Protein 4G2C (pdb70)

Foldseek 3Di:
DFQAFFAAQVPDDDLQVLLQQWAAACFLHHDAFLKKKKFFKDAQAQVLVLQLLLLLLVVGGGNSLRVVQVVCCVVPVHFHAKGKFKWFALVLCVRNVFDDDVQPDRNVKPQVCCVLLQADHLVQFPDLQVDDTTMMIMIGGNDVVNSVVVVVSSVVSDDPSIDGSDMFIFHWDADPLGATDWLLLARPDPQFQNRHVVVQVCLQPQAPHPPQPRSIDGNLFFWDQFVRFPDSSRWIWWKKWWWFKKFQSLLLLVLLVQQLVQLVHDDPLSQLSNCLLAQAGSLGAGQLVDSDDDPPSPRHDRHACPVPLQCLRHRCQHQCCLLPNCQSLPPDGNVLSCSQEWGKHKGKHDDADDDSPDPDHSVRGHGTPIGMRTMTTGSHCCSHVVCSSRVGQQFQCTRQRPVRDGQWHNLARHHDDGFWGKHNSDRPDDDIDTGPGTRDHRMHTNHIIMTMRTISSSSSVD/DADLQFFAAQVPDDDLQVLLQFWEFACFLPHDAFLWKKKFWKDAQAQVLLLQLLLLVLVVAGGRSLRVVQVVVCVVPVDFRAKHKFKWFALVLCVRNVHHDDPQPDRNVKPQVCCVLLQAPHLVQFDVLQVDDTTMMIMIGGNDDPRSVVVVVSSVVSDDPSMDRSDMFIFHWDADPVGATDWQLQARPQPQFQRRHVVVQVCQQPQAPHAPQPRSYDGNLFFWAQQPRFPDSSSWIWWKKWWWDKKFFNLLLVVLLQLQLVQLVHDDQLSQVSSCLLAQAGRLGHGQLVDSHDDPPSPHHDRHACPVVLQCLRHNCQHQVCLLPNCQNQPPDGNVLRCSQEWGKHKGKHDDAPDDSPPDDNSVRRHGTPIGIRTMTTGSHCVSYVSCSSNVGQQFQQTRAHPVSDGQFHSLARHHDDFFWGKHNSDRPDDDIDTRPGTRDHRIHTNHIIMTMRTISSSSVVD

InterPro domains:
  IPR006314 Dyp-type peroxidase [PS51404] (1-464)
  IPR006314 Dyp-type peroxidase [PTHR30521] (21-462)
  IPR006314 Dyp-type peroxidase [TIGR01413] (116-460)
  IPR011008 Dimeric alpha-beta barrel [SSF54909] (21-463)
  IPR049509 DyP dimeric alpha+beta barrel domain [PF21105] (29-172)

Solvent-accessible surface area: 34970 Å² total; per-residue (Å²): 48,94,42,67,74,34,22,44,24,118,84,18,110,53,92,16,18,52,0,0,68,22,0,1,4,4,1,7,63,36,4,73,38,68,86,5,19,0,0,1,0,9,18,63,58,37,69,74,0,76,99,3,0,56,24,0,13,64,68,22,28,13,5,54,59,8,7,111,33,40,31,36,80,118,123,96,142,40,142,33,66,41,1,8,0,0,0,0,4,24,93,0,1,74,36,6,65,26,94,38,4,84,17,101,10,1,71,66,11,4,64,68,4,23,165,89,1,43,13,39,53,35,106,123,8,49,44,39,1,71,91,76,4,5,0,0,0,2,0,0,16,52,81,22,27,47,10,137,74,10,60,168,75,1,68,88,77,65,32,94,25,0,71,53,41,10,88,14,71,3,43,26,31,70,29,121,70,59,36,36,3,21,1,5,0,6,15,50,39,44,26,40,18,25,1,2,44,41,21,14,56,39,26,74,63,50,18,28,3,22,50,36,22,70,6,30,3,33,2,87,15,0,4,24,60,0,52,28,10,89,56,47,85,15,16,8,0,0,7,0,0,0,8,22,19,25,8,40,0,98,53,2,21,54,5,19,122,74,4,2,151,55,14,50,17,197,43,138,59,134,65,13,0,0,0,4,1,17,1,10,5,47,22,0,0,10,0,6,22,9,29,23,47,15,14,43,52,42,4,7,4,23,14,9,1,62,6,6,118,103,9,33,9,0,7,29,6,0,44,32,2,0,25,17,0,14,28,27,0,55,61,66,48,69,114,80,4,62,97,9,26,20,0,82,8,21,20,2,15,20,169,37,194,21,88,19,53,33,150,61,57,24,170,91,11,29,23,139,96,3,0,38,0,31,2,0,0,0,25,68,0,30,50,2,8,3,44,12,11,63,68,5,0,19,40,55,26,5,1,99,10,93,119,65,56,119,13,14,17,0,4,15,37,0,14,42,100,53,65,54,14,123,5,14,30,84,26,3,76,121,71,105,33,111,7,100,93,48,11,51,73,3,14,55,2,43,0,1,14,2,0,0,1,1,0,10,5,2,0,122,66,40,138,24,78,47,71,69,40,22,36,19,117,88,16,110,54,66,13,19,53,0,0,61,23,0,1,3,3,0,7,55,40,3,69,38,69,78,6,16,0,3,2,1,11,16,66,55,44,64,73,0,80,94,3,0,59,20,0,17,68,62,26,26,13,4,45,56,10,6,87,32,32,56,32,88,126,132,94,162,44,148,25,70,41,1,8,0,0,0,0,5,19,95,0,0,69,30,1,69,22,120,32,1,88,14,103,16,1,64,64,13,7,64,67,6,22,165,89,1,43,14,37,52,39,104,107,8,49,52,44,0,73,84,79,3,6,0,0,0,2,0,0,13,53,81,28,27,50,12,142,51,12,78,139,74,6,80,96,70,69,30,92,32,0,68,60,40,11,71,12,74,3,34,27,32,76,26,118,68,59,31,37,5,20,0,4,0,5,16,56,34,43,27,38,17,22,0,1,39,36,18,15,61,32,26,79,52,51,17,28,2,23,50,39,21,70,5,33,4,40,2,79,14,0,4,20,59,0,69,32,9,89,57,47,81,15,18,6,0,0,11,0,0,0,9,22,19,24,9,39,0,97,51,4,21,49,5,22,124,73,5,4,145,50,15,49,18,200,43,134,56,134,74,12,0,0,0,4,0,16,1,9,6,45,24,0,0,10,0,7,21,9,30,24,46,17,12,44,50,42,4,7,4,24,12,8,0,65,7,6,113,108,10,32,7,0,7,31,5,0,43,33,2,0,28,16,0,18,31,28,0,56,59,70,52,73,116,72,5,68,91,8,21,18,0,80,6,19,22,2,13,20,172,40,206,23,91,18,58,37,151,61,52,29,161,93,16,30,30,123,85,3,0,34,0,30,2,0,0,0,28,67,0,29,54,2,9,2,41,16,11,64,70,4,0,20,42,52,32,6,1,100,10,90,115,63,52,120,12,13,14,0,4,16,38,0,13,44,102,46,67,51,13,125,4,14,31,87,24,2,76,116,68,101,30,111,4,100,93,42,9,57,73,4,13,52,2,46,0,1,17,2,0,0,0,0,0,15,5,4,0,119,65,41

Structure (mmCIF, N/CA/C/O backbone):
data_4G2C
#
_entry.id   4G2C
#
_cell.length_a   48.131
_cell.length_b   77.952
_cell.length_c   252.353
_cell.angle_alpha   90.00
_cell.angle_beta   90.00
_cell.angle_gamma   90.00
#
_symmetry.space_group_name_H-M   'P 21 21 21'
#
loop_
_entity.id
_entity.type
_entity.pdbx_description
1 polymer DyP2
2 non-polymer 'PROTOPORPHYRIN IX CONTAINING FE'
3 non-polymer 'MANGANESE (II) ION'
4 non-polymer 'ACETATE ION'
5 water water
#
loop_
_atom_site.group_PDB
_atom_site.id
_atom_site.type_symbol
_atom_site.label_atom_id
_atom_site.label_alt_id
_atom_site.label_comp_id
_atom_site.label_asym_id
_atom_site.label_entity_id
_atom_site.label_seq_id
_atom_site.pdbx_PDB_ins_code
_atom_site.Cartn_x
_atom_site.Cartn_y
_atom_site.Cartn_z
_atom_site.occupancy
_atom_site.B_iso_or_equiv
_atom_site.auth_seq_id
_atom_site.auth_comp_id
_atom_site.auth_asym_id
_atom_site.auth_atom_id
_atom_site.pdbx_PDB_model_num
ATOM 1 N N . VAL A 1 32 ? -43.442 2.501 45.354 1.00 44.64 5 VAL A N 1
ATOM 2 C CA . VAL A 1 32 ? -42.443 1.561 44.863 1.00 38.82 5 VAL A CA 1
ATOM 3 C C . VAL A 1 32 ? -42.671 0.185 45.480 1.00 39.21 5 VAL A C 1
ATOM 4 O O . VAL A 1 32 ? -42.718 0.032 46.698 1.00 37.68 5 VAL A O 1
ATOM 8 N N . ASP A 1 33 ? -42.796 -0.817 44.621 1.00 39.84 6 ASP A N 1
ATOM 9 C CA . ASP A 1 33 ? -43.043 -2.182 45.047 1.00 39.00 6 ASP A CA 1
ATOM 10 C C . ASP A 1 33 ? -41.709 -2.907 45.182 1.00 34.90 6 ASP A C 1
ATOM 11 O O . ASP A 1 33 ? -41.045 -3.196 44.189 1.00 39.07 6 ASP A O 1
ATOM 16 N N . LEU A 1 34 ? -41.323 -3.213 46.411 1.00 29.86 7 LEU A N 1
ATOM 17 C CA . LEU A 1 34 ? -40.024 -3.824 46.647 1.00 33.02 7 LEU A CA 1
ATOM 18 C C . LEU A 1 34 ? -40.082 -5.347 46.600 1.00 29.94 7 LEU A C 1
ATOM 19 O O . LEU A 1 34 ? -39.058 -6.008 46.761 1.00 29.93 7 LEU A O 1
ATOM 24 N N . SER A 1 35 ? -41.267 -5.902 46.346 1.00 31.59 8 SER A N 1
ATOM 25 C CA . SER A 1 35 ? -41.470 -7.356 46.433 1.00 29.41 8 SER A CA 1
ATOM 26 C C . SER A 1 35 ? -41.060 -8.164 45.198 1.00 27.31 8 SER A C 1
ATOM 27 O O . SER A 1 35 ? -41.007 -9.389 45.256 1.00 26.02 8 SER A O 1
ATOM 30 N N . THR A 1 36 ? -40.827 -7.497 44.072 1.00 25.48 9 THR A N 1
ATOM 31 C CA . THR A 1 36 ? -40.411 -8.204 42.862 1.00 29.31 9 THR A CA 1
ATOM 32 C C . THR A 1 36 ? -39.330 -7.429 42.134 1.00 27.05 9 THR A C 1
ATOM 33 O O . THR A 1 36 ? -38.828 -6.422 42.631 1.00 27.90 9 THR A O 1
ATOM 37 N N . THR A 1 37 ? -38.992 -7.904 40.943 1.00 23.04 10 THR A N 1
ATOM 38 C CA . THR A 1 37 ? -38.077 -7.198 40.071 1.00 26.36 10 THR A CA 1
ATOM 39 C C . THR A 1 37 ? -38.798 -6.026 39.438 1.00 27.71 10 THR A C 1
ATOM 40 O O . THR A 1 37 ? -40.031 -5.938 39.488 1.00 27.48 10 THR A O 1
ATOM 44 N N . LEU A 1 38 ? -38.024 -5.123 38.846 1.00 25.43 11 LEU A N 1
ATOM 45 C CA . LEU A 1 38 ? -38.585 -3.947 38.207 1.00 27.69 11 LEU A CA 1
ATOM 46 C C . LEU A 1 38 ? -38.281 -3.906 36.709 1.00 31.87 11 LEU A C 1
ATOM 47 O O . LEU A 1 38 ? -37.166 -4.208 36.284 1.00 28.74 11 LEU A O 1
ATOM 52 N N . SER A 1 39 ? -39.283 -3.534 35.914 1.00 32.87 12 SER A N 1
ATOM 53 C CA . SER A 1 39 ? -39.085 -3.296 34.492 1.00 33.03 12 SER A CA 1
ATOM 54 C C . SER A 1 39 ? -38.707 -1.822 34.339 1.00 34.59 12 SER A C 1
ATOM 55 O O . SER A 1 39 ? -39.576 -0.943 34.300 1.00 29.64 12 SER A O 1
ATOM 58 N N . TRP A 1 40 ? -37.403 -1.550 34.291 1.00 27.48 13 TRP A N 1
ATOM 59 C CA . TRP A 1 40 ? -36.938 -0.171 34.345 1.00 32.52 13 TRP A CA 1
ATOM 60 C C . TRP A 1 40 ? -37.412 0.665 33.147 1.00 32.18 13 TRP A C 1
ATOM 61 O O . TRP A 1 40 ? -37.591 1.878 33.259 1.00 31.04 13 TRP A O 1
ATOM 72 N N . LYS A 1 41 ? -37.637 0.018 32.014 1.00 29.56 14 LYS A N 1
ATOM 73 C CA . LYS A 1 41 ? -37.998 0.754 30.809 1.00 31.82 14 LYS A CA 1
ATOM 74 C C . LYS A 1 41 ? -39.436 1.256 30.822 1.00 35.04 14 LYS A C 1
ATOM 75 O O . LYS A 1 41 ? -39.776 2.184 30.105 1.00 34.61 14 LYS A O 1
ATOM 81 N N . SER A 1 42 ? -40.289 0.637 31.624 1.00 35.07 15 SER A N 1
ATOM 82 C CA . SER A 1 42 ? -41.693 1.026 31.627 1.00 35.07 15 SER A CA 1
ATOM 83 C C . SER A 1 42 ? -42.144 1.412 33.026 1.00 32.59 15 SER A C 1
ATOM 84 O O . SER A 1 42 ? -43.334 1.541 33.291 1.00 38.14 15 SER A O 1
ATOM 87 N N . ALA A 1 43 ? -41.179 1.599 33.918 1.00 32.14 16 ALA A N 1
ATOM 88 C CA . ALA A 1 43 ? -41.465 2.096 35.257 1.00 37.72 16 ALA A CA 1
ATOM 89 C C . ALA A 1 43 ? -42.130 3.474 35.181 1.00 38.78 16 ALA A C 1
ATOM 90 O O . ALA A 1 43 ? -41.756 4.310 34.350 1.00 32.99 16 ALA A O 1
ATOM 92 N N . THR A 1 44 ? -43.119 3.705 36.041 1.00 35.78 17 THR A N 1
ATOM 93 C CA . THR A 1 44 ? -43.711 5.038 36.163 1.00 38.29 17 THR A CA 1
ATOM 94 C C . THR A 1 44 ? -43.849 5.456 37.622 1.00 36.91 17 THR A C 1
ATOM 95 O O . THR A 1 44 ? -43.470 4.716 38.539 1.00 34.13 17 THR A O 1
ATOM 99 N N . GLY A 1 45 ? -44.390 6.656 37.818 1.00 39.04 18 GLY A N 1
ATOM 100 C CA . GLY A 1 45 ? -44.625 7.195 39.142 1.00 32.18 18 GLY A CA 1
ATOM 101 C C . GLY A 1 45 ? -43.420 7.042 40.042 1.00 36.04 18 GLY A C 1
ATOM 102 O O . GLY A 1 45 ? -42.282 7.325 39.650 1.00 34.97 18 GLY A O 1
ATOM 103 N N . GLU A 1 46 ? -43.672 6.581 41.256 1.00 32.28 19 GLU A N 1
ATOM 104 C CA . GLU A 1 46 ? -42.644 6.555 42.282 1.00 38.77 19 GLU A CA 1
ATOM 105 C C . GLU A 1 46 ? -41.441 5.711 41.864 1.00 38.14 19 GLU A C 1
ATOM 106 O O . GLU A 1 46 ? -40.299 6.094 42.110 1.00 33.99 19 GLU A O 1
ATOM 112 N N . ALA A 1 47 ? -41.699 4.575 41.216 1.00 36.31 20 ALA A N 1
ATOM 113 C CA . ALA A 1 47 ? -40.624 3.699 40.789 1.00 34.46 20 ALA A CA 1
ATOM 114 C C . ALA A 1 47 ? -39.693 4.433 39.838 1.00 32.38 20 ALA A C 1
ATOM 115 O O . ALA A 1 47 ? -38.479 4.267 39.903 1.00 37.34 20 ALA A O 1
ATOM 117 N N . ALA A 1 48 ? -40.263 5.236 38.949 1.00 34.95 21 ALA A N 1
ATOM 118 C CA . ALA A 1 48 ? -39.470 6.020 38.006 1.00 36.18 21 ALA A CA 1
ATOM 119 C C . ALA A 1 48 ? -38.647 7.087 38.738 1.00 32.74 21 ALA A C 1
ATOM 120 O O . ALA A 1 48 ? -37.479 7.320 38.429 1.00 33.76 21 ALA A O 1
ATOM 122 N N . THR A 1 49 ? -39.266 7.730 39.714 1.00 31.80 22 THR A N 1
ATOM 123 C CA . THR A 1 49 ? -38.572 8.696 40.544 1.00 33.51 22 THR A CA 1
ATOM 124 C C . THR A 1 49 ? -37.399 8.020 41.263 1.00 31.94 22 THR A C 1
ATOM 125 O O . THR A 1 49 ? -36.288 8.547 41.306 1.00 30.23 22 THR A O 1
ATOM 129 N N . MET A 1 50 ? -37.654 6.843 41.818 1.00 29.80 23 MET A N 1
ATOM 130 C CA . MET A 1 50 ? -36.628 6.114 42.561 1.00 29.96 23 MET A CA 1
ATOM 131 C C . MET A 1 50 ? -35.377 5.919 41.722 1.00 26.34 23 MET A C 1
ATOM 132 O O . MET A 1 50 ? -34.267 6.103 42.204 1.00 24.50 23 MET A O 1
ATOM 137 N N . LEU A 1 51 ? -35.576 5.556 40.462 1.00 26.20 24 LEU A N 1
ATOM 138 C CA . LEU A 1 51 ? -34.480 5.388 39.516 1.00 29.41 24 LEU A CA 1
ATOM 139 C C . LEU A 1 51 ? -33.713 6.675 39.238 1.00 28.47 24 LEU A C 1
ATOM 140 O O . LEU A 1 51 ? -32.508 6.627 38.974 1.00 29.08 24 LEU A O 1
ATOM 145 N N . ASP A 1 52 ? -34.423 7.807 39.260 1.00 28.57 25 ASP A N 1
ATOM 146 C CA . ASP A 1 52 ? -33.825 9.118 39.012 1.00 31.26 25 ASP A CA 1
ATOM 147 C C . ASP A 1 52 ? -32.996 9.546 40.203 1.00 28.40 25 ASP A C 1
ATOM 148 O O . ASP A 1 52 ? -32.111 10.394 40.076 1.00 29.89 25 ASP A O 1
ATOM 153 N N . GLU A 1 53 ? -33.289 8.971 41.364 1.00 24.00 26 GLU A N 1
ATOM 154 C CA . GLU A 1 53 ? -32.604 9.390 42.584 1.00 29.32 26 GLU A CA 1
ATOM 155 C C . GLU A 1 53 ? -31.652 8.323 43.136 1.00 28.55 26 GLU A C 1
ATOM 156 O O . GLU A 1 53 ? -31.041 8.505 44.181 1.00 28.68 26 GLU A O 1
ATOM 162 N N . LEU A 1 54 ? -31.518 7.220 42.415 1.00 27.30 27 LEU A N 1
ATOM 163 C CA . LEU A 1 54 ? -30.666 6.119 42.855 1.00 28.59 27 LEU A CA 1
ATOM 164 C C . LEU A 1 54 ? -29.289 6.225 42.226 1.00 23.02 27 LEU A C 1
ATOM 165 O O . LEU A 1 54 ? -29.170 6.514 41.039 1.00 22.70 27 LEU A O 1
ATOM 170 N N . GLN A 1 55 ? -28.255 5.945 43.015 1.00 26.99 28 GLN A N 1
ATOM 171 C CA . GLN A 1 55 ? -26.907 5.809 42.468 1.00 25.17 28 GLN A CA 1
ATOM 172 C C . GLN A 1 55 ? -26.802 4.612 41.530 1.00 24.26 28 GLN A C 1
ATOM 173 O O . GLN A 1 55 ? -27.513 3.622 41.705 1.00 23.59 28 GLN A O 1
ATOM 179 N N . PRO A 1 56 ? -25.904 4.707 40.528 1.00 24.51 29 PRO A N 1
ATOM 180 C CA . PRO A 1 56 ? -25.491 3.588 39.673 1.00 23.03 29 PRO A CA 1
ATOM 181 C C . PRO A 1 56 ? -24.767 2.497 40.479 1.00 24.75 29 PRO A C 1
ATOM 182 O O . PRO A 1 56 ? -24.399 2.701 41.647 1.00 22.08 29 PRO A O 1
ATOM 186 N N . ASN A 1 57 ? -24.563 1.352 39.834 1.00 22.62 30 ASN A N 1
ATOM 187 C CA . ASN A 1 57 ? -23.778 0.244 40.377 1.00 22.85 30 ASN A CA 1
ATOM 188 C C . ASN A 1 57 ? -24.561 -0.619 41.370 1.00 24.59 30 ASN A C 1
ATOM 189 O O . ASN A 1 57 ? -24.070 -1.653 41.817 1.00 20.19 30 ASN A O 1
ATOM 194 N N . ILE A 1 58 ? -25.786 -0.203 41.699 1.00 21.64 31 ILE A N 1
ATOM 195 C CA . ILE A 1 58 ? -26.545 -0.909 42.716 1.00 23.14 31 ILE A CA 1
ATOM 196 C C . ILE A 1 58 ? -27.477 -1.957 42.097 1.00 20.63 31 ILE A C 1
ATOM 197 O O . ILE A 1 58 ? -27.270 -3.145 42.282 1.00 20.96 31 ILE A O 1
ATOM 202 N N . LEU A 1 59 ? -28.490 -1.515 41.362 1.00 23.83 32 LEU A N 1
ATOM 203 C CA . LEU A 1 59 ? -29.406 -2.445 40.691 1.00 29.35 32 LEU A CA 1
ATOM 204 C C . LEU A 1 59 ? -28.736 -3.151 39.496 1.00 26.98 32 LEU A C 1
ATOM 205 O O . LEU A 1 59 ? -29.203 -4.190 39.026 1.00 26.97 32 LEU A O 1
ATOM 210 N N . LYS A 1 60 ? -27.637 -2.582 39.021 1.00 28.14 33 LYS A N 1
ATOM 211 C CA . LYS A 1 60 ? -26.914 -3.115 37.869 1.00 26.25 33 LYS A CA 1
ATOM 212 C C . LYS A 1 60 ? -25.460 -2.660 37.975 1.00 26.74 33 LYS A C 1
ATOM 213 O O . LYS A 1 60 ? -25.201 -1.468 38.074 1.00 24.73 33 LYS A O 1
ATOM 219 N N . ALA A 1 61 ? -24.513 -3.592 37.956 1.00 25.85 34 ALA A N 1
ATOM 220 C CA . ALA A 1 61 ? -23.104 -3.238 38.148 1.00 23.33 34 ALA A CA 1
ATOM 221 C C . ALA A 1 61 ? -22.620 -2.171 37.153 1.00 22.41 34 ALA A C 1
ATOM 222 O O . ALA A 1 61 ? -23.112 -2.094 36.040 1.00 28.65 34 ALA A O 1
ATOM 224 N N . HIS A 1 62 ? -21.664 -1.340 37.551 1.00 21.34 35 HIS A N 1
ATOM 225 C CA . HIS A 1 62 ? -21.084 -0.385 36.613 1.00 19.78 35 HIS A CA 1
ATOM 226 C C . HIS A 1 62 ? -19.730 -0.926 36.169 1.00 20.75 35 HIS A C 1
ATOM 227 O O . HIS A 1 62 ? -19.012 -1.531 36.964 1.00 21.30 35 HIS A O 1
ATOM 234 N N . VAL A 1 63 ? -19.408 -0.754 34.893 1.00 17.85 36 VAL A N 1
ATOM 235 C CA . VAL A 1 63 ? -18.090 -1.116 34.392 1.00 22.70 36 VAL A CA 1
ATOM 236 C C . VAL A 1 63 ? -17.083 -0.342 35.214 1.00 23.68 36 VAL A C 1
ATOM 237 O O . VAL A 1 63 ? -17.249 0.860 35.433 1.00 23.52 36 VAL A O 1
ATOM 241 N N . ARG A 1 64 ? -16.043 -1.029 35.667 1.00 23.06 37 ARG A N 1
ATOM 242 C CA . ARG A 1 64 ? -15.073 -0.435 36.571 1.00 22.70 37 ARG A CA 1
ATOM 243 C C . ARG A 1 64 ? -13.728 -1.151 36.466 1.00 21.86 37 ARG A C 1
ATOM 244 O O . ARG A 1 64 ? -13.092 -1.446 37.481 1.00 21.57 37 ARG A O 1
ATOM 252 N N . ASP A 1 65 ? -13.306 -1.426 35.235 1.00 21.16 38 ASP A N 1
ATOM 253 C CA . ASP A 1 65 ? -12.079 -2.191 34.979 1.00 25.94 38 ASP A CA 1
ATOM 254 C C . ASP A 1 65 ? -10.882 -1.416 35.503 1.00 24.74 38 ASP A C 1
ATOM 255 O O . ASP A 1 65 ? -9.844 -1.978 35.813 1.00 29.50 38 ASP A O 1
ATOM 260 N N . ARG A 1 66 ? -11.042 -0.104 35.580 1.00 25.14 39 ARG A N 1
ATOM 261 C CA . ARG A 1 66 ? -10.103 0.752 36.279 1.00 27.22 39 ARG A CA 1
ATOM 262 C C . ARG A 1 66 ? -10.921 1.377 37.374 1.00 24.01 39 ARG A C 1
ATOM 263 O O . ARG A 1 66 ? -11.953 1.987 37.106 1.00 22.80 39 ARG A O 1
ATOM 271 N N . LEU A 1 67 ? -10.474 1.204 38.608 1.00 27.03 40 LEU A N 1
ATOM 272 C CA . LEU A 1 67 ? -11.210 1.699 39.757 1.00 28.69 40 LEU A CA 1
ATOM 273 C C . LEU A 1 67 ? -10.275 2.344 40.764 1.00 26.04 40 LEU A C 1
ATOM 274 O O . LEU A 1 67 ? -9.269 1.756 41.164 1.00 28.46 40 LEU A O 1
ATOM 279 N N . THR A 1 68 ? -10.619 3.561 41.164 1.00 24.77 41 THR A N 1
ATOM 280 C CA . THR A 1 68 ? -9.942 4.235 42.264 1.00 25.77 41 THR A CA 1
ATOM 281 C C . THR A 1 68 ? -10.884 4.278 43.459 1.00 25.28 41 THR A C 1
ATOM 282 O O . THR A 1 68 ? -12.034 4.672 43.312 1.00 24.49 41 THR A O 1
ATOM 286 N N . VAL A 1 69 ? -10.405 3.835 44.623 1.00 27.75 42 VAL A N 1
ATOM 287 C CA . VAL A 1 69 ? -11.184 3.851 45.863 1.00 23.72 42 VAL A CA 1
ATOM 288 C C . VAL A 1 69 ? -10.558 4.850 46.825 1.00 27.98 42 VAL A C 1
ATOM 289 O O . VAL A 1 69 ? -9.356 4.787 47.080 1.00 28.56 42 VAL A O 1
ATOM 293 N N . LEU A 1 70 ? -11.371 5.756 47.365 1.00 25.44 43 LEU A N 1
ATOM 294 C CA . LEU A 1 70 ? -10.891 6.794 48.273 1.00 25.58 43 LEU A CA 1
ATOM 295 C C . LEU A 1 70 ? -11.670 6.755 49.578 1.00 25.03 43 LEU A C 1
ATOM 296 O O . LEU A 1 70 ? -12.885 6.918 49.581 1.00 26.75 43 LEU A O 1
ATOM 301 N N . PHE A 1 71 ? -10.975 6.510 50.682 1.00 24.19 44 PHE A N 1
ATOM 302 C CA . PHE A 1 71 ? -11.590 6.572 52.000 1.00 26.28 44 PHE A CA 1
ATOM 303 C C . PHE A 1 71 ? -11.319 7.936 52.609 1.00 27.46 44 PHE A C 1
ATOM 304 O O . PHE A 1 71 ? -10.188 8.417 52.585 1.00 29.73 44 PHE A O 1
ATOM 312 N N . LEU A 1 72 ? -12.361 8.567 53.133 1.00 26.13 45 LEU A N 1
ATOM 313 C CA . LEU A 1 72 ? -12.269 9.956 53.577 1.00 25.17 45 LEU A CA 1
ATOM 314 C C . LEU A 1 72 ? -12.473 10.083 55.080 1.00 28.41 45 LEU A C 1
ATOM 315 O O . LEU A 1 72 ? -13.080 9.206 55.712 1.00 28.90 45 LEU A O 1
ATOM 320 N N . GLY A 1 73 ? -11.963 11.182 55.640 1.00 33.18 46 GLY A N 1
ATOM 321 C CA . GLY A 1 73 ? -12.230 11.574 57.021 1.00 27.44 46 GLY A CA 1
ATOM 322 C C . GLY A 1 73 ? -12.800 12.987 57.034 1.00 31.44 46 GLY A C 1
ATOM 323 O O . GLY A 1 73 ? -12.309 13.848 56.320 1.00 31.63 46 GLY A O 1
ATOM 324 N N . PHE A 1 74 ? -13.846 13.218 57.822 1.00 28.84 47 PHE A N 1
ATOM 325 C CA . PHE A 1 74 ? -14.475 14.527 57.909 1.00 31.70 47 PHE A CA 1
ATOM 326 C C . PHE A 1 74 ? -13.921 15.340 59.082 1.00 37.13 47 PHE A C 1
ATOM 327 O O . PHE A 1 74 ? -14.217 15.050 60.246 1.00 34.94 47 PHE A O 1
ATOM 335 N N . GLY A 1 75 ? -13.128 16.365 58.769 1.00 39.22 48 GLY A N 1
ATOM 336 C CA . GLY A 1 75 ? -12.598 17.272 59.780 1.00 39.76 48 GLY A CA 1
ATOM 337 C C . GLY A 1 75 ? -13.586 18.315 60.291 1.00 37.14 48 GLY A C 1
ATOM 338 O O . GLY A 1 75 ? -13.511 18.729 61.450 1.00 41.08 48 GLY A O 1
ATOM 339 N N . ASP A 1 76 ? -14.506 18.749 59.429 1.00 36.93 49 ASP A N 1
ATOM 340 C CA . ASP A 1 76 ? -15.521 19.739 59.803 1.00 37.22 49 ASP A CA 1
ATOM 341 C C . ASP A 1 76 ? -16.876 19.415 59.168 1.00 36.08 49 ASP A C 1
ATOM 342 O O . ASP A 1 76 ? -16.956 19.124 57.976 1.00 37.45 49 ASP A O 1
ATOM 347 N N . ALA A 1 77 ? -17.944 19.470 59.955 1.00 33.72 50 ALA A N 1
ATOM 348 C CA . ALA A 1 77 ? -19.240 18.986 59.470 1.00 39.89 50 ALA A CA 1
ATOM 349 C C . ALA A 1 77 ? -19.795 19.837 58.332 1.00 38.52 50 ALA A C 1
ATOM 350 O O . ALA A 1 77 ? -20.239 19.304 57.308 1.00 33.90 50 ALA A O 1
ATOM 352 N N . ALA A 1 78 ? -19.762 21.156 58.513 1.00 39.27 51 ALA A N 1
ATOM 353 C CA . ALA A 1 78 ? -20.266 22.083 57.497 1.00 40.38 51 ALA A CA 1
ATOM 354 C C . ALA A 1 78 ? -19.520 21.939 56.172 1.00 35.19 51 ALA A C 1
ATOM 355 O O . ALA A 1 78 ? -20.129 21.952 55.091 1.00 31.32 51 ALA A O 1
ATOM 357 N N . GLU A 1 79 ? -18.201 21.796 56.255 1.00 31.74 52 GLU A N 1
ATOM 358 C CA . GLU A 1 79 ? -17.408 21.648 55.047 1.00 34.50 52 GLU A CA 1
ATOM 359 C C . GLU A 1 79 ? -17.677 20.311 54.359 1.00 34.47 52 GLU A C 1
ATOM 360 O O . GLU A 1 79 ? -17.615 20.214 53.135 1.00 33.47 52 GLU A O 1
ATOM 366 N N . ALA A 1 80 ? -17.992 19.284 55.141 1.00 31.82 53 ALA A N 1
ATOM 367 C CA . ALA A 1 80 ? -18.242 17.965 54.564 1.00 34.05 53 ALA A CA 1
ATOM 368 C C . ALA A 1 80 ? -19.552 17.974 53.793 1.00 32.69 53 ALA A C 1
ATOM 369 O O . ALA A 1 80 ? -19.624 17.455 52.678 1.00 32.19 53 ALA A O 1
ATOM 371 N N . ARG A 1 81 ? -20.576 18.582 54.388 1.00 31.71 54 ARG A N 1
ATOM 372 C CA . ARG A 1 81 ? -21.870 18.747 53.738 1.00 33.39 54 ARG A CA 1
ATOM 373 C C . ARG A 1 81 ? -21.743 19.516 52.430 1.00 36.28 54 ARG A C 1
ATOM 374 O O . ARG A 1 81 ? -22.403 19.204 51.436 1.00 36.74 54 ARG A O 1
ATOM 382 N N . THR A 1 82 ? -20.889 20.526 52.424 1.00 38.65 55 THR A N 1
ATOM 383 C CA . THR A 1 82 ? -20.665 21.284 51.207 1.00 35.79 55 THR A CA 1
ATOM 384 C C . THR A 1 82 ? -19.985 20.382 50.155 1.00 32.48 55 THR A C 1
ATOM 385 O O . THR A 1 82 ? -20.394 20.338 48.997 1.00 29.59 55 THR A O 1
ATOM 389 N N . PHE A 1 83 ? -18.965 19.645 50.574 1.00 30.59 56 PHE A N 1
ATOM 390 C CA . PHE A 1 83 ? -18.276 18.713 49.680 1.00 31.53 56 PHE A CA 1
ATOM 391 C C . PHE A 1 83 ? -19.242 17.718 49.032 1.00 33.52 56 PHE A C 1
ATOM 392 O O . PHE A 1 83 ? -19.332 17.627 47.799 1.00 30.74 56 PHE A O 1
ATOM 400 N N . LEU A 1 84 ? -19.967 16.971 49.862 1.00 31.92 57 LEU A N 1
ATOM 401 C CA . LEU A 1 84 ? -20.962 16.031 49.356 1.00 26.87 57 LEU A CA 1
ATOM 402 C C . LEU A 1 84 ? -21.910 16.700 48.367 1.00 31.63 57 LEU A C 1
ATOM 403 O O . LEU A 1 84 ? -22.171 16.164 47.290 1.00 28.76 57 LEU A O 1
ATOM 408 N N . ASN A 1 85 ? -22.389 17.890 48.712 1.00 30.35 58 ASN A N 1
ATOM 409 C CA . ASN A 1 85 ? -23.291 18.614 47.830 1.00 33.75 58 ASN A CA 1
ATOM 410 C C . ASN A 1 85 ? -22.670 18.775 46.442 1.00 31.51 58 ASN A C 1
ATOM 411 O O . ASN A 1 85 ? -23.334 18.594 45.430 1.00 33.44 58 ASN A O 1
ATOM 416 N N . GLY A 1 86 ? -21.380 19.096 46.405 1.00 32.80 59 GLY A N 1
ATOM 417 C CA . GLY A 1 86 ? -20.679 19.290 45.152 1.00 30.23 59 GLY A CA 1
ATOM 418 C C . GLY A 1 86 ? -20.480 17.987 44.398 1.00 29.50 59 GLY A C 1
ATOM 419 O O . GLY A 1 86 ? -20.542 17.946 43.172 1.00 27.59 59 GLY A O 1
ATOM 420 N N . LEU A 1 87 ? -20.213 16.920 45.140 1.00 31.04 60 LEU A N 1
ATOM 421 C CA . LEU A 1 87 ? -20.141 15.587 44.556 1.00 30.04 60 LEU A CA 1
ATOM 422 C C . LEU A 1 87 ? -21.458 15.215 43.865 1.00 28.16 60 LEU A C 1
ATOM 423 O O . LEU A 1 87 ? -21.454 14.740 42.734 1.00 29.42 60 LEU A O 1
ATOM 428 N N . SER A 1 88 ? -22.578 15.443 44.541 1.00 27.02 61 SER A N 1
ATOM 429 C CA . SER A 1 88 ? -23.872 15.118 43.959 1.00 30.70 61 SER A CA 1
ATOM 430 C C . SER A 1 88 ? -24.004 15.755 42.576 1.00 32.72 61 SER A C 1
ATOM 431 O O . SER A 1 88 ? -24.678 15.219 41.700 1.00 31.70 61 SER A O 1
ATOM 434 N N . GLY A 1 89 ? -23.325 16.884 42.376 1.00 36.03 62 GLY A N 1
ATOM 435 C CA . GLY A 1 89 ? -23.286 17.536 41.075 1.00 33.28 62 GLY A CA 1
ATOM 436 C C . GLY A 1 89 ? -22.536 16.766 39.998 1.00 34.62 62 GLY A C 1
ATOM 437 O O . GLY A 1 89 ? -22.772 16.959 38.807 1.00 38.38 62 GLY A O 1
ATOM 438 N N . LEU A 1 90 ? -21.625 15.886 40.399 1.00 34.30 63 LEU A N 1
ATOM 439 C CA . LEU A 1 90 ? -20.865 15.111 39.417 1.00 30.73 63 LEU A CA 1
ATOM 440 C C . LEU A 1 90 ? -21.454 13.726 39.186 1.00 34.16 63 LEU A C 1
ATOM 441 O O . LEU A 1 90 ? -20.863 12.897 38.484 1.00 41.13 63 LEU A O 1
ATOM 446 N N . MET A 1 91 ? -22.621 13.477 39.765 1.00 33.28 64 MET A N 1
ATOM 447 C CA . MET A 1 91 ? -23.166 12.122 39.800 1.00 35.11 64 MET A CA 1
ATOM 448 C C . MET A 1 91 ? -24.315 11.903 38.827 1.00 29.52 64 MET A C 1
ATOM 449 O O . MET A 1 91 ? -25.190 12.750 38.682 1.00 34.09 64 MET A O 1
ATOM 454 N N . LYS A 1 92 ? -24.304 10.754 38.159 1.00 31.26 65 LYS A N 1
ATOM 455 C CA . LYS A 1 92 ? -25.421 10.372 37.316 1.00 26.76 65 LYS A CA 1
ATOM 456 C C . LYS A 1 92 ? -26.340 9.402 38.081 1.00 28.67 65 LYS A C 1
ATOM 457 O O . LYS A 1 92 ? -25.928 8.788 39.073 1.00 24.83 65 LYS A O 1
ATOM 463 N N . SER A 1 93 ? -27.585 9.271 37.629 1.00 26.47 66 SER A N 1
ATOM 464 C CA . SER A 1 93 ? -28.558 8.425 38.323 1.00 28.17 66 SER A CA 1
ATOM 465 C C . SER A 1 93 ? -28.519 6.998 37.807 1.00 28.55 66 SER A C 1
ATOM 466 O O . SER A 1 93 ? -27.982 6.723 36.732 1.00 27.35 66 SER A O 1
ATOM 469 N N . ALA A 1 94 ? -29.119 6.094 38.566 1.00 25.90 67 ALA A N 1
ATOM 470 C CA . ALA A 1 94 ? -29.314 4.740 38.083 1.00 24.77 67 ALA A CA 1
ATOM 471 C C . ALA A 1 94 ? -29.874 4.762 36.663 1.00 27.24 67 ALA A C 1
ATOM 472 O O . ALA A 1 94 ? -29.353 4.076 35.767 1.00 25.53 67 ALA A O 1
ATOM 474 N N . ARG A 1 95 ? -30.933 5.543 36.453 1.00 22.83 68 ARG A N 1
ATOM 475 C CA . ARG A 1 95 ? -31.586 5.551 35.142 1.00 30.09 68 ARG A CA 1
ATOM 476 C C . ARG A 1 95 ? -30.662 6.020 34.011 1.00 29.49 68 ARG A C 1
ATOM 477 O O . ARG A 1 95 ? -30.613 5.400 32.941 1.00 31.49 68 ARG A O 1
ATOM 485 N N . THR A 1 96 ? -29.934 7.111 34.236 1.00 24.43 69 THR A N 1
ATOM 486 C CA . THR A 1 96 ? -28.969 7.550 33.230 1.00 27.80 69 THR A CA 1
ATOM 487 C C . THR A 1 96 ? -27.962 6.429 32.944 1.00 26.32 69 THR A C 1
ATOM 488 O O . THR A 1 96 ? -27.564 6.208 31.795 1.00 25.86 69 THR A O 1
ATOM 492 N N . HIS A 1 97 ? -27.537 5.728 33.989 1.00 22.90 70 HIS A N 1
ATOM 493 C CA . HIS A 1 97 ? -26.562 4.661 33.793 1.00 27.40 70 HIS A CA 1
ATOM 494 C C . HIS A 1 97 ? -27.151 3.572 32.897 1.00 25.72 70 HIS A C 1
ATOM 495 O O . HIS A 1 97 ? -26.489 3.068 31.994 1.00 24.90 70 HIS A O 1
ATOM 502 N N . LEU A 1 98 ? -28.406 3.226 33.156 1.00 23.16 71 LEU A N 1
ATOM 503 C CA . LEU A 1 98 ? -29.079 2.156 32.425 1.00 27.25 71 LEU A CA 1
ATOM 504 C C . LEU A 1 98 ? -29.201 2.504 30.943 1.00 29.38 71 LEU A C 1
ATOM 505 O O . LEU A 1 98 ? -28.948 1.670 30.061 1.00 30.07 71 LEU A O 1
ATOM 510 N N . GLN A 1 99 ? -29.572 3.753 30.688 1.00 28.27 72 GLN A N 1
ATOM 511 C CA . GLN A 1 99 ? -29.673 4.286 29.344 1.00 29.01 72 GLN A CA 1
ATOM 512 C C . GLN A 1 99 ? -28.329 4.148 28.668 1.00 29.87 72 GLN A C 1
ATOM 513 O O . GLN A 1 99 ? -28.235 3.679 27.535 1.00 33.54 72 GLN A O 1
ATOM 519 N N . GLU A 1 100 ? -27.276 4.540 29.371 1.00 29.23 73 GLU A N 1
ATOM 520 C CA . GLU A 1 100 ? -25.931 4.367 28.828 1.00 28.51 73 GLU A CA 1
ATOM 521 C C . GLU A 1 100 ? -25.686 2.894 28.491 1.00 29.13 73 GLU A C 1
ATOM 522 O O . GLU A 1 100 ? -25.217 2.577 27.398 1.00 31.75 73 GLU A O 1
ATOM 528 N N . VAL A 1 101 ? -26.011 1.989 29.414 1.00 29.71 74 VAL A N 1
ATOM 529 C CA . VAL A 1 101 ? -25.836 0.555 29.123 1.00 32.66 74 VAL A CA 1
ATOM 530 C C . VAL A 1 101 ? -26.581 0.146 27.840 1.00 31.54 74 VAL A C 1
ATOM 531 O O . VAL A 1 101 ? -25.994 -0.410 26.917 1.00 31.14 74 VAL A O 1
ATOM 535 N N . GLU A 1 102 ? -27.865 0.463 27.774 1.00 34.00 75 GLU A N 1
ATOM 536 C CA . GLU A 1 102 ? -28.647 0.190 26.571 1.00 41.20 75 GLU A CA 1
ATOM 537 C C . GLU A 1 102 ? -28.000 0.796 25.312 1.00 42.16 75 GLU A C 1
ATOM 538 O O . GLU A 1 102 ? -27.925 0.144 24.267 1.00 44.33 75 GLU A O 1
ATOM 544 N N . ALA A 1 103 ? -27.528 2.036 25.413 1.00 38.77 76 ALA A N 1
ATOM 545 C CA . ALA A 1 103 ? -26.895 2.698 24.274 1.00 40.26 76 ALA A CA 1
ATOM 546 C C . ALA A 1 103 ? -25.638 1.977 23.803 1.00 39.66 76 ALA A C 1
ATOM 547 O O . ALA A 1 103 ? -25.361 1.920 22.606 1.00 39.39 76 ALA A O 1
ATOM 549 N N . HIS A 1 104 ? -24.869 1.441 24.744 1.00 37.06 77 HIS A N 1
ATOM 550 C CA . HIS A 1 104 ? -23.640 0.742 24.389 1.00 44.62 77 HIS A CA 1
ATOM 551 C C . HIS A 1 104 ? -23.955 -0.528 23.590 1.00 44.36 77 HIS A C 1
ATOM 552 O O . HIS A 1 104 ? -23.343 -0.786 22.558 1.00 46.70 77 HIS A O 1
ATOM 559 N N . LYS A 1 105 ? -24.920 -1.307 24.073 1.00 41.49 78 LYS A N 1
ATOM 560 C CA . LYS A 1 105 ? -25.327 -2.535 23.407 1.00 45.55 78 LYS A CA 1
ATOM 561 C C . LYS A 1 105 ? -25.839 -2.217 22.015 1.00 49.76 78 LYS A C 1
ATOM 562 O O . LYS A 1 105 ? -25.438 -2.843 21.035 1.00 57.82 78 LYS A O 1
ATOM 568 N N . LEU A 1 106 ? -26.727 -1.228 21.942 1.00 52.55 79 LEU A N 1
ATOM 569 C CA . LEU A 1 106 ? -27.364 -0.822 20.688 1.00 52.31 79 LEU A CA 1
ATOM 570 C C . LEU A 1 106 ? -26.433 -0.178 19.665 1.00 51.76 79 LEU A C 1
ATOM 571 O O . LEU A 1 106 ? -26.570 -0.422 18.467 1.00 47.68 79 LEU A O 1
ATOM 576 N N . THR A 1 107 ? -25.497 0.645 20.131 1.00 48.46 80 THR A N 1
ATOM 577 C CA . THR A 1 107 ? -24.743 1.506 19.225 1.00 48.81 80 THR A CA 1
ATOM 578 C C . THR A 1 107 ? -23.273 1.626 19.602 1.00 48.63 80 THR A C 1
ATOM 579 O O . THR A 1 107 ? -22.573 2.516 19.110 1.00 46.27 80 THR A O 1
ATOM 583 N N . LYS A 1 108 ? -22.813 0.747 20.490 1.00 46.44 81 LYS A N 1
ATOM 584 C CA . LYS A 1 108 ? -21.416 0.757 20.919 1.00 48.92 81 LYS A CA 1
ATOM 585 C C . LYS A 1 108 ? -20.978 2.049 21.640 1.00 50.93 81 LYS A C 1
ATOM 586 O O . LYS A 1 108 ? -19.797 2.223 21.948 1.00 53.16 81 LYS A O 1
ATOM 592 N N . ALA A 1 109 ? -21.930 2.941 21.914 1.00 49.21 82 ALA A N 1
ATOM 593 C CA . ALA A 1 109 ? -21.683 4.133 22.739 1.00 53.32 82 ALA A CA 1
ATOM 594 C C . ALA A 1 109 ? -20.881 3.829 24.012 1.00 52.80 82 ALA A C 1
ATOM 595 O O . ALA A 1 109 ? -21.050 2.771 24.627 1.00 51.82 82 ALA A O 1
ATOM 597 N N . VAL A 1 110 ? -20.035 4.770 24.423 1.00 49.16 83 VAL A N 1
ATOM 598 C CA . VAL A 1 110 ? -19.101 4.525 25.526 1.00 52.98 83 VAL A CA 1
ATOM 599 C C . VAL A 1 110 ? -19.641 4.796 26.933 1.00 49.08 83 VAL A C 1
ATOM 600 O O . VAL A 1 110 ? -19.259 4.121 27.888 1.00 56.75 83 VAL A O 1
ATOM 604 N N . GLY A 1 111 ? -20.516 5.782 27.072 1.00 46.61 84 GLY A N 1
ATOM 605 C CA . GLY A 1 111 ? -21.067 6.095 28.379 1.00 41.30 84 GLY A CA 1
ATOM 606 C C . GLY A 1 111 ? -20.095 6.908 29.210 1.00 39.22 84 GLY A C 1
ATOM 607 O O . GLY A 1 111 ? -19.008 7.246 28.748 1.00 42.31 84 GLY A O 1
ATOM 608 N N . THR A 1 112 ? -20.478 7.223 30.441 1.00 34.36 85 THR A N 1
ATOM 609 C CA . THR A 1 112 ? -19.632 8.048 31.293 1.00 32.07 85 THR A CA 1
ATOM 610 C C . THR A 1 112 ? -19.075 7.295 32.498 1.00 30.66 85 THR A C 1
ATOM 611 O O . THR A 1 112 ? -19.439 6.145 32.761 1.00 30.13 85 THR A O 1
ATOM 615 N N . PRO A 1 113 ? -18.188 7.961 33.244 1.00 31.07 86 PRO A N 1
ATOM 616 C CA . PRO A 1 113 ? -17.544 7.363 34.417 1.00 29.32 86 PRO A CA 1
ATOM 617 C C . PRO A 1 113 ? -18.540 7.150 35.569 1.00 27.04 86 PRO A C 1
ATOM 618 O O . PRO A 1 113 ? -19.639 7.708 35.567 1.00 21.63 86 PRO A O 1
ATOM 622 N N . TYR A 1 114 ? -18.144 6.328 36.535 1.00 27.39 87 TYR A N 1
ATOM 623 C CA . TYR A 1 114 ? -18.942 6.071 37.733 1.00 24.29 87 TYR A CA 1
ATOM 624 C C . TYR A 1 114 ? -18.303 6.740 38.943 1.00 22.47 87 TYR A C 1
ATOM 625 O O . TYR A 1 114 ? -17.125 6.517 39.253 1.00 23.44 87 TYR A O 1
ATOM 634 N N . LEU A 1 115 ? -19.097 7.573 39.604 1.00 27.97 88 LEU A N 1
ATOM 635 C CA . LEU A 1 115 ? -18.745 8.189 40.880 1.00 27.51 88 LEU A CA 1
ATOM 636 C C . LEU A 1 115 ? -19.689 7.668 41.951 1.00 27.85 88 LEU A C 1
ATOM 637 O O . LEU A 1 115 ? -20.852 8.067 42.009 1.00 31.74 88 LEU A O 1
ATOM 642 N N . GLY A 1 116 ? -19.203 6.762 42.787 1.00 28.00 89 GLY A N 1
ATOM 643 C CA . GLY A 1 116 ? -20.018 6.228 43.860 1.00 26.53 89 GLY A CA 1
ATOM 644 C C . GLY A 1 116 ? -19.675 6.893 45.173 1.00 25.79 89 GLY A C 1
ATOM 645 O O . GLY A 1 116 ? -18.516 7.205 45.429 1.00 25.19 89 GLY A O 1
ATOM 646 N N . VAL A 1 117 ? -20.681 7.104 46.012 1.00 25.72 90 VAL A N 1
ATOM 647 C CA . VAL A 1 117 ? -20.474 7.742 47.293 1.00 20.12 90 VAL A CA 1
ATOM 648 C C . VAL A 1 117 ? -21.148 6.949 48.427 1.00 24.31 90 VAL A C 1
ATOM 649 O O . VAL A 1 117 ? -22.369 6.758 48.435 1.00 25.71 90 VAL A O 1
ATOM 653 N N . GLY A 1 118 ? -20.350 6.493 49.388 1.00 21.40 91 GLY A N 1
ATOM 654 C CA . GLY A 1 118 ? -20.898 5.875 50.578 1.00 23.64 91 GLY A CA 1
ATOM 655 C C . GLY A 1 118 ? -20.483 6.589 51.856 1.00 24.40 91 GLY A C 1
ATOM 656 O O . GLY A 1 118 ? -19.396 7.152 51.920 1.00 25.18 91 GLY A O 1
ATOM 657 N N . LEU A 1 119 ? -21.347 6.535 52.871 1.00 23.49 92 LEU A N 1
ATOM 658 C CA . LEU A 1 119 ? -21.086 7.083 54.196 1.00 22.46 92 LEU A CA 1
ATOM 659 C C . LEU A 1 119 ? -21.114 6.015 55.282 1.00 24.05 92 LEU A C 1
ATOM 660 O O . LEU A 1 119 ? -21.971 5.136 55.266 1.00 23.05 92 LEU A O 1
ATOM 665 N N . THR A 1 120 ? -20.193 6.109 56.243 1.00 25.77 93 THR A N 1
ATOM 666 C CA . THR A 1 120 ? -20.177 5.186 57.382 1.00 27.49 93 THR A CA 1
ATOM 667 C C . THR A 1 120 ? -21.063 5.733 58.476 1.00 24.15 93 THR A C 1
ATOM 668 O O . THR A 1 120 ? -21.428 6.908 58.455 1.00 24.18 93 THR A O 1
ATOM 672 N N . ALA A 1 121 ? -21.405 4.891 59.446 1.00 24.45 94 ALA A N 1
ATOM 673 C CA . ALA A 1 121 ? -22.184 5.366 60.589 1.00 27.34 94 ALA A CA 1
ATOM 674 C C . ALA A 1 121 ? -21.457 6.543 61.238 1.00 26.48 94 ALA A C 1
ATOM 675 O O . ALA A 1 121 ? -22.070 7.551 61.610 1.00 25.51 94 ALA A O 1
ATOM 677 N N . HIS A 1 122 ? -20.141 6.419 61.368 1.00 26.23 95 HIS A N 1
ATOM 678 C CA . HIS A 1 122 ? -19.380 7.508 61.954 1.00 27.57 95 HIS A CA 1
ATOM 679 C C . HIS A 1 122 ? -19.504 8.771 61.117 1.00 25.39 95 HIS A C 1
ATOM 680 O O . HIS A 1 122 ? -19.569 9.865 61.645 1.00 28.19 95 HIS A O 1
ATOM 687 N N . GLY A 1 123 ? -19.561 8.617 59.801 1.00 29.41 96 GLY A N 1
ATOM 688 C CA . GLY A 1 123 ? -19.660 9.770 58.926 1.00 26.37 96 GLY A CA 1
ATOM 689 C C . GLY A 1 123 ? -20.997 10.471 59.061 1.00 27.22 96 GLY A C 1
ATOM 690 O O . GLY A 1 123 ? -21.079 11.688 58.939 1.00 28.15 96 GLY A O 1
ATOM 691 N N . TYR A 1 124 ? -22.055 9.701 59.297 1.00 29.11 97 TYR A N 1
ATOM 692 C CA . TYR A 1 124 ? -23.362 10.282 59.599 1.00 28.01 97 TYR A CA 1
ATOM 693 C C . TYR A 1 124 ? -23.287 11.072 60.905 1.00 29.75 97 TYR A C 1
ATOM 694 O O . TYR A 1 124 ? -23.844 12.167 61.016 1.00 30.23 97 TYR A O 1
ATOM 703 N N . ALA A 1 125 ? -22.588 10.512 61.887 1.00 27.04 98 ALA A N 1
ATOM 704 C CA . ALA A 1 125 ? -22.437 11.172 63.176 1.00 30.64 98 ALA A CA 1
ATOM 705 C C . ALA A 1 125 ? -21.716 12.518 63.031 1.00 31.38 98 ALA A C 1
ATOM 706 O O . ALA A 1 125 ? -22.143 13.518 63.600 1.00 28.76 98 ALA A O 1
ATOM 708 N N . THR A 1 126 ? -20.634 12.546 62.263 1.00 30.59 99 THR A N 1
ATOM 709 C CA . THR A 1 126 ? -19.922 13.800 62.014 1.00 30.83 99 THR A CA 1
ATOM 710 C C . THR A 1 126 ? -20.810 14.844 61.345 1.00 32.57 99 THR A C 1
ATOM 711 O O . THR A 1 126 ? -20.691 16.038 61.610 1.00 29.64 99 THR A O 1
ATOM 715 N N . LEU A 1 127 ? -21.674 14.393 60.448 1.00 32.66 100 LEU A N 1
ATOM 716 C CA . LEU A 1 127 ? -22.555 15.302 59.728 1.00 31.18 100 LEU A CA 1
ATOM 717 C C . LEU A 1 127 ? -23.732 15.722 60.602 1.00 29.70 100 LEU A C 1
ATOM 718 O O . LEU A 1 127 ? -24.446 16.679 60.284 1.00 33.07 100 LEU A O 1
ATOM 723 N N . GLY A 1 128 ? -23.940 14.993 61.696 1.00 29.63 101 GLY A N 1
ATOM 724 C CA . GLY A 1 128 ? -25.123 15.166 62.526 1.00 28.81 101 GLY A CA 1
ATOM 725 C C . GLY A 1 128 ? -26.432 14.814 61.818 1.00 29.94 101 GLY A C 1
ATOM 726 O O . GLY A 1 128 ? -27.420 15.541 61.931 1.00 27.78 101 GLY A O 1
ATOM 727 N N . VAL A 1 129 ? -26.454 13.695 61.095 1.00 27.14 102 VAL A N 1
ATOM 728 C CA . VAL A 1 129 ? -27.636 13.328 60.310 1.00 27.10 102 VAL A CA 1
ATOM 729 C C . VAL A 1 129 ? -28.250 11.989 60.749 1.00 26.48 102 VAL A C 1
ATOM 730 O O . VAL A 1 129 ? -27.535 11.060 61.128 1.00 25.85 102 VAL A O 1
ATOM 734 N N . THR A 1 130 ? -29.576 11.887 60.696 1.00 24.75 103 THR A N 1
ATOM 735 C CA . THR A 1 130 ? -30.242 10.624 60.994 1.00 22.42 103 THR A CA 1
ATOM 736 C C . THR A 1 130 ? -29.673 9.492 60.136 1.00 28.34 103 THR A C 1
ATOM 737 O O . THR A 1 130 ? -29.694 9.581 58.910 1.00 26.46 103 THR A O 1
ATOM 741 N N . ALA A 1 131 ? -29.189 8.422 60.768 1.00 30.40 104 ALA A N 1
ATOM 742 C CA . ALA A 1 131 ? -28.524 7.341 60.021 1.00 29.86 104 ALA A CA 1
ATOM 743 C C . ALA A 1 131 ? -29.375 6.097 59.810 1.00 25.79 104 ALA A C 1
ATOM 744 O O . ALA A 1 131 ? -30.226 5.770 60.630 1.00 27.40 104 ALA A O 1
ATOM 746 N N . PRO A 1 132 ? -29.118 5.383 58.707 1.00 27.39 105 PRO A N 1
ATOM 747 C CA . PRO A 1 132 ? -29.690 4.051 58.494 1.00 23.86 105 PRO A CA 1
ATOM 748 C C . PRO A 1 132 ? -29.490 3.220 59.762 1.00 26.25 105 PRO A C 1
ATOM 749 O O . PRO A 1 132 ? -28.527 3.460 60.485 1.00 22.22 105 PRO A O 1
ATOM 753 N N . ALA A 1 133 ? -30.373 2.264 60.039 1.00 28.88 106 ALA A N 1
ATOM 754 C CA . ALA A 1 133 ? -30.360 1.628 61.352 1.00 30.79 106 ALA A CA 1
ATOM 755 C C . ALA A 1 133 ? -29.844 0.177 61.397 1.00 27.50 106 ALA A C 1
ATOM 756 O O . ALA A 1 133 ? -29.788 -0.425 62.461 1.00 29.76 106 ALA A O 1
ATOM 758 N N . ASP A 1 134 ? -29.457 -0.390 60.262 1.00 27.60 107 ASP A N 1
ATOM 759 C CA . ASP A 1 134 ? -28.870 -1.728 60.308 1.00 26.85 107 ASP A CA 1
ATOM 760 C C . ASP A 1 134 ? -27.816 -1.789 61.431 1.00 26.45 107 ASP A C 1
ATOM 761 O O . ASP A 1 134 ? -26.905 -0.963 61.482 1.00 26.11 107 ASP A O 1
ATOM 766 N N . PRO A 1 135 ? -27.952 -2.754 62.347 1.00 23.14 108 PRO A N 1
ATOM 767 C CA . PRO A 1 135 ? -27.055 -2.809 63.509 1.00 28.30 108 PRO A CA 1
ATOM 768 C C . PRO A 1 135 ? -25.599 -3.186 63.184 1.00 27.35 108 PRO A C 1
ATOM 769 O O . PRO A 1 135 ? -24.716 -2.828 63.953 1.00 30.08 108 PRO A O 1
ATOM 773 N N . SER A 1 136 ? -25.343 -3.868 62.074 1.00 25.84 109 SER A N 1
ATOM 774 C CA . SER A 1 136 ? -23.965 -4.149 61.675 1.00 22.34 109 SER A CA 1
ATOM 775 C C . SER A 1 136 ? -23.329 -2.887 61.143 1.00 26.59 109 SER A C 1
ATOM 776 O O . SER A 1 136 ? -22.193 -2.545 61.495 1.00 28.54 109 SER A O 1
ATOM 779 N N . PHE A 1 137 ? -24.075 -2.198 60.288 1.00 26.86 110 PHE A N 1
ATOM 780 C CA . PHE A 1 137 ? -23.683 -0.880 59.816 1.00 25.31 110 PHE A CA 1
ATOM 781 C C . PHE A 1 137 ? -23.370 0.048 60.976 1.00 25.60 110 PHE A C 1
ATOM 782 O O . PHE A 1 137 ? -22.321 0.692 60.987 1.00 22.97 110 PHE A O 1
ATOM 790 N N . THR A 1 138 ? -24.271 0.115 61.952 1.00 25.22 111 THR A N 1
ATOM 791 C CA . THR A 1 138 ? -24.084 1.055 63.055 1.00 27.54 111 THR A CA 1
ATOM 792 C C . THR A 1 138 ? -22.809 0.743 63.855 1.00 30.18 111 THR A C 1
ATOM 793 O O . THR A 1 138 ? -22.042 1.653 64.200 1.00 26.69 111 THR A O 1
ATOM 797 N N . ALA A 1 139 ? -22.587 -0.541 64.135 1.00 26.25 112 ALA A N 1
ATOM 798 C CA . ALA A 1 139 ? -21.449 -0.971 64.941 1.00 28.64 112 ALA A CA 1
ATOM 799 C C . ALA A 1 139 ? -20.130 -0.835 64.194 1.00 28.93 112 ALA A C 1
ATOM 800 O O . ALA A 1 139 ? -19.095 -0.585 64.804 1.00 28.78 112 ALA A O 1
ATOM 802 N N . GLY A 1 140 ? -20.170 -1.024 62.872 1.00 28.68 113 GLY A N 1
ATOM 803 C CA . GLY A 1 140 ? -18.979 -0.917 62.048 1.00 21.89 113 GLY A CA 1
ATOM 804 C C . GLY A 1 140 ? -18.277 -2.254 61.881 1.00 24.64 113 GLY A C 1
ATOM 805 O O . GLY A 1 140 ? -18.417 -3.147 62.714 1.00 24.71 113 GLY A O 1
ATOM 806 N N . ALA A 1 141 ? -17.519 -2.394 60.797 1.00 23.48 114 ALA A N 1
ATOM 807 C CA . ALA A 1 141 ? -16.821 -3.640 60.518 1.00 22.20 114 ALA A CA 1
ATOM 808 C C . ALA A 1 141 ? -15.777 -4.012 61.585 1.00 23.72 114 ALA A C 1
ATOM 809 O O . ALA A 1 141 ? -15.524 -5.191 61.816 1.00 22.44 114 ALA A O 1
ATOM 811 N N . LYS A 1 142 ? -15.158 -3.024 62.228 1.00 24.67 115 LYS A N 1
ATOM 812 C CA . LYS A 1 142 ? -14.189 -3.360 63.277 1.00 23.47 115 LYS A CA 1
ATOM 813 C C . LYS A 1 142 ? -14.856 -4.171 64.389 1.00 27.63 115 LYS A C 1
ATOM 814 O O . LYS A 1 142 ? -14.209 -5.007 65.018 1.00 30.08 115 LYS A O 1
ATOM 820 N N . ALA A 1 143 ? -16.146 -3.929 64.623 1.00 24.11 116 ALA A N 1
ATOM 821 C CA . ALA A 1 143 ? -16.887 -4.630 65.677 1.00 24.38 116 ALA A CA 1
ATOM 822 C C . ALA A 1 143 ? -17.352 -6.011 65.248 1.00 26.82 116 ALA A C 1
ATOM 823 O O . ALA A 1 143 ? -17.792 -6.800 66.073 1.00 24.31 116 ALA A O 1
ATOM 825 N N . ALA A 1 144 ? -17.270 -6.286 63.949 1.00 27.60 117 ALA A N 1
ATOM 826 C CA . ALA A 1 144 ? -17.733 -7.549 63.393 1.00 25.28 117 ALA A CA 1
ATOM 827 C C . ALA A 1 144 ? -16.636 -8.619 63.455 1.00 27.34 117 ALA A C 1
ATOM 828 O O . ALA A 1 144 ? -16.867 -9.776 63.149 1.00 23.83 117 ALA A O 1
ATOM 830 N N . VAL A 1 145 ? -15.437 -8.214 63.853 1.00 29.27 118 VAL A N 1
ATOM 831 C CA . VAL A 1 145 ? -14.272 -9.083 63.783 1.00 26.86 118 VAL A CA 1
ATOM 832 C C . VAL A 1 145 ? -14.463 -10.445 64.463 1.00 29.07 118 VAL A C 1
ATOM 833 O O . VAL A 1 145 ? -14.106 -11.495 63.911 1.00 23.98 118 VAL A O 1
ATOM 837 N N . GLU A 1 146 ? -15.029 -10.437 65.658 1.00 32.51 119 GLU A N 1
ATOM 838 C CA . GLU A 1 146 ? -15.221 -11.686 66.374 1.00 31.70 119 GLU A CA 1
ATOM 839 C C . GLU A 1 146 ? -16.182 -12.629 65.652 1.00 28.38 119 GLU A C 1
ATOM 840 O O . GLU A 1 146 ? -15.864 -13.798 65.446 1.00 28.48 119 GLU A O 1
ATOM 846 N N . LYS A 1 147 ? -17.352 -12.140 65.256 1.00 24.54 120 LYS A N 1
ATOM 847 C CA . LYS A 1 147 ? -18.346 -13.064 64.710 1.00 27.07 120 LYS A CA 1
ATOM 848 C C . LYS A 1 147 ? -17.969 -13.620 63.321 1.00 26.92 120 LYS A C 1
ATOM 849 O O . LYS A 1 147 ? -18.439 -14.693 62.927 1.00 23.34 120 LYS A O 1
ATOM 855 N N . LEU A 1 148 ? -17.102 -12.907 62.605 1.00 22.17 121 LEU A N 1
ATOM 856 C CA . LEU A 1 148 ? -16.672 -13.324 61.268 1.00 23.03 121 LEU A CA 1
ATOM 857 C C . LEU A 1 148 ? -15.379 -14.134 61.313 1.00 25.69 121 LEU A C 1
ATOM 858 O O . LEU A 1 148 ? -14.929 -14.673 60.289 1.00 23.14 121 LEU A O 1
ATOM 863 N N . ALA A 1 149 ? -14.799 -14.218 62.509 1.00 22.44 122 ALA A N 1
ATOM 864 C CA . ALA A 1 149 ? -13.480 -14.806 62.713 1.00 23.77 122 ALA A CA 1
ATOM 865 C C . ALA A 1 149 ? -12.416 -14.097 61.884 1.00 22.12 122 ALA A C 1
ATOM 866 O O . ALA A 1 149 ? -11.497 -14.730 61.378 1.00 26.36 122 ALA A O 1
ATOM 868 N N . ASP A 1 150 ? -12.563 -12.784 61.728 1.00 25.95 123 ASP A N 1
ATOM 869 C CA . ASP A 1 150 ? -11.569 -11.956 61.042 1.00 27.04 123 ASP A CA 1
ATOM 870 C C . ASP A 1 150 ? -10.286 -11.808 61.861 1.00 28.28 123 ASP A C 1
ATOM 871 O O . ASP A 1 150 ? -10.287 -11.941 63.085 1.00 28.03 123 ASP A O 1
ATOM 876 N N . PRO A 1 151 ? -9.177 -11.524 61.186 1.00 25.26 124 PRO A N 1
ATOM 877 C CA . PRO A 1 151 ? -8.021 -11.124 61.984 1.00 26.59 124 PRO A CA 1
ATOM 878 C C . PRO A 1 151 ? -8.366 -9.879 62.805 1.00 32.43 124 PRO A C 1
ATOM 879 O O . PRO A 1 151 ? -9.158 -9.045 62.345 1.00 27.62 124 PRO A O 1
ATOM 883 N N . ALA A 1 152 ? -7.796 -9.770 64.002 1.00 32.60 125 ALA A N 1
ATOM 884 C CA . ALA A 1 152 ? -7.960 -8.576 64.833 1.00 33.91 125 ALA A CA 1
ATOM 885 C C . ALA A 1 152 ? -7.595 -7.320 64.055 1.00 27.92 125 ALA A C 1
ATOM 886 O O . ALA A 1 152 ? -6.773 -7.358 63.144 1.00 27.93 125 ALA A O 1
ATOM 888 N N . VAL A 1 153 ? -8.216 -6.211 64.428 1.00 26.67 126 VAL A N 1
ATOM 889 C CA . VAL A 1 153 ? -8.006 -4.942 63.745 1.00 31.83 126 VAL A CA 1
ATOM 890 C C . VAL A 1 153 ? -6.537 -4.531 63.744 1.00 32.39 126 VAL A C 1
ATOM 891 O O . VAL A 1 153 ? -6.091 -3.872 62.808 1.00 30.28 126 VAL A O 1
ATOM 895 N N . THR A 1 154 ? -5.788 -4.927 64.781 1.00 36.05 127 THR A N 1
ATOM 896 C CA . THR A 1 154 ? -4.366 -4.576 64.875 1.00 37.78 127 THR A CA 1
ATOM 897 C C . THR A 1 154 ? -3.531 -5.234 63.784 1.00 39.66 127 THR A C 1
ATOM 898 O O . THR A 1 154 ? -2.393 -4.817 63.534 1.00 38.38 127 THR A O 1
ATOM 902 N N . GLU A 1 155 ? -4.095 -6.253 63.135 1.00 34.28 128 GLU A N 1
ATOM 903 C CA . GLU A 1 155 ? -3.409 -6.931 62.040 1.00 32.39 128 GLU A CA 1
ATOM 904 C C . GLU A 1 155 ? -3.820 -6.379 60.670 1.00 32.70 128 GLU A C 1
ATOM 905 O O . GLU A 1 155 ? -3.264 -6.769 59.641 1.00 35.93 128 GLU A O 1
ATOM 911 N N . TRP A 1 156 ? -4.793 -5.476 60.655 1.00 27.12 129 TRP A N 1
ATOM 912 C CA . TRP A 1 156 ? -5.236 -4.855 59.405 1.00 28.60 129 TRP A CA 1
ATOM 913 C C . TRP A 1 156 ? -4.201 -3.862 58.894 1.00 27.67 129 TRP A C 1
ATOM 914 O O . TRP A 1 156 ? -3.394 -3.358 59.662 1.00 30.02 129 TRP A O 1
ATOM 925 N N . GLU A 1 157 ? -4.230 -3.563 57.599 1.00 28.47 130 GLU A N 1
ATOM 926 C CA . GLU A 1 157 ? -3.398 -2.478 57.081 1.00 29.76 130 GLU A CA 1
ATOM 927 C C . GLU A 1 157 ? -3.761 -1.154 57.762 1.00 31.51 130 GLU A C 1
ATOM 928 O O . GLU A 1 157 ? -4.900 -0.951 58.209 1.00 29.46 130 GLU A O 1
ATOM 934 N N . GLY A 1 158 ? -2.776 -0.263 57.842 1.00 29.32 131 GLY A N 1
ATOM 935 C CA . GLY A 1 158 ? -2.878 0.957 58.622 1.00 27.52 131 GLY A CA 1
ATOM 936 C C . GLY A 1 158 ? -4.109 1.805 58.369 1.00 33.79 131 GLY A C 1
ATOM 937 O O . GLY A 1 158 ? -4.786 2.209 59.315 1.00 31.82 131 GLY A O 1
ATOM 938 N N . HIS A 1 159 ? -4.413 2.077 57.102 1.00 33.47 132 HIS A N 1
ATOM 939 C CA . HIS A 1 159 ? -5.554 2.941 56.792 1.00 32.75 132 HIS A CA 1
ATOM 940 C C . HIS A 1 159 ? -6.922 2.387 57.224 1.00 28.12 132 HIS A C 1
ATOM 941 O O . HIS A 1 159 ? -7.834 3.164 57.488 1.00 32.40 132 HIS A O 1
ATOM 948 N N . TYR A 1 160 ? -7.048 1.063 57.338 1.00 25.79 133 TYR A N 1
ATOM 949 C CA . TYR A 1 160 ? -8.298 0.443 57.802 1.00 27.16 133 TYR A CA 1
ATOM 950 C C . TYR A 1 160 ? -8.438 0.464 59.324 1.00 30.09 133 TYR A C 1
ATOM 951 O O . TYR A 1 160 ? -9.508 0.162 59.864 1.00 24.41 133 TYR A O 1
ATOM 960 N N . GLN A 1 161 ? -7.363 0.844 60.014 1.00 31.32 134 GLN A N 1
ATOM 961 C CA . GLN A 1 161 ? -7.405 0.965 61.471 1.00 27.01 134 GLN A CA 1
ATOM 962 C C . GLN A 1 161 ? -7.918 2.348 61.871 1.00 33.62 134 GLN A C 1
ATOM 963 O O . GLN A 1 161 ? -8.277 2.571 63.024 1.00 35.49 134 GLN A O 1
ATOM 969 N N . GLN A 1 162 ? -7.953 3.271 60.909 1.00 34.17 135 GLN A N 1
ATOM 970 C CA . GLN A 1 162 ? -8.371 4.655 61.161 1.00 35.52 135 GLN A CA 1
ATOM 971 C C . GLN A 1 162 ? -9.882 4.784 61.099 1.00 33.88 135 GLN A C 1
ATOM 972 O O . GLN A 1 162 ? -10.561 3.925 60.546 1.00 37.48 135 GLN A O 1
ATOM 978 N N . THR A 1 163 ? -10.414 5.864 61.655 1.00 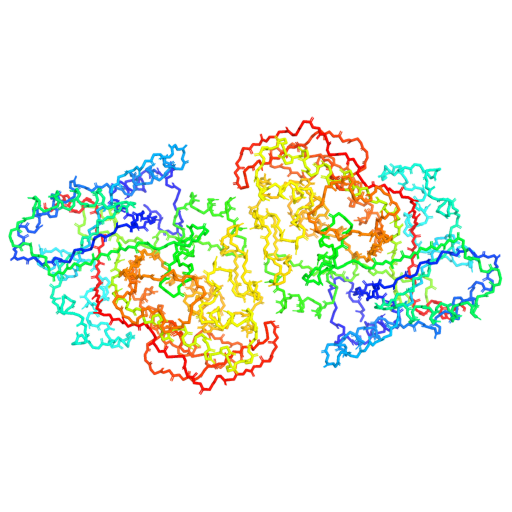38.00 136 THR A N 1
ATOM 979 C CA . THR A 1 163 ? -11.851 6.096 61.583 1.00 31.94 136 THR A CA 1
ATOM 980 C C . THR A 1 163 ? -12.224 6.671 60.228 1.00 31.65 136 THR A C 1
ATOM 981 O O . THR A 1 163 ? -11.743 7.728 59.828 1.00 35.22 136 THR A O 1
ATOM 985 N N . ILE A 1 164 ? -13.076 5.944 59.520 1.00 35.02 137 ILE A N 1
ATOM 986 C CA . ILE A 1 164 ? -13.454 6.292 58.158 1.00 27.20 137 ILE A CA 1
ATOM 987 C C . ILE A 1 164 ? -14.869 6.838 58.131 1.00 26.82 137 ILE A C 1
ATOM 988 O O . ILE A 1 164 ? -15.783 6.272 58.741 1.00 24.78 137 ILE A O 1
ATOM 993 N N . ASP A 1 165 ? -15.044 7.941 57.413 1.00 26.39 138 ASP A N 1
ATOM 994 C CA . ASP A 1 165 ? -16.342 8.577 57.323 1.00 28.49 138 ASP A CA 1
ATOM 995 C C . ASP A 1 165 ? -17.027 8.311 55.985 1.00 28.77 138 ASP A C 1
ATOM 996 O O . ASP A 1 165 ? -18.255 8.217 55.915 1.00 26.40 138 ASP A O 1
ATOM 1001 N N . ALA A 1 166 ? -16.237 8.161 54.931 1.00 25.78 139 ALA A N 1
ATOM 1002 C CA . ALA A 1 166 ? -16.821 8.067 53.608 1.00 23.92 139 ALA A CA 1
ATOM 1003 C C . ALA A 1 166 ? -15.962 7.291 52.609 1.00 27.50 139 ALA A C 1
ATOM 1004 O O . ALA A 1 166 ? -14.736 7.222 52.730 1.00 30.28 139 ALA A O 1
ATOM 1006 N N . VAL A 1 167 ? -16.606 6.708 51.607 1.00 25.55 140 VAL A N 1
ATOM 1007 C CA . VAL A 1 167 ? -15.841 6.116 50.520 1.00 27.08 140 VAL A CA 1
ATOM 1008 C C . VAL A 1 167 ? -16.259 6.718 49.192 1.00 24.70 140 VAL A C 1
ATOM 1009 O O . VAL A 1 167 ? -17.437 7.008 48.966 1.00 24.48 140 VAL A O 1
ATOM 1013 N N . LEU A 1 168 ? -15.284 6.930 48.322 1.00 25.69 141 LEU A N 1
ATOM 1014 C CA . LEU A 1 168 ? -15.566 7.376 46.963 1.00 23.12 141 LEU A CA 1
ATOM 1015 C C . LEU A 1 168 ? -15.129 6.278 46.012 1.00 27.87 141 LEU A C 1
ATOM 1016 O O . LEU A 1 168 ? -14.031 5.727 46.158 1.00 27.48 141 LEU A O 1
ATOM 1021 N N . LEU A 1 169 ? -15.993 5.943 45.061 1.00 25.17 142 LEU A N 1
ATOM 1022 C CA . LEU A 1 169 ? -15.642 4.999 44.013 1.00 27.68 142 LEU A CA 1
ATOM 1023 C C . LEU A 1 169 ? -15.656 5.726 42.667 1.00 24.49 142 LEU A C 1
ATOM 1024 O O . LEU A 1 169 ? -16.656 6.320 42.277 1.00 22.13 142 LEU A O 1
ATOM 1029 N N . LEU A 1 170 ? -14.522 5.694 41.982 1.00 25.26 143 LEU A N 1
ATOM 1030 C CA . LEU A 1 170 ? -14.382 6.293 40.669 1.00 23.67 143 LEU A CA 1
ATOM 1031 C C . LEU A 1 170 ? -14.000 5.190 39.697 1.00 24.14 143 LEU A C 1
ATOM 1032 O O . LEU A 1 170 ? -12.897 4.645 39.778 1.00 24.97 143 LEU A O 1
ATOM 1037 N N . GLY A 1 171 ? -14.904 4.859 38.781 1.00 26.19 144 GLY A N 1
ATOM 1038 C CA . GLY A 1 171 ? -14.697 3.720 37.904 1.00 21.29 144 GLY A CA 1
ATOM 1039 C C . GLY A 1 171 ? -15.052 3.957 36.444 1.00 24.40 144 GLY A C 1
ATOM 1040 O O . GLY A 1 171 ? -15.939 4.759 36.115 1.00 23.07 144 GLY A O 1
ATOM 1041 N N . ASP A 1 172 ? -14.356 3.242 35.567 1.00 23.83 145 ASP A N 1
ATOM 1042 C CA . ASP A 1 172 ? -14.547 3.387 34.132 1.00 26.63 145 ASP A CA 1
ATOM 1043 C C . ASP A 1 172 ? -13.857 2.212 33.441 1.00 26.94 145 ASP A C 1
ATOM 1044 O O . ASP A 1 172 ? -13.132 1.447 34.082 1.00 24.76 145 ASP A O 1
ATOM 1049 N N . ALA A 1 173 ? -14.093 2.071 32.140 1.00 24.83 146 ALA A N 1
ATOM 1050 C CA . ALA A 1 173 ? -13.455 1.031 31.350 1.00 28.10 146 ALA A CA 1
ATOM 1051 C C . ALA A 1 173 ? -11.954 1.282 31.221 1.00 27.27 146 ALA A C 1
ATOM 1052 O O . ALA A 1 173 ? -11.174 0.347 31.100 1.00 28.51 146 ALA A O 1
ATOM 1054 N N . THR A 1 174 ? -11.551 2.548 31.255 1.00 25.95 147 THR A N 1
ATOM 1055 C CA . THR A 1 174 ? -10.147 2.895 31.035 1.00 26.59 147 THR A CA 1
ATOM 1056 C C . THR A 1 174 ? -9.692 3.933 32.050 1.00 29.22 147 THR A C 1
ATOM 1057 O O . THR A 1 174 ? -10.516 4.647 32.623 1.00 29.69 147 THR A O 1
ATOM 1061 N N . ALA A 1 175 ? -8.376 4.007 32.259 1.00 32.86 148 ALA A N 1
ATOM 1062 C CA . ALA A 1 175 ? -7.763 4.886 33.257 1.00 32.74 148 ALA A CA 1
ATOM 1063 C C . ALA A 1 175 ? -8.035 6.375 33.033 1.00 31.35 148 ALA A C 1
ATOM 1064 O O . ALA A 1 175 ? -8.182 7.141 33.986 1.00 31.77 148 ALA A O 1
ATOM 1066 N N . GLY A 1 176 ? -8.106 6.776 31.769 1.00 32.59 149 GLY A N 1
ATOM 1067 C CA . GLY A 1 176 ? -8.232 8.173 31.411 1.00 32.56 149 GLY A CA 1
ATOM 1068 C C . GLY A 1 176 ? -9.305 8.959 32.139 1.00 35.31 149 GLY A C 1
ATOM 1069 O O . GLY A 1 176 ? -9.004 9.912 32.873 1.00 35.39 149 GLY A O 1
ATOM 1070 N N . PRO A 1 177 ? -10.574 8.587 31.926 1.00 30.96 150 PRO A N 1
ATOM 1071 C CA . PRO A 1 177 ? -11.697 9.308 32.539 1.00 29.16 150 PRO A CA 1
ATOM 1072 C C . PRO A 1 177 ? -11.722 9.153 34.067 1.00 32.10 150 PRO A C 1
ATOM 1073 O O . PRO A 1 177 ? -12.369 9.942 34.765 1.00 31.75 150 PRO A O 1
ATOM 1077 N N . VAL A 1 178 ? -11.017 8.157 34.591 1.00 25.58 151 VAL A N 1
ATOM 1078 C CA . VAL A 1 178 ? -10.875 8.071 36.042 1.00 32.39 151 VAL A CA 1
ATOM 1079 C C . VAL A 1 178 ? -9.952 9.174 36.553 1.00 33.07 151 VAL A C 1
ATOM 1080 O O . VAL A 1 178 ? -10.238 9.815 37.565 1.00 36.08 151 VAL A O 1
ATOM 1084 N N . ARG A 1 179 ? -8.859 9.405 35.833 1.00 32.72 152 ARG A N 1
ATOM 1085 C CA . ARG A 1 179 ? -7.960 10.507 36.140 1.00 37.01 152 ARG A CA 1
ATOM 1086 C C . ARG A 1 179 ? -8.709 11.827 36.099 1.00 32.88 152 ARG A C 1
ATOM 1087 O O . ARG A 1 179 ? -8.622 12.631 37.030 1.00 31.88 152 ARG A O 1
ATOM 1095 N N . THR A 1 180 ? -9.447 12.047 35.014 1.00 33.48 153 THR A N 1
ATOM 1096 C CA . THR A 1 180 ? -10.237 13.264 34.887 1.00 28.70 153 THR A CA 1
ATOM 1097 C C . THR A 1 180 ? -11.205 13.435 36.069 1.00 32.14 153 THR A C 1
ATOM 1098 O O . THR A 1 180 ? -11.232 14.487 36.708 1.00 31.14 153 THR A O 1
ATOM 1102 N N . LEU A 1 181 ? -11.997 12.406 36.367 1.00 31.99 154 LEU A N 1
ATOM 1103 C CA . LEU A 1 181 ? -12.960 12.503 37.472 1.00 30.85 154 LEU A CA 1
ATOM 1104 C C . LEU A 1 181 ? -12.269 12.816 38.808 1.00 30.12 154 LEU A C 1
ATOM 1105 O O . LEU A 1 181 ? -12.744 13.648 39.585 1.00 32.65 154 LEU A O 1
ATOM 1110 N N . ARG A 1 182 ? -11.149 12.147 39.067 1.00 26.52 155 ARG A N 1
ATOM 1111 C CA . ARG A 1 182 ? -10.368 12.383 40.277 1.00 32.08 155 ARG A CA 1
ATOM 1112 C C . ARG A 1 182 ? -10.014 13.877 40.428 1.00 35.27 155 ARG A C 1
ATOM 1113 O O . ARG A 1 182 ? -10.161 14.453 41.516 1.00 33.79 155 ARG A O 1
ATOM 1121 N N . ARG A 1 183 ? -9.580 14.500 39.330 1.00 37.63 156 ARG A N 1
ATOM 1122 C CA . ARG A 1 183 ? -9.199 15.918 39.325 1.00 33.96 156 ARG A CA 1
ATOM 1123 C C . ARG A 1 183 ? -10.381 16.807 39.683 1.00 34.80 156 ARG A C 1
ATOM 1124 O O . ARG A 1 183 ? -10.227 17.810 40.390 1.00 30.93 156 ARG A O 1
ATOM 1132 N N . GLN A 1 184 ? -11.561 16.435 39.195 1.00 34.20 157 GLN A N 1
ATOM 1133 C CA . GLN A 1 184 ? -12.789 17.185 39.480 1.00 34.78 157 GLN A CA 1
ATOM 1134 C C . GLN A 1 184 ? -13.219 17.045 40.926 1.00 33.53 157 GLN A C 1
ATOM 1135 O O . GLN A 1 184 ? -13.685 18.002 41.538 1.00 37.06 157 GLN A O 1
ATOM 1141 N N . VAL A 1 185 ? -13.067 15.837 41.460 1.00 37.05 158 VAL A N 1
ATOM 1142 C CA . VAL A 1 185 ? -13.336 15.572 42.866 1.00 33.88 158 VAL A CA 1
ATOM 1143 C C . VAL A 1 185 ? -12.363 16.365 43.723 1.00 35.31 158 VAL A C 1
ATOM 1144 O O . VAL A 1 185 ? -12.759 17.023 44.687 1.00 34.69 158 VAL A O 1
ATOM 1148 N N . GLU A 1 186 ? -11.085 16.297 43.360 1.00 39.41 159 GLU A N 1
ATOM 1149 C CA . GLU A 1 186 ? -10.041 17.059 44.039 1.00 37.48 159 GLU A CA 1
ATOM 1150 C C . GLU A 1 186 ? -10.360 18.551 44.086 1.00 38.31 159 GLU A C 1
ATOM 1151 O O . GLU A 1 186 ? -10.399 19.163 45.162 1.00 34.67 159 GLU A O 1
ATOM 1157 N N . ALA A 1 187 ? -10.598 19.122 42.910 1.00 36.86 160 ALA A N 1
ATOM 1158 C CA . ALA A 1 187 ? -10.992 20.517 42.791 1.00 37.62 160 ALA A CA 1
ATOM 1159 C C . ALA A 1 187 ? -11.971 20.921 43.895 1.00 39.35 160 ALA A C 1
ATOM 1160 O O . ALA A 1 187 ? -11.819 21.987 44.503 1.00 36.10 160 ALA A O 1
ATOM 1162 N N . LEU A 1 188 ? -12.959 20.062 44.156 1.00 36.63 161 LEU A N 1
ATOM 1163 C CA . LEU A 1 188 ? -14.024 20.345 45.128 1.00 37.41 161 LEU A CA 1
ATOM 1164 C C . LEU A 1 188 ? -13.647 20.061 46.584 1.00 33.53 161 LEU A C 1
ATOM 1165 O O . LEU A 1 188 ? -14.382 20.426 47.509 1.00 31.21 161 LEU A O 1
ATOM 1170 N N . ARG A 1 189 ? -12.517 19.403 46.803 1.00 33.89 162 ARG A N 1
ATOM 1171 C CA . ARG A 1 189 ? -12.229 18.927 48.150 1.00 36.72 162 ARG A CA 1
ATOM 1172 C C . ARG A 1 189 ? -11.576 19.971 49.052 1.00 37.27 162 ARG A C 1
ATOM 1173 O O . ARG A 1 189 ? -10.498 20.481 48.746 1.00 40.53 162 ARG A O 1
ATOM 1181 N N . PRO A 1 190 ? -12.235 20.284 50.178 1.00 35.75 163 PRO A N 1
ATOM 1182 C CA . PRO A 1 190 ? -11.674 21.188 51.185 1.00 39.34 163 PRO A CA 1
ATOM 1183 C C . PRO A 1 190 ? -10.614 20.468 52.014 1.00 40.53 163 PRO A C 1
ATOM 1184 O O . PRO A 1 190 ? -10.577 19.231 52.050 1.00 36.41 163 PRO A O 1
ATOM 1188 N N . ALA A 1 191 ? -9.773 21.245 52.689 1.00 39.72 164 ALA A N 1
ATOM 1189 C CA . ALA A 1 191 ? -8.675 20.705 53.484 1.00 35.58 164 ALA A CA 1
ATOM 1190 C C . ALA A 1 191 ? -9.123 19.859 54.682 1.00 37.90 164 ALA A C 1
ATOM 1191 O O . ALA A 1 191 ? -8.384 18.978 55.133 1.00 41.23 164 ALA A O 1
ATOM 1193 N N . SER A 1 192 ? -10.324 20.116 55.194 1.00 33.71 165 SER A N 1
ATOM 1194 C CA . SER A 1 192 ? -10.850 19.356 56.334 1.00 34.78 165 SER A CA 1
ATOM 1195 C C . SER A 1 192 ? -11.447 17.998 55.939 1.00 39.62 165 SER A C 1
ATOM 1196 O O . SER A 1 192 ? -11.946 17.250 56.795 1.00 31.54 165 SER A O 1
ATOM 1199 N N . VAL A 1 193 ? -11.451 17.707 54.641 1.00 36.12 166 VAL A N 1
ATOM 1200 C CA . VAL A 1 193 ? -11.854 16.387 54.176 1.00 36.31 166 VAL A CA 1
ATOM 1201 C C . VAL A 1 193 ? -10.584 15.696 53.740 1.00 30.55 166 VAL A C 1
ATOM 1202 O O . VAL A 1 193 ? -10.063 15.954 52.662 1.00 29.99 166 VAL A O 1
ATOM 1206 N N . THR A 1 194 ? -10.071 14.842 54.608 1.00 24.75 167 THR A N 1
ATOM 1207 C CA . THR A 1 194 ? -8.827 14.162 54.331 1.00 27.78 167 THR A CA 1
ATOM 1208 C C . THR A 1 194 ? -9.057 12.823 53.643 1.00 35.19 167 THR A C 1
ATOM 1209 O O . THR A 1 194 ? -10.119 12.189 53.773 1.00 30.02 167 THR A O 1
ATOM 1213 N N . VAL A 1 195 ? -8.051 12.418 52.886 1.00 29.85 168 VAL A N 1
ATOM 1214 C CA . VAL A 1 195 ? -8.001 11.086 52.343 1.00 28.97 168 VAL A CA 1
ATOM 1215 C C . VAL A 1 195 ? -7.184 10.213 53.281 1.00 30.46 168 VAL A C 1
ATOM 1216 O O . VAL A 1 195 ? -5.965 10.339 53.336 1.00 32.64 168 VAL A O 1
ATOM 1220 N N . VAL A 1 196 ? -7.844 9.327 54.017 1.00 30.91 169 VAL A N 1
ATOM 1221 C CA . VAL A 1 196 ? -7.136 8.494 54.976 1.00 28.27 169 VAL A CA 1
ATOM 1222 C C . VAL A 1 196 ? -6.581 7.239 54.331 1.00 31.41 169 VAL A C 1
ATOM 1223 O O . VAL A 1 196 ? -5.770 6.532 54.934 1.00 36.23 169 VAL A O 1
ATOM 1227 N N . GLY A 1 197 ? -7.019 6.955 53.107 1.00 33.99 170 GLY A N 1
ATOM 1228 C CA . GLY A 1 197 ? -6.620 5.734 52.426 1.00 25.09 170 GLY A CA 1
ATOM 1229 C C . GLY A 1 197 ? -7.116 5.669 51.002 1.00 27.60 170 GLY A C 1
ATOM 1230 O O . GLY A 1 197 ? -8.121 6.292 50.662 1.00 28.96 170 GLY A O 1
ATOM 1231 N N . GLU A 1 198 ? -6.413 4.905 50.169 1.00 29.29 171 GLU A N 1
ATOM 1232 C CA . GLU A 1 198 ? -6.780 4.746 48.767 1.00 29.32 171 GLU A CA 1
ATOM 1233 C C . GLU A 1 198 ? -6.473 3.326 48.298 1.00 28.91 171 GLU A C 1
ATOM 1234 O O . GLU A 1 198 ? -5.568 2.689 48.819 1.00 28.57 171 GLU A O 1
ATOM 1240 N N . GLU A 1 199 ? -7.243 2.825 47.333 1.00 24.16 172 GLU A N 1
ATOM 1241 C CA . GLU A 1 199 ? -6.941 1.543 46.695 1.00 27.66 172 GLU A CA 1
ATOM 1242 C C . GLU A 1 199 ? -7.183 1.691 45.195 1.00 23.68 172 GLU A C 1
ATOM 1243 O O . GLU A 1 199 ? -7.946 2.559 44.765 1.00 28.24 172 GLU A O 1
ATOM 1249 N N . SER A 1 200 ? -6.540 0.847 44.401 1.00 23.93 173 SER A N 1
ATOM 1250 C CA . SER A 1 200 ? -6.782 0.835 42.963 1.00 27.01 173 SER A CA 1
ATOM 1251 C C . SER A 1 200 ? -7.195 -0.566 42.521 1.00 30.57 173 SER A C 1
ATOM 1252 O O . SER A 1 200 ? -6.545 -1.561 42.856 1.00 23.41 173 SER A O 1
ATOM 1255 N N . GLY A 1 201 ? -8.296 -0.636 41.781 1.00 29.83 174 GLY A N 1
ATOM 1256 C CA . GLY A 1 201 ? -8.753 -1.888 41.223 1.00 25.10 174 GLY A CA 1
ATOM 1257 C C . GLY A 1 201 ? -8.355 -1.996 39.760 1.00 25.91 174 GLY A C 1
ATOM 1258 O O . GLY A 1 201 ? -8.416 -1.029 39.001 1.00 23.95 174 GLY A O 1
ATOM 1259 N N . LEU A 1 202 ? -7.938 -3.186 39.364 1.00 23.23 175 LEU A N 1
ATOM 1260 C CA . LEU A 1 202 ? -7.569 -3.442 37.979 1.00 28.58 175 LEU A CA 1
ATOM 1261 C C . LEU A 1 202 ? -8.234 -4.745 37.577 1.00 28.32 175 LEU A C 1
ATOM 1262 O O . LEU A 1 202 ? -7.931 -5.805 38.145 1.00 22.89 175 LEU A O 1
ATOM 1267 N N . GLY A 1 203 ? -9.173 -4.658 36.639 1.00 25.88 176 GLY A N 1
ATOM 1268 C CA . GLY A 1 203 ? -9.910 -5.832 36.203 1.00 25.97 176 GLY A CA 1
ATOM 1269 C C . GLY A 1 203 ? -9.059 -6.827 35.437 1.00 30.11 176 GLY A C 1
ATOM 1270 O O . GLY A 1 203 ? -8.189 -6.436 34.665 1.00 33.28 176 GLY A O 1
ATOM 1271 N N . LEU A 1 204 ? -9.305 -8.117 35.652 1.00 30.82 177 LEU A N 1
ATOM 1272 C CA . LEU A 1 204 ? -8.615 -9.172 34.910 1.00 27.61 177 LEU A CA 1
ATOM 1273 C C . LEU A 1 204 ? -9.584 -9.943 34.026 1.00 27.24 177 LEU A C 1
ATOM 1274 O O . LEU A 1 204 ? -10.722 -10.209 34.414 1.00 27.40 177 LEU A O 1
ATOM 1279 N N . ALA A 1 205 ? -9.126 -10.335 32.852 1.00 25.02 178 ALA A N 1
ATOM 1280 C CA . ALA A 1 205 ? -9.950 -11.133 31.952 1.00 28.79 178 ALA A CA 1
ATOM 1281 C C . ALA A 1 205 ? -9.164 -12.314 31.388 1.00 25.55 178 ALA A C 1
ATOM 1282 O O . ALA A 1 205 ? -7.936 -12.255 31.277 1.00 25.57 178 ALA A O 1
ATOM 1284 N N . ASN A 1 206 ? -9.870 -13.385 31.038 1.00 25.41 179 ASN A N 1
ATOM 1285 C CA . ASN A 1 206 ? -9.243 -14.484 30.307 1.00 27.85 179 ASN A CA 1
ATOM 1286 C C . ASN A 1 206 ? -9.426 -14.351 28.779 1.00 29.84 179 ASN A C 1
ATOM 1287 O O . ASN A 1 206 ? -10.039 -13.384 28.284 1.00 24.48 179 ASN A O 1
ATOM 1292 N N . ALA A 1 207 ? -8.876 -15.315 28.045 1.00 29.46 180 ALA A N 1
ATOM 1293 C CA . ALA A 1 207 ? -8.879 -15.271 26.577 1.00 35.28 180 ALA A CA 1
ATOM 1294 C C . ALA A 1 207 ? -10.295 -15.305 26.004 1.00 34.31 180 ALA A C 1
ATOM 1295 O O . ALA A 1 207 ? -10.535 -14.858 24.881 1.00 33.19 180 ALA A O 1
ATOM 1297 N N . ASN A 1 208 ? -11.232 -15.835 26.786 1.00 30.84 181 ASN A N 1
ATOM 1298 C CA . ASN A 1 208 ? -12.634 -15.870 26.383 1.00 28.30 181 ASN A CA 1
ATOM 1299 C C . ASN A 1 208 ? -13.338 -14.532 26.616 1.00 32.79 181 ASN A C 1
ATOM 1300 O O . ASN A 1 208 ? -14.493 -14.345 26.204 1.00 31.28 181 ASN A O 1
ATOM 1305 N N . GLY A 1 209 ? -12.641 -13.602 27.270 1.00 30.58 182 GLY A N 1
ATOM 1306 C CA . GLY A 1 209 ? -13.206 -12.299 27.578 1.00 28.05 182 GLY A CA 1
ATOM 1307 C C . GLY A 1 209 ? -13.969 -12.232 28.897 1.00 32.74 182 GLY A C 1
ATOM 1308 O O . GLY A 1 209 ? -14.573 -11.208 29.215 1.00 33.01 182 GLY A O 1
ATOM 1309 N N . ASP A 1 210 ? -13.953 -13.318 29.667 1.00 32.93 183 ASP A N 1
ATOM 1310 C CA . ASP A 1 210 ? -14.627 -13.341 30.970 1.00 29.45 183 ASP A CA 1
ATOM 1311 C C . ASP A 1 210 ? -13.726 -12.813 32.076 1.00 25.22 183 ASP A C 1
ATOM 1312 O O . ASP A 1 210 ? -12.554 -13.182 32.147 1.00 24.56 183 ASP A O 1
ATOM 1317 N N . GLY A 1 211 ? -14.284 -11.993 32.963 1.00 23.27 184 GLY A N 1
ATOM 1318 C CA . GLY A 1 211 ? -13.538 -11.500 34.112 1.00 21.32 184 GLY A CA 1
ATOM 1319 C C . GLY A 1 211 ? -13.123 -12.605 35.068 1.00 22.80 184 GLY A C 1
ATOM 1320 O O . GLY A 1 211 ? -13.889 -13.528 35.320 1.00 23.42 184 GLY A O 1
ATOM 1321 N N . ILE A 1 212 ? -11.917 -12.515 35.615 1.00 21.59 185 ILE A N 1
ATOM 1322 C CA . ILE A 1 212 ? -11.433 -13.542 36.547 1.00 25.88 185 ILE A CA 1
ATOM 1323 C C . ILE A 1 212 ? -10.824 -12.948 37.805 1.00 23.94 185 ILE A C 1
ATOM 1324 O O . ILE A 1 212 ? -10.488 -11.764 37.836 1.00 23.81 185 ILE A O 1
ATOM 1329 N N . GLU A 1 213 ? -10.680 -13.768 38.844 1.00 21.02 186 GLU A N 1
ATOM 1330 C CA . GLU A 1 213 ? -9.923 -13.336 40.024 1.00 26.12 186 GLU A CA 1
ATOM 1331 C C . GLU A 1 213 ? -8.525 -13.964 40.005 1.00 22.41 186 GLU A C 1
ATOM 1332 O O . GLU A 1 213 ? -8.204 -14.733 39.098 1.00 23.15 186 GLU A O 1
ATOM 1338 N N . HIS A 1 214 ? -7.695 -13.640 40.988 1.00 23.16 187 HIS A N 1
ATOM 1339 C CA . HIS A 1 214 ? -6.272 -13.995 40.897 1.00 23.73 187 HIS A CA 1
ATOM 1340 C C . HIS A 1 214 ? -5.942 -15.486 40.878 1.00 24.98 187 HIS A C 1
ATOM 1341 O O . HIS A 1 214 ? -4.901 -15.872 40.360 1.00 24.07 187 HIS A O 1
ATOM 1348 N N . PHE A 1 215 ? -6.836 -16.329 41.391 1.00 21.85 188 PHE A N 1
ATOM 1349 C CA . PHE A 1 215 ? -6.580 -17.767 41.355 1.00 24.12 188 PHE A CA 1
ATOM 1350 C C . PHE A 1 215 ? -6.786 -18.332 39.955 1.00 23.94 188 PHE A C 1
ATOM 1351 O O . PHE A 1 215 ? -6.489 -19.513 39.709 1.00 24.97 188 PHE A O 1
ATOM 1359 N N . GLY A 1 216 ? -7.296 -17.493 39.053 1.00 18.11 189 GLY A N 1
ATOM 1360 C CA . GLY A 1 216 ? -7.519 -17.871 37.665 1.00 23.16 189 GLY A CA 1
ATOM 1361 C C . GLY A 1 216 ? -8.958 -18.204 37.271 1.00 25.01 189 GLY A C 1
ATOM 1362 O O . GLY A 1 216 ? -9.240 -18.568 36.123 1.00 19.24 189 GLY A O 1
ATOM 1363 N N . TYR A 1 217 ? -9.891 -18.064 38.208 1.00 25.57 190 TYR A N 1
ATOM 1364 C CA . TYR A 1 217 ? -11.254 -18.537 37.949 1.00 26.15 190 TYR A CA 1
ATOM 1365 C C . TYR A 1 217 ? -12.186 -17.393 37.547 1.00 22.87 190 TYR A C 1
ATOM 1366 O O . TYR A 1 217 ? -12.149 -16.316 38.139 1.00 22.46 190 TYR A O 1
ATOM 1375 N N . VAL A 1 218 ? -13.013 -17.645 36.540 1.00 20.91 191 VAL A N 1
ATOM 1376 C CA . VAL A 1 218 ? -14.081 -16.729 36.187 1.00 21.94 191 VAL A CA 1
ATOM 1377 C C . VAL A 1 218 ? -14.801 -16.296 37.465 1.00 22.44 191 VAL A C 1
ATOM 1378 O O . VAL A 1 218 ? -15.220 -17.117 38.261 1.00 18.11 191 VAL A O 1
ATOM 1382 N N . ASP A 1 219 ? -14.927 -14.998 37.687 1.00 22.86 192 ASP A N 1
ATOM 1383 C CA . ASP A 1 219 ? -15.583 -14.581 38.908 1.00 26.76 192 ASP A CA 1
ATOM 1384 C C . ASP A 1 219 ? -16.723 -13.638 38.553 1.00 28.65 192 ASP A C 1
ATOM 1385 O O . ASP A 1 219 ? -16.709 -13.012 37.498 1.00 36.52 192 ASP A O 1
ATOM 1390 N N . GLY A 1 220 ? -17.735 -13.561 39.399 1.00 29.89 193 GLY A N 1
ATOM 1391 C CA . GLY A 1 220 ? -18.868 -12.695 39.098 1.00 29.88 193 GLY A CA 1
ATOM 1392 C C . GLY A 1 220 ? -19.755 -13.117 37.937 1.00 27.07 193 GLY A C 1
ATOM 1393 O O . GLY A 1 220 ? -20.240 -12.273 37.193 1.00 33.97 193 GLY A O 1
ATOM 1394 N N . ARG A 1 221 ? -19.989 -14.416 37.784 1.00 26.99 194 ARG A N 1
ATOM 1395 C CA . ARG A 1 221 ? -20.944 -14.912 36.791 1.00 25.03 194 ARG A CA 1
ATOM 1396 C C . ARG A 1 221 ? -22.373 -14.877 37.346 1.00 24.56 194 ARG A C 1
ATOM 1397 O O . ARG A 1 221 ? -23.319 -14.469 36.670 1.00 22.01 194 ARG A O 1
ATOM 1405 N N . SER A 1 222 ? -22.516 -15.324 38.584 1.00 21.36 195 SER A N 1
ATOM 1406 C CA . SER A 1 222 ? -23.827 -15.528 39.181 1.00 22.11 195 SER A CA 1
ATOM 1407 C C . SER A 1 222 ? -24.227 -14.333 40.024 1.00 24.31 195 SER A C 1
ATOM 1408 O O . SER A 1 222 ? -23.698 -14.132 41.118 1.00 25.16 195 SER A O 1
ATOM 1411 N N . GLN A 1 223 ? -25.166 -13.552 39.507 1.00 25.01 196 GLN A N 1
ATOM 1412 C CA . GLN A 1 223 ? -25.631 -12.332 40.145 1.00 23.24 196 GLN A CA 1
ATOM 1413 C C . GLN A 1 223 ? -27.143 -12.365 40.294 1.00 24.42 196 GLN A C 1
ATOM 1414 O O . GLN A 1 223 ? -27.842 -12.831 39.393 1.00 25.55 196 GLN A O 1
ATOM 1420 N N . PRO A 1 224 ? -27.658 -11.845 41.423 1.00 26.12 197 PRO A N 1
ATOM 1421 C CA . PRO A 1 224 ? -29.095 -11.547 41.538 1.00 24.70 197 PRO A CA 1
ATOM 1422 C C . PRO A 1 224 ? -29.495 -10.492 40.506 1.00 26.04 197 PRO A C 1
ATOM 1423 O O . PRO A 1 224 ? -28.801 -9.489 40.372 1.00 24.61 197 PRO A O 1
ATOM 1427 N N . LEU A 1 225 ? -30.569 -10.729 39.758 1.00 24.64 198 LEU A N 1
ATOM 1428 C CA . LEU A 1 225 ? -31.033 -9.747 38.779 1.00 23.63 198 LEU A CA 1
ATOM 1429 C C . LEU A 1 225 ? -32.293 -9.035 39.282 1.00 26.21 198 LEU A C 1
ATOM 1430 O O . LEU A 1 225 ? -33.338 -9.662 39.463 1.00 23.68 198 LEU A O 1
ATOM 1435 N N . PHE A 1 226 ? -32.183 -7.729 39.512 1.00 20.72 199 PHE A N 1
ATOM 1436 C CA . PHE A 1 226 ? -33.289 -6.950 40.056 1.00 21.82 199 PHE A CA 1
ATOM 1437 C C . PHE A 1 226 ? -34.161 -6.347 38.956 1.00 21.19 199 PHE A C 1
ATOM 1438 O O . PHE A 1 226 ? -35.265 -5.888 39.212 1.00 26.42 199 PHE A O 1
ATOM 1446 N N . LEU A 1 227 ? -33.647 -6.342 37.735 1.00 21.70 200 LEU A N 1
ATOM 1447 C CA . LEU A 1 227 ? -34.333 -5.731 36.602 1.00 28.69 200 LEU A CA 1
ATOM 1448 C C . LEU A 1 227 ? -34.864 -6.804 35.662 1.00 29.66 200 LEU A C 1
ATOM 1449 O O . LEU A 1 227 ? -34.161 -7.764 35.316 1.00 24.22 200 LEU A O 1
ATOM 1454 N N . THR A 1 228 ? -36.115 -6.639 35.262 1.00 26.53 201 THR A N 1
ATOM 1455 C CA . THR A 1 228 ? -36.778 -7.643 34.452 1.00 30.98 201 THR A CA 1
ATOM 1456 C C . THR A 1 228 ? -36.078 -7.758 33.115 1.00 30.31 201 THR A C 1
ATOM 1457 O O . THR A 1 228 ? -36.008 -8.842 32.543 1.00 27.80 201 THR A O 1
ATOM 1461 N N . GLU A 1 229 ? -35.560 -6.625 32.634 1.00 30.48 202 GLU A N 1
ATOM 1462 C CA . GLU A 1 229 ? -34.824 -6.557 31.372 1.00 31.84 202 GLU A CA 1
ATOM 1463 C C . GLU A 1 229 ? -33.532 -7.377 31.463 1.00 29.06 202 GLU A C 1
ATOM 1464 O O . GLU A 1 229 ? -33.028 -7.882 30.458 1.00 26.65 202 GLU A O 1
ATOM 1470 N N . ASP A 1 230 ? -32.978 -7.474 32.666 1.00 23.85 203 ASP A N 1
ATOM 1471 C CA . ASP A 1 230 ? -31.787 -8.290 32.875 1.00 29.00 203 ASP A CA 1
ATOM 1472 C C . ASP A 1 230 ? -32.173 -9.775 32.878 1.00 26.45 203 ASP A C 1
ATOM 1473 O O . ASP A 1 230 ? -31.450 -10.615 32.356 1.00 22.80 203 ASP A O 1
ATOM 1478 N N . VAL A 1 231 ? -33.334 -10.090 33.442 1.00 26.88 204 VAL A N 1
ATOM 1479 C CA . VAL A 1 231 ? -33.774 -11.475 33.458 1.00 30.58 204 VAL A CA 1
ATOM 1480 C C . VAL A 1 231 ? -34.095 -11.947 32.040 1.00 29.82 204 VAL A C 1
ATOM 1481 O O . VAL A 1 231 ? -33.755 -13.071 31.658 1.00 31.12 204 VAL A O 1
ATOM 1485 N N . ASP A 1 232 ? -34.694 -11.077 31.241 1.00 29.32 205 ASP A N 1
ATOM 1486 C CA . ASP A 1 232 ? -34.943 -11.424 29.840 1.00 33.51 205 ASP A CA 1
ATOM 1487 C C . ASP A 1 232 ? -33.632 -11.670 29.105 1.00 29.03 205 ASP A C 1
ATOM 1488 O O . ASP A 1 232 ? -33.510 -12.619 28.327 1.00 29.87 205 ASP A O 1
ATOM 1493 N N . ALA A 1 233 ? -32.658 -10.798 29.345 1.00 26.64 206 ALA A N 1
ATOM 1494 C CA . ALA A 1 233 ? -31.363 -10.898 28.688 1.00 27.99 206 ALA A CA 1
ATOM 1495 C C . ALA A 1 233 ? -30.686 -12.218 29.040 1.00 27.82 206 ALA A C 1
ATOM 1496 O O . ALA A 1 233 ? -30.123 -12.888 28.175 1.00 28.41 206 ALA A O 1
ATOM 1498 N N . GLU A 1 234 ? -30.746 -12.569 30.319 1.00 25.26 207 GLU A N 1
ATOM 1499 C CA . GLU A 1 234 ? -30.162 -13.794 30.825 1.00 25.56 207 GLU A CA 1
ATOM 1500 C C . GLU A 1 234 ? -30.803 -14.994 30.138 1.00 28.46 207 GLU A C 1
ATOM 1501 O O . GLU A 1 234 ? -30.104 -15.922 29.730 1.00 25.46 207 GLU A O 1
ATOM 1507 N N . ARG A 1 235 ? -32.131 -14.955 30.003 1.00 27.23 208 ARG A N 1
ATOM 1508 C CA . ARG A 1 235 ? -32.888 -16.022 29.350 1.00 27.97 208 ARG A CA 1
ATOM 1509 C C . ARG A 1 235 ? -32.546 -16.108 27.867 1.00 29.57 208 ARG A C 1
ATOM 1510 O O . ARG A 1 235 ? -32.277 -17.197 27.354 1.00 30.19 208 ARG A O 1
ATOM 1518 N N . ASP A 1 236 ? -32.536 -14.964 27.182 1.00 27.96 209 ASP A N 1
ATOM 1519 C CA . ASP A 1 236 ? -32.359 -14.956 25.734 1.00 28.50 209 ASP A CA 1
ATOM 1520 C C . ASP A 1 236 ? -30.935 -15.256 25.279 1.00 32.87 209 ASP A C 1
ATOM 1521 O O . ASP A 1 236 ? -30.740 -15.810 24.189 1.00 30.21 209 ASP A O 1
ATOM 1526 N N . THR A 1 237 ? -29.941 -14.887 26.087 1.00 29.44 210 THR A N 1
ATOM 1527 C CA . THR A 1 237 ? -28.551 -14.881 25.594 1.00 30.33 210 THR A CA 1
ATOM 1528 C C . THR A 1 237 ? -27.547 -15.715 26.382 1.00 29.19 210 THR A C 1
ATOM 1529 O O . THR A 1 237 ? -26.346 -15.661 26.104 1.00 32.63 210 THR A O 1
ATOM 1533 N N . THR A 1 238 ? -28.012 -16.483 27.362 1.00 27.89 211 THR A N 1
ATOM 1534 C CA . THR A 1 238 ? -27.115 -17.400 28.057 1.00 27.78 211 THR A CA 1
ATOM 1535 C C . THR A 1 238 ? -27.670 -18.813 27.942 1.00 27.85 211 THR A C 1
ATOM 1536 O O . THR A 1 238 ? -28.540 -19.056 27.121 1.00 29.00 211 THR A O 1
ATOM 1540 N N . ASP A 1 239 ? -27.178 -19.740 28.765 1.00 26.44 212 ASP A N 1
ATOM 1541 C CA . ASP A 1 239 ? -27.722 -21.092 28.742 1.00 28.13 212 ASP A CA 1
ATOM 1542 C C . ASP A 1 239 ? -29.215 -21.074 29.108 1.00 25.59 212 ASP A C 1
ATOM 1543 O O . ASP A 1 239 ? -29.983 -21.898 28.632 1.00 24.79 212 ASP A O 1
ATOM 1548 N N . GLY A 1 240 ? -29.621 -20.093 29.911 1.00 25.70 213 GLY A N 1
ATOM 1549 C CA . GLY A 1 240 ? -31.029 -19.865 30.197 1.00 24.45 213 GLY A CA 1
ATOM 1550 C C . GLY A 1 240 ? -31.325 -19.642 31.668 1.00 26.41 213 GLY A C 1
ATOM 1551 O O . GLY A 1 240 ? -30.413 -19.436 32.479 1.00 26.10 213 GLY A O 1
ATOM 1552 N N . VAL A 1 241 ? -32.609 -19.681 32.008 1.00 25.80 214 VAL A N 1
ATOM 1553 C CA . VAL A 1 241 ? -33.063 -19.523 33.383 1.00 24.54 214 VAL A CA 1
ATOM 1554 C C . VAL A 1 241 ? -34.096 -20.595 33.748 1.00 28.50 214 VAL A C 1
ATOM 1555 O O . VAL A 1 241 ? -35.010 -20.338 34.519 1.00 30.62 214 VAL A O 1
ATOM 1559 N N . ASN A 1 242 ? -33.957 -21.794 33.186 1.00 28.56 215 ASN A N 1
ATOM 1560 C CA . ASN A 1 242 ? -34.948 -22.857 33.393 1.00 28.56 215 ASN A CA 1
ATOM 1561 C C . ASN A 1 242 ? -34.769 -23.556 34.722 1.00 26.76 215 ASN A C 1
ATOM 1562 O O . ASN A 1 242 ? -35.719 -24.014 35.340 1.00 36.45 215 ASN A O 1
ATOM 1567 N N . ASP A 1 243 ? -33.527 -23.664 35.141 1.00 24.70 216 ASP A N 1
ATOM 1568 C CA . ASP A 1 243 ? -33.196 -24.440 36.313 1.00 28.87 216 ASP A CA 1
ATOM 1569 C C . ASP A 1 243 ? -32.930 -23.487 37.481 1.00 31.77 216 ASP A C 1
ATOM 1570 O O . ASP A 1 243 ? -33.330 -23.750 38.614 1.00 33.07 216 ASP A O 1
ATOM 1575 N N . TRP A 1 244 ? -32.260 -22.373 37.195 1.00 26.65 217 TRP A N 1
ATOM 1576 C CA . TRP A 1 244 ? -31.988 -21.369 38.217 1.00 27.94 217 TRP A CA 1
ATOM 1577 C C . TRP A 1 244 ? -32.623 -20.030 37.847 1.00 25.34 217 TRP A C 1
ATOM 1578 O O . TRP A 1 244 ? -32.332 -19.468 36.796 1.00 23.82 217 TRP A O 1
ATOM 1589 N N . ASP A 1 245 ? -33.509 -19.537 38.705 1.00 27.29 218 ASP A N 1
ATOM 1590 C CA . ASP A 1 245 ? -34.111 -18.216 38.525 1.00 27.03 218 ASP A CA 1
ATOM 1591 C C . ASP A 1 245 ? -33.227 -17.190 39.260 1.00 27.97 218 ASP A C 1
ATOM 1592 O O . ASP A 1 245 ? -33.090 -17.245 40.480 1.00 23.61 218 ASP A O 1
ATOM 1597 N N . PRO A 1 246 ? -32.574 -16.284 38.510 1.00 26.98 219 PRO A N 1
ATOM 1598 C CA . PRO A 1 246 ? -31.666 -15.314 39.145 1.00 26.51 219 PRO A CA 1
ATOM 1599 C C . PRO A 1 246 ? -32.375 -14.036 39.629 1.00 29.92 219 PRO A C 1
ATOM 1600 O O . PRO A 1 246 ? -31.724 -13.167 40.226 1.00 31.00 219 PRO A O 1
ATOM 1604 N N . SER A 1 247 ? -33.678 -13.928 39.363 1.00 25.20 220 SER A N 1
ATOM 1605 C CA . SER A 1 247 ? -34.497 -12.804 39.831 1.00 28.34 220 SER A CA 1
ATOM 1606 C C . SER A 1 247 ? -34.273 -12.523 41.303 1.00 28.56 220 SER A C 1
ATOM 1607 O O . SER A 1 247 ? -34.100 -13.436 42.106 1.00 27.08 220 SER A O 1
ATOM 1610 N N . ALA A 1 248 ? -34.303 -11.249 41.660 1.00 27.53 221 ALA A N 1
ATOM 1611 C CA . ALA A 1 248 ? -34.280 -10.866 43.059 1.00 27.32 221 ALA A CA 1
ATOM 1612 C C . ALA A 1 248 ? -35.174 -9.649 43.195 1.00 24.73 221 ALA A C 1
ATOM 1613 O O . ALA A 1 248 ? -35.107 -8.740 42.376 1.00 25.78 221 ALA A O 1
ATOM 1615 N N . PRO A 1 249 ? -36.033 -9.646 44.219 1.00 23.73 222 PRO A N 1
ATOM 1616 C CA . PRO A 1 249 ? -36.916 -8.509 44.466 1.00 21.46 222 PRO A CA 1
ATOM 1617 C C . PRO A 1 249 ? -36.080 -7.272 44.822 1.00 25.08 222 PRO A C 1
ATOM 1618 O O . PRO A 1 249 ? -34.985 -7.421 45.362 1.00 23.64 222 PRO A O 1
ATOM 1622 N N . LEU A 1 250 ? -36.594 -6.077 44.553 1.00 23.13 223 LEU A N 1
ATOM 1623 C CA . LEU A 1 250 ? -35.906 -4.854 44.951 1.00 24.23 223 LEU A CA 1
ATOM 1624 C C . LEU A 1 250 ? -35.561 -4.806 46.439 1.00 25.29 223 LEU A C 1
ATOM 1625 O O . LEU A 1 250 ? -34.515 -4.268 46.821 1.00 26.62 223 LEU A O 1
ATOM 1630 N N . GLU A 1 251 ? -36.420 -5.363 47.285 1.00 21.95 224 GLU A N 1
ATOM 1631 C CA . GLU A 1 251 ? -36.139 -5.367 48.726 1.00 24.50 224 GLU A CA 1
ATOM 1632 C C . GLU A 1 251 ? -34.856 -6.133 49.082 1.00 21.83 224 GLU A C 1
ATOM 1633 O O . GLU A 1 251 ? -34.384 -6.066 50.213 1.00 23.18 224 GLU A O 1
ATOM 1639 N N . GLN A 1 252 ? -34.311 -6.893 48.145 1.00 22.45 225 GLN A N 1
ATOM 1640 C CA . GLN A 1 252 ? -33.081 -7.638 48.439 1.00 22.77 225 GLN A CA 1
ATOM 1641 C C . GLN A 1 252 ? -31.813 -6.768 48.300 1.00 23.32 225 GLN A C 1
ATOM 1642 O O . GLN A 1 252 ? -30.705 -7.251 48.471 1.00 20.43 225 GLN A O 1
ATOM 1648 N N . VAL A 1 253 ? -31.984 -5.485 47.990 1.00 21.78 226 VAL A N 1
ATOM 1649 C CA . VAL A 1 253 ? -30.839 -4.602 47.832 1.00 19.33 226 VAL A CA 1
ATOM 1650 C C . VAL A 1 253 ? -31.172 -3.171 48.239 1.00 21.87 226 VAL A C 1
ATOM 1651 O O . VAL A 1 253 ? -30.344 -2.491 48.828 1.00 21.72 226 VAL A O 1
ATOM 1655 N N . LEU A 1 254 ? -32.391 -2.719 47.952 1.00 21.41 227 LEU A N 1
ATOM 1656 C CA . LEU A 1 254 ? -32.747 -1.333 48.226 1.00 20.47 227 LEU A CA 1
ATOM 1657 C C . LEU A 1 254 ? -33.301 -1.124 49.631 1.00 25.99 227 LEU A C 1
ATOM 1658 O O . LEU A 1 254 ? -34.005 -1.981 50.182 1.00 25.55 227 LEU A O 1
ATOM 1663 N N . VAL A 1 255 ? -32.986 0.044 50.178 1.00 23.82 228 VAL A N 1
ATOM 1664 C CA . VAL A 1 255 ? -33.404 0.462 51.509 1.00 26.12 228 VAL A CA 1
ATOM 1665 C C . VAL A 1 255 ? -33.861 1.919 51.391 1.00 26.81 228 VAL A C 1
ATOM 1666 O O . VAL A 1 255 ? -33.192 2.728 50.745 1.00 25.36 228 VAL A O 1
ATOM 1670 N N . PRO A 1 256 ? -35.008 2.256 51.997 1.00 24.27 229 PRO A N 1
ATOM 1671 C CA . PRO A 1 256 ? -35.424 3.661 52.033 1.00 24.62 229 PRO A CA 1
ATOM 1672 C C . PRO A 1 256 ? -34.309 4.491 52.654 1.00 26.22 229 PRO A C 1
ATOM 1673 O O . PRO A 1 256 ? -33.720 4.065 53.642 1.00 27.41 229 PRO A O 1
ATOM 1677 N N . ASP A 1 257 ? -34.006 5.643 52.061 1.00 25.75 230 ASP A N 1
ATOM 1678 C CA . ASP A 1 257 ? -32.962 6.524 52.566 1.00 26.40 230 ASP A CA 1
ATOM 1679 C C . ASP A 1 257 ? -33.523 7.403 53.690 1.00 29.21 230 ASP A C 1
ATOM 1680 O O . ASP A 1 257 ? -34.238 8.368 53.437 1.00 28.16 230 ASP A O 1
ATOM 1685 N N . PRO A 1 258 ? -33.207 7.067 54.949 1.00 30.95 231 PRO A N 1
ATOM 1686 C CA . PRO A 1 258 ? -33.966 7.666 56.063 1.00 30.59 231 PRO A CA 1
ATOM 1687 C C . PRO A 1 258 ? -33.851 9.191 56.200 1.00 29.92 231 PRO A C 1
ATOM 1688 O O . PRO A 1 258 ? -34.821 9.838 56.612 1.00 32.37 231 PRO A O 1
ATOM 1692 N N . ALA A 1 259 ? -32.697 9.753 55.861 1.00 29.39 232 ALA A N 1
ATOM 1693 C CA . ALA A 1 259 ? -32.484 11.194 55.970 1.00 29.35 232 ALA A CA 1
ATOM 1694 C C . ALA A 1 259 ? -32.857 11.957 54.696 1.00 27.55 232 ALA A C 1
ATOM 1695 O O . ALA A 1 259 ? -32.622 13.150 54.607 1.00 29.04 232 ALA A O 1
ATOM 1697 N N . ALA A 1 260 ? -33.407 11.265 53.708 1.00 25.93 233 ALA A N 1
ATOM 1698 C CA . ALA A 1 260 ? -33.749 11.893 52.437 1.00 26.90 233 ALA A CA 1
ATOM 1699 C C . ALA A 1 260 ? -35.037 12.707 52.531 1.00 27.87 233 ALA A C 1
ATOM 1700 O O . ALA A 1 260 ? -35.824 12.532 53.457 1.00 27.52 233 ALA A O 1
ATOM 1702 N N . PRO A 1 261 ? -35.270 13.592 51.554 1.00 29.57 234 PRO A N 1
ATOM 1703 C CA . PRO A 1 261 ? -36.484 14.411 51.629 1.00 33.48 234 PRO A CA 1
ATOM 1704 C C . PRO A 1 261 ? -37.755 13.562 51.582 1.00 34.22 234 PRO A C 1
ATOM 1705 O O . PRO A 1 261 ? -38.759 13.942 52.184 1.00 38.53 234 PRO A O 1
ATOM 1709 N N . ASP A 1 262 ? -37.706 12.421 50.895 1.00 37.23 235 ASP A N 1
ATOM 1710 C CA . ASP A 1 262 ? -38.860 11.531 50.802 1.00 26.57 235 ASP A CA 1
ATOM 1711 C C . ASP A 1 262 ? -38.434 10.071 50.662 1.00 32.41 235 ASP A C 1
ATOM 1712 O O . ASP A 1 262 ? -38.200 9.573 49.547 1.00 31.81 235 ASP A O 1
ATOM 1717 N N . PRO A 1 263 ? -38.326 9.377 51.801 1.00 28.43 236 PRO A N 1
ATOM 1718 C CA . PRO A 1 263 ? -37.922 7.970 51.829 1.00 32.49 236 PRO A CA 1
ATOM 1719 C C . PRO A 1 263 ? -38.881 7.059 51.076 1.00 34.27 236 PRO A C 1
ATOM 1720 O O . PRO A 1 263 ? -38.546 5.900 50.871 1.00 34.98 236 PRO A O 1
ATOM 1724 N N . THR A 1 264 ? -40.036 7.559 50.651 1.00 30.63 237 THR A N 1
ATOM 1725 C CA . THR A 1 264 ? -40.940 6.707 49.886 1.00 34.89 237 THR A CA 1
ATOM 1726 C C . THR A 1 264 ? -40.485 6.570 48.432 1.00 35.39 237 THR A C 1
ATOM 1727 O O . THR A 1 264 ? -40.979 5.709 47.706 1.00 38.26 237 THR A O 1
ATOM 1731 N N . VAL A 1 265 ? -39.538 7.412 48.016 1.00 31.58 238 VAL A N 1
ATOM 1732 C CA . VAL A 1 265 ? -39.028 7.371 46.644 1.00 31.99 238 VAL A CA 1
ATOM 1733 C C . VAL A 1 265 ? -37.511 7.534 46.581 1.00 30.64 238 VAL A C 1
ATOM 1734 O O . VAL A 1 265 ? -36.888 7.368 45.522 1.00 30.90 238 VAL A O 1
ATOM 1738 N N . HIS A 1 266 ? -36.923 7.868 47.718 1.00 32.39 239 HIS A N 1
ATOM 1739 C CA . HIS A 1 266 ? -35.492 8.073 47.803 1.00 30.96 239 HIS A CA 1
ATOM 1740 C C . HIS A 1 266 ? -34.831 6.893 48.501 1.00 29.94 239 HIS A C 1
ATOM 1741 O O . HIS A 1 266 ? -35.039 6.669 49.696 1.00 29.01 239 HIS A O 1
ATOM 1748 N N . PHE A 1 267 ? -34.037 6.143 47.741 1.00 29.20 240 PHE A N 1
ATOM 1749 C CA . PHE A 1 267 ? -33.510 4.861 48.209 1.00 27.42 240 PHE A CA 1
ATOM 1750 C C . PHE A 1 267 ? -31.991 4.754 48.196 1.00 25.85 240 PHE A C 1
ATOM 1751 O O . PHE A 1 267 ? -31.315 5.360 47.365 1.00 22.08 240 PHE A O 1
ATOM 1759 N N . GLY A 1 268 ? -31.465 3.940 49.108 1.00 24.51 241 GLY A N 1
ATOM 1760 C CA . GLY A 1 268 ? -30.047 3.634 49.122 1.00 26.66 241 GLY A CA 1
ATOM 1761 C C . GLY A 1 268 ? -29.777 2.154 49.347 1.00 24.24 241 GLY A C 1
ATOM 1762 O O . GLY A 1 268 ? -30.687 1.325 49.270 1.00 22.94 241 GLY A O 1
ATOM 1763 N N . SER A 1 269 ? -28.516 1.827 49.613 1.00 21.15 242 SER A N 1
ATOM 1764 C CA . SER A 1 269 ? -28.137 0.464 49.906 1.00 21.93 242 SER A CA 1
ATOM 1765 C C . SER A 1 269 ? -26.888 0.423 50.795 1.00 21.04 242 SER A C 1
ATOM 1766 O O . SER A 1 269 ? -26.015 1.277 50.677 1.00 20.65 242 SER A O 1
ATOM 1769 N N . TYR A 1 270 ? -26.824 -0.569 51.685 1.00 22.32 243 TYR A N 1
ATOM 1770 C CA . TYR A 1 270 ? -25.621 -0.868 52.468 1.00 20.36 243 TYR A CA 1
ATOM 1771 C C . TYR A 1 270 ? -24.509 -1.509 51.619 1.00 23.52 243 TYR A C 1
ATOM 1772 O O . TYR A 1 270 ? -24.768 -2.311 50.690 1.00 19.37 243 TYR A O 1
ATOM 1781 N N . PHE A 1 271 ? -23.273 -1.154 51.957 1.00 20.04 244 PHE A N 1
ATOM 1782 C CA . PHE A 1 271 ? -22.117 -1.456 51.111 1.00 22.24 244 PHE A CA 1
ATOM 1783 C C . PHE A 1 271 ? -21.018 -2.066 51.954 1.00 21.27 244 PHE A C 1
ATOM 1784 O O . PHE A 1 271 ? -20.596 -1.472 52.946 1.00 19.98 244 PHE A O 1
ATOM 1792 N N . VAL A 1 272 ? -20.584 -3.268 51.580 1.00 25.46 245 VAL A N 1
ATOM 1793 C CA . VAL A 1 272 ? -19.461 -3.930 52.246 1.00 24.00 245 VAL A CA 1
ATOM 1794 C C . VAL A 1 272 ? -18.220 -3.693 51.421 1.00 21.60 245 VAL A C 1
ATOM 1795 O O . VAL A 1 272 ? -18.225 -3.977 50.229 1.00 24.07 245 VAL A O 1
ATOM 1799 N N . PHE A 1 273 ? -17.167 -3.164 52.042 1.00 25.89 246 PHE A N 1
ATOM 1800 C CA . PHE A 1 273 ? -15.837 -3.141 51.422 1.00 24.82 246 PHE A CA 1
ATOM 1801 C C . PHE A 1 273 ? -14.865 -3.951 52.277 1.00 24.80 246 PHE A C 1
ATOM 1802 O O . PHE A 1 273 ? -14.716 -3.683 53.472 1.00 22.05 246 PHE A O 1
ATOM 1810 N N . ARG A 1 274 ? -14.228 -4.956 51.676 1.00 24.85 247 ARG A N 1
ATOM 1811 C CA . ARG A 1 274 ? -13.223 -5.773 52.367 1.00 22.65 247 ARG A CA 1
ATOM 1812 C C . ARG A 1 274 ? -12.041 -6.075 51.428 1.00 26.09 247 ARG A C 1
ATOM 1813 O O . ARG A 1 274 ? -12.229 -6.661 50.357 1.00 23.14 247 ARG A O 1
ATOM 1821 N N . LYS A 1 275 ? -10.829 -5.693 51.835 1.00 25.45 248 LYS A N 1
ATOM 1822 C CA . LYS A 1 275 ? -9.628 -5.960 51.037 1.00 22.50 248 LYS A CA 1
ATOM 1823 C C . LYS A 1 275 ? -9.131 -7.349 51.379 1.00 25.47 248 LYS A C 1
ATOM 1824 O O . LYS A 1 275 ? -8.767 -7.622 52.531 1.00 23.92 248 LYS A O 1
ATOM 1830 N N . LEU A 1 276 ? -9.143 -8.232 50.381 1.00 23.59 249 LEU A N 1
ATOM 1831 C CA . LEU A 1 276 ? -8.831 -9.640 50.596 1.00 25.20 249 LEU A CA 1
ATOM 1832 C C . LEU A 1 276 ? -7.589 -10.002 49.801 1.00 25.95 249 LEU A C 1
ATOM 1833 O O . LEU A 1 276 ? -7.596 -10.000 48.569 1.00 24.88 249 LEU A O 1
ATOM 1838 N N . GLU A 1 277 ? -6.518 -10.313 50.509 1.00 25.38 250 GLU A N 1
ATOM 1839 C CA . GLU A 1 277 ? -5.285 -10.674 49.840 1.00 25.33 250 GLU A CA 1
ATOM 1840 C C . GLU A 1 277 ? -5.321 -12.136 49.435 1.00 24.58 250 GLU A C 1
ATOM 1841 O O . GLU A 1 277 ? -5.721 -13.005 50.216 1.00 27.41 250 GLU A O 1
ATOM 1847 N N . GLN A 1 278 ? -4.893 -12.396 48.206 1.00 26.43 251 GLN A N 1
ATOM 1848 C CA . GLN A 1 278 ? -4.841 -13.745 47.657 1.00 23.76 251 GLN A CA 1
ATOM 1849 C C . GLN A 1 278 ? -3.400 -14.262 47.497 1.00 28.52 251 GLN A C 1
ATOM 1850 O O . GLN A 1 278 ? -2.640 -13.753 46.676 1.00 25.66 251 GLN A O 1
ATOM 1856 N N . ASN A 1 279 ? -3.028 -15.271 48.277 1.00 26.74 252 ASN A N 1
ATOM 1857 C CA . ASN A 1 279 ? -1.768 -15.960 48.067 1.00 24.38 252 ASN A CA 1
ATOM 1858 C C . ASN A 1 279 ? -1.975 -17.024 46.984 1.00 24.85 252 ASN A C 1
ATOM 1859 O O . ASN A 1 279 ? -2.260 -18.190 47.281 1.00 24.21 252 ASN A O 1
ATOM 1864 N N . VAL A 1 280 ? -1.861 -16.599 45.730 1.00 23.60 253 VAL A N 1
ATOM 1865 C CA . VAL A 1 280 ? -2.072 -17.469 44.588 1.00 23.88 253 VAL A CA 1
ATOM 1866 C C . VAL A 1 280 ? -1.143 -18.667 44.648 1.00 28.28 253 VAL A C 1
ATOM 1867 O O . VAL A 1 280 ? -1.557 -19.806 44.400 1.00 27.89 253 VAL A O 1
ATOM 1871 N N . ARG A 1 281 ? 0.110 -18.406 45.007 1.00 26.51 254 ARG A N 1
ATOM 1872 C CA . ARG A 1 281 ? 1.099 -19.466 45.136 1.00 28.17 254 ARG A CA 1
ATOM 1873 C C . ARG A 1 281 ? 0.586 -20.625 45.989 1.00 31.06 254 ARG A C 1
ATOM 1874 O O . ARG A 1 281 ? 0.629 -21.789 45.582 1.00 27.56 254 ARG A O 1
ATOM 1882 N N . LEU A 1 282 ? 0.106 -20.304 47.182 1.00 26.53 255 LEU A N 1
ATOM 1883 C CA . LEU A 1 282 ? -0.266 -21.339 48.127 1.00 29.03 255 LEU A CA 1
ATOM 1884 C C . LEU A 1 282 ? -1.535 -22.051 47.652 1.00 32.48 255 LEU A C 1
ATOM 1885 O O . LEU A 1 282 ? -1.714 -23.264 47.863 1.00 28.06 255 LEU A O 1
ATOM 1890 N N . PHE A 1 283 ? -2.414 -21.290 47.007 1.00 28.49 256 PHE A N 1
ATOM 1891 C CA . PHE A 1 283 ? -3.665 -21.854 46.502 1.00 29.93 256 PHE A CA 1
ATOM 1892 C C . PHE A 1 283 ? -3.388 -22.867 45.397 1.00 25.67 256 PHE A C 1
ATOM 1893 O O . PHE A 1 283 ? -4.035 -23.911 45.334 1.00 26.38 256 PHE A O 1
ATOM 1901 N N . LYS A 1 284 ? -2.422 -22.558 44.532 1.00 28.76 257 LYS A N 1
ATOM 1902 C CA . LYS A 1 284 ? -2.033 -23.479 43.466 1.00 28.31 257 LYS A CA 1
ATOM 1903 C C . LYS A 1 284 ? -1.284 -24.697 44.003 1.00 29.46 257 LYS A C 1
ATOM 1904 O O . LYS A 1 284 ? -1.358 -25.773 43.421 1.00 35.09 257 LYS A O 1
ATOM 1910 N N . GLU A 1 285 ? -0.566 -24.528 45.105 1.00 26.64 258 GLU A N 1
ATOM 1911 C CA . GLU A 1 285 ? 0.117 -25.647 45.719 1.00 32.47 258 GLU A CA 1
ATOM 1912 C C . GLU A 1 285 ? -0.964 -26.532 46.292 1.00 32.32 258 GLU A C 1
ATOM 1913 O O . GLU A 1 285 ? -0.912 -27.766 46.200 1.00 35.29 258 GLU A O 1
ATOM 1919 N N . ALA A 1 286 ? -1.952 -25.887 46.891 1.00 31.37 259 ALA A N 1
ATOM 1920 C CA . ALA A 1 286 ? -3.073 -26.608 47.461 1.00 30.36 259 ALA A CA 1
ATOM 1921 C C . ALA A 1 286 ? -3.799 -27.397 46.390 1.00 23.53 259 ALA A C 1
ATOM 1922 O O . ALA A 1 286 ? -4.145 -28.542 46.628 1.00 27.80 259 ALA A O 1
ATOM 1924 N N . GLU A 1 287 ? -4.032 -26.798 45.218 1.00 32.78 260 GLU A N 1
ATOM 1925 C CA . GLU A 1 287 ? -4.653 -27.544 44.108 1.00 29.99 260 GLU A CA 1
ATOM 1926 C C . GLU A 1 287 ? -3.802 -28.772 43.812 1.00 32.36 260 GLU A C 1
ATOM 1927 O O . GLU A 1 287 ? -4.321 -29.888 43.686 1.00 30.65 260 GLU A O 1
ATOM 1933 N N . ARG A 1 288 ? -2.490 -28.561 43.701 1.00 30.44 261 ARG A N 1
ATOM 1934 C CA . ARG A 1 288 ? -1.573 -29.651 43.380 1.00 34.54 261 ARG A CA 1
ATOM 1935 C C . ARG A 1 288 ? -1.651 -30.785 44.406 1.00 29.29 261 ARG A C 1
ATOM 1936 O O . ARG A 1 288 ? -1.823 -31.943 44.041 1.00 28.57 261 ARG A O 1
ATOM 1944 N N . ASP A 1 289 ? -1.523 -30.436 45.683 1.00 29.97 262 ASP A N 1
ATOM 1945 C CA . ASP A 1 289 ? -1.512 -31.417 46.755 1.00 30.46 262 ASP A CA 1
ATOM 1946 C C . ASP A 1 289 ? -2.822 -32.208 46.873 1.00 35.59 262 ASP A C 1
ATOM 1947 O O . ASP A 1 289 ? -2.793 -33.408 47.159 1.00 31.67 262 ASP A O 1
ATOM 1952 N N . LEU A 1 290 ? -3.961 -31.542 46.676 1.00 30.25 263 LEU A N 1
ATOM 1953 C CA . LEU A 1 290 ? -5.251 -32.235 46.736 1.00 33.12 263 LEU A CA 1
ATOM 1954 C C . LEU A 1 290 ? -5.361 -33.223 45.582 1.00 32.52 263 LEU A C 1
ATOM 1955 O O . LEU A 1 290 ? -5.813 -34.355 45.768 1.00 33.02 263 LEU A O 1
ATOM 1960 N N . ALA A 1 291 ? -4.938 -32.800 44.393 1.00 29.83 264 ALA A N 1
ATOM 1961 C CA . ALA A 1 291 ? -4.954 -33.690 43.236 1.00 34.94 264 ALA A CA 1
ATOM 1962 C C . ALA A 1 291 ? -4.123 -34.934 43.541 1.00 36.34 264 ALA A C 1
ATOM 1963 O O . ALA A 1 291 ? -4.580 -36.061 43.363 1.00 33.83 264 ALA A O 1
ATOM 1965 N N . HIS A 1 292 ? -2.901 -34.721 44.010 1.00 33.57 265 HIS A N 1
ATOM 1966 C CA . HIS A 1 292 ? -2.034 -35.841 44.351 1.00 37.50 265 HIS A CA 1
ATOM 1967 C C . HIS A 1 292 ? -2.678 -36.739 45.397 1.00 40.26 265 HIS A C 1
ATOM 1968 O O . HIS A 1 292 ? -2.655 -37.966 45.266 1.00 36.26 265 HIS A O 1
ATOM 1975 N N . ASP A 1 293 ? -3.248 -36.119 46.429 1.00 38.65 266 ASP A N 1
ATOM 1976 C CA . ASP A 1 293 ? -3.944 -36.836 47.495 1.00 36.35 266 ASP A CA 1
ATOM 1977 C C . ASP A 1 293 ? -5.056 -37.737 46.947 1.00 39.60 266 ASP A C 1
ATOM 1978 O O . ASP A 1 293 ? -5.243 -38.868 47.404 1.00 39.79 266 ASP A O 1
ATOM 1983 N N . LEU A 1 294 ? -5.803 -37.228 45.974 1.00 36.78 267 LEU A N 1
ATOM 1984 C CA . LEU A 1 294 ? -6.994 -37.918 45.495 1.00 32.54 267 LEU A CA 1
ATOM 1985 C C . LEU A 1 294 ? -6.666 -38.894 44.371 1.00 37.81 267 LEU A C 1
ATOM 1986 O O . LEU A 1 294 ? -7.567 -39.469 43.756 1.00 34.47 267 LEU A O 1
ATOM 1991 N N . GLY A 1 295 ? -5.374 -39.069 44.103 1.00 33.93 268 GLY A N 1
ATOM 1992 C CA . GLY A 1 295 ? -4.932 -39.891 42.993 1.00 32.87 268 GLY A CA 1
ATOM 1993 C C . GLY A 1 295 ? -5.268 -39.358 41.604 1.00 36.44 268 GLY A C 1
ATOM 1994 O O . GLY A 1 295 ? -5.208 -40.104 40.639 1.00 30.63 268 GLY A O 1
ATOM 1995 N N . LEU A 1 296 ? -5.604 -38.074 41.482 1.00 37.10 269 LEU A N 1
ATOM 1996 C CA . LEU A 1 296 ? -5.951 -37.507 40.172 1.00 36.88 269 LEU A CA 1
ATOM 1997 C C . LEU A 1 296 ? -4.776 -37.474 39.186 1.00 40.49 269 LEU A C 1
ATOM 1998 O O . LEU A 1 296 ? -3.629 -37.253 39.570 1.00 40.86 269 LEU A O 1
ATOM 2003 N N . ARG A 1 297 ? -5.080 -37.652 37.905 1.00 40.90 270 ARG A N 1
ATOM 2004 C CA . ARG A 1 297 ? -4.042 -37.812 36.896 1.00 44.50 270 ARG A CA 1
ATOM 2005 C C . ARG A 1 297 ? -4.281 -36.981 35.634 1.00 43.40 270 ARG A C 1
ATOM 2006 O O . ARG A 1 297 ? -5.423 -36.707 35.264 1.00 48.38 270 ARG A O 1
ATOM 2014 N N . GLY A 1 298 ? -3.199 -36.594 34.969 1.00 38.48 271 GLY A N 1
ATOM 2015 C CA . GLY A 1 298 ? -3.300 -35.894 33.702 1.00 45.43 271 GLY A CA 1
ATOM 2016 C C . GLY A 1 298 ? -3.948 -34.527 33.834 1.00 44.87 271 GLY A C 1
ATOM 2017 O O . GLY A 1 298 ? -3.825 -33.866 34.870 1.00 44.38 271 GLY A O 1
ATOM 2018 N N . GLU A 1 299 ? -4.637 -34.096 32.782 1.00 45.87 272 GLU A N 1
ATOM 2019 C CA . GLU A 1 299 ? -5.350 -32.824 32.826 1.00 48.97 272 GLU A CA 1
ATOM 2020 C C . GLU A 1 299 ? -6.426 -32.861 33.920 1.00 43.21 272 GLU A C 1
ATOM 2021 O O . GLU A 1 299 ? -6.671 -31.856 34.579 1.00 39.45 272 GLU A O 1
ATOM 2027 N N . ASP A 1 300 ? -7.033 -34.029 34.130 1.00 38.77 273 ASP A N 1
ATOM 2028 C CA . ASP A 1 300 ? -8.031 -34.213 35.182 1.00 35.74 273 ASP A CA 1
ATOM 2029 C C . ASP A 1 300 ? -7.566 -33.704 36.550 1.00 34.48 273 ASP A C 1
ATOM 2030 O O . ASP A 1 300 ? -8.374 -33.557 37.460 1.00 33.48 273 ASP A O 1
ATOM 2035 N N . ARG A 1 301 ? -6.272 -33.436 36.704 1.00 36.52 274 ARG A N 1
ATOM 2036 C CA . ARG A 1 301 ? -5.774 -32.874 37.962 1.00 34.68 274 ARG A CA 1
ATOM 2037 C C . ARG A 1 301 ? -6.353 -31.482 38.241 1.00 29.65 274 ARG A C 1
ATOM 2038 O O . ARG A 1 301 ? -6.425 -31.041 39.393 1.00 25.29 274 ARG A O 1
ATOM 2046 N N . GLU A 1 302 ? -6.757 -30.804 37.172 1.00 28.54 275 GLU A N 1
ATOM 2047 C CA . GLU A 1 302 ? -7.435 -29.508 37.253 1.00 34.93 275 GLU A CA 1
ATOM 2048 C C . GLU A 1 302 ? -8.734 -29.578 38.064 1.00 32.72 275 GLU A C 1
ATOM 2049 O O . GLU A 1 302 ? -9.187 -28.562 38.596 1.00 24.75 275 GLU A O 1
ATOM 2055 N N . ARG A 1 303 ? -9.340 -30.766 38.135 1.00 27.90 276 ARG A N 1
ATOM 2056 C CA . ARG A 1 303 ? -10.603 -30.928 38.852 1.00 23.94 276 ARG A CA 1
ATOM 2057 C C . ARG A 1 303 ? -10.440 -30.685 40.357 1.00 27.10 276 ARG A C 1
ATOM 2058 O O . ARG A 1 303 ? -11.411 -30.383 41.053 1.00 24.21 276 ARG A O 1
ATOM 2066 N N . ALA A 1 304 ? -9.209 -30.791 40.857 1.00 25.72 277 ALA A N 1
ATOM 2067 C CA . ALA A 1 304 ? -8.965 -30.534 42.278 1.00 25.33 277 ALA A CA 1
ATOM 2068 C C . ALA A 1 304 ? -9.323 -29.093 42.587 1.00 22.94 277 ALA A C 1
ATOM 2069 O O . ALA A 1 304 ? -9.906 -28.801 43.630 1.00 28.58 277 ALA A O 1
ATOM 2071 N N . GLY A 1 305 ? -8.978 -28.204 41.658 1.00 23.91 278 GLY A N 1
ATOM 2072 C CA . GLY A 1 305 ? -9.243 -26.785 41.786 1.00 21.70 278 GLY A CA 1
ATOM 2073 C C . GLY A 1 305 ? -10.732 -26.523 41.705 1.00 23.38 278 GLY A C 1
ATOM 2074 O O . GLY A 1 305 ? -11.280 -25.752 42.495 1.00 24.92 278 GLY A O 1
ATOM 2075 N N . ALA A 1 306 ? -11.381 -27.155 40.734 1.00 22.95 279 ALA A N 1
ATOM 2076 C CA . ALA A 1 306 ? -12.831 -27.093 40.589 1.00 21.26 279 ALA A CA 1
ATOM 2077 C C . ALA A 1 306 ? -13.541 -27.513 41.877 1.00 22.12 279 ALA A C 1
ATOM 2078 O O . ALA A 1 306 ? -14.594 -26.971 42.213 1.00 24.46 279 ALA A O 1
ATOM 2080 N N . MET A 1 307 ? -12.974 -28.474 42.603 1.00 23.51 280 MET A N 1
ATOM 2081 C CA . MET A 1 307 ? -13.609 -28.945 43.840 1.00 22.58 280 MET A CA 1
ATOM 2082 C C . MET A 1 307 ? -13.601 -27.876 44.919 1.00 22.89 280 MET A C 1
ATOM 2083 O O . MET A 1 307 ? -14.493 -27.843 45.769 1.00 27.60 280 MET A O 1
ATOM 2088 N N . LEU A 1 308 ? -12.589 -27.011 44.894 1.00 19.65 281 LEU A N 1
ATOM 2089 C CA . LEU A 1 308 ? -12.456 -25.954 45.888 1.00 21.66 281 LEU A CA 1
ATOM 2090 C C . LEU A 1 308 ? -13.412 -24.807 45.575 1.00 20.47 281 LEU A C 1
ATOM 2091 O O . LEU A 1 308 ? -13.958 -24.168 46.472 1.00 17.93 281 LEU A O 1
ATOM 2096 N N . VAL A 1 309 ? -13.589 -24.540 44.290 1.00 21.40 282 VAL A N 1
ATOM 2097 C CA . VAL A 1 309 ? -14.364 -23.390 43.858 1.00 20.71 282 VAL A CA 1
ATOM 2098 C C . VAL A 1 309 ? -15.815 -23.753 43.472 1.00 22.71 282 VAL A C 1
ATOM 2099 O O . VAL A 1 309 ? -16.741 -23.016 43.785 1.00 19.05 282 VAL A O 1
ATOM 2103 N N . GLY A 1 310 ? -15.995 -24.898 42.813 1.00 19.77 283 GLY A N 1
ATOM 2104 C CA . GLY A 1 310 ? -17.307 -25.323 42.367 1.00 19.17 283 GLY A CA 1
ATOM 2105 C C . GLY A 1 310 ? -17.452 -25.100 40.879 1.00 21.90 283 GLY A C 1
ATOM 2106 O O . GLY A 1 310 ? -18.470 -25.442 40.275 1.00 19.92 283 GLY A O 1
ATOM 2107 N N . ARG A 1 311 ? -16.430 -24.476 40.299 1.00 21.58 284 ARG A N 1
ATOM 2108 C CA . ARG A 1 311 ? -16.313 -24.333 38.853 1.00 19.95 284 ARG A CA 1
ATOM 2109 C C . ARG A 1 311 ? -14.848 -24.529 38.465 1.00 20.20 284 ARG A C 1
ATOM 2110 O O . ARG A 1 311 ? -13.955 -24.288 39.266 1.00 16.79 284 ARG A O 1
ATOM 2118 N N . PHE A 1 312 ? -14.607 -24.977 37.241 1.00 19.77 285 PHE A N 1
ATOM 2119 C CA . PHE A 1 312 ? -13.269 -24.937 36.657 1.00 21.86 285 PHE A CA 1
ATOM 2120 C C . PHE A 1 312 ? -12.883 -23.485 36.363 1.00 23.37 285 PHE A C 1
ATOM 2121 O O . PHE A 1 312 ? -13.723 -22.584 36.369 1.00 21.83 285 PHE A O 1
ATOM 2129 N N . GLU A 1 313 ? -11.611 -23.252 36.097 1.00 23.20 286 GLU A N 1
ATOM 2130 C CA . GLU A 1 313 ? -11.174 -21.897 35.794 1.00 23.18 286 GLU A CA 1
ATOM 2131 C C . GLU A 1 313 ? -12.019 -21.169 34.745 1.00 25.88 286 GLU A C 1
ATOM 2132 O O . GLU A 1 313 ? -12.146 -19.930 34.800 1.00 20.32 286 GLU A O 1
ATOM 2138 N N . ASP A 1 314 ? -12.663 -21.929 33.859 1.00 23.42 287 ASP A N 1
ATOM 2139 C CA . ASP A 1 314 ? -13.267 -21.342 32.656 1.00 24.21 287 ASP A CA 1
ATOM 2140 C C . ASP A 1 314 ? -14.721 -20.804 32.619 1.00 23.35 287 ASP A C 1
ATOM 2141 O O . ASP A 1 314 ? -15.164 -20.463 31.540 1.00 26.73 287 ASP A O 1
ATOM 2146 N N . GLY A 1 315 ? -15.520 -20.774 33.682 1.00 25.18 288 GLY A N 1
ATOM 2147 C CA . GLY A 1 315 ? -15.605 -21.727 34.737 1.00 24.96 288 GLY A CA 1
ATOM 2148 C C . GLY A 1 315 ? -16.888 -22.548 34.466 1.00 28.83 288 GLY A C 1
ATOM 2149 O O . GLY A 1 315 ? -18.035 -22.135 34.718 1.00 21.01 288 GLY A O 1
ATOM 2150 N N . THR A 1 316 ? -16.661 -23.725 33.905 1.00 23.63 289 THR A N 1
ATOM 2151 C CA . THR A 1 316 ? -17.636 -24.795 33.831 1.00 25.08 289 THR A CA 1
ATOM 2152 C C . THR A 1 316 ? -18.050 -25.238 35.244 1.00 26.20 289 THR A C 1
ATOM 2153 O O . THR A 1 316 ? -17.190 -25.522 36.094 1.00 22.41 289 THR A O 1
ATOM 2157 N N . PRO A 1 317 ? -19.371 -25.271 35.513 1.00 25.79 290 PRO A N 1
ATOM 2158 C CA . PRO A 1 317 ? -19.850 -25.731 36.822 1.00 21.26 290 PRO A CA 1
ATOM 2159 C C . PRO A 1 317 ? -19.494 -27.194 37.020 1.00 24.21 290 PRO A C 1
ATOM 2160 O O . PRO A 1 317 ? -19.800 -28.032 36.175 1.00 25.54 290 PRO A O 1
ATOM 2164 N N . LEU A 1 318 ? -18.822 -27.477 38.125 1.00 23.52 291 LEU A N 1
ATOM 2165 C CA . LEU A 1 318 ? -18.411 -28.812 38.474 1.00 23.76 291 LEU A CA 1
ATOM 2166 C C . LEU A 1 318 ? -19.616 -29.728 38.669 1.00 26.78 291 LEU A C 1
ATOM 2167 O O . LEU A 1 318 ? -19.498 -30.941 38.529 1.00 23.81 291 LEU A O 1
ATOM 2172 N N . THR A 1 319 ? -20.770 -29.155 39.012 1.00 25.03 292 THR A N 1
ATOM 2173 C CA . THR A 1 319 ? -21.957 -29.976 39.185 1.00 23.32 292 THR A CA 1
ATOM 2174 C C . THR A 1 319 ? -22.489 -30.447 37.835 1.00 25.73 292 THR A C 1
ATOM 2175 O O . THR A 1 319 ? -23.258 -31.405 37.774 1.00 28.56 292 THR A O 1
ATOM 2179 N N . ALA A 1 320 ? -22.083 -29.794 36.750 1.00 22.44 293 ALA A N 1
ATOM 2180 C CA . ALA A 1 320 ? -22.591 -30.182 35.431 1.00 23.18 293 ALA A CA 1
ATOM 2181 C C . ALA A 1 320 ? -21.593 -30.951 34.548 1.00 25.31 293 ALA A C 1
ATOM 2182 O O . ALA A 1 320 ? -21.992 -31.670 33.638 1.00 29.93 293 ALA A O 1
ATOM 2184 N N . GLN A 1 321 ? -20.301 -30.782 34.797 1.00 24.28 294 GLN A N 1
ATOM 2185 C CA . GLN A 1 321 ? -19.281 -31.390 33.955 1.00 20.95 294 GLN A CA 1
ATOM 2186 C C . GLN A 1 321 ? -18.109 -31.837 34.813 1.00 25.13 294 GLN A C 1
ATOM 2187 O O . GLN A 1 321 ? -17.858 -31.262 35.887 1.00 23.29 294 GLN A O 1
ATOM 2193 N N . SER A 1 322 ? -17.389 -32.855 34.354 1.00 23.66 295 SER A N 1
ATOM 2194 C CA . SER A 1 322 ? -16.214 -33.327 35.088 1.00 22.84 295 SER A CA 1
ATOM 2195 C C . SER A 1 322 ? -14.934 -32.646 34.605 1.00 27.52 295 SER A C 1
ATOM 2196 O O . SER A 1 322 ? -13.844 -32.974 35.070 1.00 26.78 295 SER A O 1
ATOM 2199 N N . ALA A 1 323 ? -15.071 -31.702 33.675 1.00 24.37 296 ALA A N 1
ATOM 2200 C CA . ALA A 1 323 ? -13.923 -31.100 33.020 1.00 25.07 296 ALA A CA 1
ATOM 2201 C C . ALA A 1 323 ? -14.343 -29.817 32.308 1.00 27.35 296 ALA A C 1
ATOM 2202 O O . ALA A 1 323 ? -15.526 -29.620 32.043 1.00 28.60 296 ALA A O 1
ATOM 2204 N N . PRO A 1 324 ? -13.372 -28.938 32.003 1.00 25.74 297 PRO A N 1
ATOM 2205 C CA . PRO A 1 324 ? -13.677 -27.621 31.420 1.00 27.82 297 PRO A CA 1
ATOM 2206 C C . PRO A 1 324 ? -14.065 -27.660 29.936 1.00 27.81 297 PRO A C 1
ATOM 2207 O O . PRO A 1 324 ? -13.922 -28.687 29.276 1.00 29.49 297 PRO A O 1
ATOM 2211 N N . GLY A 1 325 ? -14.581 -26.539 29.441 1.00 27.53 298 GLY A N 1
ATOM 2212 C CA . GLY A 1 325 ? -14.969 -26.421 28.053 1.00 30.74 298 GLY A CA 1
ATOM 2213 C C . GLY A 1 325 ? -16.305 -25.749 27.793 1.00 28.63 298 GLY A C 1
ATOM 2214 O O . GLY A 1 325 ? -16.571 -25.334 26.661 1.00 32.25 298 GLY A O 1
ATOM 2215 N N . SER A 1 326 ? -17.149 -25.639 28.818 1.00 25.60 299 SER A N 1
ATOM 2216 C CA . SER A 1 326 ? -18.467 -25.025 28.638 1.00 28.03 299 SER A CA 1
ATOM 2217 C C . SER A 1 326 ? -18.466 -23.521 28.887 1.00 28.00 299 SER A C 1
ATOM 2218 O O . SER A 1 326 ? -19.049 -23.056 29.855 1.00 28.36 299 SER A O 1
ATOM 2221 N N . HIS A 1 327 ? -17.843 -22.756 28.002 1.00 30.70 300 HIS A N 1
ATOM 2222 C CA . HIS A 1 327 ? -17.800 -21.311 28.180 1.00 25.98 300 HIS A CA 1
ATOM 2223 C C . HIS A 1 327 ? -18.290 -20.588 26.930 1.00 30.06 300 HIS A C 1
ATOM 2224 O O . HIS A 1 327 ? -17.760 -19.540 26.542 1.00 26.52 300 HIS A O 1
ATOM 2231 N N . HIS A 1 328 ? -19.318 -21.150 26.304 1.00 24.05 301 HIS A N 1
ATOM 2232 C CA . HIS A 1 328 ? -19.914 -20.501 25.146 1.00 28.58 301 HIS A CA 1
ATOM 2233 C C . HIS A 1 328 ? -21.443 -20.387 25.274 1.00 27.43 301 HIS A C 1
ATOM 2234 O O . HIS A 1 328 ? -22.173 -20.983 24.485 1.00 27.47 301 HIS A O 1
ATOM 2241 N N . PRO A 1 329 ? -21.920 -19.605 26.256 1.00 27.29 302 PRO A N 1
ATOM 2242 C CA . PRO A 1 329 ? -21.025 -18.905 27.183 1.00 27.08 302 PRO A CA 1
ATOM 2243 C C . PRO A 1 329 ? -20.968 -19.628 28.514 1.00 25.08 302 PRO A C 1
ATOM 2244 O O . PRO A 1 329 ? -21.588 -20.682 28.678 1.00 25.47 302 PRO A O 1
ATOM 2248 N N . VAL A 1 330 ? -20.209 -19.077 29.450 1.00 25.12 303 VAL A N 1
ATOM 2249 C CA . VAL A 1 330 ? -20.176 -19.604 30.799 1.00 24.46 303 VAL A CA 1
ATOM 2250 C C . VAL A 1 330 ? -21.615 -19.699 31.283 1.00 23.37 303 VAL A C 1
ATOM 2251 O O . VAL A 1 330 ? -22.332 -18.706 31.272 1.00 23.42 303 VAL A O 1
ATOM 2255 N N . GLY A 1 331 ? -22.043 -20.883 31.707 1.00 23.78 304 GLY A N 1
ATOM 2256 C CA . GLY A 1 331 ? -23.430 -21.049 32.115 1.00 26.45 304 GLY A CA 1
ATOM 2257 C C . GLY A 1 331 ? -23.694 -20.716 33.572 1.00 22.42 304 GLY A C 1
ATOM 2258 O O . GLY A 1 331 ? -22.777 -20.705 34.380 1.00 22.24 304 GLY A O 1
ATOM 2259 N N . ASN A 1 332 ? -24.957 -20.462 33.903 1.00 23.96 305 ASN A N 1
ATOM 2260 C CA . ASN A 1 332 ? -25.392 -20.322 35.292 1.00 21.01 305 ASN A CA 1
ATOM 2261 C C . ASN A 1 332 ? -26.732 -21.018 35.569 1.00 25.25 305 ASN A C 1
ATOM 2262 O O . ASN A 1 332 ? -27.259 -20.949 36.681 1.00 24.67 305 ASN A O 1
ATOM 2267 N N . ASP A 1 333 ? -27.276 -21.681 34.554 1.00 23.08 306 ASP A N 1
ATOM 2268 C CA . ASP A 1 333 ? -28.567 -22.336 34.661 1.00 21.96 306 ASP A CA 1
ATOM 2269 C C . ASP A 1 333 ? -28.451 -23.761 35.206 1.00 26.83 306 ASP A C 1
ATOM 2270 O O . ASP A 1 333 ? -28.579 -24.735 34.464 1.00 22.96 306 ASP A O 1
ATOM 2275 N N . PHE A 1 334 ? -28.200 -23.870 36.505 1.00 23.85 307 PHE A N 1
ATOM 2276 C CA . PHE A 1 334 ? -28.090 -25.170 37.168 1.00 20.01 307 PHE A CA 1
ATOM 2277 C C . PHE A 1 334 ? -28.454 -25.035 38.646 1.00 23.27 307 PHE A C 1
ATOM 2278 O O . PHE A 1 334 ? -28.395 -23.941 39.220 1.00 20.72 307 PHE A O 1
ATOM 2286 N N . SER A 1 335 ? -28.825 -26.159 39.248 1.00 22.89 308 SER A N 1
ATOM 2287 C CA . SER A 1 335 ? -29.020 -26.272 40.684 1.00 20.90 308 SER A CA 1
ATOM 2288 C C . SER A 1 335 ? -28.287 -27.536 41.080 1.00 17.30 308 SER A C 1
ATOM 2289 O O . SER A 1 335 ? -27.689 -28.196 40.239 1.00 18.35 308 SER A O 1
ATOM 2292 N N . TYR A 1 336 ? -28.349 -27.889 42.359 1.00 20.08 309 TYR A N 1
ATOM 2293 C CA . TYR A 1 336 ? -27.702 -29.099 42.842 1.00 23.52 309 TYR A CA 1
ATOM 2294 C C . TYR A 1 336 ? -28.693 -30.245 43.104 1.00 27.02 309 TYR A C 1
ATOM 2295 O O . TYR A 1 336 ? -28.382 -31.181 43.845 1.00 24.60 309 TYR A O 1
ATOM 2304 N N . ASP A 1 337 ? -29.877 -30.158 42.499 1.00 25.27 310 ASP A N 1
ATOM 2305 C CA . ASP A 1 337 ? -30.948 -31.119 42.758 1.00 28.53 310 ASP A CA 1
ATOM 2306 C C . ASP A 1 337 ? -30.640 -32.511 42.198 1.00 25.31 310 ASP A C 1
ATOM 2307 O O . ASP A 1 337 ? -31.245 -33.488 42.615 1.00 32.54 310 ASP A O 1
ATOM 2312 N N . SER A 1 338 ? -29.713 -32.589 41.245 1.00 26.01 311 SER A N 1
ATOM 2313 C CA . SER A 1 338 ? -29.194 -33.870 40.763 1.00 22.53 311 SER A CA 1
ATOM 2314 C C . SER A 1 338 ? -27.803 -34.146 41.296 1.00 23.41 311 SER A C 1
ATOM 2315 O O . SER A 1 338 ? -27.039 -34.892 40.673 1.00 23.33 311 SER A O 1
ATOM 2318 N N . ASP A 1 339 ? -27.487 -33.564 42.452 1.00 24.29 312 ASP A N 1
ATOM 2319 C CA . ASP A 1 339 ? -26.150 -33.641 43.045 1.00 23.83 312 ASP A CA 1
ATOM 2320 C C . ASP A 1 339 ? -26.301 -33.569 44.577 1.00 24.09 312 ASP A C 1
ATOM 2321 O O . ASP A 1 339 ? -25.452 -33.031 45.283 1.00 24.38 312 ASP A O 1
ATOM 2326 N N . LYS A 1 340 ? -27.399 -34.109 45.083 1.00 25.36 313 LYS A N 1
ATOM 2327 C CA . LYS A 1 340 ? -27.727 -34.026 46.510 1.00 26.93 313 LYS A CA 1
ATOM 2328 C C . LYS A 1 340 ? -26.722 -34.753 47.409 1.00 26.46 313 LYS A C 1
ATOM 2329 O O . LYS A 1 340 ? -26.663 -34.502 48.609 1.00 26.57 313 LYS A O 1
ATOM 2335 N N . LEU A 1 341 ? -25.927 -35.640 46.820 1.00 26.68 314 LEU A N 1
ATOM 2336 C CA . LEU A 1 341 ? -24.906 -36.380 47.555 1.00 26.13 314 LEU A CA 1
ATOM 2337 C C . LEU A 1 341 ? -23.528 -35.722 47.451 1.00 30.46 314 LEU A C 1
ATOM 2338 O O . LEU A 1 341 ? -22.563 -36.178 48.075 1.00 28.40 314 LEU A O 1
ATOM 2343 N N . GLY A 1 342 ? -23.432 -34.666 46.644 1.00 26.26 315 GLY A N 1
ATOM 2344 C CA . GLY A 1 342 ? -22.181 -33.940 46.497 1.00 27.69 315 GLY A CA 1
ATOM 2345 C C . GLY A 1 342 ? -21.071 -34.720 45.810 1.00 26.96 315 GLY A C 1
ATOM 2346 O O . GLY A 1 342 ? -19.893 -34.434 46.004 1.00 25.00 315 GLY A O 1
ATOM 2347 N N . GLN A 1 343 ? -21.441 -35.689 44.982 1.00 27.54 316 GLN A N 1
ATOM 2348 C CA . GLN A 1 343 ? -20.443 -36.519 44.287 1.00 30.67 316 GLN A CA 1
ATOM 2349 C C . GLN A 1 343 ? -19.917 -35.903 42.987 1.00 26.68 316 GLN A C 1
ATOM 2350 O O . GLN A 1 343 ? -18.980 -36.411 42.383 1.00 27.98 316 GLN A O 1
ATOM 2356 N N . LYS A 1 344 ? -20.528 -34.806 42.568 1.00 23.19 317 LYS A N 1
ATOM 2357 C CA . LYS A 1 344 ? -20.020 -34.044 41.445 1.00 27.85 317 LYS A CA 1
ATOM 2358 C C . LYS A 1 344 ? -19.367 -32.774 42.001 1.00 24.59 317 LYS A C 1
ATOM 2359 O O . LYS A 1 344 ? -18.140 -32.641 41.993 1.00 23.16 317 LYS A O 1
ATOM 2365 N N . CYS A 1 345 ? -20.192 -31.854 42.487 1.00 24.09 318 CYS A N 1
ATOM 2366 C CA . CYS A 1 345 ? -19.704 -30.688 43.217 1.00 22.03 318 CYS A CA 1
ATOM 2367 C C . CYS A 1 345 ? -19.805 -30.959 44.711 1.00 23.78 318 CYS A C 1
ATOM 2368 O O . CYS A 1 345 ? -20.899 -31.212 45.228 1.00 25.65 318 CYS A O 1
ATOM 2371 N N . PRO A 1 346 ? -18.662 -30.908 45.413 1.00 24.46 319 PRO A N 1
ATOM 2372 C CA . PRO A 1 346 ? -18.607 -31.186 46.853 1.00 23.08 319 PRO A CA 1
ATOM 2373 C C . PRO A 1 346 ? -19.433 -30.155 47.621 1.00 20.54 319 PRO A C 1
ATOM 2374 O O . PRO A 1 346 ? -19.529 -29.016 47.175 1.00 23.39 319 PRO A O 1
ATOM 2378 N N . PHE A 1 347 ? -20.011 -30.549 48.754 1.00 25.95 320 PHE A N 1
ATOM 2379 C CA . PHE A 1 347 ? -20.840 -29.645 49.565 1.00 22.59 320 PHE A CA 1
ATOM 2380 C C . PHE A 1 347 ? -20.094 -28.377 49.949 1.00 23.71 320 PHE A C 1
ATOM 2381 O O . PHE A 1 347 ? -20.674 -27.287 50.034 1.00 22.86 320 PHE A O 1
ATOM 2389 N N . HIS A 1 348 ? -18.797 -28.524 50.190 1.00 24.41 321 HIS A N 1
ATOM 2390 C CA . HIS A 1 348 ? -18.000 -27.414 50.689 1.00 25.43 321 HIS A CA 1
ATOM 2391 C C . HIS A 1 348 ? -17.333 -26.563 49.609 1.00 22.49 321 HIS A C 1
ATOM 2392 O O . HIS A 1 348 ? -16.568 -25.658 49.948 1.00 21.42 321 HIS A O 1
ATOM 2399 N N . ALA A 1 349 ? -17.591 -26.847 48.328 1.00 19.91 322 ALA A N 1
ATOM 2400 C CA . ALA A 1 349 ? -17.068 -25.980 47.264 1.00 21.41 322 ALA A CA 1
ATOM 2401 C C . ALA A 1 349 ? -17.569 -24.547 47.490 1.00 23.63 322 ALA A C 1
ATOM 2402 O O . ALA A 1 349 ? -18.673 -24.348 47.999 1.00 22.78 322 ALA A O 1
ATOM 2404 N N . HIS A 1 350 ? -16.767 -23.554 47.119 1.00 21.85 323 HIS A N 1
ATOM 2405 C CA . HIS A 1 350 ? -17.072 -22.152 47.447 1.00 22.33 323 HIS A CA 1
ATOM 2406 C C . HIS A 1 350 ? -18.488 -21.684 47.051 1.00 22.69 323 HIS A C 1
ATOM 2407 O O . HIS A 1 350 ? -19.225 -21.127 47.876 1.00 19.69 323 HIS A O 1
ATOM 2414 N N . ILE A 1 351 ? -18.858 -21.894 45.791 1.00 17.93 324 ILE A N 1
ATOM 2415 C CA . ILE A 1 351 ? -20.150 -21.406 45.317 1.00 19.99 324 ILE A CA 1
ATOM 2416 C C . ILE A 1 351 ? -21.328 -22.176 45.920 1.00 22.98 324 ILE A C 1
ATOM 2417 O O . ILE A 1 351 ? -22.439 -21.641 46.013 1.00 23.38 324 ILE A O 1
ATOM 2422 N N . ARG A 1 352 ? -21.087 -23.421 46.339 1.00 20.85 325 ARG A N 1
ATOM 2423 C CA . ARG A 1 352 ? -22.146 -24.247 46.917 1.00 22.37 325 ARG A CA 1
ATOM 2424 C C . ARG A 1 352 ? -22.361 -23.856 48.382 1.00 22.59 325 ARG A C 1
ATOM 2425 O O . ARG A 1 352 ? -23.498 -23.782 48.844 1.00 21.65 325 ARG A O 1
ATOM 2433 N N . LYS A 1 353 ? -21.262 -23.601 49.092 1.00 20.31 326 LYS A N 1
ATOM 2434 C CA . LYS A 1 353 ? -21.290 -23.023 50.435 1.00 21.47 326 LYS A CA 1
ATOM 2435 C C . LYS A 1 353 ? -22.055 -21.685 50.414 1.00 23.07 326 LYS A C 1
ATOM 2436 O O . LYS A 1 353 ? -22.901 -21.432 51.268 1.00 19.29 326 LYS A O 1
ATOM 2442 N N . THR A 1 354 ? -21.761 -20.842 49.428 1.00 19.37 327 THR A N 1
ATOM 2443 C CA . THR A 1 354 ? -22.261 -19.471 49.437 1.00 21.41 327 THR A CA 1
ATOM 2444 C C . THR A 1 354 ? -23.588 -19.298 48.686 1.00 21.15 327 THR A C 1
ATOM 2445 O O . THR A 1 354 ? -24.242 -18.262 48.783 1.00 22.28 327 THR A O 1
ATOM 2449 N N . ASN A 1 355 ? -23.968 -20.317 47.932 1.00 21.02 328 ASN A N 1
ATOM 2450 C CA . ASN A 1 355 ? -25.297 -20.390 47.342 1.00 21.28 328 ASN A CA 1
ATOM 2451 C C . ASN A 1 355 ? -25.639 -21.834 47.025 1.00 22.75 328 ASN A C 1
ATOM 2452 O O . ASN A 1 355 ? -25.386 -22.319 45.915 1.00 21.69 328 ASN A O 1
ATOM 2457 N N . PRO A 1 356 ? -26.210 -22.529 48.011 1.00 21.05 329 PRO A N 1
ATOM 2458 C CA . PRO A 1 356 ? -26.710 -23.894 47.862 1.00 21.93 329 PRO A CA 1
ATOM 2459 C C . PRO A 1 356 ? -27.865 -24.011 46.858 1.00 21.94 329 PRO A C 1
ATOM 2460 O O . PRO A 1 356 ? -28.276 -25.127 46.563 1.00 23.59 329 PRO A O 1
ATOM 2464 N N . ARG A 1 357 ? -28.393 -22.898 46.364 1.00 18.19 330 ARG A N 1
ATOM 2465 C CA . ARG A 1 357 ? -29.452 -22.946 45.357 1.00 21.67 330 ARG A CA 1
ATOM 2466 C C . ARG A 1 357 ? -30.605 -23.871 45.754 1.00 21.15 330 ARG A C 1
ATOM 2467 O O . ARG A 1 357 ? -31.089 -24.659 44.938 1.00 22.75 330 ARG A O 1
ATOM 2475 N N . GLY A 1 358 ? -31.033 -23.784 47.010 1.00 20.88 331 GLY A N 1
ATOM 2476 C CA . GLY A 1 358 ? -32.192 -24.535 47.470 1.00 29.45 331 GLY A CA 1
ATOM 2477 C C . GLY A 1 358 ? -31.892 -25.910 48.063 1.00 29.49 331 GLY A C 1
ATOM 2478 O O . GLY A 1 358 ? -32.800 -26.623 48.488 1.00 27.21 331 GLY A O 1
ATOM 2479 N N . SER A 1 359 ? -30.617 -26.279 48.113 1.00 21.84 332 SER A N 1
ATOM 2480 C CA . SER A 1 359 ? -30.226 -27.584 48.623 1.00 22.11 332 SER A CA 1
ATOM 2481 C C . SER A 1 359 ? -29.594 -27.521 50.018 1.00 24.25 332 SER A C 1
ATOM 2482 O O . SER A 1 359 ? -29.111 -28.538 50.523 1.00 25.38 332 SER A O 1
ATOM 2485 N N . GLY A 1 360 ? -29.583 -26.332 50.628 1.00 24.51 333 GLY A N 1
ATOM 2486 C CA . GLY A 1 360 ? -28.905 -26.110 51.903 1.00 17.72 333 GLY A CA 1
ATOM 2487 C C . GLY A 1 360 ? -29.413 -27.002 53.016 1.00 25.80 333 GLY A C 1
ATOM 2488 O O . GLY A 1 360 ? -28.637 -27.502 53.842 1.00 24.91 333 GLY A O 1
ATOM 2489 N N . GLY A 1 361 ? -30.729 -27.197 53.047 1.00 26.22 334 GLY A N 1
ATOM 2490 C CA . GLY A 1 361 ? -31.331 -28.090 54.013 1.00 24.05 334 GLY A CA 1
ATOM 2491 C C . GLY A 1 361 ? -31.698 -27.452 55.343 1.00 27.62 334 GLY A C 1
ATOM 2492 O O . GLY A 1 361 ? -32.357 -28.087 56.176 1.00 27.02 334 GLY A O 1
ATOM 2493 N N . ALA A 1 362 ? -31.291 -26.208 55.571 1.00 20.97 335 ALA A N 1
ATOM 2494 C CA . ALA A 1 362 ? -31.614 -25.579 56.853 1.00 21.81 335 ALA A CA 1
ATOM 2495 C C . ALA A 1 362 ? -32.925 -24.762 56.818 1.00 24.89 335 ALA A C 1
ATOM 2496 O O . ALA A 1 362 ? -33.536 -24.515 57.849 1.00 26.15 335 ALA A O 1
ATOM 2498 N N . GLU A 1 363 ? -33.361 -24.361 55.631 1.00 26.91 336 GLU A N 1
ATOM 2499 C CA . GLU A 1 363 ? -34.587 -23.581 55.497 1.00 28.96 336 GLU A CA 1
ATOM 2500 C C . GLU A 1 363 ? -35.158 -23.773 54.082 1.00 27.99 336 GLU A C 1
ATOM 2501 O O . GLU A 1 363 ? -34.479 -24.294 53.200 1.00 28.95 336 GLU A O 1
ATOM 2507 N N . ALA A 1 364 ? -36.400 -23.363 53.861 1.00 29.79 337 ALA A N 1
ATOM 2508 C CA . ALA A 1 364 ? -37.021 -23.565 52.557 1.00 30.06 337 ALA A CA 1
ATOM 2509 C C . ALA A 1 364 ? -36.264 -22.773 51.517 1.00 31.54 337 ALA A C 1
ATOM 2510 O O . ALA A 1 364 ? -35.755 -21.688 51.804 1.00 30.16 337 ALA A O 1
ATOM 2512 N N . PRO A 1 365 ? -36.184 -23.318 50.301 1.00 33.59 338 PRO A N 1
ATOM 2513 C CA . PRO A 1 365 ? -35.461 -22.653 49.212 1.00 33.28 338 PRO A CA 1
ATOM 2514 C C . PRO A 1 365 ? -35.835 -21.179 49.071 1.00 32.94 338 PRO A C 1
ATOM 2515 O O . PRO A 1 365 ? -34.955 -20.369 48.790 1.00 31.53 338 PRO A O 1
ATOM 2519 N N . GLU A 1 366 ? -37.108 -20.847 49.275 1.00 32.92 339 GLU A N 1
ATOM 2520 C CA . GLU A 1 366 ? -37.589 -19.483 49.107 1.00 33.23 339 GLU A CA 1
ATOM 2521 C C . GLU A 1 366 ? -36.991 -18.557 50.145 1.00 32.18 339 GLU A C 1
ATOM 2522 O O . GLU A 1 366 ? -36.866 -17.361 49.901 1.00 29.84 339 GLU A O 1
ATOM 2528 N N . GLU A 1 367 ? -36.661 -19.092 51.316 1.00 30.29 340 GLU A N 1
ATOM 2529 C CA . GLU A 1 367 ? -36.019 -18.279 52.357 1.00 29.65 340 GLU A CA 1
ATOM 2530 C C . GLU A 1 367 ? -34.494 -18.296 52.216 1.00 29.41 340 GLU A C 1
ATOM 2531 O O . GLU A 1 367 ? -33.821 -17.311 52.505 1.00 28.56 340 GLU A O 1
ATOM 2537 N N . GLU A 1 368 ? -33.961 -19.426 51.763 1.00 31.61 341 GLU A N 1
ATOM 2538 C CA . GLU A 1 368 ? -32.526 -19.589 51.609 1.00 27.95 341 GLU A CA 1
ATOM 2539 C C . GLU A 1 368 ? -31.973 -18.519 50.686 1.00 27.94 341 GLU A C 1
ATOM 2540 O O . GLU A 1 368 ? -30.929 -17.933 50.973 1.00 22.42 341 GLU A O 1
ATOM 2546 N N . ARG A 1 369 ? -32.682 -18.250 49.589 1.00 25.94 342 ARG A N 1
ATOM 2547 C CA . ARG A 1 369 ? -32.168 -17.326 48.581 1.00 28.35 342 ARG A CA 1
ATOM 2548 C C . ARG A 1 369 ? -32.226 -15.849 49.008 1.00 24.48 342 ARG A C 1
ATOM 2549 O O . ARG A 1 369 ? -31.703 -14.981 48.317 1.00 21.56 342 ARG A O 1
ATOM 2557 N N . LYS A 1 370 ? -32.844 -15.560 50.146 1.00 24.42 343 LYS A N 1
ATOM 2558 C CA . LYS A 1 370 ? -32.932 -14.168 50.574 1.00 29.17 343 LYS A CA 1
ATOM 2559 C C . LYS A 1 370 ? -31.586 -13.666 51.075 1.00 26.45 343 LYS A C 1
ATOM 2560 O O . LYS A 1 370 ? -31.384 -12.466 51.170 1.00 20.88 343 LYS A O 1
ATOM 2566 N N . HIS A 1 371 ? -30.666 -14.591 51.365 1.00 23.07 344 HIS A N 1
ATOM 2567 C CA . HIS A 1 371 ? -29.334 -14.228 51.853 1.00 22.99 344 HIS A CA 1
ATOM 2568 C C . HIS A 1 371 ? -28.359 -13.840 50.728 1.00 24.17 344 HIS A C 1
ATOM 2569 O O . HIS A 1 371 ? -27.277 -13.299 50.990 1.00 22.30 344 HIS A O 1
ATOM 2576 N N . LEU A 1 372 ? -28.749 -14.134 49.485 1.00 20.92 345 LEU A N 1
ATOM 2577 C CA . LEU A 1 372 ? -27.943 -13.844 48.305 1.00 20.73 345 LEU A CA 1
ATOM 2578 C C . LEU A 1 372 ? -27.840 -12.342 48.084 1.00 24.95 345 LEU A C 1
ATOM 2579 O O . LEU A 1 372 ? -28.720 -11.583 48.490 1.00 22.11 345 LEU A O 1
ATOM 2584 N N . MET A 1 373 ? -26.774 -11.918 47.415 1.00 21.95 346 MET A N 1
ATOM 2585 C CA . MET A 1 373 ? -26.483 -10.505 47.334 1.00 22.00 346 MET A CA 1
ATOM 2586 C C . MET A 1 373 ? -25.803 -10.103 46.028 1.00 21.23 346 MET A C 1
ATOM 2587 O O . MET A 1 373 ? -25.205 -10.921 45.349 1.00 17.28 346 MET A O 1
ATOM 2592 N N . ALA A 1 374 ? -25.909 -8.819 45.703 1.00 19.51 347 ALA A N 1
ATOM 2593 C CA . ALA A 1 374 ? -25.213 -8.215 44.581 1.00 19.59 347 ALA A CA 1
ATOM 2594 C C . ALA A 1 374 ? -23.718 -8.003 44.869 1.00 23.45 347 ALA A C 1
ATOM 2595 O O . ALA A 1 374 ? -23.353 -7.200 45.723 1.00 23.21 347 ALA A O 1
ATOM 2597 N N . ARG A 1 375 ? -22.863 -8.704 44.134 1.00 22.22 348 ARG A N 1
ATOM 2598 C CA . ARG A 1 375 ? -21.420 -8.563 44.286 1.00 21.68 348 ARG A CA 1
ATOM 2599 C C . ARG A 1 375 ? -20.904 -7.584 43.233 1.00 26.91 348 ARG A C 1
ATOM 2600 O O . ARG A 1 375 ? -21.291 -7.660 42.060 1.00 26.21 348 ARG A O 1
ATOM 2608 N N . ARG A 1 376 ? -20.033 -6.669 43.651 1.00 21.86 349 ARG A N 1
ATOM 2609 C CA . ARG A 1 376 ? -19.511 -5.638 42.757 1.00 24.39 349 ARG A CA 1
ATOM 2610 C C . ARG A 1 376 ? -18.016 -5.444 42.964 1.00 24.44 349 ARG A C 1
ATOM 2611 O O . ARG A 1 376 ? -17.517 -4.324 42.856 1.00 24.51 349 ARG A O 1
ATOM 2619 N N . GLY A 1 377 ? -17.304 -6.528 43.270 1.00 27.56 350 GLY A N 1
ATOM 2620 C CA . GLY A 1 377 ? -15.894 -6.454 43.607 1.00 20.64 350 GLY A CA 1
ATOM 2621 C C . GLY A 1 377 ? -14.995 -6.170 42.421 1.00 28.03 350 GLY A C 1
ATOM 2622 O O . GLY A 1 377 ? -15.421 -6.235 41.269 1.00 23.67 350 GLY A O 1
ATOM 2623 N N . GLN A 1 378 ? -13.743 -5.827 42.700 1.00 24.62 351 GLN A N 1
ATOM 2624 C CA . GLN A 1 378 ? -12.753 -5.696 41.638 1.00 27.91 351 GLN A CA 1
ATOM 2625 C C . GLN A 1 378 ? -11.417 -6.187 42.161 1.00 25.90 351 GLN A C 1
ATOM 2626 O O . GLN A 1 378 ? -11.089 -5.973 43.337 1.00 23.38 351 GLN A O 1
ATOM 2632 N N . THR A 1 379 ? -10.671 -6.892 41.309 1.00 19.79 352 THR A N 1
ATOM 2633 C CA . THR A 1 379 ? -9.330 -7.348 41.688 1.00 22.73 352 THR A CA 1
ATOM 2634 C C . THR A 1 379 ? -8.339 -6.193 41.880 1.00 21.88 352 THR A C 1
ATOM 2635 O O . THR A 1 379 ? -8.490 -5.112 41.305 1.00 23.32 352 THR A O 1
ATOM 2639 N N . TYR A 1 380 ? -7.313 -6.428 42.679 1.00 25.88 353 TYR A N 1
ATOM 2640 C CA . TYR A 1 380 ? -6.232 -5.460 42.776 1.00 25.81 353 TYR A CA 1
ATOM 2641 C C . TYR A 1 380 ? -4.864 -6.120 42.667 1.00 26.36 353 TYR A C 1
ATOM 2642 O O . TYR A 1 380 ? -4.711 -7.321 42.910 1.00 24.34 353 TYR A O 1
ATOM 2651 N N . GLY A 1 381 ? -3.867 -5.311 42.324 1.00 27.54 354 GLY A N 1
ATOM 2652 C CA . GLY A 1 381 ? -2.501 -5.778 42.228 1.00 30.33 354 GLY A CA 1
ATOM 2653 C C . GLY A 1 381 ? -2.053 -5.969 40.786 1.00 36.17 354 GLY A C 1
ATOM 2654 O O . GLY A 1 381 ? -2.866 -6.157 39.879 1.00 32.91 354 GLY A O 1
ATOM 2655 N N . ARG A 1 382 ? -0.747 -5.910 40.565 1.00 37.12 355 ARG A N 1
ATOM 2656 C CA . ARG A 1 382 ? -0.216 -6.218 39.246 1.00 38.87 355 ARG A CA 1
ATOM 2657 C C . ARG A 1 382 ? 0.676 -7.436 39.358 1.00 32.77 355 ARG A C 1
ATOM 2658 O O . ARG A 1 382 ? 1.352 -7.632 40.363 1.00 37.11 355 ARG A O 1
ATOM 2666 N N . ARG A 1 383 ? 0.650 -8.275 38.337 1.00 31.95 356 ARG A N 1
ATOM 2667 C CA . ARG A 1 383 ? 1.523 -9.436 38.308 1.00 34.06 356 ARG A CA 1
A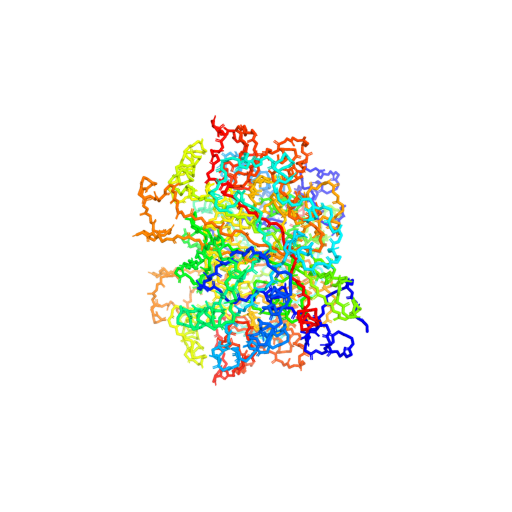TOM 2668 C C . ARG A 1 383 ? 2.134 -9.576 36.924 1.00 34.47 356 ARG A C 1
ATOM 2669 O O . ARG A 1 383 ? 1.697 -8.923 35.972 1.00 33.82 356 ARG A O 1
ATOM 2677 N N . HIS A 1 384 ? 3.143 -10.432 36.811 1.00 34.94 357 HIS A N 1
ATOM 2678 C CA . HIS A 1 384 ? 3.855 -10.583 35.551 1.00 34.27 357 HIS A CA 1
ATOM 2679 C C . HIS A 1 384 ? 3.579 -11.937 34.904 1.00 40.59 357 HIS A C 1
ATOM 2680 O O . HIS A 1 384 ? 4.164 -12.278 33.878 1.00 40.56 357 HIS A O 1
ATOM 2687 N N . ASP A 1 385 ? 2.657 -12.692 35.491 1.00 33.81 358 ASP A N 1
ATOM 2688 C CA . ASP A 1 385 ? 2.305 -14.001 34.967 1.00 34.68 358 ASP A CA 1
ATOM 2689 C C . ASP A 1 385 ? 0.827 -14.077 34.544 1.00 35.24 358 ASP A C 1
ATOM 2690 O O . ASP A 1 385 ? -0.056 -13.573 35.238 1.00 34.07 358 ASP A O 1
ATOM 2695 N N . ASP A 1 386 ? 0.573 -14.678 33.386 1.00 33.84 359 ASP A N 1
ATOM 2696 C CA . ASP A 1 386 ? -0.791 -14.963 32.934 1.00 37.00 359 ASP A CA 1
ATOM 2697 C C . ASP A 1 386 ? -1.414 -15.906 33.954 1.00 33.82 359 ASP A C 1
ATOM 2698 O O . ASP A 1 386 ? -0.921 -17.022 34.151 1.00 36.46 359 ASP A O 1
ATOM 2703 N N . PRO A 1 387 ? -2.489 -15.461 34.625 1.00 31.86 360 PRO A N 1
ATOM 2704 C CA . PRO A 1 387 ? -3.100 -16.245 35.710 1.00 32.67 360 PRO A CA 1
ATOM 2705 C C . PRO A 1 387 ? -3.635 -17.611 35.253 1.00 32.61 360 PRO A C 1
ATOM 2706 O O . PRO A 1 387 ? -3.833 -18.513 36.082 1.00 33.54 360 PRO A O 1
ATOM 2710 N N . ASN A 1 388 ? -3.861 -17.761 33.952 1.00 31.30 361 ASN A N 1
ATOM 2711 C CA . ASN A 1 388 ? -4.351 -19.027 33.409 1.00 35.01 361 ASN A CA 1
ATOM 2712 C C . ASN A 1 388 ? -3.298 -19.819 32.640 1.00 38.86 361 ASN A C 1
ATOM 2713 O O . ASN A 1 388 ? -3.578 -20.921 32.163 1.00 42.18 361 ASN A O 1
ATOM 2718 N N . ALA A 1 389 ? -2.091 -19.265 32.534 1.00 35.48 362 ALA A N 1
ATOM 2719 C CA . ALA A 1 389 ? -0.981 -19.968 31.899 1.00 33.32 362 ALA A CA 1
ATOM 2720 C C . ALA A 1 389 ? -0.652 -21.239 32.675 1.00 37.97 362 ALA A C 1
ATOM 2721 O O . ALA A 1 389 ? -0.900 -21.320 33.887 1.00 35.13 362 ALA A O 1
ATOM 2723 N N . ASP A 1 390 ? -0.105 -22.236 31.983 1.00 38.29 363 ASP A N 1
ATOM 2724 C CA . ASP A 1 390 ? 0.331 -23.467 32.648 1.00 44.81 363 ASP A CA 1
ATOM 2725 C C . ASP A 1 390 ? 1.708 -23.267 33.283 1.00 47.83 363 ASP A C 1
ATOM 2726 O O . ASP A 1 390 ? 2.738 -23.552 32.657 1.00 46.86 363 ASP A O 1
ATOM 2731 N N . LEU A 1 391 ? 1.712 -22.762 34.519 1.00 40.40 364 LEU A N 1
ATOM 2732 C CA . LEU A 1 391 ? 2.940 -22.493 35.265 1.00 38.74 364 LEU A CA 1
ATOM 2733 C C . LEU A 1 391 ? 2.912 -23.181 36.624 1.00 36.75 364 LEU A C 1
ATOM 2734 O O . LEU A 1 391 ? 1.851 -23.369 37.208 1.00 37.75 364 LEU A O 1
ATOM 2739 N N . PRO A 1 392 ? 4.088 -23.539 37.144 1.00 37.04 365 PRO A N 1
ATOM 2740 C CA . PRO A 1 392 ? 4.125 -24.111 38.486 1.00 34.65 365 PRO A CA 1
ATOM 2741 C C . PRO A 1 392 ? 3.817 -23.046 39.535 1.00 33.61 365 PRO A C 1
ATOM 2742 O O . PRO A 1 392 ? 4.001 -21.851 39.288 1.00 33.11 365 PRO A O 1
ATOM 2746 N N . PRO A 1 393 ? 3.331 -23.485 40.700 1.00 30.53 366 PRO A N 1
ATOM 2747 C CA . PRO A 1 393 ? 2.923 -22.619 41.807 1.00 30.00 366 PRO A CA 1
ATOM 2748 C C . PRO A 1 393 ? 3.968 -21.575 42.181 1.00 36.14 366 PRO A C 1
ATOM 2749 O O . PRO A 1 393 ? 3.591 -20.466 42.544 1.00 30.88 366 PRO A O 1
ATOM 2753 N N . ARG A 1 394 ? 5.252 -21.920 42.097 1.00 35.71 367 ARG A N 1
ATOM 2754 C CA . ARG A 1 394 ? 6.310 -21.016 42.540 1.00 33.32 367 ARG A CA 1
ATOM 2755 C C . ARG A 1 394 ? 6.368 -19.729 41.715 1.00 34.02 367 ARG A C 1
ATOM 2756 O O . ARG A 1 394 ? 6.890 -18.714 42.176 1.00 37.81 367 ARG A O 1
ATOM 2764 N N . LEU A 1 395 ? 5.835 -19.760 40.501 1.00 30.57 368 LEU A N 1
ATOM 2765 C CA . LEU A 1 395 ? 5.826 -18.560 39.678 1.00 33.32 368 LEU A CA 1
ATOM 2766 C C . LEU A 1 395 ? 4.593 -17.664 39.906 1.00 31.54 368 LEU A C 1
ATOM 2767 O O . LEU A 1 395 ? 4.449 -16.626 39.271 1.00 30.52 368 LEU A O 1
ATOM 2772 N N . ARG A 1 396 ? 3.709 -18.059 40.814 1.00 29.20 369 ARG A N 1
ATOM 2773 C CA . ARG A 1 396 ? 2.556 -17.223 41.148 1.00 29.41 369 ARG A CA 1
ATOM 2774 C C . ARG A 1 396 ? 2.852 -16.273 42.313 1.00 27.27 369 ARG A C 1
ATOM 2775 O O . ARG A 1 396 ? 3.593 -16.610 43.227 1.00 30.78 369 ARG A O 1
ATOM 2783 N N . PRO A 1 397 ? 2.249 -15.080 42.297 1.00 27.40 370 PRO A N 1
ATOM 2784 C CA . PRO A 1 397 ? 2.424 -14.182 43.443 1.00 28.63 370 PRO A CA 1
ATOM 2785 C C . PRO A 1 397 ? 1.900 -14.817 44.730 1.00 28.69 370 PRO A C 1
ATOM 2786 O O . PRO A 1 397 ? 1.065 -15.718 44.688 1.00 27.86 370 PRO A O 1
ATOM 2790 N N . ALA A 1 398 ? 2.409 -14.360 45.863 1.00 26.96 371 ALA A N 1
ATOM 2791 C CA . ALA A 1 398 ? 1.959 -14.859 47.156 1.00 28.31 371 ALA A CA 1
ATOM 2792 C C . ALA A 1 398 ? 1.282 -13.756 47.975 1.00 26.12 371 ALA A C 1
ATOM 2793 O O . ALA A 1 398 ? 0.630 -14.046 48.978 1.00 28.01 371 ALA A O 1
ATOM 2795 N N . LYS A 1 399 ? 1.433 -12.503 47.545 1.00 26.37 372 LYS A N 1
ATOM 2796 C CA . LYS A 1 399 ? 0.863 -11.362 48.277 1.00 27.73 372 LYS A CA 1
ATOM 2797 C C . LYS A 1 399 ? 0.695 -10.132 47.401 1.00 26.50 372 LYS A C 1
ATOM 2798 O O . LYS A 1 399 ? 1.181 -10.096 46.275 1.00 31.11 372 LYS A O 1
ATOM 2804 N N . ASP A 1 400 ? 0.006 -9.122 47.936 1.00 30.28 373 ASP A N 1
ATOM 2805 C CA . ASP A 1 400 ? -0.117 -7.805 47.295 1.00 28.24 373 ASP A CA 1
ATOM 2806 C C . ASP A 1 400 ? -0.915 -7.813 45.998 1.00 27.67 373 ASP A C 1
ATOM 2807 O O . ASP A 1 400 ? -0.887 -6.841 45.234 1.00 24.22 373 ASP A O 1
ATOM 2812 N N . VAL A 1 401 ? -1.593 -8.925 45.752 1.00 22.91 374 VAL A N 1
ATOM 2813 C CA . VAL A 1 401 ? -2.662 -8.991 44.769 1.00 27.70 374 VAL A CA 1
ATOM 2814 C C . VAL A 1 401 ? -3.854 -9.614 45.499 1.00 27.90 374 VAL A C 1
ATOM 2815 O O . VAL A 1 401 ? -3.697 -10.216 46.572 1.00 25.52 374 VAL A O 1
ATOM 2819 N N . GLY A 1 402 ? -5.041 -9.488 44.924 1.00 24.58 375 GLY A N 1
ATOM 2820 C CA . GLY A 1 402 ? -6.207 -10.076 45.544 1.00 24.67 375 GLY A CA 1
ATOM 2821 C C . GLY A 1 402 ? -7.493 -9.417 45.131 1.00 24.53 375 GLY A C 1
ATOM 2822 O O . GLY A 1 402 ? -7.603 -8.890 44.012 1.00 22.65 375 GLY A O 1
ATOM 2823 N N . LEU A 1 403 ? -8.474 -9.440 46.032 1.00 21.83 376 LEU A N 1
ATOM 2824 C CA . LEU A 1 403 ? -9.791 -8.933 45.684 1.00 22.54 376 LEU A CA 1
ATOM 2825 C C . LEU A 1 403 ? -10.250 -7.791 46.566 1.00 20.08 376 LEU A C 1
ATOM 2826 O O . LEU A 1 403 ? -10.267 -7.899 47.791 1.00 19.20 376 LEU A O 1
ATOM 2831 N N . LEU A 1 404 ? -10.650 -6.700 45.924 1.00 20.94 377 LEU A N 1
ATOM 2832 C CA . LEU A 1 404 ? -11.368 -5.658 46.621 1.00 20.62 377 LEU A CA 1
ATOM 2833 C C . LEU A 1 404 ? -12.819 -6.138 46.652 1.00 21.89 377 LEU A C 1
ATOM 2834 O O . LEU A 1 404 ? -13.590 -5.855 45.743 1.00 20.30 377 LEU A O 1
ATOM 2839 N N . PHE A 1 405 ? -13.176 -6.918 47.667 1.00 21.81 378 PHE A N 1
ATOM 2840 C CA . PHE A 1 405 ? -14.531 -7.454 47.722 1.00 22.65 378 PHE A CA 1
ATOM 2841 C C . PHE A 1 405 ? -15.532 -6.339 47.992 1.00 19.11 378 PHE A C 1
ATOM 2842 O O . PHE A 1 405 ? -15.377 -5.568 48.934 1.00 24.34 378 PHE A O 1
ATOM 2850 N N . MET A 1 406 ? -16.554 -6.234 47.156 1.00 21.48 379 MET A N 1
ATOM 2851 C CA . MET A 1 406 ? -17.603 -5.234 47.372 1.00 21.47 379 MET A CA 1
ATOM 2852 C C . MET A 1 406 ? -18.976 -5.848 47.144 1.00 22.25 379 MET A C 1
ATOM 2853 O O . MET A 1 406 ? -19.127 -6.698 46.269 1.00 21.35 379 MET A O 1
ATOM 2858 N N . ALA A 1 407 ? -19.972 -5.426 47.929 1.00 22.12 380 ALA A N 1
ATOM 2859 C CA . ALA A 1 407 ? -21.348 -5.913 47.758 1.00 22.48 380 ALA A CA 1
ATOM 2860 C C . ALA A 1 407 ? -22.371 -4.929 48.311 1.00 24.28 380 ALA A C 1
ATOM 2861 O O . ALA A 1 407 ? -22.099 -4.221 49.274 1.00 19.42 380 ALA A O 1
ATOM 2863 N N . PHE A 1 408 ? -23.543 -4.882 47.682 1.00 21.34 381 PHE A N 1
ATOM 2864 C CA . PHE A 1 408 ? -24.670 -4.138 48.215 1.00 16.78 381 PHE A CA 1
ATOM 2865 C C . PHE A 1 408 ? -25.633 -5.110 48.886 1.00 22.15 381 PHE A C 1
ATOM 2866 O O . PHE A 1 408 ? -25.919 -6.179 48.338 1.00 21.65 381 PHE A O 1
ATOM 2874 N N . ASN A 1 409 ? -26.068 -4.748 50.095 1.00 18.80 382 ASN A N 1
ATOM 2875 C CA . ASN A 1 409 ? -27.044 -5.490 50.887 1.00 18.88 382 ASN A CA 1
ATOM 2876 C C . ASN A 1 409 ? -28.145 -4.540 51.352 1.00 21.50 382 ASN A C 1
ATOM 2877 O O . ASN A 1 409 ? -27.882 -3.358 51.656 1.00 18.07 382 ASN A O 1
ATOM 2882 N N . SER A 1 410 ? -29.367 -5.053 51.454 1.00 17.69 383 SER A N 1
ATOM 2883 C CA . SER A 1 410 ? -30.418 -4.302 52.136 1.00 20.30 383 SER A CA 1
ATOM 2884 C C . SER A 1 410 ? -30.406 -4.636 53.625 1.00 19.92 383 SER A C 1
ATOM 2885 O O . SER A 1 410 ? -31.012 -3.947 54.428 1.00 23.23 383 SER A O 1
ATOM 2888 N N . ASN A 1 411 ? -29.696 -5.696 53.985 1.00 21.43 384 ASN A N 1
ATOM 2889 C CA . ASN A 1 411 ? -29.609 -6.148 55.373 1.00 21.69 384 ASN A CA 1
ATOM 2890 C C . ASN A 1 411 ? -28.270 -6.861 55.540 1.00 19.96 384 ASN A C 1
ATOM 2891 O O . ASN A 1 411 ? -28.117 -8.016 55.146 1.00 20.29 384 ASN A O 1
ATOM 2896 N N . LEU A 1 412 ? -27.293 -6.151 56.094 1.00 20.83 385 LEU A N 1
ATOM 2897 C CA . LEU A 1 412 ? -25.925 -6.659 56.194 1.00 22.93 385 LEU A CA 1
ATOM 2898 C C . LEU A 1 412 ? -25.837 -7.926 57.032 1.00 23.87 385 LEU A C 1
ATOM 2899 O O . LEU A 1 412 ? -25.083 -8.840 56.717 1.00 21.87 385 LEU A O 1
ATOM 2904 N N . GLY A 1 413 ? -26.596 -7.981 58.119 1.00 24.69 386 GLY A N 1
ATOM 2905 C CA . GLY A 1 413 ? -26.525 -9.149 58.972 1.00 20.94 386 GLY A CA 1
ATOM 2906 C C . GLY A 1 413 ? -27.070 -10.370 58.259 1.00 25.60 386 GLY A C 1
ATOM 2907 O O . GLY A 1 413 ? -26.599 -11.497 58.468 1.00 25.61 386 GLY A O 1
ATOM 2908 N N . ASN A 1 414 ? -28.074 -10.167 57.414 1.00 19.87 387 ASN A N 1
ATOM 2909 C CA . ASN A 1 414 ? -28.771 -11.311 56.828 1.00 24.94 387 ASN A CA 1
ATOM 2910 C C . ASN A 1 414 ? -28.216 -11.706 55.468 1.00 25.49 387 ASN A C 1
ATOM 2911 O O . ASN A 1 414 ? -28.683 -12.665 54.865 1.00 26.78 387 ASN A O 1
ATOM 2916 N N . GLN A 1 415 ? -27.235 -10.949 54.988 1.00 21.40 388 GLN A N 1
ATOM 2917 C CA . GLN A 1 415 ? -26.729 -11.140 53.640 1.00 21.98 388 GLN A CA 1
ATOM 2918 C C . GLN A 1 415 ? -25.215 -11.365 53.651 1.00 23.24 388 GLN A C 1
ATOM 2919 O O . GLN A 1 415 ? -24.784 -12.521 53.722 1.00 22.79 388 GLN A O 1
ATOM 2925 N N . PHE A 1 416 ? -24.400 -10.305 53.622 1.00 21.47 389 PHE A N 1
ATOM 2926 C CA . PHE A 1 416 ? -22.953 -10.564 53.662 1.00 23.05 389 PHE A CA 1
ATOM 2927 C C . PHE A 1 416 ? -22.543 -11.345 54.904 1.00 21.13 389 PHE A C 1
ATOM 2928 O O . PHE A 1 416 ? -21.889 -12.375 54.794 1.00 19.89 389 PHE A O 1
ATOM 2936 N N . GLU A 1 417 ? -22.909 -10.839 56.083 1.00 20.78 390 GLU A N 1
ATOM 2937 C CA . GLU A 1 417 ? -22.504 -11.488 57.332 1.00 21.84 390 GLU A CA 1
ATOM 2938 C C . GLU A 1 417 ? -23.075 -12.878 57.527 1.00 20.17 390 GLU A C 1
ATOM 2939 O O . GLU A 1 417 ? -22.394 -13.752 58.033 1.00 20.72 390 GLU A O 1
ATOM 2945 N N . PHE A 1 418 ? -24.335 -13.076 57.151 1.00 23.83 391 PHE A N 1
ATOM 2946 C CA . PHE A 1 418 ? -24.931 -14.406 57.180 1.00 19.84 391 PHE A CA 1
ATOM 2947 C C . PHE A 1 418 ? -24.072 -15.364 56.345 1.00 17.88 391 PHE A C 1
ATOM 2948 O O . PHE A 1 418 ? -23.678 -16.446 56.803 1.00 18.40 391 PHE A O 1
ATOM 2956 N N . THR A 1 419 ? -23.784 -14.963 55.109 1.00 17.83 392 THR A N 1
ATOM 2957 C CA . THR A 1 419 ? -23.080 -15.825 54.154 1.00 17.57 392 THR A CA 1
ATOM 2958 C C . THR A 1 419 ? -21.678 -16.183 54.657 1.00 20.52 392 THR A C 1
ATOM 2959 O O . THR A 1 419 ? -21.255 -17.344 54.605 1.00 18.29 392 THR A O 1
ATOM 2963 N N . GLN A 1 420 ? -20.977 -15.180 55.180 1.00 21.63 393 GLN A N 1
ATOM 2964 C CA . GLN A 1 420 ? -19.626 -15.367 55.704 1.00 21.80 393 GLN A CA 1
ATOM 2965 C C . GLN A 1 420 ? -19.653 -16.189 56.986 1.00 21.14 393 GLN A C 1
ATOM 2966 O O . GLN A 1 420 ? -18.887 -17.151 57.146 1.00 21.20 393 GLN A O 1
ATOM 2972 N N . GLN A 1 421 ? -20.541 -15.813 57.899 1.00 18.23 394 GLN A N 1
ATOM 2973 C CA . GLN A 1 421 ? -20.566 -16.437 59.226 1.00 20.41 394 GLN A CA 1
ATOM 2974 C C . GLN A 1 421 ? -21.312 -17.777 59.274 1.00 19.89 394 GLN A C 1
ATOM 2975 O O . GLN A 1 421 ? -20.748 -18.794 59.671 1.00 21.68 394 GLN A O 1
ATOM 2981 N N . ILE A 1 422 ? -22.573 -17.768 58.857 1.00 19.32 395 ILE A N 1
ATOM 2982 C CA . ILE A 1 422 ? -23.476 -18.907 59.026 1.00 21.65 395 ILE A CA 1
ATOM 2983 C C . ILE A 1 422 ? -23.316 -19.969 57.940 1.00 23.78 395 ILE A C 1
ATOM 2984 O O . ILE A 1 422 ? -23.756 -21.105 58.102 1.00 28.46 395 ILE A O 1
ATOM 2989 N N . TRP A 1 423 ? -22.716 -19.591 56.818 1.00 23.28 396 TRP A N 1
ATOM 2990 C CA . TRP A 1 423 ? -22.511 -20.528 55.724 1.00 20.60 396 TRP A CA 1
ATOM 2991 C C . TRP A 1 423 ? -21.023 -20.854 55.545 1.00 24.39 396 TRP A C 1
ATOM 2992 O O . TRP A 1 423 ? -20.584 -21.980 55.820 1.00 23.56 396 TRP A O 1
ATOM 3003 N N . ALA A 1 424 ? -20.245 -19.864 55.121 1.00 22.74 397 ALA A N 1
ATOM 3004 C CA . ALA A 1 424 ? -18.845 -20.108 54.777 1.00 23.00 397 ALA A CA 1
ATOM 3005 C C . ALA A 1 424 ? -18.044 -20.650 55.968 1.00 25.89 397 ALA A C 1
ATOM 3006 O O . ALA A 1 424 ? -17.375 -21.686 55.852 1.00 22.86 397 ALA A O 1
ATOM 3008 N N . ASN A 1 425 ? -18.127 -19.959 57.103 1.00 18.18 398 ASN A N 1
ATOM 3009 C CA . ASN A 1 425 ? -17.359 -20.322 58.284 1.00 22.50 398 ASN A CA 1
ATOM 3010 C C . ASN A 1 425 ? -17.930 -21.523 59.024 1.00 27.42 398 ASN A C 1
ATOM 3011 O O . ASN A 1 425 ? -17.335 -22.005 59.976 1.00 28.40 398 ASN A O 1
ATOM 3016 N N . ASN A 1 426 ? -19.098 -21.985 58.606 1.00 27.41 399 ASN A N 1
ATOM 3017 C CA . ASN A 1 426 ? -19.823 -22.970 59.380 1.00 22.94 399 ASN A CA 1
ATOM 3018 C C . ASN A 1 426 ? -19.490 -24.375 58.900 1.00 22.75 399 ASN A C 1
ATOM 3019 O O . ASN A 1 426 ? -19.735 -24.709 57.737 1.00 24.97 399 ASN A O 1
ATOM 3024 N N . PRO A 1 427 ? -18.905 -25.197 59.783 1.00 20.22 400 PRO A N 1
ATOM 3025 C CA . PRO A 1 427 ? -18.508 -26.538 59.344 1.00 21.82 400 PRO A CA 1
ATOM 3026 C C . PRO A 1 427 ? -19.715 -27.411 59.043 1.00 21.51 400 PRO A C 1
ATOM 3027 O O . PRO A 1 427 ? -19.593 -28.368 58.279 1.00 24.04 400 PRO A O 1
ATOM 3031 N N . ALA A 1 428 ? -20.864 -27.082 59.625 1.00 21.92 401 ALA A N 1
ATOM 3032 C CA . ALA A 1 428 ? -22.069 -27.899 59.455 1.00 24.64 401 ALA A CA 1
ATOM 3033 C C . ALA A 1 428 ? -22.830 -27.687 58.134 1.00 28.66 401 ALA A C 1
ATOM 3034 O O . ALA A 1 428 ? -23.671 -28.511 57.767 1.00 31.68 401 ALA A O 1
ATOM 3036 N N . PHE A 1 429 ? -22.541 -26.594 57.428 1.00 24.79 402 PHE A N 1
ATOM 3037 C CA . PHE A 1 429 ? -23.383 -26.167 56.309 1.00 23.60 402 PHE A CA 1
ATOM 3038 C C . PHE A 1 429 ? -22.673 -26.350 54.987 1.00 23.69 402 PHE A C 1
ATOM 3039 O O . PHE A 1 429 ? -21.459 -26.181 54.914 1.00 21.59 402 PHE A O 1
ATOM 3047 N N . PRO A 1 430 ? -23.424 -26.726 53.939 1.00 25.02 403 PRO A N 1
ATOM 3048 C CA . PRO A 1 430 ? -24.854 -27.067 53.997 1.00 26.74 403 PRO A CA 1
ATOM 3049 C C . PRO A 1 430 ? -25.074 -28.498 54.521 1.00 27.42 403 PRO A C 1
ATOM 3050 O O . PRO A 1 430 ? -24.103 -29.240 54.697 1.00 24.05 403 PRO A O 1
ATOM 3054 N N . PHE A 1 431 ? -26.324 -28.880 54.778 1.00 23.57 404 PHE A N 1
ATOM 3055 C CA . PHE A 1 431 ? -26.595 -30.165 55.437 1.00 22.83 404 PHE A CA 1
ATOM 3056 C C . PHE A 1 431 ? -26.532 -31.301 54.441 1.00 25.74 404 PHE A C 1
ATOM 3057 O O . PHE A 1 431 ? -27.351 -31.365 53.527 1.00 26.92 404 PHE A O 1
ATOM 3065 N N . PRO A 1 432 ? -25.550 -32.199 54.588 1.00 23.49 405 PRO A N 1
ATOM 3066 C CA . PRO A 1 432 ? -25.573 -33.354 53.677 1.00 25.02 405 PRO A CA 1
ATOM 3067 C C . PRO A 1 432 ? -26.657 -34.322 54.132 1.00 26.46 405 PRO A C 1
ATOM 3068 O O . PRO A 1 432 ? -27.008 -34.316 55.315 1.00 25.94 405 PRO A O 1
ATOM 3072 N N . PRO A 1 433 ? -27.188 -35.138 53.210 1.00 31.06 406 PRO A N 1
ATOM 3073 C CA . PRO A 1 433 ? -28.215 -36.119 53.602 1.00 34.33 406 PRO A CA 1
ATOM 3074 C C . PRO A 1 433 ? -27.754 -37.076 54.719 1.00 29.12 406 PRO A C 1
ATOM 3075 O O . PRO A 1 433 ? -28.596 -37.515 55.488 1.00 29.71 406 PRO A O 1
ATOM 3079 N N . ASP A 1 434 ? -26.458 -37.378 54.816 1.00 28.22 407 ASP A N 1
ATOM 3080 C CA . ASP A 1 434 ? -25.974 -38.260 55.881 1.00 28.93 407 ASP A CA 1
ATOM 3081 C C . ASP A 1 434 ? -25.745 -37.557 57.243 1.00 29.60 407 ASP A C 1
ATOM 3082 O O . ASP A 1 434 ? -25.316 -38.184 58.217 1.00 27.65 407 ASP A O 1
ATOM 3087 N N . GLY A 1 435 ? -26.059 -36.264 57.314 1.00 29.50 408 GLY A N 1
ATOM 3088 C CA . GLY A 1 435 ? -25.961 -35.526 58.566 1.00 23.89 408 GLY A CA 1
ATOM 3089 C C . GLY A 1 435 ? -24.550 -35.164 59.015 1.00 26.94 408 GLY A C 1
ATOM 3090 O O . GLY A 1 435 ? -24.367 -34.641 60.123 1.00 24.33 408 GLY A O 1
ATOM 3091 N N . SER A 1 436 ? -23.553 -35.438 58.171 1.00 23.03 409 SER A N 1
ATOM 3092 C CA . SER A 1 436 ? -22.156 -35.119 58.504 1.00 26.97 409 SER A CA 1
ATOM 3093 C C . SER A 1 436 ? -21.816 -33.626 58.294 1.00 26.66 409 SER A C 1
ATOM 3094 O O . SER A 1 436 ? -22.613 -32.858 57.745 1.00 25.64 409 SER A O 1
ATOM 3097 N N . GLN A 1 437 ? -20.643 -33.216 58.764 1.00 30.90 410 GLN A N 1
ATOM 3098 C CA . GLN A 1 437 ? -20.214 -31.821 58.640 1.00 23.79 410 GLN A CA 1
ATOM 3099 C C . GLN A 1 437 ? -19.188 -31.679 57.532 1.00 22.10 410 GLN A C 1
ATOM 3100 O O . GLN A 1 437 ? -18.087 -32.199 57.629 1.00 25.89 410 GLN A O 1
ATOM 3106 N N . PRO A 1 438 ? -19.556 -30.987 56.452 1.00 26.15 411 PRO A N 1
ATOM 3107 C CA . PRO A 1 438 ? -18.635 -30.878 55.315 1.00 23.30 411 PRO A CA 1
ATOM 3108 C C . PRO A 1 438 ? -17.418 -29.981 55.583 1.00 24.80 411 PRO A C 1
ATOM 3109 O O . PRO A 1 438 ? -16.429 -30.064 54.852 1.00 24.72 411 PRO A O 1
ATOM 3113 N N . GLY A 1 439 ? -17.494 -29.135 56.609 1.00 22.38 412 GLY A N 1
ATOM 3114 C CA . GLY A 1 439 ? -16.388 -28.266 56.952 1.00 19.98 412 GLY A CA 1
ATOM 3115 C C . GLY A 1 439 ? -16.466 -26.881 56.314 1.00 26.01 412 GLY A C 1
ATOM 3116 O O . GLY A 1 439 ? -17.466 -26.509 55.679 1.00 21.71 412 GLY A O 1
ATOM 3117 N N . LEU A 1 440 ? -15.396 -26.111 56.489 1.00 21.15 413 LEU A N 1
ATOM 3118 C CA . LEU A 1 440 ? -15.379 -24.715 56.071 1.00 21.56 413 LEU A CA 1
ATOM 3119 C C . LEU A 1 440 ? -15.195 -24.551 54.571 1.00 21.78 413 LEU A C 1
ATOM 3120 O O . LEU A 1 440 ? -14.510 -25.344 53.910 1.00 19.74 413 LEU A O 1
ATOM 3125 N N . ASP A 1 441 ? -15.785 -23.487 54.048 1.00 18.60 414 ASP A N 1
ATOM 3126 C CA . ASP A 1 441 ? -15.448 -22.996 52.725 1.00 21.68 414 ASP A CA 1
ATOM 3127 C C . ASP A 1 441 ? -13.922 -22.868 52.650 1.00 21.85 414 ASP A C 1
ATOM 3128 O O . ASP A 1 441 ? -13.299 -22.200 53.487 1.00 22.70 414 ASP A O 1
ATOM 3133 N N . PRO A 1 442 ? -13.306 -23.527 51.663 1.00 23.16 415 PRO A N 1
ATOM 3134 C CA . PRO A 1 442 ? -11.842 -23.529 51.549 1.00 20.16 415 PRO A CA 1
ATOM 3135 C C . PRO A 1 442 ? -11.289 -22.216 50.984 1.00 22.76 415 PRO A C 1
ATOM 3136 O O . PRO A 1 442 ? -10.128 -21.878 51.221 1.00 23.16 415 PRO A O 1
ATOM 3140 N N . VAL A 1 443 ? -12.106 -21.489 50.234 1.00 18.65 416 VAL A N 1
ATOM 3141 C CA . VAL A 1 443 ? -11.640 -20.253 49.618 1.00 24.29 416 VAL A CA 1
ATOM 3142 C C . VAL A 1 443 ? -11.718 -19.054 50.558 1.00 24.79 416 VAL A C 1
ATOM 3143 O O . VAL A 1 443 ? -10.795 -18.234 50.605 1.00 24.89 416 VAL A O 1
ATOM 3147 N N . ILE A 1 444 ? -12.819 -18.933 51.293 1.00 22.41 417 ILE A N 1
ATOM 3148 C CA . ILE A 1 444 ? -12.990 -17.777 52.174 1.00 20.65 417 ILE A CA 1
ATOM 3149 C C . ILE A 1 444 ? -13.298 -18.108 53.629 1.00 20.13 417 ILE A C 1
ATOM 3150 O O . ILE A 1 444 ? -13.510 -17.201 54.434 1.00 19.68 417 ILE A O 1
ATOM 3155 N N . GLY A 1 445 ? -13.362 -19.397 53.958 1.00 23.45 418 GLY A N 1
ATOM 3156 C CA . GLY A 1 445 ? -13.668 -19.816 55.319 1.00 23.20 418 GLY A CA 1
ATOM 3157 C C . GLY A 1 445 ? -12.641 -19.342 56.345 1.00 27.30 418 GLY A C 1
ATOM 3158 O O . GLY A 1 445 ? -11.424 -19.427 56.106 1.00 24.32 418 GLY A O 1
ATOM 3159 N N . GLN A 1 446 ? -13.131 -18.849 57.487 1.00 22.86 419 GLN A N 1
ATOM 3160 C CA . GLN A 1 446 ? -12.263 -18.323 58.538 1.00 24.54 419 GLN A CA 1
ATOM 3161 C C . GLN A 1 446 ? -12.454 -19.071 59.852 1.00 24.88 419 GLN A C 1
ATOM 3162 O O . GLN A 1 446 ? -13.553 -19.531 60.171 1.00 27.23 419 GLN A O 1
ATOM 3168 N N . GLY A 1 447 ? -11.368 -19.199 60.604 1.00 23.67 420 GLY A N 1
ATOM 3169 C CA . GLY A 1 447 ? -11.358 -19.999 61.808 1.00 24.83 420 GLY A CA 1
ATOM 3170 C C . GLY A 1 447 ? -10.601 -21.302 61.595 1.00 32.20 420 GLY A C 1
ATOM 3171 O O . GLY A 1 447 ? -9.965 -21.509 60.536 1.00 26.61 420 GLY A O 1
ATOM 3172 N N . ALA A 1 448 ? -10.675 -22.183 62.595 1.00 26.56 421 ALA A N 1
ATOM 3173 C CA . ALA A 1 448 ? -9.988 -23.476 62.546 1.00 30.15 421 ALA A CA 1
ATOM 3174 C C . ALA A 1 448 ? -10.516 -24.334 61.392 1.00 27.20 421 ALA A C 1
ATOM 3175 O O . ALA A 1 448 ? -11.707 -24.338 61.114 1.00 29.41 421 ALA A O 1
ATOM 3177 N N . ARG A 1 449 ? -9.612 -25.035 60.719 1.00 28.20 422 ARG A N 1
ATOM 3178 C CA . ARG A 1 449 ? -9.937 -25.879 59.575 1.00 27.15 422 ARG A CA 1
ATOM 3179 C C . ARG A 1 449 ? -9.488 -27.307 59.849 1.00 30.19 422 ARG A C 1
ATOM 3180 O O . ARG A 1 449 ? -8.568 -27.533 60.642 1.00 28.62 422 ARG A O 1
ATOM 3188 N N . ALA A 1 450 ? -10.108 -28.273 59.177 1.00 29.21 423 ALA A N 1
ATOM 3189 C CA . ALA A 1 450 ? -9.697 -29.671 59.311 1.00 29.69 423 ALA A CA 1
ATOM 3190 C C . ALA A 1 450 ? -9.747 -30.337 57.937 1.00 29.89 423 ALA A C 1
ATOM 3191 O O . ALA A 1 450 ? -10.316 -29.772 57.010 1.00 30.78 423 ALA A O 1
ATOM 3193 N N . PRO A 1 451 ? -9.156 -31.538 57.791 1.00 24.80 424 PRO A N 1
ATOM 3194 C CA . PRO A 1 451 ? -9.227 -32.192 56.480 1.00 27.06 424 PRO A CA 1
ATOM 3195 C C . PRO A 1 451 ? -10.692 -32.455 56.096 1.00 27.51 424 PRO A C 1
ATOM 3196 O O . PRO A 1 451 ? -11.511 -32.683 56.986 1.00 27.40 424 PRO A O 1
ATOM 3200 N N . GLN A 1 452 ? -10.997 -32.419 54.798 1.00 24.84 425 GLN A N 1
ATOM 3201 C CA . GLN A 1 452 ? -12.350 -32.613 54.290 1.00 27.87 425 GLN A CA 1
ATOM 3202 C C . GLN A 1 452 ? -12.448 -33.859 53.407 1.00 29.04 425 GLN A C 1
ATOM 3203 O O . GLN A 1 452 ? -11.436 -34.490 53.083 1.00 30.03 425 GLN A O 1
ATOM 3209 N N . LYS A 1 453 ? -13.672 -34.214 53.032 1.00 29.26 426 LYS A N 1
ATOM 3210 C CA . LYS A 1 453 ? -13.905 -35.372 52.183 1.00 28.85 426 LYS A CA 1
ATOM 3211 C C . LYS A 1 453 ? -14.277 -34.970 50.772 1.00 30.59 426 LYS A C 1
ATOM 3212 O O . LYS A 1 453 ? -14.987 -33.989 50.562 1.00 32.83 426 LYS A O 1
ATOM 3218 N N . TYR A 1 454 ? -13.789 -35.745 49.812 1.00 30.20 427 TYR A N 1
ATOM 3219 C CA . TYR A 1 454 ? -13.981 -35.464 48.399 1.00 29.51 427 TYR A CA 1
ATOM 3220 C C . TYR A 1 454 ? -14.341 -36.771 47.712 1.00 31.46 427 TYR A C 1
ATOM 3221 O O . TYR A 1 454 ? -14.100 -37.841 48.253 1.00 37.64 427 TYR A O 1
ATOM 3230 N N . ALA A 1 455 ? -14.925 -36.678 46.526 1.00 36.02 428 ALA A N 1
ATOM 3231 C CA . ALA A 1 455 ? -15.194 -37.846 45.704 1.00 32.64 428 ALA A CA 1
ATOM 3232 C C . ALA A 1 455 ? -14.157 -37.852 44.605 1.00 29.46 428 ALA A C 1
ATOM 3233 O O . ALA A 1 455 ? -14.213 -37.024 43.705 1.00 27.41 428 ALA A O 1
ATOM 3235 N N . PRO A 1 456 ? -13.193 -38.780 44.680 1.00 32.36 429 PRO A N 1
ATOM 3236 C CA . PRO A 1 456 ? -12.124 -38.817 43.680 1.00 31.24 429 PRO A CA 1
ATOM 3237 C C . PRO A 1 456 ? -12.687 -39.028 42.279 1.00 32.66 429 PRO A C 1
ATOM 3238 O O . PRO A 1 456 ? -12.133 -38.507 41.316 1.00 30.90 429 PRO A O 1
ATOM 3242 N N . GLU A 1 457 ? -13.786 -39.776 42.178 1.00 32.36 430 GLU A N 1
ATOM 3243 C CA . GLU A 1 457 ? -14.372 -40.123 40.883 1.00 33.56 430 GLU A CA 1
ATOM 3244 C C . GLU A 1 457 ? -15.729 -39.430 40.633 1.00 33.25 430 GLU A C 1
ATOM 3245 O O . GLU A 1 457 ? -16.722 -39.720 41.317 1.00 26.36 430 GLU A O 1
ATOM 3251 N N . TRP A 1 458 ? -15.755 -38.534 39.640 1.00 28.41 431 TRP A N 1
ATOM 3252 C CA . TRP A 1 458 ? -16.883 -37.627 39.408 1.00 26.15 431 TRP A CA 1
ATOM 3253 C C . TRP A 1 458 ? -18.176 -38.391 39.249 1.00 28.57 431 TRP A C 1
ATOM 3254 O O . TRP A 1 458 ? -18.325 -39.210 38.341 1.00 26.16 431 TRP A O 1
ATOM 3265 N N . GLY A 1 459 ? -19.115 -38.117 40.141 1.00 27.37 432 GLY A N 1
ATOM 3266 C CA . GLY A 1 459 ? -20.422 -38.735 40.052 1.00 31.82 432 GLY A CA 1
ATOM 3267 C C . GLY A 1 459 ? -20.551 -40.116 40.677 1.00 30.85 432 GLY A C 1
ATOM 3268 O O . GLY A 1 459 ? -21.608 -40.734 40.559 1.00 32.82 432 GLY A O 1
ATOM 3269 N N . HIS A 1 460 ? -19.503 -40.595 41.347 1.00 34.71 433 HIS A N 1
ATOM 3270 C CA . HIS A 1 460 ? -19.535 -41.914 42.006 1.00 36.50 433 HIS A CA 1
ATOM 3271 C C . HIS A 1 460 ? -19.418 -41.824 43.525 1.00 38.34 433 HIS A C 1
ATOM 3272 O O . HIS A 1 460 ? -19.070 -40.776 44.067 1.00 36.73 433 HIS A O 1
ATOM 3279 N N . ASN A 1 461 ? -19.694 -42.932 44.209 1.00 44.50 434 ASN A N 1
ATOM 3280 C CA . ASN A 1 461 ? -19.766 -42.923 45.672 1.00 43.96 434 ASN A CA 1
ATOM 3281 C C . ASN A 1 461 ? -18.434 -43.136 46.397 1.00 43.67 434 ASN A C 1
ATOM 3282 O O . ASN A 1 461 ? -18.379 -43.147 47.631 1.00 46.16 434 ASN A O 1
ATOM 3287 N N . ASN A 1 462 ? -17.362 -43.321 45.640 1.00 41.31 435 ASN A N 1
ATOM 3288 C CA . ASN A 1 462 ? -16.053 -43.446 46.262 1.00 44.99 435 ASN A CA 1
ATOM 3289 C C . ASN A 1 462 ? -15.789 -42.187 47.078 1.00 47.93 435 ASN A C 1
ATOM 3290 O O . ASN A 1 462 ? -15.978 -41.072 46.580 1.00 41.78 435 ASN A O 1
ATOM 3295 N N . VAL A 1 463 ? -15.377 -42.347 48.332 1.00 42.97 436 VAL A N 1
ATOM 3296 C CA . VAL A 1 463 ? -15.053 -41.181 49.145 1.00 44.91 436 VAL A CA 1
ATOM 3297 C C . VAL A 1 463 ? -13.662 -41.283 49.788 1.00 48.88 436 VAL A C 1
ATOM 3298 O O . VAL A 1 463 ? -13.227 -42.366 50.195 1.00 48.05 436 VAL A O 1
ATOM 3302 N N . ALA A 1 464 ? -12.965 -40.149 49.860 1.00 42.23 437 ALA A N 1
ATOM 3303 C CA . ALA A 1 464 ? -11.607 -40.110 50.388 1.00 36.79 437 ALA A CA 1
ATOM 3304 C C . ALA A 1 464 ? -11.402 -38.877 51.248 1.00 42.26 437 ALA A C 1
ATOM 3305 O O . ALA A 1 464 ? -11.892 -37.793 50.921 1.00 39.84 437 ALA A O 1
ATOM 3307 N N . GLU A 1 465 ? -10.670 -39.042 52.346 1.00 43.81 438 GLU A N 1
ATOM 3308 C CA . GLU A 1 465 ? -10.375 -37.923 53.227 1.00 37.82 438 GLU A CA 1
ATOM 3309 C C . GLU A 1 465 ? -8.964 -37.423 52.966 1.00 44.33 438 GLU A C 1
ATOM 3310 O O . GLU A 1 465 ? -7.991 -38.168 53.132 1.00 45.99 438 GLU A O 1
ATOM 3316 N N . ALA A 1 466 ? -8.853 -36.166 52.547 1.00 33.10 439 ALA A N 1
ATOM 3317 C CA . ALA A 1 466 ? -7.550 -35.568 52.289 1.00 34.99 439 ALA A CA 1
ATOM 3318 C C . ALA A 1 466 ? -6.659 -35.737 53.506 1.00 39.49 439 ALA A C 1
ATOM 3319 O O . ALA A 1 466 ? -7.144 -35.896 54.626 1.00 34.31 439 ALA A O 1
ATOM 3321 N N . THR A 1 467 ? -5.353 -35.686 53.277 1.00 40.30 440 THR A N 1
ATOM 3322 C CA . THR A 1 467 ? -4.388 -35.808 54.352 1.00 40.06 440 THR A CA 1
ATOM 3323 C C . THR A 1 467 ? -4.302 -34.530 55.197 1.00 40.77 440 THR A C 1
ATOM 3324 O O . THR A 1 467 ? -3.940 -34.580 56.372 1.00 40.96 440 THR A O 1
ATOM 3328 N N . ASP A 1 468 ? -4.629 -33.387 54.602 1.00 40.83 441 ASP A N 1
ATOM 3329 C CA . ASP A 1 468 ? -4.589 -32.115 55.330 1.00 35.10 441 ASP A CA 1
ATOM 3330 C C . ASP A 1 468 ? -5.769 -31.209 54.980 1.00 32.69 441 ASP A C 1
ATOM 3331 O O . ASP A 1 468 ? -6.427 -31.382 53.954 1.00 30.72 441 ASP A O 1
ATOM 3336 N N . PRO A 1 469 ? -6.026 -30.218 55.840 1.00 33.53 442 PRO A N 1
ATOM 3337 C CA . PRO A 1 469 ? -6.976 -29.152 55.515 1.00 31.54 442 PRO A CA 1
ATOM 3338 C C . PRO A 1 469 ? -6.421 -28.314 54.376 1.00 29.08 442 PRO A C 1
ATOM 3339 O O . PRO A 1 469 ? -5.211 -28.187 54.267 1.00 30.01 442 PRO A O 1
ATOM 3343 N N . ILE A 1 470 ? -7.278 -27.775 53.522 1.00 29.28 443 ILE A N 1
ATOM 3344 C CA . ILE A 1 470 ? -6.813 -26.818 52.539 1.00 26.20 443 ILE A CA 1
ATOM 3345 C C . ILE A 1 470 ? -6.317 -25.584 53.291 1.00 29.39 443 ILE A C 1
ATOM 3346 O O . ILE A 1 470 ? -7.015 -25.043 54.143 1.00 26.15 443 ILE A O 1
ATOM 3351 N N . PRO A 1 471 ? -5.084 -25.150 52.999 1.00 34.28 444 PRO A N 1
ATOM 3352 C CA . PRO A 1 471 ? -4.553 -23.987 53.717 1.00 27.47 444 PRO A CA 1
ATOM 3353 C C . PRO A 1 471 ? -5.342 -22.726 53.352 1.00 30.13 444 PRO A C 1
ATOM 3354 O O . PRO A 1 471 ? -5.828 -22.637 52.219 1.00 29.16 444 PRO A O 1
ATOM 3358 N N . GLN A 1 472 ? -5.484 -21.794 54.299 1.00 26.48 445 GLN A N 1
ATOM 3359 C CA . GLN A 1 472 ? -6.168 -20.525 54.055 1.00 28.87 445 GLN A CA 1
ATOM 3360 C C . GLN A 1 472 ? -5.293 -19.614 53.195 1.00 27.85 445 GLN A C 1
ATOM 3361 O O . GLN A 1 472 ? -4.237 -19.157 53.643 1.00 25.27 445 GLN A O 1
ATOM 3367 N N . ALA A 1 473 ? -5.732 -19.347 51.964 1.00 27.61 446 ALA A N 1
ATOM 3368 C CA . ALA A 1 473 ? -4.940 -18.549 51.021 1.00 28.46 446 ALA A CA 1
ATOM 3369 C C . ALA A 1 473 ? -5.508 -17.151 50.803 1.00 26.45 446 ALA A C 1
ATOM 3370 O O . ALA A 1 473 ? -4.996 -16.379 49.984 1.00 26.10 446 ALA A O 1
ATOM 3372 N N . VAL A 1 474 ? -6.577 -16.836 51.524 1.00 26.49 447 VAL A N 1
ATOM 3373 C CA . VAL A 1 474 ? -7.183 -15.515 51.445 1.00 23.57 447 VAL A CA 1
ATOM 3374 C C . VAL A 1 474 ? -7.113 -14.822 52.800 1.00 24.12 447 VAL A C 1
ATOM 3375 O O . VAL A 1 474 ? -7.524 -15.383 53.822 1.00 26.31 447 VAL A O 1
ATOM 3379 N N . THR A 1 475 ? -6.577 -13.607 52.811 1.00 21.75 448 THR A N 1
ATOM 3380 C CA . THR A 1 475 ? -6.418 -12.872 54.062 1.00 23.50 448 THR A CA 1
ATOM 3381 C C . THR A 1 475 ? -7.125 -11.526 54.055 1.00 25.01 448 THR A C 1
ATOM 3382 O O . THR A 1 475 ? -6.869 -10.680 53.196 1.00 25.77 448 THR A O 1
ATOM 3386 N N . MET A 1 476 ? -8.002 -11.329 55.033 1.00 27.90 449 MET A N 1
ATOM 3387 C CA . MET A 1 476 ? -8.710 -10.061 55.210 1.00 26.01 449 MET A CA 1
ATOM 3388 C C . MET A 1 476 ? -7.734 -8.999 55.725 1.00 28.06 449 MET A C 1
ATOM 3389 O O . MET A 1 476 ? -7.164 -9.151 56.812 1.00 21.89 449 MET A O 1
ATOM 3394 N N . LYS A 1 477 ? -7.550 -7.931 54.947 1.00 28.24 450 LYS A N 1
ATOM 3395 C CA . LYS A 1 477 ? -6.550 -6.901 55.263 1.00 30.07 450 LYS A CA 1
ATOM 3396 C C . LYS A 1 477 ? -7.162 -5.647 55.877 1.00 29.22 450 LYS A C 1
ATOM 3397 O O . LYS A 1 477 ? -6.445 -4.715 56.238 1.00 28.01 450 LYS A O 1
ATOM 3403 N N . GLY A 1 478 ? -8.487 -5.616 55.966 1.00 27.84 451 GLY A N 1
ATOM 3404 C CA . GLY A 1 478 ? -9.190 -4.459 56.489 1.00 21.65 451 GLY A CA 1
ATOM 3405 C C . GLY A 1 478 ? -10.383 -4.115 55.612 1.00 26.10 451 GLY A C 1
ATOM 3406 O O . GLY A 1 478 ? -10.412 -4.441 54.422 1.00 22.82 451 GLY A O 1
ATOM 3407 N N . GLY A 1 479 ? -11.368 -3.441 56.194 1.00 28.56 452 GLY A N 1
ATOM 3408 C CA . GLY A 1 479 ? -12.584 -3.112 55.473 1.00 27.19 452 GLY A CA 1
ATOM 3409 C C . GLY A 1 479 ? -13.515 -2.302 56.336 1.00 26.74 452 GLY A C 1
ATOM 3410 O O . GLY A 1 479 ? -13.186 -2.033 57.496 1.00 22.33 452 GLY A O 1
ATOM 3411 N N . GLU A 1 480 ? -14.666 -1.905 55.783 1.00 23.00 453 GLU A N 1
ATOM 3412 C CA . GLU A 1 480 ? -15.656 -1.127 56.546 1.00 23.57 453 GLU A CA 1
ATOM 3413 C C . GLU A 1 480 ? -17.048 -1.229 55.932 1.00 23.47 453 GLU A C 1
ATOM 3414 O O . GLU A 1 480 ? -17.194 -1.637 54.771 1.00 21.41 453 GLU A O 1
ATOM 3420 N N . TYR A 1 481 ? -18.070 -0.864 56.706 1.00 20.75 454 TYR A N 1
ATOM 3421 C CA . TYR A 1 481 ? -19.444 -0.843 56.197 1.00 21.65 454 TYR A CA 1
ATOM 3422 C C . TYR A 1 481 ? -19.915 0.579 55.931 1.00 24.81 454 TYR A C 1
ATOM 3423 O O . TYR A 1 481 ? -19.652 1.483 56.723 1.00 23.48 454 TYR A O 1
ATOM 3432 N N . PHE A 1 482 ? -20.644 0.753 54.831 1.00 25.06 455 PHE A N 1
ATOM 3433 C CA . PHE A 1 482 ? -21.118 2.064 54.390 1.00 21.62 455 PHE A CA 1
ATOM 3434 C C . PHE A 1 482 ? -22.595 2.003 53.942 1.00 22.61 455 PHE A C 1
ATOM 3435 O O . PHE A 1 482 ? -23.201 0.943 53.869 1.00 24.70 455 PHE A O 1
ATOM 3443 N N . PHE A 1 483 ? -23.152 3.151 53.604 1.00 24.48 456 PHE A N 1
ATOM 3444 C CA . PHE A 1 483 ? -24.459 3.216 52.998 1.00 21.67 456 PHE A CA 1
ATOM 3445 C C . PHE A 1 483 ? -24.314 4.141 51.794 1.00 23.43 456 PHE A C 1
ATOM 3446 O O . PHE A 1 483 ? -23.806 5.256 51.935 1.00 25.59 456 PHE A O 1
ATOM 3454 N N . MET A 1 484 ? -24.717 3.693 50.607 1.00 18.93 457 MET A N 1
ATOM 3455 C CA . MET A 1 484 ? -24.838 4.634 49.498 1.00 23.41 457 MET A CA 1
ATOM 3456 C C . MET A 1 484 ? -26.225 5.265 49.563 1.00 22.07 457 MET A C 1
ATOM 3457 O O . MET A 1 484 ? -27.228 4.607 49.317 1.00 24.26 457 MET A O 1
ATOM 3462 N N . PRO A 1 485 ? -26.285 6.546 49.923 1.00 26.40 458 PRO A N 1
ATOM 3463 C CA . PRO A 1 485 ? -27.568 7.243 50.036 1.00 24.27 458 PRO A CA 1
ATOM 3464 C C . PRO A 1 485 ? -28.093 7.686 48.687 1.00 23.82 458 PRO A C 1
ATOM 3465 O O . PRO A 1 485 ? -27.399 7.596 47.674 1.00 26.15 458 PRO A O 1
ATOM 3469 N N . SER A 1 486 ? -29.336 8.151 48.679 1.00 25.51 459 SER A N 1
ATOM 3470 C CA . SER A 1 486 ? -29.969 8.614 47.461 1.00 24.13 459 SER A CA 1
ATOM 3471 C C . SER A 1 486 ? -29.329 9.915 47.000 1.00 26.63 459 SER A C 1
ATOM 3472 O O . SER A 1 486 ? -28.759 10.665 47.809 1.00 25.59 459 SER A O 1
ATOM 3475 N N . LEU A 1 487 ? -29.439 10.194 45.701 1.00 27.14 460 LEU A N 1
ATOM 3476 C CA . LEU A 1 487 ? -28.937 11.453 45.150 1.00 27.29 460 LEU A CA 1
ATOM 3477 C C . LEU A 1 487 ? -29.618 12.681 45.757 1.00 28.54 460 LEU A C 1
ATOM 3478 O O . LEU A 1 487 ? -28.962 13.681 46.013 1.00 28.42 460 LEU A O 1
ATOM 3483 N N . ALA A 1 488 ? -30.928 12.597 45.981 1.00 28.14 461 ALA A N 1
ATOM 3484 C CA . ALA A 1 488 ? -31.679 13.688 46.592 1.00 30.65 461 ALA A CA 1
ATOM 3485 C C . ALA A 1 488 ? -31.160 14.008 47.997 1.00 30.53 461 ALA A C 1
ATOM 3486 O O . ALA A 1 488 ? -31.128 15.167 48.404 1.00 31.83 461 ALA A O 1
ATOM 3488 N N . PHE A 1 489 ? -30.743 12.985 48.737 1.00 28.93 462 PHE A N 1
ATOM 3489 C CA . PHE A 1 489 ? -30.140 13.243 50.039 1.00 30.53 462 PHE A CA 1
ATOM 3490 C C . PHE A 1 489 ? -28.866 14.062 49.888 1.00 28.76 462 PHE A C 1
ATOM 3491 O O . PHE A 1 489 ? -28.660 15.050 50.596 1.00 30.96 462 PHE A O 1
ATOM 3499 N N . LEU A 1 490 ? -28.006 13.633 48.971 1.00 27.54 463 LEU A N 1
ATOM 3500 C CA . LEU A 1 490 ? -26.717 14.284 48.777 1.00 32.27 463 LEU A CA 1
ATOM 3501 C C . LEU A 1 490 ? -26.882 15.751 48.342 1.00 33.97 463 LEU A C 1
ATOM 3502 O O . LEU A 1 490 ? -26.153 16.625 48.806 1.00 32.08 463 LEU A O 1
ATOM 3507 N N . ARG A 1 491 ? -27.848 16.011 47.464 1.00 33.74 464 ARG A N 1
ATOM 3508 C CA . ARG A 1 491 ? -28.139 17.375 47.024 1.00 36.57 464 ARG A CA 1
ATOM 3509 C C . ARG A 1 491 ? -28.699 18.224 48.176 1.00 37.65 464 ARG A C 1
ATOM 3510 O O . ARG A 1 491 ? -28.461 19.431 48.238 1.00 37.75 464 ARG A O 1
ATOM 3518 N N . SER A 1 492 ? -29.433 17.587 49.086 1.00 35.60 465 SER A N 1
ATOM 3519 C CA . SER A 1 492 ? -30.110 18.297 50.177 1.00 36.25 465 SER A CA 1
ATOM 3520 C C . SER A 1 492 ? -29.178 18.773 51.296 1.00 35.36 465 SER A C 1
ATOM 3521 O O . SER A 1 492 ? -29.608 19.469 52.215 1.00 35.10 465 SER A O 1
ATOM 3524 N N . LEU A 1 493 ? -27.909 18.395 51.221 1.00 38.08 466 LEU A N 1
ATOM 3525 C CA . LEU A 1 493 ? -26.961 18.707 52.280 1.00 39.38 466 LEU A CA 1
ATOM 3526 C C . LEU A 1 493 ? -26.479 20.161 52.254 1.00 45.28 466 LEU A C 1
ATOM 3527 O O . LEU A 1 493 ? -26.375 20.806 51.201 1.00 44.33 466 LEU A O 1
ATOM 3533 N N . PRO B 1 31 ? -48.625 -57.036 40.609 1.00 52.61 4 PRO B N 1
ATOM 3534 C CA . PRO B 1 31 ? -49.158 -56.857 39.250 1.00 56.66 4 PRO B CA 1
ATOM 3535 C C . PRO B 1 31 ? -48.462 -55.716 38.514 1.00 55.58 4 PRO B C 1
ATOM 3536 O O . PRO B 1 31 ? -48.386 -54.591 39.023 1.00 52.07 4 PRO B O 1
ATOM 3540 N N . VAL B 1 32 ? -47.962 -56.012 37.319 1.00 52.06 5 VAL B N 1
ATOM 3541 C CA . VAL B 1 32 ? -47.218 -55.034 36.533 1.00 49.52 5 VAL B CA 1
ATOM 3542 C C . VAL B 1 32 ? -48.001 -53.737 36.344 1.00 45.99 5 VAL B C 1
ATOM 3543 O O . VAL B 1 32 ? -49.069 -53.733 35.736 1.00 42.81 5 VAL B O 1
ATOM 3547 N N . ASP B 1 33 ? -47.461 -52.635 36.859 1.00 44.72 6 ASP B N 1
ATOM 3548 C CA . ASP B 1 33 ? -48.083 -51.334 36.667 1.00 42.57 6 ASP B CA 1
ATOM 3549 C C . ASP B 1 33 ? -47.487 -50.622 35.456 1.00 41.83 6 ASP B C 1
ATOM 3550 O O . ASP B 1 33 ? -46.393 -50.051 35.532 1.00 44.66 6 ASP B O 1
ATOM 3555 N N . LEU B 1 34 ? -48.207 -50.649 34.341 1.00 35.53 7 LEU B N 1
ATOM 3556 C CA . LEU B 1 34 ? -47.672 -50.122 33.097 1.00 34.82 7 LEU B CA 1
ATOM 3557 C C . LEU B 1 34 ? -47.667 -48.612 33.099 1.00 39.18 7 LEU B C 1
ATOM 3558 O O . LEU B 1 34 ? -47.088 -47.993 32.200 1.00 38.11 7 LEU B O 1
ATOM 3563 N N . SER B 1 35 ? -48.322 -48.020 34.096 1.00 37.37 8 SER B N 1
ATOM 3564 C CA . SER B 1 35 ? -48.514 -46.575 34.106 1.00 39.62 8 SER B CA 1
ATOM 3565 C C . SER B 1 35 ? -47.354 -45.807 34.736 1.00 40.53 8 SER B C 1
ATOM 3566 O O . SER B 1 35 ? -47.337 -44.577 34.708 1.00 43.00 8 SER B O 1
ATOM 3569 N N . THR B 1 36 ? -46.383 -46.522 35.289 1.00 36.36 9 THR B N 1
ATOM 3570 C CA . THR B 1 36 ? -45.192 -45.858 35.787 1.00 36.91 9 THR B CA 1
ATOM 3571 C C . THR B 1 36 ? -43.929 -46.594 35.373 1.00 37.28 9 THR B C 1
ATOM 3572 O O . THR B 1 36 ? -43.975 -47.589 34.646 1.00 37.69 9 THR B O 1
ATOM 3576 N N . THR B 1 37 ? -42.803 -46.073 35.849 1.00 38.21 10 THR B N 1
ATOM 3577 C CA . THR B 1 37 ? -41.499 -46.703 35.710 1.00 38.47 10 THR B CA 1
ATOM 3578 C C . THR B 1 37 ? -41.426 -47.917 36.627 1.00 39.06 10 THR B C 1
ATOM 3579 O O . THR B 1 37 ? -42.343 -48.165 37.410 1.00 35.56 10 THR B O 1
ATOM 3583 N N . LEU B 1 38 ? -40.326 -48.659 36.534 1.00 37.81 11 LEU B N 1
ATOM 3584 C CA . LEU B 1 38 ? -40.142 -49.880 37.307 1.00 34.06 11 LEU B CA 1
ATOM 3585 C C . LEU B 1 38 ? -38.739 -49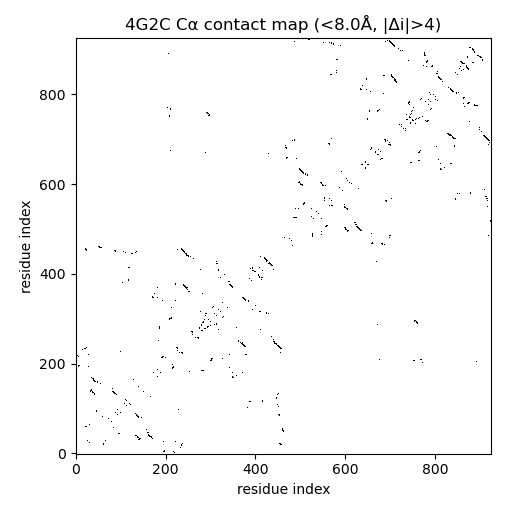.958 37.914 1.00 34.20 11 LEU B C 1
ATOM 3586 O O . LEU B 1 38 ? -37.746 -49.680 37.239 1.00 32.44 11 LEU B O 1
ATOM 3591 N N . SER B 1 39 ? -38.661 -50.337 39.188 1.00 34.81 12 SER B N 1
ATOM 3592 C CA . SER B 1 39 ? -37.375 -50.627 39.821 1.00 33.59 12 SER B CA 1
ATOM 3593 C C . SER B 1 39 ? -37.085 -52.096 39.640 1.00 37.70 12 SER B C 1
ATOM 3594 O O . SER B 1 39 ? -37.670 -52.939 40.332 1.00 37.59 12 SER B O 1
ATOM 3597 N N . TRP B 1 40 ? -36.183 -52.422 38.725 1.00 34.29 13 TRP B N 1
ATOM 3598 C CA . TRP B 1 40 ? -35.958 -53.833 38.418 1.00 36.63 13 TRP B CA 1
ATOM 3599 C C . TRP B 1 40 ? -35.315 -54.611 39.556 1.00 39.96 13 TRP B C 1
ATOM 3600 O O . TRP B 1 40 ? -35.522 -55.816 39.685 1.00 44.94 13 TRP B O 1
ATOM 3611 N N . LYS B 1 41 ? -34.530 -53.932 40.378 1.00 35.72 14 LYS B N 1
ATOM 3612 C CA . LYS B 1 41 ? -33.831 -54.628 41.449 1.00 41.18 14 LYS B CA 1
ATOM 3613 C C . LYS B 1 41 ? -34.777 -55.006 42.586 1.00 40.57 14 LYS B C 1
ATOM 3614 O O . LYS B 1 41 ? -34.549 -55.989 43.291 1.00 47.10 14 LYS B O 1
ATOM 3620 N N . SER B 1 42 ? -35.839 -54.230 42.762 1.00 39.48 15 SER B N 1
ATOM 3621 C CA . SER B 1 42 ? -36.736 -54.452 43.888 1.00 40.73 15 SER B CA 1
ATOM 3622 C C . SER B 1 42 ? -38.107 -54.949 43.424 1.00 46.61 15 SER B C 1
ATOM 3623 O O . SER B 1 42 ? -39.078 -54.963 44.188 1.00 43.87 15 SER B O 1
ATOM 3626 N N . ALA B 1 43 ? -38.163 -55.386 42.168 1.00 46.78 16 ALA B N 1
ATOM 3627 C CA . ALA B 1 43 ? -39.373 -55.967 41.587 1.00 46.39 16 ALA B CA 1
ATOM 3628 C C . ALA B 1 43 ? -39.649 -57.364 42.126 1.00 43.33 16 ALA B C 1
ATOM 3629 O O . ALA B 1 43 ? -38.746 -58.195 42.234 1.00 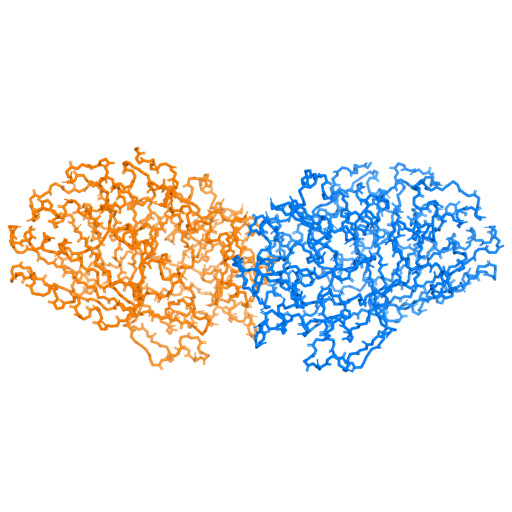40.79 16 ALA B O 1
ATOM 3631 N N . THR B 1 44 ? -40.908 -57.623 42.447 1.00 47.12 17 THR B N 1
ATOM 3632 C CA . THR B 1 44 ? -41.313 -58.956 42.868 1.00 51.37 17 THR B CA 1
ATOM 3633 C C . THR B 1 44 ? -42.572 -59.381 42.132 1.00 50.14 17 THR B C 1
ATOM 3634 O O . THR B 1 44 ? -43.142 -58.607 41.358 1.00 51.77 17 THR B O 1
ATOM 3638 N N . GLY B 1 45 ? -42.999 -60.617 42.378 1.00 53.47 18 GLY B N 1
ATOM 3639 C CA . GLY B 1 45 ? -44.264 -61.113 41.865 1.00 51.76 18 GLY B CA 1
ATOM 3640 C C . GLY B 1 45 ? -44.430 -60.999 40.364 1.00 44.61 18 GLY B C 1
ATOM 3641 O O . GLY B 1 45 ? -43.574 -61.449 39.596 1.00 46.02 18 GLY B O 1
ATOM 3642 N N . GLU B 1 46 ? -45.538 -60.391 39.947 1.00 46.63 19 GLU B N 1
ATOM 3643 C CA . GLU B 1 46 ? -45.888 -60.314 38.534 1.00 48.48 19 GLU B CA 1
ATOM 3644 C C . GLU B 1 46 ? -44.825 -59.581 37.738 1.00 47.32 19 GLU B C 1
ATOM 3645 O O . GLU B 1 46 ? -44.466 -59.989 36.629 1.00 43.38 19 GLU B O 1
ATOM 3651 N N . ALA B 1 47 ? -44.314 -58.499 38.316 1.00 51.14 20 ALA B N 1
ATOM 3652 C CA . ALA B 1 47 ? -43.303 -57.691 37.649 1.00 46.40 20 ALA B CA 1
ATOM 3653 C C . ALA B 1 47 ? -41.996 -58.466 37.536 1.00 43.08 20 ALA B C 1
ATOM 3654 O O . ALA B 1 47 ? -41.317 -58.409 36.511 1.00 45.02 20 ALA B O 1
ATOM 3656 N N . ALA B 1 48 ? -41.648 -59.204 38.582 1.00 42.86 21 ALA B N 1
ATOM 3657 C CA . ALA B 1 48 ? -40.428 -60.002 38.550 1.00 41.87 21 ALA B CA 1
ATOM 3658 C C . ALA B 1 48 ? -40.504 -60.998 37.414 1.00 42.93 21 ALA B C 1
ATOM 3659 O O . ALA B 1 48 ? -39.521 -61.235 36.709 1.00 36.39 21 ALA B O 1
ATOM 3661 N N . THR B 1 49 ? -41.687 -61.585 37.244 1.00 42.51 22 THR B N 1
ATOM 3662 C CA . THR B 1 49 ? -41.905 -62.561 36.187 1.00 36.66 22 THR B CA 1
ATOM 3663 C C . THR B 1 49 ? -41.848 -61.872 34.831 1.00 35.76 22 THR B C 1
ATOM 3664 O O . THR B 1 49 ? -41.275 -62.399 33.890 1.00 32.47 22 THR B O 1
ATOM 3668 N N . MET B 1 50 ? -42.427 -60.679 34.733 1.00 35.91 23 MET B N 1
ATOM 3669 C CA . MET B 1 50 ? -42.370 -59.942 33.477 1.00 32.24 23 MET B CA 1
ATOM 3670 C C . MET B 1 50 ? -40.931 -59.820 32.981 1.00 35.01 23 MET B C 1
ATOM 3671 O O . MET B 1 50 ? -40.652 -60.090 31.811 1.00 34.65 23 MET B O 1
ATOM 3676 N N . LEU B 1 51 ? -40.015 -59.440 33.876 1.00 35.78 24 LEU B N 1
ATOM 3677 C CA . LEU B 1 51 ? -38.601 -59.265 33.527 1.00 28.80 24 LEU B CA 1
ATOM 3678 C C . LEU B 1 51 ? -37.927 -60.559 33.102 1.00 33.83 24 LEU B C 1
ATOM 3679 O O . LEU B 1 51 ? -36.981 -60.541 32.310 1.00 34.20 24 LEU B O 1
ATOM 3684 N N . ASP B 1 52 ? -38.409 -61.681 33.635 1.00 34.93 25 ASP B N 1
ATOM 3685 C CA . ASP B 1 52 ? -37.868 -62.998 33.298 1.00 35.75 25 ASP B CA 1
ATOM 3686 C C . ASP B 1 52 ? -38.264 -63.470 31.921 1.00 33.03 25 ASP B C 1
ATOM 3687 O O . ASP B 1 52 ? -37.598 -64.318 31.343 1.00 34.26 25 ASP B O 1
ATOM 3692 N N . GLU B 1 53 ? -39.357 -62.923 31.403 1.00 36.48 26 GLU B N 1
ATOM 3693 C CA . GLU B 1 53 ? -39.936 -63.400 30.152 1.00 39.04 26 GLU B CA 1
ATOM 3694 C C . GLU B 1 53 ? -39.821 -62.410 28.983 1.00 37.90 26 GLU B C 1
ATOM 3695 O O . GLU B 1 53 ? -40.088 -62.765 27.829 1.00 35.82 26 GLU B O 1
ATOM 3701 N N . LEU B 1 54 ? -39.435 -61.174 29.291 1.00 37.17 27 LEU B N 1
ATOM 3702 C CA . LEU B 1 54 ? -39.226 -60.139 28.275 1.00 33.61 27 LEU B CA 1
ATOM 3703 C C . LEU B 1 54 ? -37.853 -60.313 27.656 1.00 29.05 27 LEU B C 1
ATOM 3704 O O . LEU B 1 54 ? -36.915 -60.732 28.337 1.00 28.74 27 LEU B O 1
ATOM 3709 N N . GLN B 1 55 ? -37.731 -60.000 26.366 1.00 31.44 28 GLN B N 1
ATOM 3710 C CA . GLN B 1 55 ? -36.430 -60.016 25.706 1.00 29.28 28 GLN B CA 1
ATOM 3711 C C . GLN B 1 55 ? -35.569 -58.842 26.195 1.00 29.22 28 GLN B C 1
ATOM 3712 O O . GLN B 1 55 ? -36.093 -57.863 26.730 1.00 28.73 28 GLN B O 1
ATOM 3718 N N . PRO B 1 56 ? -34.242 -58.950 26.028 1.00 29.44 29 PRO B N 1
ATOM 3719 C CA . PRO B 1 56 ? -33.322 -57.840 26.304 1.00 28.36 29 PRO B CA 1
ATOM 3720 C C . PRO B 1 56 ? -33.397 -56.799 25.185 1.00 32.39 29 PRO B C 1
ATOM 3721 O O . PRO B 1 56 ? -34.130 -57.004 24.202 1.00 28.95 29 PRO B O 1
ATOM 3725 N N . ASN B 1 57 ? -32.659 -55.702 25.343 1.00 27.38 30 ASN B N 1
ATOM 3726 C CA . ASN B 1 57 ? -32.593 -54.635 24.346 1.00 27.05 30 ASN B CA 1
ATOM 3727 C C . ASN B 1 57 ? -33.844 -53.749 24.294 1.00 26.72 30 ASN B C 1
ATOM 3728 O O . ASN B 1 57 ? -33.886 -52.776 23.539 1.00 26.11 30 ASN B O 1
ATOM 3733 N N . ILE B 1 58 ? -34.850 -54.064 25.106 1.00 26.05 31 ILE B N 1
ATOM 3734 C CA . ILE B 1 58 ? -36.106 -53.307 25.070 1.00 25.92 31 ILE B CA 1
ATOM 3735 C C . ILE B 1 58 ? -36.234 -52.269 26.192 1.00 27.50 31 ILE B C 1
ATOM 3736 O O . ILE B 1 58 ? -36.463 -51.088 25.926 1.00 26.87 31 ILE B O 1
ATOM 3741 N N . LEU B 1 59 ? -36.090 -52.704 27.440 1.00 27.26 32 LEU B N 1
ATOM 3742 C CA . LEU B 1 59 ? -36.171 -51.776 28.568 1.00 29.78 32 LEU B CA 1
ATOM 3743 C C . LEU B 1 59 ? -34.861 -51.017 28.735 1.00 30.77 32 LEU B C 1
ATOM 3744 O O . LEU B 1 59 ? -34.826 -49.935 29.301 1.00 32.42 32 LEU B O 1
ATOM 3749 N N . LYS B 1 60 ? -33.788 -51.616 28.240 1.00 31.57 33 LYS B N 1
ATOM 3750 C CA . LYS B 1 60 ? -32.463 -51.027 28.284 1.00 36.12 33 LYS B CA 1
ATOM 3751 C C . LYS B 1 60 ? -31.717 -51.549 27.064 1.00 29.58 33 LYS B C 1
ATOM 3752 O O . LYS B 1 60 ? -31.680 -52.755 26.837 1.00 27.77 33 LYS B O 1
ATOM 3758 N N . ALA B 1 61 ? -31.155 -50.640 26.273 1.00 31.20 34 ALA B N 1
ATOM 3759 C CA . ALA B 1 61 ? -30.344 -51.005 25.107 1.00 33.28 34 ALA B CA 1
ATOM 3760 C C . ALA B 1 61 ? -29.320 -52.082 25.456 1.00 28.73 34 ALA B C 1
ATOM 3761 O O . ALA B 1 61 ? -28.839 -52.126 26.579 1.00 32.24 34 ALA B O 1
ATOM 3763 N N . HIS B 1 62 ? -28.983 -52.934 24.486 1.00 29.40 35 HIS B N 1
ATOM 3764 C CA . HIS B 1 62 ? -27.929 -53.939 24.641 1.00 29.60 35 HIS B CA 1
ATOM 3765 C C . HIS B 1 62 ? -26.733 -53.562 23.768 1.00 32.09 35 HIS B C 1
ATOM 3766 O O . HIS B 1 62 ? -26.909 -53.082 22.649 1.00 36.24 35 HIS B O 1
ATOM 3773 N N . VAL B 1 63 ? -25.521 -53.768 24.275 1.00 33.15 36 VAL B N 1
ATOM 3774 C CA . VAL B 1 63 ? -24.328 -53.487 23.495 1.00 30.72 36 VAL B CA 1
ATOM 3775 C C . VAL B 1 63 ? -24.399 -54.276 22.202 1.00 35.27 36 VAL B C 1
ATOM 3776 O O . VAL B 1 63 ? -24.759 -55.460 22.197 1.00 32.90 36 VAL B O 1
ATOM 3780 N N . ARG B 1 64 ? -24.029 -53.619 21.111 1.00 32.44 37 ARG B N 1
ATOM 3781 C CA . ARG B 1 64 ? -24.190 -54.188 19.791 1.00 35.25 37 ARG B CA 1
ATOM 3782 C C . ARG B 1 64 ? -23.264 -53.491 18.802 1.00 36.07 37 ARG B C 1
ATOM 3783 O O . ARG B 1 64 ? -23.640 -53.225 17.663 1.00 37.84 37 ARG B O 1
ATOM 3791 N N . ASP B 1 65 ? -22.050 -53.193 19.253 1.00 38.91 38 ASP B N 1
ATOM 3792 C CA . ASP B 1 65 ? -21.031 -52.614 18.389 1.00 36.13 38 ASP B CA 1
ATOM 3793 C C . ASP B 1 65 ? -20.764 -53.540 17.186 1.00 36.84 38 ASP B C 1
ATOM 3794 O O . ASP B 1 65 ? -20.468 -53.081 16.080 1.00 34.03 38 ASP B O 1
ATOM 3799 N N . ARG B 1 66 ? -20.877 -54.845 17.408 1.00 34.01 39 ARG B N 1
ATOM 3800 C CA . ARG B 1 66 ? -20.920 -55.804 16.310 1.00 37.89 39 ARG B CA 1
ATOM 3801 C C . ARG B 1 66 ? -22.334 -56.346 16.226 1.00 37.69 39 ARG B C 1
ATOM 3802 O O . ARG B 1 66 ? -22.846 -56.907 17.197 1.00 36.34 39 ARG B O 1
ATOM 3810 N N . LEU B 1 67 ? -22.974 -56.170 15.076 1.00 35.99 40 LEU B N 1
ATOM 3811 C CA . LEU B 1 67 ? -24.364 -56.599 14.924 1.00 35.26 40 LEU B CA 1
ATOM 3812 C C . LEU B 1 67 ? -24.607 -57.331 13.611 1.00 37.23 40 LEU B C 1
ATOM 3813 O O . LEU B 1 67 ? -24.156 -56.905 12.542 1.00 39.99 40 LEU B O 1
ATOM 3818 N N . THR B 1 68 ? -25.328 -58.438 13.699 1.00 34.77 41 THR B N 1
ATOM 3819 C CA . THR B 1 68 ? -25.733 -59.164 12.512 1.00 35.14 41 THR B CA 1
ATOM 3820 C C . THR B 1 68 ? -27.245 -59.158 12.444 1.00 33.41 41 THR B C 1
ATOM 3821 O O . THR B 1 68 ? -27.921 -59.506 13.410 1.00 33.65 41 THR B O 1
ATOM 3825 N N . VAL B 1 69 ? -27.784 -58.712 11.317 1.00 32.55 42 VAL B N 1
ATOM 3826 C CA . VAL B 1 69 ? -29.226 -58.735 11.143 1.00 32.38 42 VAL B CA 1
ATOM 3827 C C . VAL B 1 69 ? -29.572 -59.780 10.076 1.00 35.49 42 VAL B C 1
ATOM 3828 O O . VAL B 1 69 ? -28.980 -59.811 8.999 1.00 35.22 42 VAL B O 1
ATOM 3832 N N . LEU B 1 70 ? -30.509 -60.658 10.420 1.00 36.23 43 LEU B N 1
ATOM 3833 C CA . LEU B 1 70 ? -30.920 -61.757 9.565 1.00 34.74 43 LEU B CA 1
ATOM 3834 C C . LEU B 1 70 ? -32.425 -61.714 9.404 1.00 38.27 43 LEU B C 1
ATOM 3835 O O . LEU B 1 70 ? -33.168 -61.787 10.390 1.00 38.36 43 LEU B O 1
ATOM 3840 N N . PHE B 1 71 ? -32.876 -61.566 8.164 1.00 35.94 44 PHE B N 1
ATOM 3841 C CA . PHE B 1 71 ? -34.302 -61.595 7.883 1.00 37.93 44 PHE B CA 1
ATOM 3842 C C . PHE B 1 71 ? -34.628 -62.943 7.293 1.00 38.51 44 PHE B C 1
ATOM 3843 O O . PHE B 1 71 ? -33.862 -63.473 6.483 1.00 36.58 44 PHE B O 1
ATOM 3851 N N . LEU B 1 72 ? -35.763 -63.498 7.708 1.00 36.89 45 LEU B N 1
ATOM 3852 C CA . LEU B 1 72 ? -36.086 -64.881 7.396 1.00 35.93 45 LEU B CA 1
ATOM 3853 C C . LEU B 1 72 ? -37.447 -65.035 6.732 1.00 38.13 45 LEU B C 1
ATOM 3854 O O . LEU B 1 72 ? -38.365 -64.243 6.955 1.00 33.15 45 LEU B O 1
ATOM 3859 N N . GLY B 1 73 ? -37.562 -66.085 5.923 1.00 39.15 46 GLY B N 1
ATOM 3860 C CA . GLY B 1 73 ? -38.845 -66.508 5.401 1.00 39.35 46 GLY B CA 1
ATOM 3861 C C . GLY B 1 73 ? -39.122 -67.897 5.923 1.00 38.25 46 GLY B C 1
ATOM 3862 O O . GLY B 1 73 ? -38.207 -68.711 6.062 1.00 37.85 46 GLY B O 1
ATOM 3863 N N . PHE B 1 74 ? -40.383 -68.168 6.225 1.00 37.11 47 PHE B N 1
ATOM 3864 C CA . PHE B 1 74 ? -40.751 -69.462 6.779 1.00 39.42 47 PHE B CA 1
ATOM 3865 C C . PHE B 1 74 ? -41.469 -70.307 5.730 1.00 39.60 47 PHE B C 1
ATOM 3866 O O . PHE B 1 74 ? -42.593 -69.997 5.341 1.00 40.58 47 PHE B O 1
ATOM 3874 N N . GLY B 1 75 ? -40.802 -71.362 5.270 1.00 40.06 48 GLY B N 1
ATOM 3875 C CA . GLY B 1 75 ? -41.372 -72.273 4.289 1.00 43.35 48 GLY B CA 1
ATOM 3876 C C . GLY B 1 75 ? -42.408 -73.225 4.867 1.00 44.65 48 GLY B C 1
ATOM 3877 O O . GLY B 1 75 ? -43.395 -73.543 4.201 1.00 41.63 48 GLY B O 1
ATOM 3878 N N . ASP B 1 76 ? -42.187 -73.669 6.107 1.00 42.82 49 ASP B N 1
ATOM 3879 C CA . ASP B 1 76 ? -43.055 -74.656 6.750 1.00 43.74 49 ASP B CA 1
ATOM 3880 C C . ASP B 1 76 ? -43.391 -74.304 8.194 1.00 45.91 49 ASP B C 1
ATOM 3881 O O . ASP B 1 76 ? -42.500 -74.080 9.017 1.00 44.63 49 ASP B O 1
ATOM 3886 N N . ALA B 1 77 ? -44.685 -74.289 8.501 1.00 44.92 50 ALA B N 1
ATOM 3887 C CA . ALA B 1 77 ? -45.171 -73.868 9.812 1.00 47.52 50 ALA B CA 1
ATOM 3888 C C . ALA B 1 77 ? -44.557 -74.646 10.988 1.00 49.02 50 ALA B C 1
ATOM 3889 O O . ALA B 1 77 ? -44.057 -74.046 11.947 1.00 46.12 50 ALA B O 1
ATOM 3891 N N . ALA B 1 78 ? -44.603 -75.975 10.913 1.00 43.82 51 ALA B N 1
ATOM 3892 C CA . ALA B 1 78 ? -44.149 -76.830 12.009 1.00 47.33 51 ALA B CA 1
ATOM 3893 C C . ALA B 1 78 ? -42.666 -76.657 12.289 1.00 47.28 51 ALA B C 1
ATOM 3894 O O . ALA B 1 78 ? -42.230 -76.660 13.441 1.00 46.72 51 ALA B O 1
ATOM 3896 N N . GLU B 1 79 ? -41.891 -76.506 11.225 1.00 46.83 52 GLU B N 1
ATOM 3897 C CA . GLU B 1 79 ? -40.451 -76.389 11.358 1.00 44.36 52 GLU B CA 1
ATOM 3898 C C . GLU B 1 79 ? -40.030 -74.991 11.784 1.00 49.93 52 GLU B C 1
ATOM 3899 O O . GLU B 1 79 ? -38.958 -74.803 12.384 1.00 46.11 52 GLU B O 1
ATOM 3905 N N . ALA B 1 80 ? -40.868 -74.015 11.445 1.00 44.96 53 ALA B N 1
ATOM 3906 C CA . ALA B 1 80 ? -40.670 -72.646 11.888 1.00 45.44 53 ALA B CA 1
ATOM 3907 C C . ALA B 1 80 ? -40.907 -72.597 13.394 1.00 44.30 53 ALA B C 1
ATOM 3908 O O . ALA B 1 80 ? -40.081 -72.066 14.130 1.00 48.66 53 ALA B O 1
ATOM 3910 N N . ARG B 1 81 ? -42.023 -73.172 13.844 1.00 40.57 54 ARG B N 1
ATOM 3911 C CA . ARG B 1 81 ? -42.340 -73.233 15.270 1.00 49.53 54 ARG B CA 1
ATOM 3912 C C . ARG B 1 81 ? -41.219 -73.918 16.053 1.00 50.98 54 ARG B C 1
ATOM 3913 O O . ARG B 1 81 ? -40.819 -73.463 17.140 1.00 42.82 54 ARG B O 1
ATOM 3921 N N . THR B 1 82 ? -40.707 -75.003 15.476 1.00 43.99 55 THR B N 1
ATOM 3922 C CA . THR B 1 82 ? -39.636 -75.780 16.082 1.00 47.28 55 THR B CA 1
ATOM 3923 C C . THR B 1 82 ? -38.314 -75.015 16.062 1.00 47.47 55 THR B C 1
ATOM 3924 O O . THR B 1 82 ? -37.470 -75.162 16.958 1.00 39.68 55 THR B O 1
ATOM 3928 N N . PHE B 1 83 ? -38.126 -74.199 15.032 1.00 43.04 56 PHE B N 1
ATOM 3929 C CA . PHE B 1 83 ? -36.902 -73.420 14.936 1.00 42.40 56 PHE B CA 1
ATOM 3930 C C . PHE B 1 83 ? -36.863 -72.316 16.011 1.00 44.09 56 PHE B C 1
ATOM 3931 O O . PHE B 1 83 ? -35.833 -72.101 16.668 1.00 35.23 56 PHE B O 1
ATOM 3939 N N . LEU B 1 84 ? -37.997 -71.643 16.193 1.00 38.78 57 LEU B N 1
ATOM 3940 C CA . LEU B 1 84 ? -38.117 -70.568 17.164 1.00 39.33 57 LEU B CA 1
ATOM 3941 C C . LEU B 1 84 ? -37.996 -71.127 18.570 1.00 44.71 57 LEU B C 1
ATOM 3942 O O . LEU B 1 84 ? -37.433 -70.478 19.453 1.00 43.40 57 LEU B O 1
ATOM 3947 N N . ASN B 1 85 ? -38.523 -72.334 18.768 1.00 43.08 58 ASN B N 1
ATOM 3948 C CA . ASN B 1 85 ? -38.377 -73.035 20.033 1.00 42.94 58 ASN B CA 1
ATOM 3949 C C . ASN B 1 85 ? -36.903 -73.291 20.331 1.00 39.76 58 ASN B C 1
ATOM 3950 O O . ASN B 1 85 ? -36.474 -73.203 21.470 1.00 45.09 58 ASN B O 1
ATOM 3955 N N . GLY B 1 86 ? -36.131 -73.606 19.301 1.00 40.42 59 GLY B N 1
ATOM 3956 C CA . GLY B 1 86 ? -34.703 -73.835 19.458 1.00 36.63 59 GLY B CA 1
ATOM 3957 C C . GLY B 1 86 ? -33.997 -72.550 19.850 1.00 45.42 59 GLY B C 1
ATOM 3958 O O . GLY B 1 86 ? -33.234 -72.506 20.821 1.00 43.72 59 GLY B O 1
ATOM 3959 N N . LEU B 1 87 ? -34.269 -71.492 19.094 1.00 44.36 60 LEU B N 1
ATOM 3960 C CA . LEU B 1 87 ? -33.684 -70.185 19.357 1.00 37.48 60 LEU B CA 1
ATOM 3961 C C . LEU B 1 87 ? -33.883 -69.759 20.804 1.00 39.95 60 LEU B C 1
ATOM 3962 O O . LEU B 1 87 ? -32.952 -69.267 21.433 1.00 43.83 60 LEU B O 1
ATOM 3967 N N . SER B 1 88 ? -35.087 -69.947 21.336 1.00 37.29 61 SER B N 1
ATOM 3968 C CA . SER B 1 88 ? -35.338 -69.607 22.735 1.00 44.30 61 SER B CA 1
ATOM 3969 C C . SER B 1 88 ? -34.274 -70.201 23.669 1.00 41.84 61 SER B C 1
ATOM 3970 O O . SER B 1 88 ? -33.765 -69.523 24.559 1.00 49.56 61 SER B O 1
ATOM 3973 N N . GLY B 1 89 ? -33.921 -71.461 23.453 1.00 46.37 62 GLY B N 1
ATOM 3974 C CA . GLY B 1 89 ? -32.892 -72.099 24.262 1.00 50.41 62 GLY B CA 1
ATOM 3975 C C . GLY B 1 89 ? -31.538 -71.402 24.227 1.00 45.62 62 GLY B C 1
ATOM 3976 O O . GLY B 1 89 ? -30.648 -71.715 25.024 1.00 48.64 62 GLY B O 1
ATOM 3977 N N . LEU B 1 90 ? -31.382 -70.462 23.298 1.00 43.62 63 LEU B N 1
ATOM 3978 C CA . LEU B 1 90 ? -30.130 -69.740 23.119 1.00 37.79 63 LEU B CA 1
ATOM 3979 C C . LEU B 1 90 ? -30.237 -68.325 23.667 1.00 45.23 63 LEU B C 1
ATOM 3980 O O . LEU B 1 90 ? -29.245 -67.592 23.728 1.00 51.44 63 LEU B O 1
ATOM 3985 N N . MET B 1 91 ? -31.447 -67.932 24.044 1.00 39.83 64 MET B N 1
ATOM 3986 C CA . MET B 1 91 ? -31.711 -66.547 24.398 1.00 44.30 64 MET B CA 1
ATOM 3987 C C . MET B 1 91 ? -31.501 -66.292 25.892 1.00 45.47 64 MET B C 1
ATOM 3988 O O . MET B 1 91 ? -31.232 -67.226 26.653 1.00 49.60 64 MET B O 1
ATOM 3993 N N . LYS B 1 92 ? -31.575 -65.024 26.294 1.00 38.56 65 LYS B N 1
ATOM 3994 C CA . LYS B 1 92 ? -31.569 -64.651 27.704 1.00 33.73 65 LYS B CA 1
ATOM 3995 C C . LYS B 1 92 ? -32.661 -63.628 27.952 1.00 33.30 65 LYS B C 1
ATOM 3996 O O . LYS B 1 92 ? -33.124 -62.954 27.031 1.00 32.60 65 LYS B O 1
ATOM 4002 N N . SER B 1 93 ? -33.082 -63.515 29.201 1.00 35.72 66 SER B N 1
ATOM 4003 C CA . SER B 1 93 ? -34.160 -62.601 29.541 1.00 37.02 66 SER B CA 1
ATOM 4004 C C . SER B 1 93 ? -33.613 -61.214 29.813 1.00 33.36 66 SER B C 1
ATOM 4005 O O . SER B 1 93 ? -32.395 -60.997 29.832 1.00 32.92 66 SER B O 1
ATOM 4008 N N . ALA B 1 94 ? -34.536 -60.290 30.033 1.00 27.51 67 ALA B N 1
ATOM 4009 C CA . ALA B 1 94 ? -34.205 -58.918 30.361 1.00 33.23 67 ALA B CA 1
ATOM 4010 C C . ALA B 1 94 ? -33.537 -58.825 31.739 1.00 36.26 67 ALA B C 1
ATOM 4011 O O . ALA B 1 94 ? -32.686 -57.963 31.954 1.00 30.61 67 ALA B O 1
ATOM 4013 N N . ARG B 1 95 ? -33.913 -59.704 32.669 1.00 35.45 68 ARG B N 1
ATOM 4014 C CA . ARG B 1 95 ? -33.280 -59.686 33.983 1.00 33.29 68 ARG B CA 1
ATOM 4015 C C . ARG B 1 95 ? -31.847 -60.172 33.884 1.00 33.56 68 ARG B C 1
ATOM 4016 O O . ARG B 1 95 ? -30.952 -59.632 34.523 1.00 38.51 68 ARG B O 1
ATOM 4024 N N . THR B 1 96 ? -31.624 -61.194 33.071 1.00 34.50 69 THR B N 1
ATOM 4025 C CA . THR B 1 96 ? -30.286 -61.751 32.916 1.00 37.12 69 THR B CA 1
ATOM 4026 C C . THR B 1 96 ? -29.366 -60.680 32.357 1.00 37.91 69 THR B C 1
ATOM 4027 O O . THR B 1 96 ? -28.201 -60.559 32.742 1.00 36.66 69 THR B O 1
ATOM 4031 N N . HIS B 1 97 ? -29.907 -59.900 31.432 1.00 36.96 70 HIS B N 1
ATOM 4032 C CA . HIS B 1 97 ? -29.151 -58.828 30.821 1.00 35.02 70 HIS B CA 1
ATOM 4033 C C . HIS B 1 97 ? -28.850 -57.730 31.840 1.00 30.14 70 HIS B C 1
ATOM 4034 O O . HIS B 1 97 ? -27.710 -57.320 32.001 1.00 32.00 70 HIS B O 1
ATOM 4041 N N . LEU B 1 98 ? -29.886 -57.251 32.514 1.00 32.49 71 LEU B N 1
ATOM 4042 C CA . LEU B 1 98 ? -29.739 -56.242 33.553 1.00 34.04 71 LEU B CA 1
ATOM 4043 C C . LEU B 1 98 ? -28.665 -56.628 34.563 1.00 35.26 71 LEU B C 1
ATOM 4044 O O . LEU B 1 98 ? -27.944 -55.771 35.086 1.00 34.17 71 LEU B O 1
ATOM 4049 N N . GLN B 1 99 ? -28.568 -57.922 34.837 1.00 34.27 72 GLN B N 1
ATOM 4050 C CA . GLN B 1 99 ? -27.600 -58.413 35.800 1.00 36.52 72 GLN B CA 1
ATOM 4051 C C . GLN B 1 99 ? -26.199 -58.446 35.204 1.00 38.11 72 GLN B C 1
ATOM 4052 O O . GLN B 1 99 ? -25.208 -58.247 35.909 1.00 36.73 72 GLN B O 1
ATOM 4058 N N . GLU B 1 100 ? -26.120 -58.704 33.903 1.00 32.80 73 GLU B N 1
ATOM 4059 C CA . GLU B 1 100 ? -24.847 -58.670 33.215 1.00 37.31 73 GLU B CA 1
ATOM 4060 C C . GLU B 1 100 ? -24.325 -57.235 33.203 1.00 40.70 73 GLU B C 1
ATOM 4061 O O . GLU B 1 100 ? -23.116 -57.000 33.312 1.00 40.56 73 GLU B O 1
ATOM 4067 N N . VAL B 1 101 ? -25.244 -56.280 33.072 1.00 36.79 74 VAL B N 1
ATOM 4068 C CA . VAL B 1 101 ? -24.885 -54.867 33.089 1.00 38.52 74 VAL B CA 1
ATOM 4069 C C . VAL B 1 101 ? -24.358 -54.499 34.471 1.00 38.53 74 VAL B C 1
ATOM 4070 O O . VAL B 1 101 ? -23.246 -54.007 34.601 1.00 40.67 74 VAL B O 1
ATOM 4074 N N . GLU B 1 102 ? -25.153 -54.760 35.501 1.00 40.00 75 GLU B N 1
ATOM 4075 C CA . GLU B 1 102 ? -24.726 -54.472 36.867 1.00 44.85 75 GLU B CA 1
ATOM 4076 C C . GLU B 1 102 ? -23.395 -55.120 37.223 1.00 43.96 75 GLU B C 1
ATOM 4077 O O . GLU B 1 102 ? -22.556 -54.484 37.857 1.00 47.53 75 GLU B O 1
ATOM 4083 N N . ALA B 1 103 ? -23.194 -56.369 36.812 1.00 40.60 76 ALA B N 1
ATOM 4084 C CA . ALA B 1 103 ? -21.913 -57.036 37.044 1.00 41.56 76 ALA B CA 1
ATOM 4085 C C . ALA B 1 103 ? -20.782 -56.423 36.205 1.00 50.30 76 ALA B C 1
ATOM 4086 O O . ALA B 1 103 ? -19.610 -56.444 36.612 1.00 49.82 76 ALA B O 1
ATOM 4088 N N . HIS B 1 104 ? -21.125 -55.879 35.039 1.00 44.69 77 HIS B N 1
ATOM 4089 C CA . HIS B 1 104 ? -20.131 -55.187 34.238 1.00 44.30 77 HIS B CA 1
ATOM 4090 C C . HIS B 1 104 ? -19.622 -53.940 34.959 1.00 46.19 77 HIS B C 1
ATOM 4091 O O . HIS B 1 104 ? -18.463 -53.552 34.808 1.00 48.00 77 HIS B O 1
ATOM 4098 N N . LYS B 1 105 ? -20.489 -53.312 35.741 1.00 40.56 78 LYS B N 1
ATOM 4099 C CA . LYS B 1 105 ? -20.087 -52.138 36.503 1.00 47.24 78 LYS B CA 1
ATOM 4100 C C . LYS B 1 105 ? -19.162 -52.507 37.664 1.00 50.53 78 LYS B C 1
ATOM 4101 O O . LYS B 1 105 ? -18.158 -51.830 37.905 1.00 48.90 78 LYS B O 1
ATOM 4107 N N . LEU B 1 106 ? -19.480 -53.591 38.364 1.00 48.80 79 LEU B N 1
ATOM 4108 C CA . LEU B 1 106 ? -18.690 -53.968 39.534 1.00 51.02 79 LEU B CA 1
ATOM 4109 C C . LEU B 1 106 ? -17.320 -54.562 39.176 1.00 51.18 79 LEU B C 1
ATOM 4110 O O . LEU B 1 106 ? -16.320 -54.179 39.765 1.00 49.71 79 LEU B O 1
ATOM 4115 N N . THR B 1 107 ? -17.256 -55.466 38.201 1.00 52.03 80 THR B N 1
ATOM 4116 C CA . THR B 1 107 ? -15.978 -56.118 37.898 1.00 50.07 80 THR B CA 1
ATOM 4117 C C . THR B 1 107 ? -15.586 -56.021 36.440 1.00 50.78 80 THR B C 1
ATOM 4118 O O . THR B 1 107 ? -14.535 -56.532 36.046 1.00 54.77 80 THR B O 1
ATOM 4122 N N . LYS B 1 108 ? -16.435 -55.371 35.647 1.00 52.64 81 LYS B N 1
ATOM 4123 C CA . LYS B 1 108 ? -16.240 -55.252 34.202 1.00 54.39 81 LYS B CA 1
ATOM 4124 C C . LYS B 1 108 ? -16.218 -56.614 33.526 1.00 55.82 81 LYS B C 1
ATOM 4125 O O . LYS B 1 108 ? -15.461 -56.841 32.574 1.00 53.04 81 LYS B O 1
ATOM 4131 N N . ALA B 1 109 ? -17.073 -57.507 34.029 1.00 53.87 82 ALA B N 1
ATOM 4132 C CA . ALA B 1 109 ? -17.252 -58.846 33.471 1.00 49.95 82 ALA B CA 1
ATOM 4133 C C . ALA B 1 109 ? -17.918 -58.791 32.109 1.00 51.25 82 ALA B C 1
ATOM 4134 O O . ALA B 1 109 ? -19.005 -58.239 31.970 1.00 54.90 82 ALA B O 1
ATOM 4136 N N . VAL B 1 110 ? -17.272 -59.390 31.114 1.00 57.65 83 VAL B N 1
ATOM 4137 C CA . VAL B 1 110 ? -17.752 -59.353 29.731 1.00 61.28 83 VAL B CA 1
ATOM 4138 C C . VAL B 1 110 ? -19.275 -59.344 29.576 1.00 62.12 83 VAL B C 1
ATOM 4139 O O . VAL B 1 110 ? -19.831 -58.472 28.906 1.00 68.12 83 VAL B O 1
ATOM 4143 N N . GLY B 1 111 ? -19.948 -60.314 30.185 1.00 55.93 84 GLY B N 1
ATOM 4144 C CA . GLY B 1 111 ? -21.347 -60.541 29.875 1.00 52.62 84 GLY B CA 1
ATOM 4145 C C . GLY B 1 111 ? -21.461 -61.291 28.557 1.00 47.24 84 GLY B C 1
ATOM 4146 O O . GLY B 1 111 ? -20.454 -61.559 27.889 1.00 48.32 84 GLY B O 1
ATOM 4147 N N . THR B 1 112 ? -22.683 -61.628 28.172 1.00 39.24 85 THR B N 1
ATOM 4148 C CA . THR B 1 112 ? -22.893 -62.448 26.981 1.00 40.46 85 THR B CA 1
ATOM 4149 C C . THR B 1 112 ? -23.543 -61.667 25.839 1.00 42.06 85 THR B C 1
ATOM 4150 O O . THR B 1 112 ? -24.049 -60.560 26.044 1.00 41.22 85 THR B O 1
ATOM 4154 N N . PRO B 1 113 ? -23.552 -62.266 24.636 1.00 39.40 86 PRO B N 1
ATOM 4155 C CA . PRO B 1 113 ? -24.133 -61.710 23.410 1.00 34.47 86 PRO B CA 1
ATOM 4156 C C . PRO B 1 113 ? -25.668 -61.614 23.459 1.00 38.61 86 PRO B C 1
ATOM 4157 O O . PRO B 1 113 ? -26.345 -62.209 24.305 1.00 31.63 86 PRO B O 1
ATOM 4161 N N . TYR B 1 114 ? -26.212 -60.862 22.514 1.00 36.45 87 TYR B N 1
ATOM 4162 C CA . TYR B 1 114 ? -27.642 -60.626 22.450 1.00 35.80 87 TYR B CA 1
ATOM 4163 C C . TYR B 1 114 ? -28.229 -61.318 21.233 1.00 32.68 87 TYR B C 1
ATOM 4164 O O . TYR B 1 114 ? -27.736 -61.153 20.120 1.00 31.85 87 TYR B O 1
ATOM 4173 N N . LEU B 1 115 ? -29.271 -62.107 21.474 1.00 35.79 88 LEU B N 1
ATOM 4174 C CA . LEU B 1 115 ? -30.087 -62.677 20.421 1.00 33.50 88 LEU B CA 1
ATOM 4175 C C . LEU B 1 115 ? -31.497 -62.106 20.510 1.00 34.71 88 LEU B C 1
ATOM 4176 O O . LEU B 1 115 ? -32.252 -62.459 21.413 1.00 32.54 88 LEU B O 1
ATOM 4181 N N . GLY B 1 116 ? -31.851 -61.220 19.582 1.00 36.19 89 GLY B N 1
ATOM 4182 C CA . GLY B 1 116 ? -33.205 -60.671 19.530 1.00 33.06 89 GLY B CA 1
ATOM 4183 C C . GLY B 1 116 ? -34.052 -61.350 18.457 1.00 35.21 89 GLY B C 1
ATOM 4184 O O . GLY B 1 116 ? -33.552 -61.677 17.376 1.00 37.86 89 GLY B O 1
ATOM 4185 N N . VAL B 1 117 ? -35.329 -61.574 18.746 1.00 33.22 90 VAL B N 1
ATOM 4186 C CA . VAL B 1 117 ? -36.206 -62.267 17.800 1.00 33.11 90 VAL B CA 1
ATOM 4187 C C . VAL B 1 117 ? -37.479 -61.488 17.560 1.00 30.75 90 VAL B C 1
ATOM 4188 O O . VAL B 1 117 ? -38.231 -61.209 18.499 1.00 26.03 90 VAL B O 1
ATOM 4192 N N . GLY B 1 118 ? -37.705 -61.133 16.295 1.00 35.63 91 GLY B N 1
ATOM 4193 C CA . GLY B 1 118 ? -38.894 -60.405 15.890 1.00 31.51 91 GLY B CA 1
ATOM 4194 C C . GLY B 1 118 ? -39.668 -61.123 14.793 1.00 33.65 91 GLY B C 1
ATOM 4195 O O . GLY B 1 118 ? -39.080 -61.784 13.934 1.00 30.83 91 GLY B O 1
ATOM 4196 N N . LEU B 1 119 ? -40.992 -60.975 14.818 1.00 32.48 92 LEU B N 1
ATOM 4197 C CA . LEU B 1 119 ? -41.871 -61.660 13.884 1.00 31.98 92 LEU B CA 1
ATOM 4198 C C . LEU B 1 119 ? -42.812 -60.676 13.210 1.00 35.31 92 LEU B C 1
ATOM 4199 O O . LEU B 1 119 ? -43.530 -59.943 13.894 1.00 30.46 92 LEU B O 1
ATOM 4204 N N . THR B 1 120 ? -42.842 -60.677 11.877 1.00 33.22 93 THR B N 1
ATOM 4205 C CA . THR B 1 120 ? -43.787 -59.827 11.157 1.00 32.44 93 THR B CA 1
ATOM 4206 C C . THR B 1 120 ? -45.188 -60.431 11.233 1.00 36.21 93 THR B C 1
ATOM 4207 O O . THR B 1 120 ? -45.353 -61.583 11.616 1.00 35.18 93 THR B O 1
ATOM 4211 N N . ALA B 1 121 ? -46.201 -59.648 10.883 1.00 36.14 94 ALA B N 1
ATOM 4212 C CA . ALA B 1 121 ? -47.572 -60.157 10.891 1.00 40.56 94 ALA B CA 1
ATOM 4213 C C . ALA B 1 121 ? -47.722 -61.391 9.977 1.00 41.61 94 ALA B C 1
ATOM 4214 O O . ALA B 1 121 ? -48.462 -62.332 10.302 1.00 40.92 94 ALA B O 1
ATOM 4216 N N . HIS B 1 122 ? -47.006 -61.389 8.852 1.00 40.04 95 HIS B N 1
ATOM 4217 C CA . HIS B 1 122 ? -46.964 -62.552 7.966 1.00 43.35 95 HIS B CA 1
ATOM 4218 C C . HIS B 1 122 ? -46.405 -63.741 8.716 1.00 40.39 95 HIS B C 1
ATOM 4219 O O . HIS B 1 122 ? -46.963 -64.832 8.664 1.00 46.26 95 HIS B O 1
ATOM 4226 N N . GLY B 1 123 ? -45.291 -63.519 9.407 1.00 39.98 96 GLY B N 1
ATOM 4227 C CA . GLY B 1 123 ? -44.677 -64.553 10.214 1.00 38.71 96 GLY B CA 1
ATOM 4228 C C . GLY B 1 123 ? -45.727 -65.194 11.095 1.00 41.21 96 GLY B C 1
ATOM 4229 O O . GLY B 1 123 ? -45.819 -66.421 11.172 1.00 41.24 96 GLY B O 1
ATOM 4230 N N . TYR B 1 124 ? -46.532 -64.366 11.760 1.00 37.37 97 TYR B N 1
ATOM 4231 C CA . TYR B 1 124 ? -47.591 -64.905 12.598 1.00 40.50 97 TYR B CA 1
ATOM 4232 C C . TYR B 1 124 ? -48.510 -65.828 11.787 1.00 43.21 97 TYR B C 1
ATOM 4233 O O . TYR B 1 124 ? -48.778 -66.959 12.191 1.00 43.53 97 TYR B O 1
ATOM 4242 N N . ALA B 1 125 ? -48.960 -65.342 10.634 1.00 42.95 98 ALA B N 1
ATOM 4243 C CA . ALA B 1 125 ? -49.805 -66.112 9.731 1.00 43.79 98 ALA B CA 1
ATOM 4244 C C . ALA B 1 125 ? -49.186 -67.476 9.441 1.00 42.44 98 ALA B C 1
ATOM 4245 O O . ALA B 1 125 ? -49.819 -68.515 9.633 1.00 38.11 98 ALA B O 1
ATOM 4247 N N . THR B 1 126 ? -47.939 -67.447 8.986 1.00 34.98 99 THR B N 1
ATOM 4248 C CA . THR B 1 126 ? -47.185 -68.641 8.641 1.00 38.50 99 THR B CA 1
ATOM 4249 C C . THR B 1 126 ? -47.011 -69.636 9.795 1.00 48.68 99 THR B C 1
ATOM 4250 O O . THR B 1 126 ? -46.689 -70.809 9.573 1.00 45.70 99 THR B O 1
ATOM 4254 N N . LEU B 1 127 ? -47.207 -69.170 11.024 1.00 44.50 100 LEU B N 1
ATOM 4255 C CA . LEU B 1 127 ? -47.121 -70.050 12.179 1.00 44.06 100 LEU B CA 1
ATOM 4256 C C . LEU B 1 127 ? -48.512 -70.546 12.578 1.00 43.51 100 LEU B C 1
ATOM 4257 O O . LEU B 1 127 ? -48.659 -71.416 13.435 1.00 43.03 100 LEU B O 1
ATOM 4262 N N . GLY B 1 128 ? -49.535 -69.984 11.953 1.00 41.29 101 GLY B N 1
ATOM 4263 C CA . GLY B 1 128 ? -50.899 -70.261 12.356 1.00 41.09 101 GLY B CA 1
ATOM 4264 C C . GLY B 1 128 ? -51.261 -69.578 13.656 1.00 41.36 101 GLY B C 1
ATOM 4265 O O . GLY B 1 128 ? -52.213 -69.972 14.334 1.00 43.28 101 GLY B O 1
ATOM 4266 N N . VAL B 1 129 ? -50.499 -68.548 14.012 1.00 43.31 102 VAL B N 1
ATOM 4267 C CA . VAL B 1 129 ? -50.732 -67.831 15.263 1.00 43.72 102 VAL B CA 1
ATOM 4268 C C . VAL B 1 129 ? -51.426 -66.493 15.012 1.00 42.57 102 VAL B C 1
ATOM 4269 O O . VAL B 1 129 ? -51.037 -65.738 14.124 1.00 39.68 102 VAL B O 1
ATOM 4273 N N . THR B 1 130 ? -52.458 -66.210 15.797 1.00 42.82 103 THR B N 1
ATOM 4274 C CA . THR B 1 130 ? -53.139 -64.924 15.727 1.00 47.93 103 THR B CA 1
ATOM 4275 C C . THR B 1 130 ? -52.166 -63.773 16.056 1.00 46.55 103 THR B C 1
ATOM 4276 O O . THR B 1 130 ? -51.607 -63.712 17.153 1.00 41.88 103 THR B O 1
ATOM 4280 N N . ALA B 1 131 ? -51.978 -62.870 15.095 1.00 43.98 104 ALA B N 1
ATOM 4281 C CA . ALA B 1 131 ? -51.007 -61.785 15.208 1.00 43.01 104 ALA B CA 1
ATOM 4282 C C . ALA B 1 131 ? -51.458 -60.680 16.158 1.00 44.34 104 ALA B C 1
ATOM 4283 O O . ALA B 1 131 ? -52.651 -60.473 16.362 1.00 41.19 104 ALA B O 1
ATOM 4285 N N . PRO B 1 132 ? -50.490 -59.975 16.759 1.00 43.26 105 PRO B N 1
ATOM 4286 C CA . PRO B 1 132 ? -50.790 -58.778 17.545 1.00 43.58 105 PRO B CA 1
ATOM 4287 C C . PRO B 1 132 ? -51.520 -57.751 16.675 1.00 41.95 105 PRO B C 1
ATOM 4288 O O . PRO B 1 132 ? -51.303 -57.708 15.465 1.00 41.73 105 PRO B O 1
ATOM 4292 N N . ALA B 1 133 ? -52.360 -56.928 17.289 1.00 40.59 106 ALA B N 1
ATOM 4293 C CA . ALA B 1 133 ? -53.345 -56.153 16.538 1.00 42.34 106 ALA B CA 1
ATOM 4294 C C . ALA B 1 133 ? -52.961 -54.719 16.158 1.00 44.54 106 ALA B C 1
ATOM 4295 O O . ALA B 1 133 ? -53.807 -53.970 15.659 1.00 45.34 106 ALA B O 1
ATOM 4297 N N . ASP B 1 134 ? -51.712 -54.321 16.366 1.00 40.28 107 ASP B N 1
ATOM 4298 C CA . ASP B 1 134 ? -51.333 -52.984 15.921 1.00 38.81 107 ASP B CA 1
ATOM 4299 C C . ASP B 1 134 ? -51.548 -52.883 14.415 1.00 37.74 107 ASP B C 1
ATOM 4300 O O . ASP B 1 134 ? -50.939 -53.619 13.641 1.00 35.51 107 ASP B O 1
ATOM 4305 N N . PRO B 1 135 ? -52.426 -51.960 14.004 1.00 34.75 108 PRO B N 1
ATOM 4306 C CA . PRO B 1 135 ? -52.867 -51.787 12.614 1.00 38.81 108 PRO B CA 1
ATOM 4307 C C . PRO B 1 135 ? -51.740 -51.417 11.658 1.00 41.72 108 PRO B C 1
ATOM 4308 O O . PRO B 1 135 ? -51.854 -51.734 10.471 1.00 39.75 108 PRO B O 1
ATOM 4312 N N . SER B 1 136 ? -50.682 -50.768 12.147 1.00 41.67 109 SER B N 1
ATOM 4313 C CA . SER B 1 136 ? -49.544 -50.452 11.281 1.00 38.98 109 SER B CA 1
ATOM 4314 C C . SER B 1 136 ? -48.691 -51.710 11.127 1.00 35.31 109 SER B C 1
ATOM 4315 O O . SER B 1 136 ? -48.150 -51.993 10.053 1.00 36.03 109 SER B O 1
ATOM 4318 N N . PHE B 1 137 ? -48.588 -52.465 12.215 1.00 35.35 110 PHE B N 1
ATOM 4319 C CA . PHE B 1 137 ? -47.829 -53.709 12.229 1.00 36.20 110 PHE B CA 1
ATOM 4320 C C . PHE B 1 137 ? -48.501 -54.722 11.312 1.00 37.51 110 PHE B C 1
ATOM 4321 O O . PHE B 1 137 ? -47.841 -55.368 10.489 1.00 33.76 110 PHE B O 1
ATOM 4329 N N . THR B 1 138 ? -49.817 -54.851 11.447 1.00 31.06 111 THR B N 1
ATOM 4330 C CA . THR B 1 138 ? -50.552 -55.804 10.623 1.00 33.31 111 THR B CA 1
ATOM 4331 C C . THR B 1 138 ? -50.464 -55.470 9.131 1.00 38.58 111 THR B C 1
ATOM 4332 O O . THR B 1 138 ? -50.202 -56.353 8.310 1.00 36.47 111 THR B O 1
ATOM 4336 N N . ALA B 1 139 ? -50.649 -54.199 8.775 1.00 39.66 112 ALA B N 1
ATOM 4337 C CA . ALA B 1 139 ? -50.560 -53.806 7.363 1.00 39.92 112 ALA B CA 1
ATOM 4338 C C . ALA B 1 139 ? -49.144 -53.888 6.775 1.00 39.88 112 ALA B C 1
ATOM 4339 O O . ALA B 1 139 ? -48.978 -54.066 5.562 1.00 43.44 112 ALA B O 1
ATOM 4341 N N . GLY B 1 140 ? -48.129 -53.765 7.626 1.00 37.87 113 GLY B N 1
ATOM 4342 C CA . GLY B 1 140 ? -46.747 -53.893 7.185 1.00 32.41 113 GLY B CA 1
ATOM 4343 C C . GLY B 1 140 ? -46.154 -52.587 6.700 1.00 36.56 113 GLY B C 1
ATOM 4344 O O . GLY B 1 140 ? -46.876 -51.687 6.268 1.00 37.88 113 GLY B O 1
ATOM 4345 N N . ALA B 1 141 ? -44.829 -52.487 6.753 1.00 38.28 114 ALA B N 1
ATOM 4346 C CA . ALA B 1 141 ? -44.138 -51.258 6.365 1.00 38.07 114 ALA B CA 1
ATOM 4347 C C . ALA B 1 141 ? -44.423 -50.864 4.921 1.00 39.81 114 ALA B C 1
ATOM 4348 O O . ALA B 1 141 ? -44.582 -49.676 4.611 1.00 35.54 114 ALA B O 1
ATOM 4350 N N . LYS B 1 142 ? -44.476 -51.859 4.038 1.00 36.96 115 LYS B N 1
ATOM 4351 C CA . LYS B 1 142 ? -44.756 -51.591 2.629 1.00 39.87 115 LYS B CA 1
ATOM 4352 C C . LYS B 1 142 ? -46.013 -50.732 2.482 1.00 38.18 115 LYS B C 1
ATOM 4353 O O . LYS B 1 142 ? -46.086 -49.863 1.608 1.00 39.88 115 LYS B O 1
ATOM 4359 N N . ALA B 1 143 ? -46.985 -50.966 3.357 1.00 32.62 116 ALA B N 1
ATOM 4360 C CA . ALA B 1 143 ? -48.250 -50.243 3.317 1.00 35.93 116 ALA B CA 1
ATOM 4361 C C . ALA B 1 143 ? -48.171 -48.816 3.894 1.00 41.58 116 ALA B C 1
ATOM 4362 O O . ALA B 1 143 ? -49.132 -48.052 3.815 1.00 40.90 116 ALA B O 1
ATOM 4364 N N . ALA B 1 144 ? -47.033 -48.447 4.469 1.00 39.19 117 ALA B N 1
ATOM 4365 C CA . ALA B 1 144 ? -46.944 -47.128 5.088 1.00 43.57 117 ALA B CA 1
ATOM 4366 C C . ALA B 1 144 ? -46.190 -46.115 4.241 1.00 37.71 117 ALA B C 1
ATOM 4367 O O . ALA B 1 144 ? -46.037 -44.967 4.641 1.00 41.36 117 ALA B O 1
ATOM 4369 N N . VAL B 1 145 ? -45.731 -46.526 3.067 1.00 38.84 118 VAL B N 1
ATOM 4370 C CA . VAL B 1 145 ? -44.885 -45.649 2.254 1.00 41.45 118 VAL B CA 1
ATOM 4371 C C . VAL B 1 145 ? -45.534 -44.285 2.000 1.00 43.42 118 VAL B C 1
ATOM 4372 O O . VAL B 1 145 ? -44.862 -43.245 2.018 1.00 40.91 118 VAL B O 1
ATOM 4376 N N . GLU B 1 146 ? -46.847 -44.306 1.790 1.00 46.84 119 GLU B N 1
ATOM 4377 C CA . GLU B 1 146 ? -47.615 -43.122 1.418 1.00 47.25 119 GLU B CA 1
ATOM 4378 C C . GLU B 1 146 ? -47.677 -42.091 2.555 1.00 48.68 119 GLU B C 1
ATOM 4379 O O . GLU B 1 146 ? -47.416 -40.900 2.345 1.00 46.19 119 GLU B O 1
ATOM 4385 N N . LYS B 1 147 ? -48.010 -42.537 3.761 1.00 43.77 120 LYS B N 1
ATOM 4386 C CA . LYS B 1 147 ? -48.117 -41.595 4.863 1.00 44.05 120 LYS B CA 1
ATOM 4387 C C . LYS B 1 147 ? -46.751 -41.191 5.439 1.00 44.06 120 LYS B C 1
ATOM 4388 O O . LYS B 1 147 ? -46.663 -40.262 6.240 1.00 44.82 120 LYS B O 1
ATOM 4394 N N . LEU B 1 148 ? -45.689 -41.869 5.018 1.00 39.44 121 LEU B N 1
ATOM 4395 C CA . LEU B 1 148 ? -44.350 -41.507 5.466 1.00 36.29 121 LEU B CA 1
ATOM 4396 C C . LEU B 1 148 ? -43.549 -40.806 4.367 1.00 36.46 121 LEU B C 1
ATOM 4397 O O . LEU B 1 148 ? -42.424 -40.360 4.598 1.00 30.17 121 LEU B O 1
ATOM 4402 N N . ALA B 1 149 ? -44.117 -40.732 3.169 1.00 36.74 122 ALA B N 1
ATOM 4403 C CA . ALA B 1 149 ? -43.402 -40.170 2.026 1.00 30.01 122 ALA B CA 1
ATOM 4404 C C . ALA B 1 149 ? -42.084 -40.890 1.787 1.00 31.45 122 ALA B C 1
ATOM 4405 O O . ALA B 1 149 ? -41.085 -40.267 1.424 1.00 34.03 122 ALA B O 1
ATOM 4407 N N . ASP B 1 150 ? -42.073 -42.202 1.998 1.00 32.17 123 ASP B N 1
ATOM 4408 C CA . ASP B 1 150 ? -40.908 -42.999 1.628 1.00 34.22 123 ASP B CA 1
ATOM 4409 C C . ASP B 1 150 ? -40.857 -43.110 0.118 1.00 33.27 123 ASP B C 1
ATOM 4410 O O . ASP B 1 150 ? -41.864 -42.902 -0.550 1.00 36.02 123 ASP B O 1
ATOM 4415 N N . PRO B 1 151 ? -39.682 -43.431 -0.425 1.00 32.41 124 PRO B N 1
ATOM 4416 C CA . PRO B 1 151 ? -39.611 -43.898 -1.811 1.00 40.36 124 PRO B CA 1
ATOM 4417 C C . PRO B 1 151 ? -40.447 -45.165 -1.996 1.00 46.54 124 PRO B C 1
ATOM 4418 O O . PRO B 1 151 ? -40.635 -45.946 -1.055 1.00 39.66 124 PRO B O 1
ATOM 4422 N N . ALA B 1 152 ? -40.955 -45.356 -3.209 1.00 47.01 125 ALA B N 1
ATOM 4423 C CA . ALA B 1 152 ? -41.777 -46.515 -3.519 1.00 49.95 125 ALA B CA 1
ATOM 4424 C C . ALA B 1 152 ? -41.051 -47.799 -3.131 1.00 42.11 125 ALA B C 1
ATOM 4425 O O . ALA B 1 152 ? -39.814 -47.838 -3.064 1.00 41.07 125 ALA B O 1
ATOM 4427 N N . VAL B 1 153 ? -41.816 -48.852 -2.877 1.00 43.82 126 VAL B N 1
ATOM 4428 C CA . VAL B 1 153 ? -41.205 -50.148 -2.604 1.00 43.45 126 VAL B CA 1
ATOM 4429 C C . VAL B 1 153 ? -40.265 -50.556 -3.735 1.00 44.35 126 VAL B C 1
ATOM 4430 O O . VAL B 1 153 ? -39.235 -51.187 -3.492 1.00 44.72 126 VAL B O 1
ATOM 4434 N N . THR B 1 154 ? -40.596 -50.178 -4.969 1.00 45.45 127 THR B N 1
ATOM 4435 C CA . THR B 1 154 ? -39.726 -50.524 -6.097 1.00 44.69 127 THR B CA 1
ATOM 4436 C C . THR B 1 154 ? -38.322 -49.933 -5.978 1.00 48.72 127 THR B C 1
ATOM 4437 O O . THR B 1 154 ? -37.384 -50.447 -6.587 1.00 51.15 127 THR B O 1
ATOM 4441 N N . GLU B 1 155 ? -38.174 -48.866 -5.190 1.00 50.47 128 GLU B N 1
ATOM 4442 C CA . GLU B 1 155 ? -36.877 -48.201 -5.017 1.00 45.50 128 GLU B CA 1
ATOM 4443 C C . GLU B 1 155 ? -36.060 -48.814 -3.883 1.00 44.63 128 GLU B C 1
ATOM 4444 O O . GLU B 1 155 ? -34.864 -48.533 -3.753 1.00 41.59 128 GLU B O 1
ATOM 4450 N N . TRP B 1 156 ? -36.707 -49.641 -3.061 1.00 44.29 129 TRP B N 1
ATOM 4451 C CA . TRP B 1 156 ? -36.034 -50.281 -1.928 1.00 43.13 129 TRP B CA 1
ATOM 4452 C C . TRP B 1 156 ? -34.956 -51.245 -2.414 1.00 43.90 129 TRP B C 1
ATOM 4453 O O . TRP B 1 156 ? -34.964 -51.646 -3.576 1.00 45.89 129 TRP B O 1
ATOM 4464 N N . GLU B 1 157 ? -34.013 -51.591 -1.542 1.00 44.20 130 GLU B N 1
ATOM 4465 C CA . GLU B 1 157 ? -33.003 -52.590 -1.885 1.00 46.71 130 GLU B CA 1
ATOM 4466 C C . GLU B 1 157 ? -33.693 -53.940 -2.027 1.00 47.65 130 GLU B C 1
ATOM 4467 O O . GLU B 1 157 ? -34.649 -54.238 -1.308 1.00 41.71 130 GLU B O 1
ATOM 4473 N N . GLY B 1 158 ? -33.221 -54.738 -2.980 1.00 51.99 131 GLY B N 1
ATOM 4474 C CA . GLY B 1 158 ? -33.865 -55.993 -3.330 1.00 49.72 131 GLY B CA 1
ATOM 4475 C C . GLY B 1 158 ? -34.532 -56.736 -2.185 1.00 48.90 131 GLY B C 1
ATOM 4476 O O . GLY B 1 158 ? -35.743 -56.969 -2.208 1.00 46.37 131 GLY B O 1
ATOM 4477 N N . HIS B 1 159 ? -33.753 -57.101 -1.171 1.00 49.13 132 HIS B N 1
ATOM 4478 C CA . HIS B 1 159 ? -34.278 -57.987 -0.139 1.00 50.40 132 HIS B CA 1
ATOM 4479 C C . HIS B 1 159 ? -35.385 -57.390 0.728 1.00 45.38 132 HIS B C 1
ATOM 4480 O O . HIS B 1 159 ? -36.177 -58.133 1.306 1.00 39.57 132 HIS B O 1
ATOM 4487 N N . TYR B 1 160 ? -35.471 -56.063 0.795 1.00 44.70 133 TYR B N 1
ATOM 4488 C CA . TYR B 1 160 ? -36.601 -55.425 1.489 1.00 39.98 133 TYR B CA 1
ATOM 4489 C C . TYR B 1 160 ? -37.873 -55.458 0.640 1.00 40.37 133 TYR B C 1
ATOM 4490 O O . TYR B 1 160 ? -38.965 -55.214 1.139 1.00 43.94 133 TYR B O 1
ATOM 4499 N N . GLN B 1 161 ? -37.740 -55.773 -0.644 1.00 43.75 134 GLN B N 1
ATOM 4500 C CA . GLN B 1 161 ? -38.923 -55.857 -1.498 1.00 46.92 134 GLN B CA 1
ATOM 4501 C C . GLN B 1 161 ? -39.678 -57.177 -1.319 1.00 49.17 134 GLN B C 1
ATOM 4502 O O . GLN B 1 161 ? -40.705 -57.400 -1.949 1.00 54.60 134 GLN B O 1
ATOM 4508 N N . GLN B 1 162 ? -39.187 -58.047 -0.448 1.00 47.17 135 GLN B N 1
ATOM 4509 C CA . GLN B 1 162 ? -39.861 -59.323 -0.246 1.00 49.96 135 GLN B CA 1
ATOM 4510 C C . GLN B 1 162 ? -40.778 -59.318 0.964 1.00 49.61 135 GLN B C 1
ATOM 4511 O O . GLN B 1 162 ? -40.802 -58.349 1.737 1.00 40.46 135 GLN B O 1
ATOM 4517 N N . THR B 1 163 ? -41.560 -60.387 1.101 1.00 45.66 136 THR B N 1
ATOM 4518 C CA . THR B 1 163 ? -42.294 -60.619 2.336 1.00 50.56 136 THR B CA 1
ATOM 4519 C C . THR B 1 163 ? -41.329 -61.275 3.312 1.00 45.80 136 THR B C 1
ATOM 4520 O O . THR B 1 163 ? -40.770 -62.328 3.028 1.00 42.36 136 THR B O 1
ATOM 4524 N N . ILE B 1 164 ? -41.105 -60.615 4.442 1.00 46.25 137 ILE B N 1
ATOM 4525 C CA . ILE B 1 164 ? -40.199 -61.115 5.464 1.00 40.56 137 ILE B CA 1
ATOM 4526 C C . ILE B 1 164 ? -41.048 -61.690 6.566 1.00 33.87 137 ILE B C 1
ATOM 4527 O O . ILE B 1 164 ? -42.116 -61.165 6.859 1.00 35.52 137 ILE B O 1
ATOM 4532 N N . ASP B 1 165 ? -40.593 -62.779 7.173 1.00 34.49 138 ASP B N 1
ATOM 4533 C CA . ASP B 1 165 ? -41.379 -63.418 8.222 1.00 37.41 138 ASP B CA 1
ATOM 4534 C C . ASP B 1 165 ? -40.858 -63.099 9.624 1.00 36.40 138 ASP B C 1
ATOM 4535 O O . ASP B 1 165 ? -41.638 -62.958 10.568 1.00 34.34 138 ASP B O 1
ATOM 4540 N N . ALA B 1 166 ? -39.538 -63.006 9.760 1.00 31.07 139 ALA B N 1
ATOM 4541 C CA . ALA B 1 166 ? -38.933 -62.795 11.072 1.00 38.01 139 ALA B CA 1
ATOM 4542 C C . ALA B 1 166 ? -37.552 -62.159 10.963 1.00 40.25 139 ALA B C 1
ATOM 4543 O O . ALA B 1 166 ? -36.870 -62.320 9.937 1.00 37.38 139 ALA B O 1
ATOM 4545 N N . VAL B 1 167 ? -37.141 -61.445 12.017 1.00 32.55 140 VAL B N 1
ATOM 4546 C CA . VAL B 1 167 ? -35.775 -60.912 12.090 1.00 29.54 140 VAL B CA 1
ATOM 4547 C C . VAL B 1 167 ? -34.986 -61.476 13.278 1.00 37.58 140 VAL B C 1
ATOM 4548 O O . VAL B 1 167 ? -35.530 -61.669 14.374 1.00 37.90 140 VAL B O 1
ATOM 4552 N N . LEU B 1 168 ? -33.704 -61.744 13.039 1.00 37.02 141 LEU B N 1
ATOM 4553 C CA . LEU B 1 168 ? -32.763 -62.137 14.081 1.00 31.82 141 LEU B CA 1
ATOM 4554 C C . LEU B 1 168 ? -31.707 -61.052 14.242 1.00 35.45 141 LEU B C 1
ATOM 4555 O O . LEU B 1 168 ? -31.027 -60.689 13.273 1.00 29.99 141 LEU B O 1
ATOM 4560 N N . LEU B 1 169 ? -31.569 -60.539 15.462 1.00 33.52 142 LEU B N 1
ATOM 4561 C CA . LEU B 1 169 ? -30.476 -59.631 15.790 1.00 34.58 142 LEU B CA 1
ATOM 4562 C C . LEU B 1 169 ? -29.425 -60.375 16.584 1.00 33.81 142 LEU B C 1
ATOM 4563 O O . LEU B 1 169 ? -29.728 -60.974 17.624 1.00 37.65 142 LEU B O 1
ATOM 4568 N N . LEU B 1 170 ? -28.193 -60.346 16.089 1.00 34.43 143 LEU B N 1
ATOM 4569 C CA . LEU B 1 170 ? -27.073 -60.978 16.775 1.00 35.17 143 LEU B CA 1
ATOM 4570 C C . LEU B 1 170 ? -26.044 -59.914 17.135 1.00 32.92 143 LEU B C 1
ATOM 4571 O O . LEU B 1 170 ? -25.269 -59.487 16.283 1.00 35.90 143 LEU B O 1
ATOM 4576 N N . GLY B 1 171 ? -26.048 -59.482 18.395 1.00 35.17 144 GLY B N 1
ATOM 4577 C CA . GLY B 1 171 ? -25.233 -58.356 18.822 1.00 31.05 144 GLY B CA 1
ATOM 4578 C C . GLY B 1 171 ? -24.212 -58.629 19.916 1.00 40.72 144 GLY B C 1
ATOM 4579 O O . GLY B 1 171 ? -24.429 -59.446 20.817 1.00 36.64 144 GLY B O 1
ATOM 4580 N N . ASP B 1 172 ? -23.090 -57.922 19.846 1.00 36.63 145 ASP B N 1
ATOM 4581 C CA . ASP B 1 172 ? -22.071 -58.017 20.884 1.00 37.71 145 ASP B CA 1
ATOM 4582 C C . ASP B 1 172 ? -21.051 -56.892 20.755 1.00 36.25 145 ASP B C 1
ATOM 4583 O O . ASP B 1 172 ? -21.017 -56.185 19.751 1.00 37.82 145 ASP B O 1
ATOM 4588 N N . ALA B 1 173 ? -20.224 -56.729 21.779 1.00 40.53 146 ALA B N 1
ATOM 4589 C CA . ALA B 1 173 ? -19.177 -55.715 21.765 1.00 42.84 146 ALA B CA 1
ATOM 4590 C C . ALA B 1 173 ? -18.143 -56.021 20.696 1.00 38.36 146 ALA B C 1
ATOM 4591 O O . ALA B 1 173 ? -17.534 -55.113 20.141 1.00 40.78 146 ALA B O 1
ATOM 4593 N N . THR B 1 174 ? -17.961 -57.305 20.402 1.00 40.80 147 THR B N 1
ATOM 4594 C CA . THR B 1 174 ? -16.933 -57.750 19.461 1.00 40.67 147 THR B CA 1
ATOM 4595 C C . THR B 1 174 ? -17.427 -58.855 18.522 1.00 46.54 147 THR B C 1
ATOM 4596 O O . THR B 1 174 ? -18.450 -59.497 18.776 1.00 41.97 147 THR B O 1
ATOM 4600 N N . ALA B 1 175 ? -16.671 -59.088 17.451 1.00 51.42 148 ALA B N 1
ATOM 4601 C CA . ALA B 1 175 ? -17.088 -60.003 16.384 1.00 50.08 148 ALA B CA 1
ATOM 4602 C C . ALA B 1 175 ? -17.152 -61.466 16.809 1.00 47.33 148 ALA B C 1
ATOM 4603 O O . ALA B 1 175 ? -18.171 -62.125 16.607 1.00 50.17 148 ALA B O 1
ATOM 4605 N N . GLY B 1 176 ? -16.063 -61.962 17.392 1.00 50.99 149 GLY B N 1
ATOM 4606 C CA . GLY B 1 176 ? -15.938 -63.364 17.761 1.00 47.67 149 GLY B CA 1
ATOM 4607 C C . GLY B 1 176 ? -17.234 -64.015 18.206 1.00 46.00 149 GLY B C 1
ATOM 4608 O O . GLY B 1 176 ? -17.735 -64.922 17.543 1.00 44.54 149 GLY B O 1
ATOM 4609 N N . PRO B 1 177 ? -17.777 -63.556 19.345 1.00 43.50 150 PRO B N 1
ATOM 4610 C CA . PRO B 1 177 ? -19.028 -64.034 19.944 1.00 43.96 150 PRO B CA 1
ATOM 4611 C C . PRO B 1 177 ? -20.229 -63.945 19.000 1.00 41.92 150 PRO B C 1
ATOM 4612 O O . PRO B 1 177 ? -21.122 -64.782 19.073 1.00 41.91 150 PRO B O 1
ATOM 4616 N N . VAL B 1 178 ? -20.263 -62.939 18.136 1.00 38.60 151 VAL B N 1
ATOM 4617 C CA . VAL B 1 178 ? -21.330 -62.861 17.150 1.00 40.20 151 VAL B CA 1
ATOM 4618 C C . VAL B 1 178 ? -21.220 -64.041 16.180 1.00 40.49 151 VAL B C 1
ATOM 4619 O O . VAL B 1 178 ? -22.202 -64.737 15.924 1.00 39.65 151 VAL B O 1
ATOM 4623 N N . ARG B 1 179 ? -20.016 -64.268 15.662 1.00 43.51 152 ARG B N 1
ATOM 4624 C CA . ARG B 1 179 ? -19.746 -65.412 14.789 1.00 50.22 152 ARG B CA 1
ATOM 4625 C C . ARG B 1 179 ? -20.191 -66.704 15.446 1.00 48.63 152 ARG B C 1
ATOM 4626 O O . ARG B 1 179 ? -20.966 -67.480 14.872 1.00 40.28 152 ARG B O 1
ATOM 4634 N N . THR B 1 180 ? -19.684 -66.924 16.655 1.00 47.69 153 THR B N 1
ATOM 4635 C CA . THR B 1 180 ? -20.019 -68.112 17.421 1.00 46.39 153 THR B CA 1
ATOM 4636 C C . THR B 1 180 ? -21.528 -68.297 17.441 1.00 44.65 153 THR B C 1
ATOM 4637 O O . THR B 1 180 ? -22.045 -69.329 17.020 1.00 46.91 153 THR B O 1
ATOM 4641 N N . LEU B 1 181 ? -22.229 -67.278 17.919 1.00 44.87 154 LEU B N 1
ATOM 4642 C CA . LEU B 1 181 ? -23.683 -67.310 18.008 1.00 44.23 154 LEU B CA 1
ATOM 4643 C C . LEU B 1 181 ? -24.327 -67.577 16.650 1.00 39.46 154 LEU B C 1
ATOM 4644 O O . LEU B 1 181 ? -25.374 -68.206 16.560 1.00 38.04 154 LEU B O 1
ATOM 4649 N N . ARG B 1 182 ? -23.693 -67.083 15.597 1.00 41.21 155 ARG B N 1
ATOM 4650 C CA . ARG B 1 182 ? -24.200 -67.261 14.240 1.00 44.03 155 ARG B CA 1
ATOM 4651 C C . ARG B 1 182 ? -24.191 -68.749 13.851 1.00 43.01 155 ARG B C 1
ATOM 4652 O O . ARG B 1 182 ? -25.208 -69.290 13.411 1.00 42.09 155 ARG B O 1
ATOM 4660 N N . ARG B 1 183 ? -23.043 -69.397 14.034 1.00 42.42 156 ARG B N 1
ATOM 4661 C CA . ARG B 1 183 ? -22.923 -70.844 13.868 1.00 47.41 156 ARG B CA 1
ATOM 4662 C C . ARG B 1 183 ? -24.013 -71.600 14.626 1.00 45.06 156 ARG B C 1
ATOM 4663 O O . ARG B 1 183 ? -24.547 -72.595 14.134 1.00 46.67 156 ARG B O 1
ATOM 4671 N N . GLN B 1 184 ? -24.343 -71.131 15.824 1.00 41.22 157 GLN B N 1
ATOM 4672 C CA . GLN B 1 184 ? -25.274 -71.863 16.665 1.00 43.16 157 GLN B CA 1
ATOM 4673 C C . GLN B 1 184 ? -26.682 -71.724 16.139 1.00 45.52 157 GLN B C 1
ATOM 4674 O O . GLN B 1 184 ? -27.505 -72.631 16.273 1.00 45.99 157 GLN B O 1
ATOM 4680 N N . VAL B 1 185 ? -26.958 -70.573 15.541 1.00 45.13 158 VAL B N 1
ATOM 4681 C CA . VAL B 1 185 ? -28.235 -70.359 14.890 1.00 43.73 158 VAL B CA 1
ATOM 4682 C C . VAL B 1 185 ? -28.330 -71.204 13.614 1.00 46.49 158 VAL B C 1
ATOM 4683 O O . VAL B 1 185 ? -29.407 -71.701 13.261 1.00 43.14 158 VAL B O 1
ATOM 4687 N N . GLU B 1 186 ? -27.201 -71.363 12.928 1.00 40.58 159 GLU B N 1
ATOM 4688 C CA . GLU B 1 186 ? -27.150 -72.153 11.702 1.00 48.15 159 GLU B CA 1
ATOM 4689 C C . GLU B 1 186 ? -27.456 -73.627 11.978 1.00 50.10 159 GLU B C 1
ATOM 4690 O O . GLU B 1 186 ? -28.217 -74.264 11.242 1.00 50.86 159 GLU B O 1
ATOM 4696 N N . ALA B 1 187 ? -26.867 -74.148 13.053 1.00 47.32 160 ALA B N 1
ATOM 4697 C CA . ALA B 1 187 ? -27.020 -75.549 13.436 1.00 48.45 160 ALA B CA 1
ATOM 4698 C C . ALA B 1 187 ? -28.447 -75.875 13.873 1.00 47.71 160 ALA B C 1
ATOM 4699 O O . ALA B 1 187 ? -28.814 -77.038 13.995 1.00 43.94 160 ALA B O 1
ATOM 4701 N N . LEU B 1 188 ? -29.251 -74.846 14.108 1.00 47.14 161 LEU B N 1
ATOM 4702 C CA . LEU B 1 188 ? -30.657 -75.049 14.433 1.00 41.97 161 LEU B CA 1
ATOM 4703 C C . LEU B 1 188 ? -31.546 -74.911 13.209 1.00 41.25 161 LEU B C 1
ATOM 4704 O O . LEU B 1 188 ? -32.668 -75.420 13.192 1.00 43.72 161 LEU B O 1
ATOM 4709 N N . ARG B 1 189 ? -31.051 -74.224 12.185 1.00 40.38 162 ARG B N 1
ATOM 4710 C CA . ARG B 1 189 ? -31.920 -73.809 11.088 1.00 43.31 162 ARG B CA 1
ATOM 4711 C C . ARG B 1 189 ? -32.211 -74.902 10.069 1.00 43.71 162 ARG B C 1
ATOM 4712 O O . ARG B 1 189 ? -31.297 -75.448 9.459 1.00 48.17 162 ARG B O 1
ATOM 4720 N N . PRO B 1 190 ? -33.500 -75.210 9.882 1.00 45.21 163 PRO B N 1
ATOM 4721 C CA . PRO B 1 190 ? -33.980 -76.121 8.837 1.00 45.99 163 PRO B CA 1
ATOM 4722 C C . PRO B 1 190 ? -33.983 -75.426 7.477 1.00 49.65 163 PRO B C 1
ATOM 4723 O O . PRO B 1 190 ? -34.215 -74.213 7.396 1.00 45.74 163 PRO B O 1
ATOM 4727 N N . ALA B 1 191 ? -33.739 -76.193 6.419 1.00 47.25 164 ALA B N 1
ATOM 4728 C CA . ALA B 1 191 ? -33.715 -75.637 5.079 1.00 42.20 164 ALA B CA 1
ATOM 4729 C C . ALA B 1 191 ? -34.987 -74.845 4.766 1.00 45.10 164 ALA B C 1
ATOM 4730 O O . ALA B 1 191 ? -34.924 -73.872 4.021 1.00 43.47 164 ALA B O 1
ATOM 4732 N N . SER B 1 192 ? -36.128 -75.246 5.337 1.00 38.90 165 SER B N 1
ATOM 4733 C CA . SER B 1 192 ? -37.380 -74.516 5.094 1.00 43.10 165 SER B CA 1
ATOM 4734 C C . SER B 1 192 ? -37.364 -73.124 5.734 1.00 46.26 165 SER B C 1
ATOM 4735 O O . SER B 1 192 ? -38.285 -72.320 5.523 1.00 41.31 165 SER B O 1
ATOM 4738 N N . VAL B 1 193 ? -36.333 -72.854 6.531 1.00 41.77 166 VAL B N 1
ATOM 4739 C CA . VAL B 1 193 ? -36.135 -71.513 7.086 1.00 48.74 166 VAL B CA 1
ATOM 4740 C C . VAL B 1 193 ? -35.055 -70.791 6.286 1.00 45.06 166 VAL B C 1
ATOM 4741 O O . VAL B 1 193 ? -33.862 -71.080 6.414 1.00 43.01 166 VAL B O 1
ATOM 4745 N N . THR B 1 194 ? -35.467 -69.863 5.437 1.00 40.04 167 THR B N 1
ATOM 4746 C CA . THR B 1 194 ? -34.483 -69.218 4.572 1.00 45.76 167 THR B CA 1
ATOM 4747 C C . THR B 1 194 ? -34.061 -67.831 5.044 1.00 42.18 167 THR B C 1
ATOM 4748 O O . THR B 1 194 ? -34.886 -67.020 5.481 1.00 43.52 167 THR B O 1
ATOM 4752 N N . VAL B 1 195 ? -32.764 -67.575 4.958 1.00 38.04 168 VAL B N 1
ATOM 4753 C CA . VAL B 1 195 ? -32.248 -66.247 5.198 1.00 42.03 168 VAL B CA 1
ATOM 4754 C C . VAL B 1 195 ? -32.370 -65.486 3.898 1.00 45.05 168 VAL B C 1
ATOM 4755 O O . VAL B 1 195 ? -31.608 -65.729 2.961 1.00 47.37 168 VAL B O 1
ATOM 4759 N N . VAL B 1 196 ? -33.342 -64.577 3.849 1.00 38.85 169 VAL B N 1
ATOM 4760 C CA . VAL B 1 196 ? -33.679 -63.868 2.624 1.00 42.48 169 VAL B CA 1
ATOM 4761 C C . VAL B 1 196 ? -32.983 -62.515 2.531 1.00 48.24 169 VAL B C 1
ATOM 4762 O O . VAL B 1 196 ? -33.143 -61.784 1.545 1.00 44.61 169 VAL B O 1
ATOM 4766 N N . GLY B 1 197 ? -32.210 -62.191 3.565 1.00 45.40 170 GLY B N 1
ATOM 4767 C CA . GLY B 1 197 ? -31.457 -60.954 3.598 1.00 46.00 170 GLY B CA 1
ATOM 4768 C C . GLY B 1 197 ? -30.662 -60.804 4.876 1.00 45.87 170 GLY B C 1
ATOM 4769 O O . GLY B 1 197 ? -31.018 -61.366 5.916 1.00 42.62 170 GLY B O 1
ATOM 4770 N N . GLU B 1 198 ? -29.581 -60.036 4.796 1.00 44.80 171 GLU B N 1
ATOM 4771 C CA . GLU B 1 198 ? -28.711 -59.816 5.940 1.00 42.16 171 GLU B CA 1
ATOM 4772 C C . GLU B 1 198 ? -28.133 -58.394 5.955 1.00 44.87 171 GLU B C 1
ATOM 4773 O O . GLU B 1 198 ? -28.005 -57.748 4.907 1.00 44.07 171 GLU B O 1
ATOM 4779 N N . GLU B 1 199 ? -27.806 -57.902 7.149 1.00 39.37 172 GLU B N 1
ATOM 4780 C CA . GLU B 1 199 ? -27.148 -56.607 7.285 1.00 35.52 172 GLU B CA 1
ATOM 4781 C C . GLU B 1 199 ? -26.103 -56.687 8.371 1.00 39.22 172 GLU B C 1
ATOM 4782 O O . GLU B 1 199 ? -26.216 -57.490 9.306 1.00 42.62 172 GLU B O 1
ATOM 4788 N N . SER B 1 200 ? -25.082 -55.854 8.245 1.00 31.80 173 SER B N 1
ATOM 4789 C CA . SER B 1 200 ? -24.049 -55.782 9.255 1.00 34.92 173 SER B CA 1
ATOM 4790 C C . SER B 1 200 ? -24.111 -54.416 9.910 1.00 36.72 173 SER B C 1
ATOM 4791 O O . SER B 1 200 ? -24.123 -53.393 9.218 1.00 34.72 173 SER B O 1
ATOM 4794 N N . GLY B 1 201 ? -24.194 -54.414 11.238 1.00 33.18 174 GLY B N 1
ATOM 4795 C CA . GLY B 1 201 ? -24.108 -53.197 12.023 1.00 37.44 174 GLY B CA 1
ATOM 4796 C C . GLY B 1 201 ? -22.683 -53.016 12.510 1.00 32.52 174 GLY B C 1
ATOM 4797 O O . GLY B 1 201 ? -22.024 -53.980 12.889 1.00 32.02 174 GLY B O 1
ATOM 4798 N N . LEU B 1 202 ? -22.200 -51.781 12.496 1.00 35.73 175 LEU B N 1
ATOM 4799 C CA . LEU B 1 202 ? -20.816 -51.516 12.876 1.00 33.61 175 LEU B CA 1
ATOM 4800 C C . LEU B 1 202 ? -20.693 -50.189 13.619 1.00 37.16 175 LEU B C 1
ATOM 4801 O O . LEU B 1 202 ? -20.723 -49.111 13.006 1.00 38.90 175 LEU B O 1
ATOM 4806 N N . GLY B 1 203 ? -20.571 -50.266 14.944 1.00 35.98 176 GLY B N 1
ATOM 4807 C CA . GLY B 1 203 ? -20.521 -49.070 15.766 1.00 30.45 176 GLY B CA 1
ATOM 4808 C C . GLY B 1 203 ? -19.414 -48.104 15.372 1.00 29.50 176 GLY B C 1
ATOM 4809 O O . GLY B 1 203 ? -18.307 -48.513 15.025 1.00 31.52 176 GLY B O 1
ATOM 4810 N N . LEU B 1 204 ? -19.714 -46.814 15.420 1.00 29.96 177 LEU B N 1
ATOM 4811 C CA . LEU B 1 204 ? -18.691 -45.778 15.258 1.00 36.47 177 LEU B CA 1
ATOM 4812 C C . LEU B 1 204 ? -18.576 -45.011 16.567 1.00 33.03 177 LEU B C 1
ATOM 4813 O O . LEU B 1 204 ? -19.585 -44.745 17.222 1.00 34.64 177 LEU B O 1
ATOM 4818 N N . ALA B 1 205 ? -17.359 -44.639 16.942 1.00 29.98 178 ALA B N 1
ATOM 4819 C CA . ALA B 1 205 ? -17.152 -43.881 18.171 1.00 33.68 178 ALA B CA 1
ATOM 4820 C C . ALA B 1 205 ? -16.174 -42.738 17.931 1.00 37.67 178 ALA B C 1
ATOM 4821 O O . ALA B 1 205 ? -15.189 -42.911 17.208 1.00 30.85 178 ALA B O 1
ATOM 4823 N N . ASN B 1 206 ? -16.437 -41.578 18.540 1.00 30.76 179 ASN B N 1
ATOM 4824 C CA . ASN B 1 206 ? -15.469 -40.486 18.515 1.00 33.79 179 ASN B CA 1
ATOM 4825 C C . ASN B 1 206 ? -14.373 -40.677 19.550 1.00 37.16 179 ASN B C 1
ATOM 4826 O O . ASN B 1 206 ? -14.427 -41.606 20.357 1.00 33.00 179 ASN B O 1
ATOM 4831 N N . ALA B 1 207 ? -13.390 -39.780 19.518 1.00 40.92 180 ALA B N 1
ATOM 4832 C CA . ALA B 1 207 ? -12.254 -39.800 20.442 1.00 39.91 180 ALA B CA 1
ATOM 4833 C C . ALA B 1 207 ? -12.668 -39.646 21.911 1.00 42.01 180 ALA B C 1
ATOM 4834 O O . ALA B 1 207 ? -11.997 -40.160 22.814 1.00 42.71 180 ALA B O 1
ATOM 4836 N N . ASN B 1 208 ? -13.757 -38.923 22.158 1.00 40.36 181 ASN B N 1
ATOM 4837 C CA . ASN B 1 208 ? -14.283 -38.840 23.514 1.00 41.66 181 ASN B CA 1
ATOM 4838 C C . ASN B 1 208 ? -14.931 -40.178 23.904 1.00 35.43 181 ASN B C 1
ATOM 4839 O O . ASN B 1 208 ? -15.351 -40.368 25.041 1.00 35.75 181 ASN B O 1
ATOM 4844 N N . GLY B 1 209 ? -15.007 -41.102 22.952 1.00 34.67 182 GLY B N 1
ATOM 4845 C CA . GLY B 1 209 ? -15.576 -42.413 23.218 1.00 34.92 182 GLY B CA 1
ATOM 4846 C C . GLY B 1 209 ? -17.095 -42.412 23.226 1.00 37.18 182 GLY B C 1
ATOM 4847 O O . GLY B 1 209 ? -17.714 -43.291 23.814 1.00 41.16 182 GLY B O 1
ATOM 4848 N N . ASP B 1 210 ? -17.703 -41.421 22.581 1.00 35.99 183 ASP B N 1
ATOM 4849 C CA . ASP B 1 210 ? -19.145 -41.422 22.404 1.00 33.67 183 ASP B CA 1
ATOM 4850 C C . ASP B 1 210 ? -19.489 -42.055 21.059 1.00 37.25 183 ASP B C 1
ATOM 4851 O O . ASP B 1 210 ? -18.743 -41.912 20.088 1.00 33.97 183 ASP B O 1
ATOM 4856 N N . GLY B 1 211 ? -20.616 -42.758 21.005 1.00 35.96 184 GLY B N 1
ATOM 4857 C CA . GLY B 1 211 ? -21.129 -43.259 19.746 1.00 33.79 184 GLY B CA 1
ATOM 4858 C C . GLY B 1 211 ? -21.533 -42.128 18.817 1.00 31.90 184 GLY B C 1
ATOM 4859 O O . GLY B 1 211 ? -22.129 -41.137 19.249 1.00 32.50 184 GLY B O 1
ATOM 4860 N N . ILE B 1 212 ? -21.194 -42.265 17.539 1.00 30.63 185 ILE B N 1
ATOM 4861 C CA . ILE B 1 212 ? -21.628 -41.307 16.533 1.00 29.76 185 ILE B CA 1
ATOM 4862 C C . ILE B 1 212 ? -22.233 -41.993 15.318 1.00 35.00 185 ILE B C 1
ATOM 4863 O O . ILE B 1 212 ? -22.045 -43.186 15.088 1.00 30.79 185 ILE B O 1
ATOM 4868 N N . GLU B 1 213 ? -22.966 -41.215 14.534 1.00 34.98 186 GLU B N 1
ATOM 4869 C CA . GLU B 1 213 ? -23.441 -41.688 13.253 1.00 30.97 186 GLU B CA 1
ATOM 4870 C C . GLU B 1 213 ? -22.513 -41.117 12.178 1.00 29.22 186 GLU B C 1
ATOM 4871 O O . GLU B 1 213 ? -21.524 -40.447 12.501 1.00 30.12 186 GLU B O 1
ATOM 4877 N N . HIS B 1 214 ? -22.825 -41.374 10.913 1.00 30.99 187 HIS B N 1
ATOM 4878 C CA . HIS B 1 214 ? -21.896 -41.078 9.815 1.00 26.26 187 HIS B CA 1
ATOM 4879 C C . HIS B 1 214 ? -21.687 -39.597 9.475 1.00 31.87 187 HIS B C 1
ATOM 4880 O O . HIS B 1 214 ? -20.614 -39.223 9.001 1.00 29.32 187 HIS B O 1
ATOM 4887 N N . PHE B 1 215 ? -22.694 -38.760 9.717 1.00 28.52 188 PHE B N 1
ATOM 4888 C CA . PHE B 1 215 ? -22.509 -37.329 9.553 1.00 31.22 188 PHE B CA 1
ATOM 4889 C C . PHE B 1 215 ? -21.506 -36.804 10.579 1.00 32.28 188 PHE B C 1
ATOM 4890 O O . PHE B 1 215 ? -21.021 -35.680 10.461 1.00 34.75 188 PHE B O 1
ATOM 4898 N N . GLY B 1 216 ? -21.209 -37.615 11.593 1.00 33.31 189 GLY B N 1
ATOM 4899 C CA . GLY B 1 216 ? -20.216 -37.247 12.586 1.00 33.83 189 GLY B CA 1
ATOM 4900 C C . GLY B 1 216 ? -20.746 -36.811 13.949 1.00 32.17 189 GLY B C 1
ATOM 4901 O O . GLY B 1 216 ? -19.982 -36.402 14.808 1.00 28.32 189 GLY B O 1
ATOM 4902 N N . TYR B 1 217 ? -22.048 -36.929 14.172 1.00 29.48 190 TYR B N 1
ATOM 4903 C CA . TYR B 1 217 ? -22.628 -36.451 15.422 1.00 29.82 190 TYR B CA 1
ATOM 4904 C C . TYR B 1 217 ? -22.950 -37.565 16.417 1.00 32.87 190 TYR B C 1
ATOM 4905 O O . TYR B 1 217 ? -23.493 -38.613 16.042 1.00 29.90 190 TYR B O 1
ATOM 4914 N N . VAL B 1 218 ? -22.615 -37.328 17.685 1.00 29.37 191 VAL B N 1
ATOM 4915 C CA . VAL B 1 218 ? -23.043 -38.214 18.754 1.00 28.91 191 VAL B CA 1
ATOM 4916 C C . VAL B 1 218 ? -24.522 -38.524 18.547 1.00 28.99 191 VAL B C 1
ATOM 4917 O O . VAL B 1 218 ? -25.333 -37.608 18.369 1.00 28.11 191 VAL B O 1
ATOM 4921 N N . ASP B 1 219 ? -24.874 -39.806 18.545 1.00 28.43 192 ASP B N 1
ATOM 4922 C CA . ASP B 1 219 ? -26.275 -40.199 18.349 1.00 33.16 192 ASP B CA 1
ATOM 4923 C C . ASP B 1 219 ? -26.760 -41.123 19.481 1.00 36.04 192 ASP B C 1
ATOM 4924 O O . ASP B 1 219 ? -25.959 -41.762 20.161 1.00 41.84 192 ASP B O 1
ATOM 4929 N N . GLY B 1 220 ? -28.064 -41.182 19.700 1.00 36.89 193 GLY B N 1
ATOM 4930 C CA . GLY B 1 220 ? -28.585 -41.986 20.795 1.00 34.71 193 GLY B CA 1
ATOM 4931 C C . GLY B 1 220 ? -28.225 -41.487 22.199 1.00 37.57 193 GLY B C 1
ATOM 4932 O O . GLY B 1 220 ? -28.136 -42.282 23.142 1.00 30.80 193 GLY B O 1
ATOM 4933 N N . ARG B 1 221 ? -28.012 -40.182 22.359 1.00 31.42 194 ARG B N 1
ATOM 4934 C CA . ARG B 1 221 ? -27.768 -39.652 23.699 1.00 29.36 194 ARG B CA 1
ATOM 4935 C C . ARG B 1 221 ? -29.052 -39.642 24.535 1.00 27.76 194 ARG B C 1
ATOM 4936 O O . ARG B 1 221 ? -29.049 -40.046 25.699 1.00 29.99 194 ARG B O 1
ATOM 4944 N N . SER B 1 222 ? -30.150 -39.205 23.930 1.00 27.48 195 SER B N 1
ATOM 4945 C CA . SER B 1 222 ? -31.386 -38.984 24.674 1.00 30.84 195 SER B CA 1
ATOM 4946 C C . SER B 1 222 ? -32.360 -40.132 24.501 1.00 31.79 195 SER B C 1
ATOM 4947 O O . SER B 1 222 ? -32.858 -40.368 23.407 1.00 35.77 195 SER B O 1
ATOM 4950 N N . GLN B 1 223 ? -32.634 -40.836 25.594 1.00 29.26 196 GLN B N 1
ATOM 4951 C CA . GLN B 1 223 ? -33.482 -42.014 25.562 1.00 27.34 196 GLN B CA 1
ATOM 4952 C C . GLN B 1 223 ? -34.543 -41.932 26.642 1.00 30.20 196 GLN B C 1
ATOM 4953 O O . GLN B 1 223 ? -34.281 -41.414 27.734 1.00 27.87 196 GLN B O 1
ATOM 4959 N N . PRO B 1 224 ? -35.746 -42.447 26.355 1.00 30.84 197 PRO B N 1
ATOM 4960 C CA . PRO B 1 224 ? -36.724 -42.610 27.442 1.00 26.62 197 PRO B CA 1
ATOM 4961 C C . PRO B 1 224 ? -36.214 -43.664 28.407 1.00 27.62 197 PRO B C 1
ATOM 4962 O O . PRO B 1 224 ? -35.727 -44.716 27.975 1.00 28.08 197 PRO B O 1
ATOM 4966 N N . LEU B 1 225 ? -36.280 -43.377 29.700 1.00 25.04 198 LEU B N 1
ATOM 4967 C CA . LEU B 1 225 ? -35.787 -44.333 30.687 1.00 27.69 198 LEU B CA 1
ATOM 4968 C C . LEU B 1 225 ? -36.986 -44.961 31.387 1.00 26.95 198 LEU B C 1
ATOM 4969 O O . LEU B 1 225 ? -37.819 -44.255 31.968 1.00 24.64 198 LEU B O 1
ATOM 4974 N N . PHE B 1 226 ? -37.075 -46.286 31.309 1.00 28.44 199 PHE B N 1
ATOM 4975 C CA . PHE B 1 226 ? -38.220 -47.038 31.839 1.00 25.30 199 PHE B CA 1
ATOM 4976 C C . PHE B 1 226 ? -37.971 -47.536 33.253 1.00 25.40 199 PHE B C 1
ATOM 4977 O O . PHE B 1 226 ? -38.902 -47.733 34.030 1.00 29.97 199 PHE B O 1
ATOM 4985 N N . LEU B 1 227 ? -36.701 -47.747 33.571 1.00 27.02 200 LEU B N 1
ATOM 4986 C CA . LEU B 1 227 ? -36.285 -48.307 34.854 1.00 29.13 200 LEU B CA 1
ATOM 4987 C C . LEU B 1 227 ? -35.847 -47.202 35.815 1.00 33.33 200 LEU B C 1
ATOM 4988 O O . LEU B 1 227 ? -35.187 -46.241 35.403 1.00 30.88 200 LEU B O 1
ATOM 4993 N N . THR B 1 228 ? -36.215 -47.331 37.087 1.00 32.55 201 THR B N 1
ATOM 4994 C CA . THR B 1 228 ? -35.843 -46.328 38.089 1.00 28.87 201 THR B CA 1
ATOM 4995 C C . THR B 1 228 ? -34.329 -46.274 38.241 1.00 30.16 201 THR B C 1
ATOM 4996 O O . THR B 1 228 ? -33.749 -45.200 38.453 1.00 29.72 201 THR B O 1
ATOM 5000 N N . GLU B 1 229 ? -33.704 -47.443 38.120 1.00 24.01 202 GLU B N 1
ATOM 5001 C CA . GLU B 1 229 ? -32.260 -47.592 38.205 1.00 29.14 202 GLU B CA 1
ATOM 5002 C C . GLU B 1 229 ? -31.494 -46.835 37.110 1.00 29.82 202 GLU B C 1
ATOM 5003 O O . GLU B 1 229 ? -30.368 -46.396 37.341 1.00 32.35 202 GLU B O 1
ATOM 5009 N N . ASP B 1 230 ? -32.075 -46.724 35.916 1.00 28.44 203 ASP B N 1
ATOM 5010 C CA . ASP B 1 230 ? -31.468 -45.929 34.838 1.00 28.43 203 ASP B CA 1
ATOM 5011 C C . ASP B 1 230 ? -31.681 -44.446 35.145 1.00 30.47 203 ASP B C 1
ATOM 5012 O O . ASP B 1 230 ? -30.827 -43.604 34.881 1.00 26.20 203 ASP B O 1
ATOM 5017 N N . VAL B 1 231 ? -32.849 -44.124 35.679 1.00 24.37 204 VAL B N 1
ATOM 5018 C CA . VAL B 1 231 ? -33.119 -42.741 35.991 1.00 29.18 204 VAL B CA 1
ATOM 5019 C C . VAL B 1 231 ? -32.114 -42.272 37.045 1.00 28.76 204 VAL B C 1
ATOM 5020 O O . VAL B 1 231 ? -31.640 -41.141 36.985 1.00 29.91 204 VAL B O 1
ATOM 5024 N N . ASP B 1 232 ? -31.765 -43.154 37.985 1.00 28.52 205 ASP B N 1
ATOM 5025 C CA . ASP B 1 232 ? -30.839 -42.791 39.057 1.00 32.08 205 ASP B CA 1
ATOM 5026 C C . ASP B 1 232 ? -29.469 -42.544 38.463 1.00 33.33 205 ASP B C 1
ATOM 5027 O O . ASP B 1 232 ? -28.804 -41.546 38.769 1.00 26.56 205 ASP B O 1
ATOM 5032 N N . ALA B 1 233 ? -29.045 -43.483 37.625 1.00 30.88 206 ALA B N 1
ATOM 5033 C CA . ALA B 1 233 ? -27.749 -43.385 36.978 1.00 30.47 206 ALA B CA 1
ATOM 5034 C C . ALA B 1 233 ? -27.653 -42.124 36.124 1.00 27.07 206 ALA B C 1
ATOM 5035 O O . ALA B 1 233 ? -26.596 -41.501 36.048 1.00 24.26 206 ALA B O 1
ATOM 5037 N N . GLU B 1 234 ? -28.753 -41.749 35.481 1.00 23.09 207 GLU B N 1
ATOM 5038 C CA . GLU B 1 234 ? -28.763 -40.518 34.698 1.00 28.17 207 GLU B CA 1
ATOM 5039 C C . GLU B 1 234 ? -28.583 -39.311 35.634 1.00 27.33 207 GLU B C 1
ATOM 5040 O O . GLU B 1 234 ? -27.813 -38.401 35.344 1.00 26.85 207 GLU B O 1
ATOM 5046 N N . ARG B 1 235 ? -29.284 -39.314 36.762 1.00 26.24 208 ARG B N 1
ATOM 5047 C CA . ARG B 1 235 ? -29.177 -38.205 37.706 1.00 29.00 208 ARG B CA 1
ATOM 5048 C C . ARG B 1 235 ? -27.790 -38.135 38.356 1.00 27.90 208 ARG B C 1
ATOM 5049 O O . ARG B 1 235 ? -27.242 -37.055 38.533 1.00 25.31 208 ARG B O 1
ATOM 5057 N N . ASP B 1 236 ? -27.231 -39.294 38.686 1.00 27.91 209 ASP B N 1
ATOM 5058 C CA . ASP B 1 236 ? -25.981 -39.393 39.442 1.00 28.93 209 ASP B CA 1
ATOM 5059 C C . ASP B 1 236 ? -24.713 -39.126 38.619 1.00 30.47 209 ASP B C 1
ATOM 5060 O O . ASP B 1 236 ? -23.723 -38.598 39.139 1.00 24.11 209 ASP B O 1
ATOM 5065 N N . THR B 1 237 ? -24.748 -39.506 37.343 1.00 24.99 210 THR B N 1
ATOM 5066 C CA . THR B 1 237 ? -23.541 -39.588 36.537 1.00 27.31 210 THR B CA 1
ATOM 5067 C C . THR B 1 237 ? -23.576 -38.763 35.263 1.00 28.09 210 THR B C 1
ATOM 5068 O O . THR B 1 237 ? -22.631 -38.829 34.471 1.00 26.89 210 THR B O 1
ATOM 5072 N N . THR B 1 238 ? -24.657 -38.015 35.032 1.00 26.90 211 THR B N 1
ATOM 5073 C CA . THR B 1 238 ? -24.647 -37.061 33.925 1.00 23.88 211 THR B CA 1
ATOM 5074 C C . THR B 1 238 ? -24.876 -35.647 34.422 1.00 28.19 211 THR B C 1
ATOM 5075 O O . THR B 1 238 ? -24.787 -35.378 35.621 1.00 26.28 211 THR B O 1
ATOM 5079 N N . ASP B 1 239 ? -25.173 -34.736 33.502 1.00 28.57 212 ASP B N 1
ATOM 5080 C CA . ASP B 1 239 ? -25.428 -33.364 33.909 1.00 28.69 212 ASP B CA 1
ATOM 5081 C C . ASP B 1 239 ? -26.608 -33.311 34.881 1.00 31.05 212 ASP B C 1
ATOM 5082 O O . ASP B 1 239 ? -26.632 -32.464 35.765 1.00 30.79 212 ASP B O 1
ATOM 5087 N N . GLY B 1 240 ? -27.558 -34.243 34.748 1.00 30.32 213 GLY B N 1
ATOM 5088 C CA . GLY B 1 240 ? -28.661 -34.334 35.693 1.00 29.18 213 GLY B CA 1
ATOM 5089 C C . GLY B 1 240 ? -30.031 -34.568 35.074 1.00 28.80 213 GLY B C 1
ATOM 5090 O O . GLY B 1 240 ? -30.144 -34.846 33.881 1.00 26.75 213 GLY B O 1
ATOM 5091 N N . VAL B 1 241 ? -31.077 -34.449 35.892 1.00 26.21 214 VAL B N 1
ATOM 5092 C CA . VAL B 1 241 ? -32.452 -34.547 35.402 1.00 24.90 214 VAL B CA 1
ATOM 5093 C C . VAL B 1 241 ? -33.353 -33.435 35.942 1.00 27.06 214 VAL B C 1
ATOM 5094 O O . VAL B 1 241 ? -34.550 -33.655 36.178 1.00 24.29 214 VAL B O 1
ATOM 5098 N N . ASN B 1 242 ? -32.782 -32.240 36.112 1.00 27.17 215 ASN B N 1
ATOM 5099 C CA . ASN B 1 242 ? -33.499 -31.096 36.697 1.00 30.76 215 ASN B CA 1
ATOM 5100 C C . ASN B 1 242 ? -34.404 -30.326 35.726 1.00 33.86 215 ASN B C 1
ATOM 5101 O O . ASN B 1 242 ? -35.383 -29.708 36.132 1.00 33.51 215 ASN B O 1
ATOM 5106 N N . ASP B 1 243 ? -34.055 -30.350 34.448 1.00 34.32 216 ASP B N 1
ATOM 5107 C CA . ASP B 1 243 ? -34.748 -29.569 33.436 1.00 31.10 216 ASP B CA 1
ATOM 5108 C C . ASP B 1 243 ? -35.577 -30.545 32.600 1.00 34.80 216 ASP B C 1
ATOM 5109 O O . ASP B 1 243 ? -36.758 -30.316 32.322 1.00 35.53 216 ASP B O 1
ATOM 5114 N N . TRP B 1 244 ? -34.932 -31.637 32.200 1.00 27.83 217 TRP B N 1
ATOM 5115 C CA . TRP B 1 244 ? -35.577 -32.695 31.431 1.00 30.88 217 TRP B CA 1
ATOM 5116 C C . TRP B 1 244 ? -35.648 -34.006 32.227 1.00 28.80 217 TRP B C 1
ATOM 5117 O O . TRP B 1 244 ? -34.624 -34.605 32.575 1.00 24.77 217 TRP B O 1
ATOM 5128 N N . ASP B 1 245 ? -36.866 -34.452 32.496 1.00 27.19 218 ASP B N 1
ATOM 5129 C CA . ASP B 1 245 ? -37.075 -35.752 33.123 1.00 27.32 218 ASP B CA 1
ATOM 5130 C C . ASP B 1 245 ? -37.274 -36.769 32.025 1.00 29.48 218 ASP B C 1
ATOM 5131 O O . ASP B 1 245 ? -38.280 -36.727 31.326 1.00 34.56 218 ASP B O 1
ATOM 5136 N N . PRO B 1 246 ? -36.307 -37.680 31.854 1.00 29.18 219 PRO B N 1
ATOM 5137 C CA . PRO B 1 246 ? -36.364 -38.733 30.834 1.00 28.94 219 PRO B CA 1
ATOM 5138 C C . PRO B 1 246 ? -37.231 -39.928 31.259 1.00 31.49 219 PRO B C 1
ATOM 5139 O O . PRO B 1 246 ? -37.322 -40.907 30.516 1.00 26.55 219 PRO B O 1
ATOM 5143 N N . SER B 1 247 ? -37.853 -39.855 32.433 1.00 30.76 220 SER B N 1
ATOM 5144 C CA . SER B 1 247 ? -38.659 -40.975 32.917 1.00 30.84 220 SER B CA 1
ATOM 5145 C C . SER B 1 247 ? -39.745 -41.301 31.903 1.00 32.54 220 SER B C 1
ATOM 5146 O O . SER B 1 247 ? -40.292 -40.403 31.262 1.00 35.44 220 SER B O 1
ATOM 5149 N N . ALA B 1 248 ? -40.059 -42.584 31.774 1.00 31.61 221 ALA B N 1
ATOM 5150 C CA . ALA B 1 248 ? -41.134 -43.031 30.889 1.00 36.27 221 ALA B CA 1
ATOM 5151 C C . ALA B 1 248 ? -41.752 -44.319 31.424 1.00 31.39 221 ALA B C 1
ATOM 5152 O O . ALA B 1 248 ? -41.040 -45.237 31.832 1.00 26.65 221 ALA B O 1
ATOM 5154 N N . PRO B 1 249 ? -43.086 -44.368 31.449 1.00 32.17 222 PRO B N 1
ATOM 5155 C CA . PRO B 1 249 ? -43.873 -45.511 31.923 1.00 37.09 222 PRO B CA 1
ATOM 5156 C C . PRO B 1 249 ? -43.737 -46.741 31.021 1.00 34.60 222 PRO B C 1
ATOM 5157 O O . PRO B 1 249 ? -43.581 -46.592 29.802 1.00 33.19 222 PRO B O 1
ATOM 5161 N N . LEU B 1 250 ? -43.793 -47.936 31.611 1.00 32.44 223 LEU B N 1
ATOM 5162 C CA . LEU B 1 250 ? -43.600 -49.172 30.837 1.00 33.11 223 LEU B CA 1
ATOM 5163 C C . LEU B 1 250 ? -44.499 -49.223 29.598 1.00 31.69 223 LEU B C 1
ATOM 5164 O O . LEU B 1 250 ? -44.114 -49.771 28.557 1.00 29.64 223 LEU B O 1
ATOM 5169 N N . GLU B 1 251 ? -45.691 -48.646 29.723 1.00 27.46 224 GLU B N 1
ATOM 5170 C CA . GLU B 1 251 ? -46.689 -48.664 28.657 1.00 32.39 224 GLU B CA 1
ATOM 5171 C C . GLU B 1 251 ? -46.239 -47.861 27.444 1.00 38.06 224 GLU B C 1
ATOM 5172 O O . GLU B 1 251 ? -46.967 -47.749 26.452 1.00 37.11 224 GLU B O 1
ATOM 5178 N N . GLN B 1 252 ? -45.049 -47.279 27.525 1.00 36.56 225 GLN B N 1
ATOM 5179 C CA . GLN B 1 252 ? -44.538 -46.490 26.417 1.00 34.04 225 GLN B CA 1
ATOM 5180 C C . GLN B 1 252 ? -43.677 -47.360 25.497 1.00 31.38 225 GLN B C 1
ATOM 5181 O O . GLN B 1 252 ? -43.156 -46.903 24.465 1.00 28.52 225 GLN B O 1
ATOM 5187 N N . VAL B 1 253 ? -43.538 -48.624 25.869 1.00 28.97 226 VAL B N 1
ATOM 5188 C CA . VAL B 1 253 ? -42.729 -49.547 25.085 1.00 29.04 226 VAL B CA 1
ATOM 5189 C C . VAL B 1 253 ? -43.201 -50.997 25.215 1.00 32.89 226 VAL B C 1
ATOM 5190 O O . VAL B 1 253 ? -42.942 -51.816 24.329 1.00 34.23 226 VAL B O 1
ATOM 5194 N N . LEU B 1 254 ? -43.893 -51.315 26.309 1.00 31.90 227 LEU B N 1
ATOM 5195 C CA . LEU B 1 254 ? -44.278 -52.700 26.576 1.00 33.29 227 LEU B CA 1
ATOM 5196 C C . LEU B 1 254 ? -45.687 -53.024 26.104 1.00 36.29 227 LEU B C 1
ATOM 5197 O O . LEU B 1 254 ? -46.609 -52.226 26.249 1.00 31.39 227 LEU B O 1
ATOM 5202 N N . VAL B 1 255 ? -45.845 -54.213 25.536 1.00 38.55 228 VAL B N 1
ATOM 5203 C CA . VAL B 1 255 ? -47.151 -54.650 25.079 1.00 39.01 228 VAL B CA 1
ATOM 5204 C C . VAL B 1 255 ? -47.444 -56.046 25.589 1.00 32.10 228 VAL B C 1
ATOM 5205 O O . VAL B 1 255 ? -46.591 -56.929 25.510 1.00 39.32 228 VAL B O 1
ATOM 5209 N N . PRO B 1 256 ? -48.656 -56.256 26.115 1.00 35.43 229 PRO B N 1
ATOM 5210 C CA . PRO B 1 256 ? -49.055 -57.618 26.474 1.00 37.50 229 PRO B CA 1
ATOM 5211 C C . PRO B 1 256 ? -48.907 -58.519 25.248 1.00 38.99 229 PRO B C 1
ATOM 5212 O O . PRO B 1 256 ? -49.500 -58.225 24.210 1.00 40.34 229 PRO B O 1
ATOM 5216 N N . ASP B 1 257 ? -48.108 -59.576 25.362 1.00 34.77 230 ASP B N 1
ATOM 5217 C CA . ASP B 1 257 ? -47.923 -60.544 24.283 1.00 39.07 230 ASP B CA 1
ATOM 5218 C C . ASP B 1 257 ? -49.187 -61.401 24.096 1.00 43.75 230 ASP B C 1
ATOM 5219 O O . ASP B 1 257 ? -49.402 -62.376 24.827 1.00 42.07 230 ASP B O 1
ATOM 5224 N N . PRO B 1 258 ? -50.010 -61.055 23.095 1.00 40.67 231 PRO B N 1
ATOM 5225 C CA . PRO B 1 258 ? -51.389 -61.545 23.010 1.00 42.16 231 PRO B CA 1
ATOM 5226 C C . PRO B 1 258 ? -51.461 -63.040 22.723 1.00 41.29 231 PRO B C 1
ATOM 5227 O O . PRO B 1 258 ? -52.488 -63.653 22.996 1.00 41.84 231 PRO B O 1
ATOM 5231 N N . ALA B 1 259 ? -50.382 -63.604 22.187 1.00 40.25 232 ALA B N 1
ATOM 5232 C CA . ALA B 1 259 ? -50.348 -65.014 21.809 1.00 40.56 232 ALA B CA 1
ATOM 5233 C C . ALA B 1 259 ? -49.669 -65.856 22.870 1.00 43.04 232 ALA B C 1
ATOM 5234 O O . ALA B 1 259 ? -49.655 -67.077 22.771 1.00 45.72 232 ALA B O 1
ATOM 5236 N N . ALA B 1 260 ? -49.099 -65.202 23.875 1.00 39.09 233 ALA B N 1
ATOM 5237 C CA . ALA B 1 260 ? -48.381 -65.901 24.929 1.00 42.39 233 ALA B CA 1
ATOM 5238 C C . ALA B 1 260 ? -49.343 -66.541 25.916 1.00 39.72 233 ALA B C 1
ATOM 5239 O O . ALA B 1 260 ? -50.500 -66.127 26.022 1.00 38.15 233 ALA B O 1
ATOM 5241 N N . PRO B 1 261 ? -48.855 -67.548 26.658 1.00 39.33 234 PRO B N 1
ATOM 5242 C CA . PRO B 1 261 ? -49.647 -68.278 27.660 1.00 37.36 234 PRO B CA 1
ATOM 5243 C C . PRO B 1 261 ? -50.343 -67.353 28.665 1.00 45.31 234 PRO B C 1
ATOM 5244 O O . PRO B 1 261 ? -51.500 -67.592 29.019 1.00 44.29 234 PRO B O 1
ATOM 5248 N N . ASP B 1 262 ? -49.652 -66.308 29.117 1.00 40.60 235 ASP B N 1
ATOM 5249 C CA . ASP B 1 262 ? -50.220 -65.410 30.118 1.00 38.81 235 ASP B CA 1
ATOM 5250 C C . ASP B 1 262 ? -49.828 -63.956 29.840 1.00 41.39 235 ASP B C 1
ATOM 5251 O O . ASP B 1 262 ? -48.829 -63.462 30.356 1.00 41.88 235 ASP B O 1
ATOM 5256 N N . PRO B 1 263 ? -50.617 -63.274 29.007 1.00 40.27 236 PRO B N 1
ATOM 5257 C CA . PRO B 1 263 ? -50.363 -61.881 28.622 1.00 44.46 236 PRO B CA 1
ATOM 5258 C C . PRO B 1 263 ? -50.385 -60.893 29.785 1.00 41.42 236 PRO B C 1
ATOM 5259 O O . PRO B 1 263 ? -50.274 -59.697 29.534 1.00 43.70 236 PRO B O 1
ATOM 5263 N N . THR B 1 264 ? -50.542 -61.362 31.019 1.00 42.67 237 THR B N 1
ATOM 5264 C CA . THR B 1 264 ? -50.556 -60.449 32.160 1.00 40.92 237 THR B CA 1
ATOM 5265 C C . THR B 1 264 ? -49.156 -60.330 32.749 1.00 38.97 237 THR B C 1
ATOM 5266 O O . THR B 1 264 ? -48.852 -59.395 33.490 1.00 35.47 237 THR B O 1
ATOM 5270 N N . VAL B 1 265 ? -48.301 -61.280 32.393 1.00 39.42 238 VAL B N 1
ATOM 5271 C CA . VAL B 1 265 ? -46.904 -61.238 32.802 1.00 40.80 238 VAL B CA 1
ATOM 5272 C C . VAL B 1 265 ? -45.984 -61.503 31.623 1.00 33.66 238 VAL B C 1
ATOM 5273 O O . VAL B 1 265 ? -44.766 -61.492 31.767 1.00 38.77 238 VAL B O 1
ATOM 5277 N N . HIS B 1 266 ? -46.568 -61.744 30.460 1.00 35.92 239 HIS B N 1
ATOM 5278 C CA . HIS B 1 266 ? -45.789 -62.097 29.274 1.00 40.12 239 HIS B CA 1
ATOM 5279 C C . HIS B 1 266 ? -45.826 -60.956 28.272 1.00 39.23 239 HIS B C 1
ATOM 5280 O O . HIS B 1 266 ? -46.867 -60.678 27.680 1.00 36.34 239 HIS B O 1
ATOM 5287 N N . PHE B 1 267 ? -44.693 -60.287 28.086 1.00 36.85 240 PHE B N 1
ATOM 5288 C CA . PHE B 1 267 ? -44.690 -59.056 27.305 1.00 35.25 240 PHE B CA 1
ATOM 5289 C C . PHE B 1 267 ? -43.709 -59.022 26.155 1.00 34.30 240 PHE B C 1
ATOM 5290 O O . PHE B 1 267 ? -42.687 -59.724 26.149 1.00 32.16 240 PHE B O 1
ATOM 5298 N N . GLY B 1 268 ? -44.039 -58.174 25.183 1.00 35.52 241 GLY B N 1
ATOM 5299 C CA . GLY B 1 268 ? -43.173 -57.910 24.046 1.00 39.21 241 GLY B CA 1
ATOM 5300 C C . GLY B 1 268 ? -43.326 -56.470 23.596 1.00 34.09 241 GLY B C 1
ATOM 5301 O O . GLY B 1 268 ? -44.025 -55.687 24.242 1.00 35.80 241 GLY B O 1
ATOM 5302 N N . SER B 1 269 ? -42.684 -56.121 22.484 1.00 29.59 242 SER B N 1
ATOM 5303 C CA . SER B 1 269 ? -42.778 -54.771 21.952 1.00 34.08 242 SER B CA 1
ATOM 5304 C C . SER B 1 269 ? -42.684 -54.754 20.426 1.00 33.70 242 SER B C 1
ATOM 5305 O O . SER B 1 269 ? -41.947 -55.542 19.836 1.00 33.04 242 SER B O 1
ATOM 5308 N N . TYR B 1 270 ? -43.419 -53.840 19.796 1.00 32.40 243 TYR B N 1
ATOM 5309 C CA . TYR B 1 270 ? -43.307 -53.635 18.352 1.00 31.81 243 TYR B CA 1
ATOM 5310 C C . TYR B 1 270 ? -41.968 -53.002 18.006 1.00 32.61 243 TYR B C 1
ATOM 5311 O O . TYR B 1 270 ? -41.381 -52.264 18.809 1.00 32.93 243 TYR B O 1
ATOM 5320 N N . PHE B 1 271 ? -41.506 -53.268 16.791 1.00 31.88 244 PHE B N 1
ATOM 5321 C CA . PHE B 1 271 ? -40.121 -53.020 16.428 1.00 30.87 244 PHE B CA 1
ATOM 5322 C C . PHE B 1 271 ? -40.032 -52.482 15.008 1.00 34.90 244 PHE B C 1
ATOM 5323 O O . PHE B 1 271 ? -40.416 -53.159 14.052 1.00 33.35 244 PHE B O 1
ATOM 5331 N N . VAL B 1 272 ? -39.534 -51.253 14.884 1.00 30.79 245 VAL B N 1
ATOM 5332 C CA . VAL B 1 272 ? -39.279 -50.645 13.588 1.00 31.44 245 VAL B CA 1
ATOM 5333 C C . VAL B 1 272 ? -37.855 -50.936 13.131 1.00 32.94 245 VAL B C 1
ATOM 5334 O O . VAL B 1 272 ? -36.894 -50.817 13.897 1.00 30.54 245 VAL B O 1
ATOM 5338 N N . PHE B 1 273 ? -37.731 -51.334 11.871 1.00 36.04 246 PHE B N 1
ATOM 5339 C CA . PHE B 1 273 ? -36.436 -51.444 11.223 1.00 35.04 246 PHE B CA 1
ATOM 5340 C C . PHE B 1 273 ? -36.473 -50.688 9.882 1.00 36.45 246 PHE B C 1
ATOM 5341 O O . PHE B 1 273 ? -37.337 -50.951 9.039 1.00 35.23 246 PHE B O 1
ATOM 5349 N N . ARG B 1 274 ? -35.562 -49.729 9.709 1.00 33.83 247 ARG B N 1
ATOM 5350 C CA . ARG B 1 274 ? -35.415 -49.015 8.444 1.00 31.67 247 ARG B CA 1
ATOM 5351 C C . ARG B 1 274 ? -33.945 -48.809 8.101 1.00 34.56 247 ARG B C 1
ATOM 5352 O O . ARG B 1 274 ? -33.194 -48.231 8.890 1.00 33.68 247 ARG B O 1
ATOM 5360 N N . LYS B 1 275 ? -33.536 -49.288 6.928 1.00 32.35 248 LYS B N 1
ATOM 5361 C CA . LYS B 1 275 ? -32.199 -49.011 6.427 1.00 33.10 248 LYS B CA 1
ATOM 5362 C C . LYS B 1 275 ? -32.156 -47.599 5.841 1.00 35.26 248 LYS B C 1
ATOM 5363 O O . LYS B 1 275 ? -32.762 -47.318 4.800 1.00 33.69 248 LYS B O 1
ATOM 5369 N N . LEU B 1 276 ? -31.438 -46.712 6.517 1.00 33.88 249 LEU B N 1
ATOM 5370 C CA . LEU B 1 276 ? -31.373 -45.309 6.109 1.00 34.73 249 LEU B CA 1
ATOM 5371 C C . LEU B 1 276 ? -29.973 -44.973 5.621 1.00 32.21 249 LEU B C 1
ATOM 5372 O O . LEU B 1 276 ? -29.055 -44.802 6.428 1.00 33.76 249 LEU B O 1
ATOM 5377 N N . GLU B 1 277 ? -29.803 -44.892 4.302 1.00 29.29 250 GLU B N 1
ATOM 5378 C CA . GLU B 1 277 ? -28.492 -44.579 3.741 1.00 30.99 250 GLU B CA 1
ATOM 5379 C C . GLU B 1 277 ? -28.135 -43.111 3.960 1.00 30.87 250 GLU B C 1
ATOM 5380 O O . GLU B 1 277 ? -29.005 -42.239 3.937 1.00 27.64 250 GLU B O 1
ATOM 5386 N N . GLN B 1 278 ? -26.847 -42.842 4.151 1.00 30.16 251 GLN B N 1
ATOM 5387 C CA . GLN B 1 278 ? -26.405 -41.494 4.465 1.00 32.83 251 GLN B CA 1
ATOM 5388 C C . GLN B 1 278 ? -25.440 -40.948 3.419 1.00 35.16 251 GLN B C 1
ATOM 5389 O O . GLN B 1 278 ? -24.363 -41.503 3.201 1.00 29.31 251 GLN B O 1
ATOM 5395 N N . ASN B 1 279 ? -25.812 -39.841 2.790 1.00 31.22 252 ASN B N 1
ATOM 5396 C CA . ASN B 1 279 ? -24.887 -39.192 1.876 1.00 34.14 252 ASN B CA 1
ATOM 5397 C C . ASN B 1 279 ? -24.034 -38.167 2.625 1.00 36.00 252 ASN B C 1
ATOM 5398 O O . ASN B 1 279 ? -24.396 -36.994 2.735 1.00 37.88 252 ASN B O 1
ATOM 5403 N N . VAL B 1 280 ? -22.897 -38.621 3.142 1.00 41.01 253 VAL B N 1
ATOM 5404 C CA . VAL B 1 280 ? -22.045 -37.781 3.974 1.00 39.01 253 VAL B CA 1
ATOM 5405 C C . VAL B 1 280 ? -21.478 -36.592 3.191 1.00 41.91 253 VAL B C 1
ATOM 5406 O O . VAL B 1 280 ? -21.485 -35.455 3.680 1.00 35.96 253 VAL B O 1
ATOM 5410 N N . ARG B 1 281 ? -20.990 -36.843 1.979 1.00 41.82 254 ARG B N 1
ATOM 5411 C CA . ARG B 1 281 ? -20.483 -35.740 1.163 1.00 43.30 254 ARG B CA 1
ATOM 5412 C C . ARG B 1 281 ? -21.560 -34.679 0.942 1.00 37.96 254 ARG B C 1
ATOM 5413 O O . ARG B 1 281 ? -21.301 -33.490 1.097 1.00 40.39 254 ARG B O 1
ATOM 5421 N N . LEU B 1 282 ? -22.771 -35.100 0.598 1.00 36.42 255 LEU B N 1
ATOM 5422 C CA . LEU B 1 282 ? -23.848 -34.134 0.379 1.00 36.05 255 LEU B CA 1
ATOM 5423 C C . LEU B 1 282 ? -24.199 -33.347 1.648 1.00 40.98 255 LEU B C 1
ATOM 5424 O O . LEU B 1 282 ? -24.383 -32.121 1.604 1.00 36.02 255 LEU B O 1
ATOM 5429 N N . PHE B 1 283 ? -24.306 -34.062 2.769 1.00 39.27 256 PHE B N 1
ATOM 5430 C CA . PHE B 1 283 ? -24.556 -33.430 4.064 1.00 36.66 256 PHE B CA 1
ATOM 5431 C C . PHE B 1 283 ? -23.460 -32.427 4.410 1.00 37.19 256 PHE B C 1
ATOM 5432 O O . PHE B 1 283 ? -23.742 -31.300 4.825 1.00 35.81 256 PHE B O 1
ATOM 5440 N N . LYS B 1 284 ? -22.210 -32.829 4.241 1.00 32.87 257 LYS B N 1
ATOM 5441 C CA . LYS B 1 284 ? -21.124 -31.935 4.595 1.00 33.82 257 LYS B CA 1
ATOM 5442 C C . LYS B 1 284 ? -21.114 -30.746 3.654 1.00 42.07 257 LYS B C 1
ATOM 5443 O O . LYS B 1 284 ? -20.771 -29.633 4.057 1.00 38.41 257 LYS B O 1
ATOM 5449 N N . GLU B 1 285 ? -21.532 -30.971 2.411 1.00 41.56 258 GLU B N 1
ATOM 5450 C CA . GLU B 1 285 ? -21.640 -29.870 1.465 1.00 44.61 258 GLU B CA 1
ATOM 5451 C C . GLU B 1 285 ? -22.741 -28.912 1.915 1.00 44.05 258 GLU B C 1
ATOM 5452 O O . GLU B 1 285 ? -22.620 -27.691 1.755 1.00 41.00 258 GLU B O 1
ATOM 5458 N N . ALA B 1 286 ? -23.810 -29.470 2.480 1.00 38.78 259 ALA B N 1
ATOM 5459 C CA . ALA B 1 286 ? -24.923 -28.651 2.955 1.00 40.55 259 ALA B CA 1
ATOM 5460 C C . ALA B 1 286 ? -24.489 -27.791 4.139 1.00 40.66 259 ALA B C 1
ATOM 5461 O O . ALA B 1 286 ? -24.784 -26.593 4.180 1.00 39.58 259 ALA B O 1
ATOM 5463 N N . GLU B 1 287 ? -23.788 -28.402 5.095 1.00 41.05 260 GLU B N 1
ATOM 5464 C CA . GLU B 1 287 ? -23.200 -27.658 6.210 1.00 43.13 260 GLU B CA 1
ATOM 5465 C C . GLU B 1 287 ? -22.451 -26.429 5.681 1.00 40.84 260 GLU B C 1
ATOM 5466 O O . GLU B 1 287 ? -22.624 -25.317 6.169 1.00 37.65 260 GLU B O 1
ATOM 5472 N N . ARG B 1 288 ? -21.618 -26.651 4.673 1.00 42.43 261 ARG B N 1
ATOM 5473 C CA . ARG B 1 288 ? -20.712 -25.628 4.177 1.00 41.75 261 ARG B CA 1
ATOM 5474 C C . ARG B 1 288 ? -21.452 -24.496 3.465 1.00 42.22 261 ARG B C 1
ATOM 5475 O O . ARG B 1 288 ? -21.171 -23.321 3.697 1.00 37.99 261 ARG B O 1
ATOM 5483 N N . ASP B 1 289 ? -22.410 -24.849 2.614 1.00 45.60 262 ASP B N 1
ATOM 5484 C CA . ASP B 1 289 ? -23.207 -23.841 1.918 1.00 40.35 262 ASP B CA 1
ATOM 5485 C C . ASP B 1 289 ? -24.037 -23.027 2.900 1.00 41.82 262 ASP B C 1
ATOM 5486 O O . ASP B 1 289 ? -24.209 -21.810 2.729 1.00 36.31 262 ASP B O 1
ATOM 5491 N N . LEU B 1 290 ? -24.558 -23.697 3.927 1.00 40.24 263 LEU B N 1
ATOM 5492 C CA . LEU B 1 290 ? -25.383 -23.016 4.929 1.00 41.88 263 LEU B CA 1
ATOM 5493 C C . LEU B 1 290 ? -24.535 -22.021 5.697 1.00 38.47 263 LEU B C 1
ATOM 5494 O O . LEU B 1 290 ? -24.898 -20.848 5.822 1.00 36.94 263 LEU B O 1
ATOM 5499 N N . ALA B 1 291 ? -23.406 -22.494 6.214 1.00 36.08 264 ALA B N 1
ATOM 5500 C CA . ALA B 1 291 ? -22.469 -21.604 6.893 1.00 39.36 264 ALA B CA 1
ATOM 5501 C C . ALA B 1 291 ? -22.313 -20.350 6.053 1.00 37.97 264 ALA B C 1
ATOM 5502 O O . ALA B 1 291 ? -22.616 -19.251 6.507 1.00 38.60 264 ALA B O 1
ATOM 5504 N N . HIS B 1 292 ? -21.873 -20.532 4.811 1.00 41.05 265 HIS B N 1
ATOM 5505 C CA . HIS B 1 292 ? -21.667 -19.423 3.880 1.00 40.41 265 HIS B CA 1
ATOM 5506 C C . HIS B 1 292 ? -22.883 -18.501 3.749 1.00 39.61 265 HIS B C 1
ATOM 5507 O O . HIS B 1 292 ? -22.771 -17.287 3.920 1.00 37.53 265 HIS B O 1
ATOM 5514 N N . ASP B 1 293 ? -24.038 -19.080 3.444 1.00 41.26 266 ASP B N 1
ATOM 5515 C CA . ASP B 1 293 ? -25.284 -18.322 3.362 1.00 37.74 266 ASP B CA 1
ATOM 5516 C C . ASP B 1 293 ? -25.450 -17.356 4.535 1.00 42.51 266 ASP B C 1
ATOM 5517 O O . ASP B 1 293 ? -25.816 -16.197 4.347 1.00 39.49 266 ASP B O 1
ATOM 5522 N N . LEU B 1 294 ? -25.194 -17.853 5.744 1.00 41.79 267 LEU B N 1
ATOM 5523 C CA . LEU B 1 294 ? -25.391 -17.089 6.977 1.00 44.15 267 LEU B CA 1
ATOM 5524 C C . LEU B 1 294 ? -24.186 -16.211 7.315 1.00 42.02 267 LEU B C 1
ATOM 5525 O O . LEU B 1 294 ? -24.187 -15.494 8.312 1.00 43.84 267 LEU B O 1
ATOM 5530 N N . GLY B 1 295 ? -23.152 -16.284 6.488 1.00 44.51 268 GLY B N 1
ATOM 5531 C CA . GLY B 1 295 ? -21.979 -15.457 6.683 1.00 43.40 268 GLY B CA 1
ATOM 5532 C C . GLY B 1 295 ? -21.268 -15.802 7.969 1.00 44.06 268 GLY B C 1
ATOM 5533 O O . GLY B 1 295 ? -20.659 -14.936 8.599 1.00 47.88 268 GLY B O 1
ATOM 5534 N N . LEU B 1 296 ? -21.345 -17.071 8.361 1.00 37.96 269 LEU B N 1
ATOM 5535 C CA . LEU B 1 296 ? -20.575 -17.549 9.499 1.00 41.09 269 LEU B CA 1
ATOM 5536 C C . LEU B 1 296 ? -19.109 -17.579 9.090 1.00 40.53 269 LEU B C 1
ATOM 5537 O O . LEU B 1 296 ? -18.800 -17.705 7.906 1.00 39.00 269 LEU B O 1
ATOM 5542 N N . ARG B 1 297 ? -18.209 -17.475 10.064 1.00 44.58 270 ARG B N 1
ATOM 5543 C CA . ARG B 1 297 ? -16.779 -17.418 9.768 1.00 43.67 270 ARG B CA 1
ATOM 5544 C C . ARG B 1 297 ? -15.932 -18.155 10.806 1.00 41.94 270 ARG B C 1
ATOM 5545 O O . ARG B 1 297 ? -16.313 -18.254 11.972 1.00 42.41 270 ARG B O 1
ATOM 5553 N N . GLY B 1 298 ? -14.783 -18.671 10.377 1.00 44.56 271 GLY B N 1
ATOM 5554 C CA . GLY B 1 298 ? -13.876 -19.368 11.273 1.00 44.18 271 GLY B CA 1
ATOM 5555 C C . GLY B 1 298 ? -14.516 -20.607 11.858 1.00 43.83 271 GLY B C 1
ATOM 5556 O O . GLY B 1 298 ? -15.315 -21.261 11.198 1.00 47.55 271 GLY B O 1
ATOM 5557 N N . GLU B 1 299 ? -14.183 -20.932 13.102 1.00 44.12 272 GLU B N 1
ATOM 5558 C CA . GLU B 1 299 ? -14.691 -22.160 13.713 1.00 45.65 272 GLU B CA 1
ATOM 5559 C C . GLU B 1 299 ? -16.218 -22.142 13.904 1.00 42.52 272 GLU B C 1
ATOM 5560 O O . GLU B 1 299 ? -16.852 -23.199 13.916 1.00 36.70 272 GLU B O 1
ATOM 5566 N N . ASP B 1 300 ? -16.795 -20.943 14.027 1.00 38.37 273 ASP B N 1
ATOM 5567 C CA . ASP B 1 300 ? -18.239 -20.782 14.201 1.00 33.62 273 ASP B CA 1
ATOM 5568 C C . ASP B 1 300 ? -19.001 -21.333 13.004 1.00 36.27 273 ASP B C 1
ATOM 5569 O O . ASP B 1 300 ? -20.224 -21.476 13.051 1.00 32.63 273 ASP B O 1
ATOM 5574 N N . ARG B 1 301 ? -18.275 -21.650 11.933 1.00 39.08 274 ARG B N 1
ATOM 5575 C CA . ARG B 1 301 ? -18.893 -22.274 10.765 1.00 39.61 274 ARG B CA 1
ATOM 5576 C C . ARG B 1 301 ? -19.541 -23.603 11.143 1.00 35.80 274 ARG B C 1
ATOM 5577 O O . ARG B 1 301 ? -20.546 -23.994 10.557 1.00 36.54 274 ARG B O 1
ATOM 5585 N N . GLU B 1 302 ? -18.972 -24.278 12.137 1.00 36.54 275 GLU B N 1
ATOM 5586 C CA . GLU B 1 302 ? -19.503 -25.560 12.611 1.00 42.15 275 GLU B CA 1
ATOM 5587 C C . GLU B 1 302 ? -20.933 -25.460 13.155 1.00 34.64 275 GLU B C 1
ATOM 5588 O O . GLU B 1 302 ? -21.632 -26.457 13.268 1.00 34.13 275 GLU B O 1
ATOM 5594 N N . ARG B 1 303 ? -21.374 -24.250 13.473 1.00 31.97 276 ARG B N 1
ATOM 5595 C CA . ARG B 1 303 ? -22.699 -24.065 14.060 1.00 31.14 276 ARG B CA 1
ATOM 5596 C C . ARG B 1 303 ? -23.807 -24.330 13.046 1.00 29.71 276 ARG B C 1
ATOM 5597 O O . ARG B 1 303 ? -24.953 -24.581 13.409 1.00 32.40 276 ARG B O 1
ATOM 5605 N N . ALA B 1 304 ? -23.459 -24.271 11.767 1.00 31.51 277 ALA B N 1
ATOM 5606 C CA . ALA B 1 304 ? -24.426 -24.521 10.708 1.00 32.67 277 ALA B CA 1
ATOM 5607 C C . ALA B 1 304 ? -24.880 -25.980 10.764 1.00 24.58 277 ALA B C 1
ATOM 5608 O O . ALA B 1 304 ? -26.061 -26.273 10.632 1.00 27.10 277 ALA B O 1
ATOM 5610 N N . GLY B 1 305 ? -23.940 -26.884 10.988 1.00 27.28 278 GLY B N 1
ATOM 5611 C CA . GLY B 1 305 ? -24.273 -28.287 11.155 1.00 30.71 278 GLY B CA 1
ATOM 5612 C C . GLY B 1 305 ? -25.083 -28.486 12.429 1.00 28.61 278 GLY B C 1
ATOM 5613 O O . GLY B 1 305 ? -26.015 -29.284 12.469 1.00 29.69 278 GLY B O 1
ATOM 5614 N N . ALA B 1 306 ? -24.748 -27.741 13.475 1.00 28.61 279 ALA B N 1
ATOM 5615 C CA . ALA B 1 306 ? -25.475 -27.884 14.731 1.00 27.92 279 ALA B CA 1
ATOM 5616 C C . ALA B 1 306 ? -26.901 -27.359 14.605 1.00 28.23 279 ALA B C 1
ATOM 5617 O O . ALA B 1 306 ? -27.793 -27.817 15.319 1.00 26.69 279 ALA B O 1
ATOM 5619 N N . MET B 1 307 ? -27.130 -26.420 13.686 1.00 24.47 280 MET B N 1
ATOM 5620 C CA . MET B 1 307 ? -28.501 -25.944 13.461 1.00 26.76 280 MET B CA 1
ATOM 5621 C C . MET B 1 307 ? -29.355 -27.019 12.778 1.00 26.43 280 MET B C 1
ATOM 5622 O O . MET B 1 307 ? -30.580 -27.011 12.876 1.00 24.97 280 MET B O 1
ATOM 5627 N N . LEU B 1 308 ? -28.710 -27.939 12.072 1.00 27.11 281 LEU B N 1
ATOM 5628 C CA . LEU B 1 308 ? -29.461 -28.972 11.365 1.00 29.07 281 LEU B CA 1
ATOM 5629 C C . LEU B 1 308 ? -29.830 -30.100 12.322 1.00 27.55 281 LEU B C 1
ATOM 5630 O O . LEU B 1 308 ? -30.948 -30.609 12.310 1.00 29.99 281 LEU B O 1
ATOM 5635 N N . VAL B 1 309 ? -28.876 -30.468 13.168 1.00 24.99 282 VAL B N 1
ATOM 5636 C CA . VAL B 1 309 ? -29.066 -31.541 14.120 1.00 26.43 282 VAL B CA 1
ATOM 5637 C C . VAL B 1 309 ? -29.700 -31.094 15.445 1.00 30.95 282 VAL B C 1
ATOM 5638 O O . VAL B 1 309 ? -30.591 -31.768 15.973 1.00 30.93 282 VAL B O 1
ATOM 5642 N N . GLY B 1 310 ? -29.219 -29.974 15.985 1.00 28.80 283 GLY B N 1
ATOM 5643 C CA . GLY B 1 310 ? -29.688 -29.463 17.263 1.00 26.36 283 GLY B CA 1
ATOM 5644 C C . GLY B 1 310 ? -28.611 -29.656 18.312 1.00 27.21 283 GLY B C 1
ATOM 5645 O O . GLY B 1 310 ? -28.744 -29.240 19.464 1.00 26.75 283 GLY B O 1
ATOM 5646 N N . ARG B 1 311 ? -27.537 -30.313 17.896 1.00 28.25 284 ARG B N 1
ATOM 5647 C CA . ARG B 1 311 ? -26.364 -30.524 18.729 1.00 30.49 284 ARG B CA 1
ATOM 5648 C C . ARG B 1 311 ? -25.141 -30.329 17.846 1.00 29.86 284 ARG B C 1
ATOM 5649 O O . ARG B 1 311 ? -25.194 -30.602 16.646 1.00 28.72 284 ARG B O 1
ATOM 5657 N N . PHE B 1 312 ? -24.040 -29.869 18.430 1.00 27.71 285 PHE B N 1
ATOM 5658 C CA . PHE B 1 312 ? -22.759 -29.922 17.732 1.00 30.00 285 PHE B CA 1
ATOM 5659 C C . PHE B 1 312 ? -22.319 -31.391 17.620 1.00 34.15 285 PHE B C 1
ATOM 5660 O O . PHE B 1 312 ? -22.867 -32.270 18.298 1.00 29.60 285 PHE B O 1
ATOM 5668 N N . GLU B 1 313 ? -21.340 -31.670 16.767 1.00 32.41 286 GLU B N 1
ATOM 5669 C CA . GLU B 1 313 ? -20.868 -33.044 16.606 1.00 31.80 286 GLU B CA 1
ATOM 5670 C C . GLU B 1 313 ? -20.449 -33.719 17.931 1.00 32.68 286 GLU B C 1
ATOM 5671 O O . GLU B 1 313 ? -20.394 -34.948 18.009 1.00 28.31 286 GLU B O 1
ATOM 5677 N N . ASP B 1 314 ? -20.215 -32.930 18.979 1.00 32.28 287 ASP B N 1
ATOM 5678 C CA . ASP B 1 314 ? -19.571 -33.467 20.179 1.00 28.58 287 ASP B CA 1
ATOM 5679 C C . ASP B 1 314 ? -20.352 -34.062 21.384 1.00 32.88 287 ASP B C 1
ATOM 5680 O O . ASP B 1 314 ? -19.692 -34.630 22.257 1.00 36.93 287 ASP B O 1
ATOM 5685 N N . GLY B 1 315 ? -21.678 -33.961 21.526 1.00 29.60 288 GLY B N 1
ATOM 5686 C CA . GLY B 1 315 ? -22.601 -33.092 20.840 1.00 29.10 288 GLY B CA 1
ATOM 5687 C C . GLY B 1 315 ? -23.307 -32.214 21.886 1.00 29.03 288 GLY B C 1
ATOM 5688 O O . GLY B 1 315 ? -24.370 -32.525 22.469 1.00 26.32 288 GLY B O 1
ATOM 5689 N N . THR B 1 316 ? -22.646 -31.102 22.143 1.00 24.47 289 THR B N 1
ATOM 5690 C CA . THR B 1 316 ? -23.160 -29.988 22.910 1.00 26.72 289 THR B CA 1
ATOM 5691 C C . THR B 1 316 ? -24.538 -29.567 22.393 1.00 26.18 289 THR B C 1
ATOM 5692 O O . THR B 1 316 ? -24.737 -29.433 21.186 1.00 28.51 289 THR B O 1
ATOM 5696 N N . PRO B 1 317 ? -25.501 -29.371 23.302 1.00 22.51 290 PRO B N 1
ATOM 5697 C CA . PRO B 1 317 ? -26.842 -28.912 22.906 1.00 25.39 290 PRO B CA 1
ATOM 5698 C C . PRO B 1 317 ? -26.839 -27.455 22.411 1.00 26.95 290 PRO B C 1
ATOM 5699 O O . PRO B 1 317 ? -26.385 -26.576 23.136 1.00 25.93 290 PRO B O 1
ATOM 5703 N N . LEU B 1 318 ? -27.333 -27.217 21.194 1.00 27.13 291 LEU B N 1
ATOM 5704 C CA . LEU B 1 318 ? -27.325 -25.879 20.598 1.00 27.17 291 LEU B CA 1
ATOM 5705 C C . LEU B 1 318 ? -28.119 -24.852 21.405 1.00 26.47 291 LEU B C 1
ATOM 5706 O O . LEU B 1 318 ? -27.800 -23.670 21.401 1.00 25.46 291 LEU B O 1
ATOM 5711 N N . THR B 1 319 ? -29.161 -25.299 22.086 1.00 26.95 292 THR B N 1
ATOM 5712 C CA . THR B 1 319 ? -30.006 -24.374 22.828 1.00 25.13 292 THR B CA 1
ATOM 5713 C C . THR B 1 319 ? -29.268 -23.882 24.074 1.00 27.89 292 THR B C 1
ATOM 5714 O O . THR B 1 319 ? -29.647 -22.885 24.682 1.00 26.32 292 THR B O 1
ATOM 5718 N N . ALA B 1 320 ? -28.191 -24.580 24.427 1.00 27.78 293 ALA B N 1
ATOM 5719 C CA . ALA B 1 320 ? -27.461 -24.310 25.662 1.00 31.35 293 ALA B CA 1
ATOM 5720 C C . ALA B 1 320 ? -26.127 -23.600 25.439 1.00 30.23 293 ALA B C 1
ATOM 5721 O O . ALA B 1 320 ? -25.683 -22.845 26.306 1.00 27.16 293 ALA B O 1
ATOM 5723 N N . GLN B 1 321 ? -25.486 -23.883 24.302 1.00 28.16 294 GLN B N 1
ATOM 5724 C CA . GLN B 1 321 ? -24.169 -23.336 23.964 1.00 24.07 294 GLN B CA 1
ATOM 5725 C C . GLN B 1 321 ? -24.110 -22.948 22.483 1.00 28.26 294 GLN B C 1
ATOM 5726 O O . GLN B 1 321 ? -24.846 -23.508 21.656 1.00 26.74 294 GLN B O 1
ATOM 5732 N N . SER B 1 322 ? -23.223 -22.007 22.151 1.00 23.49 295 SER B N 1
ATOM 5733 C CA . SER B 1 322 ? -23.058 -21.539 20.778 1.00 26.24 295 SER B CA 1
ATOM 5734 C C . SER B 1 322 ? -21.816 -22.145 20.111 1.00 32.64 295 SER B C 1
ATOM 5735 O O . SER B 1 322 ? -21.514 -21.855 18.946 1.00 35.85 295 SER B O 1
ATOM 5738 N N . ALA B 1 323 ? -21.103 -22.985 20.857 1.00 25.00 296 ALA B N 1
ATOM 5739 C CA . ALA B 1 323 ? -19.915 -23.662 20.362 1.00 30.66 296 ALA B CA 1
ATOM 5740 C C . ALA B 1 323 ? -19.756 -25.002 21.099 1.00 30.41 296 ALA B C 1
ATOM 5741 O O . ALA B 1 323 ? -20.241 -25.159 22.217 1.00 30.33 296 ALA B O 1
ATOM 5743 N N . PRO B 1 324 ? -19.097 -25.975 20.462 1.00 24.71 297 PRO B N 1
ATOM 5744 C CA . PRO B 1 324 ? -18.847 -27.286 21.081 1.00 26.24 297 PRO B CA 1
ATOM 5745 C C . PRO B 1 324 ? -17.959 -27.149 22.315 1.00 30.96 297 PRO B C 1
ATOM 5746 O O . PRO B 1 324 ? -17.477 -26.050 22.603 1.00 32.83 297 PRO B O 1
ATOM 5750 N N . GLY B 1 325 ? -17.734 -28.249 23.024 1.00 27.02 298 GLY B N 1
ATOM 5751 C CA . GLY B 1 325 ? -16.911 -28.225 24.222 1.00 31.14 298 GLY B CA 1
ATOM 5752 C C . GLY B 1 325 ? -17.502 -28.965 25.415 1.00 27.17 298 GLY B C 1
ATOM 5753 O O . GLY B 1 325 ? -16.761 -29.515 26.232 1.00 30.92 298 GLY B O 1
ATOM 5754 N N . SER B 1 326 ? -18.827 -28.995 25.514 1.00 24.86 299 SER B N 1
ATOM 5755 C CA . SER B 1 326 ? -19.500 -29.644 26.646 1.00 27.93 299 SER B CA 1
ATOM 5756 C C . SER B 1 326 ? -19.706 -31.127 26.457 1.00 26.53 299 SER B C 1
ATOM 5757 O O . SER B 1 326 ? -20.839 -31.572 26.308 1.00 28.84 299 SER B O 1
ATOM 5760 N N . HIS B 1 327 ? -18.635 -31.905 26.477 1.00 28.68 300 HIS B N 1
ATOM 5761 C CA . HIS B 1 327 ? -18.796 -33.344 26.331 1.00 28.11 300 HIS B CA 1
ATOM 5762 C C . HIS B 1 327 ? -18.183 -34.107 27.504 1.00 30.39 300 HIS B C 1
ATOM 5763 O O . HIS B 1 327 ? -17.573 -35.177 27.333 1.00 29.42 300 HIS B O 1
ATOM 5770 N N . HIS B 1 328 ? -18.354 -33.564 28.705 1.00 25.33 301 HIS B N 1
ATOM 5771 C CA . HIS B 1 328 ? -17.803 -34.210 29.901 1.00 26.15 301 HIS B CA 1
ATOM 5772 C C . HIS B 1 328 ? -18.817 -34.330 31.040 1.00 27.28 301 HIS B C 1
ATOM 5773 O O . HIS B 1 328 ? -18.678 -33.670 32.063 1.00 26.63 301 HIS B O 1
ATOM 5780 N N . PRO B 1 329 ? -19.846 -35.171 30.872 1.00 32.92 302 PRO B N 1
ATOM 5781 C CA . PRO B 1 329 ? -20.113 -35.949 29.667 1.00 28.69 302 PRO B CA 1
ATOM 5782 C C . PRO B 1 329 ? -21.053 -35.159 28.781 1.00 26.43 302 PRO B C 1
ATOM 5783 O O . PRO B 1 329 ? -21.450 -34.058 29.150 1.00 30.18 302 PRO B O 1
ATOM 5787 N N . VAL B 1 330 ? -21.386 -35.698 27.618 1.00 24.51 303 VAL B N 1
ATOM 5788 C CA . VAL B 1 330 ? -22.441 -35.128 26.804 1.00 24.25 303 VAL B CA 1
ATOM 5789 C C . VAL B 1 330 ? -23.738 -35.030 27.610 1.00 27.41 303 VAL B C 1
ATOM 5790 O O . VAL B 1 330 ? -24.154 -35.982 28.270 1.00 25.48 303 VAL B O 1
ATOM 5794 N N . GLY B 1 331 ? -24.372 -33.867 27.567 1.00 24.20 304 GLY B N 1
ATOM 5795 C CA . GLY B 1 331 ? -25.512 -33.623 28.424 1.00 22.38 304 GLY B CA 1
ATOM 5796 C C . GLY B 1 331 ? -26.848 -33.886 27.766 1.00 26.13 304 GLY B C 1
ATOM 5797 O O . GLY B 1 331 ? -26.951 -33.981 26.537 1.00 26.10 304 GLY B O 1
ATOM 5798 N N . ASN B 1 332 ? -27.873 -33.990 28.602 1.00 21.68 305 ASN B N 1
ATOM 5799 C CA . ASN B 1 332 ? -29.238 -34.097 28.142 1.00 25.71 305 ASN B CA 1
ATOM 5800 C C . ASN B 1 332 ? -30.226 -33.345 29.018 1.00 27.19 305 ASN B C 1
ATOM 5801 O O . ASN B 1 332 ? -31.437 -33.403 28.773 1.00 28.65 305 ASN B O 1
ATOM 5806 N N . ASP B 1 333 ? -29.722 -32.645 30.031 1.00 22.28 306 ASP B N 1
ATOM 5807 C CA . ASP B 1 333 ? -30.594 -31.972 31.001 1.00 25.74 306 ASP B CA 1
ATOM 5808 C C . ASP B 1 333 ? -30.944 -30.551 30.559 1.00 28.55 306 ASP B C 1
ATOM 5809 O O . ASP B 1 333 ? -30.487 -29.575 31.147 1.00 28.04 306 ASP B O 1
ATOM 5814 N N . PHE B 1 334 ? -31.751 -30.451 29.509 1.00 27.43 307 PHE B N 1
ATOM 5815 C CA . PHE B 1 334 ? -32.147 -29.161 28.958 1.00 26.56 307 PHE B CA 1
ATOM 5816 C C . PHE B 1 334 ? -33.568 -29.209 28.392 1.00 27.03 307 PHE B C 1
ATOM 5817 O O . PHE B 1 334 ? -34.114 -30.276 28.139 1.00 21.70 307 PHE B O 1
ATOM 5825 N N . SER B 1 335 ? -34.158 -28.035 28.214 1.00 24.32 308 SER B N 1
ATOM 5826 C CA . SER B 1 335 ? -35.447 -27.900 27.563 1.00 27.33 308 SER B CA 1
ATOM 5827 C C . SER B 1 335 ? -35.295 -26.711 26.617 1.00 29.52 308 SER B C 1
ATOM 5828 O O . SER B 1 335 ? -34.198 -26.157 26.490 1.00 29.86 308 SER B O 1
ATOM 5831 N N . TYR B 1 336 ? -36.376 -26.318 25.955 1.00 24.60 309 TYR B N 1
ATOM 5832 C CA . TYR B 1 336 ? -36.347 -25.129 25.106 1.00 28.08 309 TYR B CA 1
ATOM 5833 C C . TYR B 1 336 ? -37.143 -23.976 25.731 1.00 27.94 309 TYR B C 1
ATOM 5834 O O . TYR B 1 336 ? -37.490 -23.022 25.050 1.00 29.51 309 TYR B O 1
ATOM 5843 N N . ASP B 1 337 ? -37.414 -24.070 27.033 1.00 28.44 310 ASP B N 1
ATOM 5844 C CA . ASP B 1 337 ? -38.156 -23.032 27.764 1.00 28.60 310 ASP B CA 1
ATOM 5845 C C . ASP B 1 337 ? -37.439 -21.669 27.867 1.00 33.40 310 ASP B C 1
ATOM 5846 O O . ASP B 1 337 ? -38.062 -20.659 28.208 1.00 32.52 310 ASP B O 1
ATOM 5851 N N . SER B 1 338 ? -36.136 -21.642 27.591 1.00 28.81 311 SER B N 1
ATOM 5852 C CA . SER B 1 338 ? -35.412 -20.382 27.450 1.00 26.93 311 SER B CA 1
ATOM 5853 C C . SER B 1 338 ? -34.980 -20.186 25.995 1.00 31.22 311 SER B C 1
ATOM 5854 O O . SER B 1 338 ? -34.065 -19.396 25.702 1.00 27.19 311 SER B O 1
ATOM 5857 N N . ASP B 1 339 ? -35.642 -20.915 25.091 1.00 27.05 312 ASP B N 1
ATOM 5858 C CA . ASP B 1 339 ? -35.348 -20.838 23.659 1.00 26.85 312 ASP B CA 1
ATOM 5859 C C . ASP B 1 339 ? -36.655 -20.813 22.864 1.00 28.53 312 ASP B C 1
ATOM 5860 O O . ASP B 1 339 ? -36.713 -21.282 21.736 1.00 28.98 312 ASP B O 1
ATOM 5865 N N . LYS B 1 340 ? -37.699 -20.242 23.460 1.00 31.25 313 LYS B N 1
ATOM 5866 C CA . LYS B 1 340 ? -39.033 -20.235 22.855 1.00 33.78 313 LYS B CA 1
ATOM 5867 C C . LYS B 1 340 ? -39.103 -19.576 21.465 1.00 34.55 313 LYS B C 1
ATOM 5868 O O . LYS B 1 340 ? -40.010 -19.861 20.689 1.00 40.40 313 LYS B O 1
ATOM 5874 N N . LEU B 1 341 ? -38.148 -18.709 21.143 1.00 31.74 314 LEU B N 1
ATOM 5875 C CA . LEU B 1 341 ? -38.109 -18.078 19.820 1.00 32.48 314 LEU B CA 1
ATOM 5876 C C . LEU B 1 341 ? -37.120 -18.766 18.874 1.00 35.76 314 LEU B C 1
ATOM 5877 O O . LEU B 1 341 ? -36.888 -18.301 17.755 1.00 36.01 314 LEU B O 1
ATOM 5882 N N . GLY B 1 342 ? -36.532 -19.869 19.326 1.00 30.95 315 GLY B N 1
ATOM 5883 C CA . GLY B 1 342 ? -35.594 -20.607 18.502 1.00 33.68 315 GLY B CA 1
ATOM 5884 C C . GLY B 1 342 ? -34.430 -19.783 17.980 1.00 32.30 315 GLY B C 1
ATOM 5885 O O . GLY B 1 342 ? -33.962 -20.008 16.854 1.00 30.66 315 GLY B O 1
ATOM 5886 N N . GLN B 1 343 ? -33.945 -18.838 18.783 1.00 25.33 316 GLN B N 1
ATOM 5887 C CA . GLN B 1 343 ? -32.783 -18.037 18.376 1.00 32.89 316 GLN B CA 1
ATOM 5888 C C . GLN B 1 343 ? -31.463 -18.698 18.757 1.00 30.03 316 GLN B C 1
ATOM 5889 O O . GLN B 1 343 ? -30.394 -18.270 18.329 1.00 33.25 316 GLN B O 1
ATOM 5895 N N . LYS B 1 344 ? -31.537 -19.733 19.581 1.00 31.34 317 LYS B N 1
ATOM 5896 C CA . LYS B 1 344 ? -30.360 -20.527 19.885 1.00 30.34 317 LYS B CA 1
ATOM 5897 C C . LYS B 1 344 ? -30.444 -21.801 19.064 1.00 30.00 317 LYS B C 1
ATOM 5898 O O . LYS B 1 344 ? -29.701 -21.962 18.083 1.00 30.32 317 LYS B O 1
ATOM 5904 N N . CYS B 1 345 ? -31.356 -22.694 19.453 1.00 27.23 318 CYS B N 1
ATOM 5905 C CA . CYS B 1 345 ? -31.682 -23.863 18.628 1.00 27.78 318 CYS B CA 1
ATOM 5906 C C . CYS B 1 345 ? -32.940 -23.622 17.801 1.00 28.10 318 CYS B C 1
ATOM 5907 O O . CYS B 1 345 ? -34.014 -23.366 18.351 1.00 29.04 318 CYS B O 1
ATOM 5910 N N . PRO B 1 346 ? -32.801 -23.720 16.468 1.00 28.29 319 PRO B N 1
ATOM 5911 C CA . PRO B 1 346 ? -33.851 -23.435 15.489 1.00 28.64 319 PRO B CA 1
ATOM 5912 C C . PRO B 1 346 ? -34.996 -24.414 15.692 1.00 29.92 319 PRO B C 1
ATOM 5913 O O . PRO B 1 346 ? -34.750 -25.550 16.099 1.00 25.76 319 PRO B O 1
ATOM 5917 N N . PHE B 1 347 ? -36.220 -23.985 15.405 1.00 29.77 320 PHE B N 1
ATOM 5918 C CA . PHE B 1 347 ? -37.388 -24.850 15.532 1.00 29.95 320 PHE B CA 1
ATOM 5919 C C . PHE B 1 347 ? -37.274 -26.159 14.749 1.00 33.22 320 PHE B C 1
ATOM 5920 O O . PHE B 1 347 ? -37.841 -27.175 15.146 1.00 35.61 320 PHE B O 1
ATOM 5928 N N . HIS B 1 348 ? -36.546 -26.123 13.640 1.00 26.90 321 HIS B N 1
ATOM 5929 C CA . HIS B 1 348 ? -36.496 -27.243 12.715 1.00 30.61 321 HIS B CA 1
ATOM 5930 C C . HIS B 1 348 ? -35.259 -28.135 12.866 1.00 29.18 321 HIS B C 1
ATOM 5931 O O . HIS B 1 348 ? -35.055 -29.036 12.075 1.00 27.17 321 HIS B O 1
ATOM 5938 N N . ALA B 1 349 ? -34.432 -27.883 13.874 1.00 32.74 322 ALA B N 1
ATOM 5939 C CA . ALA B 1 349 ? -33.348 -28.811 14.197 1.00 31.30 322 ALA B CA 1
ATOM 5940 C C . ALA B 1 349 ? -33.929 -30.205 14.448 1.00 25.20 322 ALA B C 1
ATOM 5941 O O . ALA B 1 349 ? -34.977 -30.331 15.077 1.00 25.74 322 ALA B O 1
ATOM 5943 N N . HIS B 1 350 ? -33.248 -31.236 13.950 1.00 25.33 323 HIS B N 1
ATOM 5944 C CA . HIS B 1 350 ? -33.708 -32.634 14.075 1.00 26.81 323 HIS B CA 1
ATOM 5945 C C . HIS B 1 350 ? -34.157 -33.014 15.485 1.00 25.69 323 HIS B C 1
ATOM 5946 O O . HIS B 1 350 ? -35.241 -33.578 15.659 1.00 23.65 323 HIS B O 1
ATOM 5953 N N . ILE B 1 351 ? -33.344 -32.712 16.495 1.00 23.50 324 ILE B N 1
ATOM 5954 C CA . ILE B 1 351 ? -33.722 -33.140 17.844 1.00 26.93 324 ILE B CA 1
ATOM 5955 C C . ILE B 1 351 ? -34.928 -32.381 18.385 1.00 25.89 324 ILE B C 1
ATOM 5956 O O . ILE B 1 351 ? -35.700 -32.931 19.171 1.00 25.85 324 ILE B O 1
ATOM 5961 N N . ARG B 1 352 ? -35.104 -31.135 17.939 1.00 28.16 325 ARG B N 1
ATOM 5962 C CA . ARG B 1 352 ? -36.220 -30.303 18.386 1.00 27.32 325 ARG B CA 1
ATOM 5963 C C . ARG B 1 352 ? -37.505 -30.677 17.631 1.00 30.56 325 ARG B C 1
ATOM 5964 O O . ARG B 1 352 ? -38.612 -30.571 18.168 1.00 30.16 325 ARG B O 1
ATOM 5972 N N . LYS B 1 353 ? -37.346 -31.130 16.388 1.00 29.58 326 LYS B N 1
ATOM 5973 C CA . LYS B 1 353 ? -38.470 -31.625 15.596 1.00 27.89 326 LYS B CA 1
ATOM 5974 C C . LYS B 1 353 ? -39.034 -32.897 16.204 1.00 29.71 326 LYS B C 1
ATOM 5975 O O . LYS B 1 353 ? -40.254 -33.051 16.367 1.00 32.37 326 LYS B O 1
ATOM 5981 N N . THR B 1 354 ? -38.130 -33.803 16.550 1.00 25.31 327 THR B N 1
ATOM 5982 C CA . THR B 1 354 ? -38.501 -35.113 17.071 1.00 28.54 327 THR B CA 1
ATOM 5983 C C . THR B 1 354 ? -38.703 -35.140 18.596 1.00 30.32 327 THR B C 1
ATOM 5984 O O . THR B 1 354 ? -39.084 -36.164 19.149 1.00 26.54 327 THR B O 1
ATOM 5988 N N . ASN B 1 355 ? -38.423 -34.027 19.274 1.00 30.21 328 ASN B N 1
ATOM 5989 C CA . ASN B 1 355 ? -38.678 -33.905 20.720 1.00 28.06 328 ASN B CA 1
ATOM 5990 C C . ASN B 1 355 ? -38.596 -32.454 21.145 1.00 31.24 328 ASN B C 1
ATOM 5991 O O . ASN B 1 355 ? -37.544 -32.001 21.591 1.00 27.69 328 ASN B O 1
ATOM 5996 N N . PRO B 1 356 ? -39.712 -31.722 20.990 1.00 28.18 329 PRO B N 1
ATOM 5997 C CA . PRO B 1 356 ? -39.841 -30.309 21.358 1.00 31.64 329 PRO B CA 1
ATOM 5998 C C . PRO B 1 356 ? -39.748 -30.148 22.865 1.00 29.95 329 PRO B C 1
ATOM 5999 O O . PRO B 1 356 ? -39.753 -29.022 23.374 1.00 28.98 329 PRO B O 1
ATOM 6003 N N . ARG B 1 357 ? -39.658 -31.281 23.558 1.00 28.80 330 ARG B N 1
ATOM 6004 C CA . ARG B 1 357 ? -39.562 -31.319 25.010 1.00 31.23 330 ARG B CA 1
ATOM 6005 C C . ARG B 1 357 ? -40.581 -30.409 25.683 1.00 28.81 330 ARG B C 1
ATOM 6006 O O . ARG B 1 357 ? -40.255 -29.698 26.628 1.00 30.64 330 ARG B O 1
ATOM 6014 N N . GLY B 1 358 ? -41.819 -30.451 25.200 1.00 32.05 331 GLY B N 1
ATOM 6015 C CA . GLY B 1 358 ? -42.905 -29.719 25.826 1.00 28.33 331 GLY B CA 1
ATOM 6016 C C . GLY B 1 358 ? -43.135 -28.339 25.240 1.00 33.53 331 GLY B C 1
ATOM 6017 O O . GLY B 1 358 ? -43.935 -27.566 25.753 1.00 35.86 331 GLY B O 1
ATOM 6018 N N . SER B 1 359 ? -42.439 -28.030 24.153 1.00 36.45 332 SER B N 1
ATOM 6019 C CA . SER B 1 359 ? -42.544 -26.721 23.531 1.00 33.61 332 SER B CA 1
ATOM 6020 C C . SER B 1 359 ? -43.167 -26.802 22.140 1.00 34.18 332 SER B C 1
ATOM 6021 O O . SER B 1 359 ? -43.115 -25.838 21.374 1.00 34.85 332 SER B O 1
ATOM 6024 N N . GLY B 1 360 ? -43.760 -27.945 21.814 1.00 33.84 333 GLY B N 1
ATOM 6025 C CA . GLY B 1 360 ? -44.316 -28.152 20.488 1.00 34.49 333 GLY B CA 1
ATOM 6026 C C . GLY B 1 360 ? -45.482 -27.238 20.148 1.00 32.41 333 GLY B C 1
ATOM 6027 O O . GLY B 1 360 ? -45.683 -26.875 18.988 1.00 31.90 333 GLY B O 1
ATOM 6028 N N . GLY B 1 361 ? -46.263 -26.884 21.163 1.00 36.02 334 GLY B N 1
ATOM 6029 C CA . 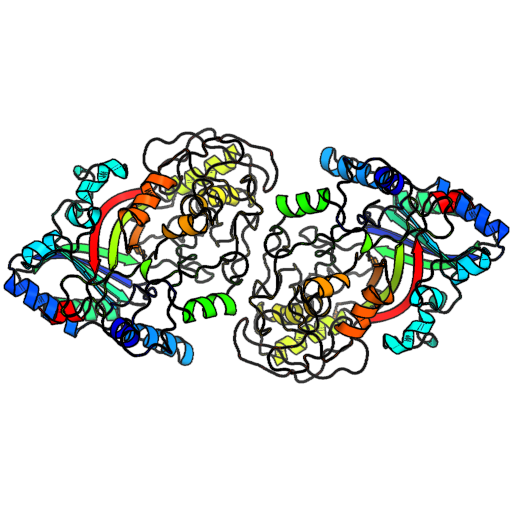GLY B 1 361 ? -47.411 -26.015 20.984 1.00 38.34 334 GLY B CA 1
ATOM 6030 C C . GLY B 1 361 ? -48.685 -26.721 20.557 1.00 41.56 334 GLY B C 1
ATOM 6031 O O . GLY B 1 361 ? -49.770 -26.154 20.679 1.00 42.35 334 GLY B O 1
ATOM 6032 N N . ALA B 1 362 ? -48.574 -27.950 20.054 1.00 40.22 335 ALA B N 1
ATOM 6033 C CA . ALA B 1 362 ? -49.760 -28.664 19.574 1.00 39.14 335 ALA B CA 1
ATOM 6034 C C . ALA B 1 362 ? -50.564 -29.312 20.698 1.00 46.29 335 ALA B C 1
ATOM 6035 O O . ALA B 1 362 ? -51.798 -29.372 20.635 1.00 44.94 335 ALA B O 1
ATOM 6037 N N . GLU B 1 363 ? -49.880 -29.805 21.725 1.00 37.14 336 GLU B N 1
ATOM 6038 C CA . GLU B 1 363 ? -50.598 -30.451 22.818 1.00 39.50 336 GLU B CA 1
ATOM 6039 C C . GLU B 1 363 ? -49.892 -30.305 24.156 1.00 37.89 336 GLU B C 1
ATOM 6040 O O . GLU B 1 363 ? -48.722 -29.917 24.220 1.00 42.68 336 GLU B O 1
ATOM 6046 N N . ALA B 1 364 ? -50.617 -30.613 25.225 1.00 38.20 337 ALA B N 1
ATOM 6047 C CA . ALA B 1 364 ? -50.049 -30.632 26.571 1.00 41.74 337 ALA B CA 1
ATOM 6048 C C . ALA B 1 364 ? -48.712 -31.366 26.600 1.00 41.47 337 ALA B C 1
ATOM 6049 O O . ALA B 1 364 ? -48.554 -32.401 25.950 1.00 42.20 337 ALA B O 1
ATOM 6051 N N . PRO B 1 365 ? -47.738 -30.830 27.353 1.00 43.45 338 PRO B N 1
ATOM 6052 C CA . PRO B 1 365 ? -46.415 -31.470 27.398 1.00 41.67 338 PRO B CA 1
ATOM 6053 C C . PRO B 1 365 ? -46.504 -32.922 27.854 1.00 36.98 338 PRO B C 1
ATOM 6054 O O . PRO B 1 365 ? -45.754 -33.747 27.345 1.00 38.90 338 PRO B O 1
ATOM 6058 N N . GLU B 1 366 ? -47.403 -33.226 28.789 1.00 42.67 339 GLU B N 1
ATOM 6059 C CA . GLU B 1 366 ? -47.519 -34.592 29.316 1.00 42.53 339 GLU B CA 1
ATOM 6060 C C . GLU B 1 366 ? -48.001 -35.548 28.240 1.00 40.23 339 GLU B C 1
ATOM 6061 O O . GLU B 1 366 ? -47.726 -36.741 28.299 1.00 43.12 339 GLU B O 1
ATOM 6067 N N . GLU B 1 367 ? -48.728 -35.012 27.264 1.00 42.00 340 GLU B N 1
ATOM 6068 C CA . GLU B 1 367 ? -49.201 -35.796 26.129 1.00 41.48 340 GLU B CA 1
ATOM 6069 C C . GLU B 1 367 ? -48.139 -35.865 25.039 1.00 40.83 340 GLU B C 1
ATOM 6070 O O . GLU B 1 367 ? -47.970 -36.892 24.367 1.00 35.32 340 GLU B O 1
ATOM 6076 N N . GLU B 1 368 ? -47.428 -34.755 24.874 1.00 35.79 341 GLU B N 1
ATOM 6077 C CA . GLU B 1 368 ? -46.457 -34.616 23.802 1.00 38.79 341 GLU B CA 1
ATOM 6078 C C . GLU B 1 368 ? -45.385 -35.698 23.930 1.00 37.19 341 GLU B C 1
ATOM 6079 O O . GLU B 1 368 ? -44.951 -36.283 22.936 1.00 34.20 341 GLU B O 1
ATOM 6085 N N . ARG B 1 369 ? -44.974 -35.979 25.160 1.00 34.46 342 ARG B N 1
ATOM 6086 C CA . ARG B 1 369 ? -43.874 -36.905 25.380 1.00 33.95 342 ARG B CA 1
ATOM 6087 C C . ARG B 1 369 ? -44.268 -38.370 25.150 1.00 34.55 342 ARG B C 1
ATOM 6088 O O . ARG B 1 369 ? -43.405 -39.237 25.054 1.00 29.36 342 ARG B O 1
ATOM 6096 N N . LYS B 1 370 ? -45.567 -38.643 25.048 1.00 36.38 343 LYS B N 1
ATOM 6097 C CA . LYS B 1 370 ? -46.030 -40.015 24.818 1.00 35.19 343 LYS B CA 1
ATOM 6098 C C . LYS B 1 370 ? -45.650 -40.543 23.433 1.00 38.13 343 LYS B C 1
ATOM 6099 O O . LYS B 1 370 ? -45.743 -41.741 23.181 1.00 36.86 343 LYS B O 1
ATOM 6105 N N . HIS B 1 371 ? -45.211 -39.649 22.546 1.00 33.98 344 HIS B N 1
ATOM 6106 C CA . HIS B 1 371 ? -44.813 -40.038 21.194 1.00 33.20 344 HIS B CA 1
ATOM 6107 C C . HIS B 1 371 ? -43.352 -40.479 21.120 1.00 35.66 344 HIS B C 1
ATOM 6108 O O . HIS B 1 371 ? -42.934 -41.063 20.118 1.00 28.72 344 HIS B O 1
ATOM 6115 N N . LEU B 1 372 ? -42.577 -40.180 22.166 1.00 33.82 345 LEU B N 1
ATOM 6116 C CA . LEU B 1 372 ? -41.147 -40.498 22.177 1.00 30.87 345 LEU B CA 1
ATOM 6117 C C . LEU B 1 372 ? -40.948 -42.005 22.318 1.00 30.61 345 LEU B C 1
ATOM 6118 O O . LEU B 1 372 ? -41.873 -42.726 22.685 1.00 33.37 345 LEU B O 1
ATOM 6123 N N . MET B 1 373 ? -39.745 -42.481 22.027 1.00 28.16 346 MET B N 1
ATOM 6124 C CA . MET B 1 373 ? -39.529 -43.909 21.868 1.00 27.25 346 MET B CA 1
ATOM 6125 C C . MET B 1 373 ? -38.101 -44.303 22.200 1.00 26.25 346 MET B C 1
ATOM 6126 O O . MET B 1 373 ? -37.195 -43.471 22.195 1.00 30.83 346 MET B O 1
ATOM 6131 N N . ALA B 1 374 ? -37.903 -45.582 22.482 1.00 24.83 347 ALA B N 1
ATOM 6132 C CA . ALA B 1 374 ? -36.568 -46.129 22.655 1.00 24.88 347 ALA B CA 1
ATOM 6133 C C . ALA B 1 374 ? -35.934 -46.371 21.298 1.00 27.31 347 ALA B C 1
ATOM 6134 O O . ALA B 1 374 ? -36.477 -47.124 20.491 1.00 30.68 347 ALA B O 1
ATOM 6136 N N . ARG B 1 375 ? -34.784 -45.751 21.052 1.00 26.85 348 ARG B N 1
ATOM 6137 C CA . ARG B 1 375 ? -34.060 -45.938 19.798 1.00 28.11 348 ARG B CA 1
ATOM 6138 C C . ARG B 1 375 ? -32.925 -46.934 20.023 1.00 30.14 348 ARG B C 1
ATOM 6139 O O . ARG B 1 375 ? -32.211 -46.856 21.023 1.00 24.75 348 ARG B O 1
ATOM 6147 N N . ARG B 1 376 ? -32.770 -47.876 19.100 1.00 25.54 349 ARG B N 1
ATOM 6148 C CA . ARG B 1 376 ? -31.774 -48.930 19.256 1.00 29.09 349 ARG B CA 1
ATOM 6149 C C . ARG B 1 376 ? -31.000 -49.137 17.975 1.00 29.78 349 ARG B C 1
ATOM 6150 O O . ARG B 1 376 ? -30.439 -50.213 17.747 1.00 29.10 349 ARG B O 1
ATOM 6158 N N . GLY B 1 377 ? -30.976 -48.109 17.133 1.00 36.95 350 GLY B N 1
ATOM 6159 C CA . GLY B 1 377 ? -30.273 -48.195 15.867 1.00 31.05 350 GLY B CA 1
ATOM 6160 C C . GLY B 1 377 ? -28.795 -48.490 16.026 1.00 28.89 350 GLY B C 1
ATOM 6161 O O . GLY B 1 377 ? -28.247 -48.421 17.131 1.00 31.13 350 GLY B O 1
ATOM 6162 N N . GLN B 1 378 ? -28.162 -48.813 14.904 1.00 28.17 351 GLN B N 1
ATOM 6163 C CA . GLN B 1 378 ? -26.722 -48.987 14.804 1.00 33.89 351 GLN B CA 1
ATOM 6164 C C . GLN B 1 378 ? -26.276 -48.607 13.385 1.00 35.66 351 GLN B C 1
ATOM 6165 O O . GLN B 1 378 ? -26.977 -48.893 12.413 1.00 37.42 351 GLN B O 1
ATOM 6171 N N . THR B 1 379 ? -25.119 -47.968 13.251 1.00 35.09 352 THR B N 1
ATOM 6172 C CA . THR B 1 379 ? -24.632 -47.593 11.923 1.00 31.31 352 THR B CA 1
ATOM 6173 C C . THR B 1 379 ? -24.132 -48.790 11.102 1.00 34.59 352 THR B C 1
ATOM 6174 O O . THR B 1 379 ? -23.809 -49.854 11.636 1.00 32.78 352 THR B O 1
ATOM 6178 N N . TYR B 1 380 ? -24.063 -48.603 9.792 1.00 36.74 353 TYR B N 1
ATOM 6179 C CA . TYR B 1 380 ? -23.607 -49.662 8.904 1.00 37.28 353 TYR B CA 1
ATOM 6180 C C . TYR B 1 380 ? -22.640 -49.088 7.893 1.00 34.89 353 TYR B C 1
ATOM 6181 O O . TYR B 1 380 ? -22.665 -47.884 7.628 1.00 33.89 353 TYR B O 1
ATOM 6190 N N . GLY B 1 381 ? -21.781 -49.953 7.358 1.00 36.90 354 GLY B N 1
ATOM 6191 C CA . GLY B 1 381 ? -20.781 -49.572 6.375 1.00 35.03 354 GLY B CA 1
ATOM 6192 C C . GLY B 1 381 ? -19.412 -49.305 6.981 1.00 42.36 354 GLY B C 1
ATOM 6193 O O . GLY B 1 381 ? -19.287 -48.967 8.159 1.00 42.92 354 GLY B O 1
ATOM 6194 N N . ARG B 1 382 ? -18.372 -49.463 6.174 1.00 43.76 355 ARG B N 1
ATOM 6195 C CA . ARG B 1 382 ? -17.034 -49.070 6.593 1.00 49.11 355 ARG B CA 1
ATOM 6196 C C . ARG B 1 382 ? -16.644 -47.829 5.808 1.00 51.25 355 ARG B C 1
ATOM 6197 O O . ARG B 1 382 ? -17.284 -47.499 4.803 1.00 50.52 355 ARG B O 1
ATOM 6205 N N . ARG B 1 383 ? -15.609 -47.136 6.270 1.00 46.92 356 ARG B N 1
ATOM 6206 C CA . ARG B 1 383 ? -15.078 -45.987 5.539 1.00 53.73 356 ARG B CA 1
ATOM 6207 C C . ARG B 1 383 ? -13.622 -45.747 5.885 1.00 51.24 356 ARG B C 1
ATOM 6208 O O . ARG B 1 383 ? -13.184 -46.057 6.993 1.00 51.95 356 ARG B O 1
ATOM 6216 N N . HIS B 1 384 ? -12.879 -45.194 4.927 1.00 57.98 357 HIS B N 1
ATOM 6217 C CA . HIS B 1 384 ? -11.435 -45.012 5.073 1.00 61.45 357 HIS B CA 1
ATOM 6218 C C . HIS B 1 384 ? -11.071 -43.695 5.764 1.00 58.51 357 HIS B C 1
ATOM 6219 O O . HIS B 1 384 ? -9.892 -43.381 5.933 1.00 60.31 357 HIS B O 1
ATOM 6226 N N . ASP B 1 385 ? -12.087 -42.941 6.175 1.00 51.79 358 ASP B N 1
ATOM 6227 C CA . ASP B 1 385 ? -11.882 -41.623 6.761 1.00 49.71 358 ASP B CA 1
ATOM 6228 C C . ASP B 1 385 ? -12.519 -41.480 8.140 1.00 48.45 358 ASP B C 1
ATOM 6229 O O . ASP B 1 385 ? -13.662 -41.897 8.349 1.00 49.56 358 ASP B O 1
ATOM 6234 N N . ASP B 1 386 ? -11.784 -40.871 9.067 1.00 44.09 359 ASP B N 1
ATOM 6235 C CA . ASP B 1 386 ? -12.324 -40.489 10.372 1.00 46.81 359 ASP B CA 1
ATOM 6236 C C . ASP B 1 386 ? -13.404 -39.424 10.193 1.00 45.53 359 ASP B C 1
ATOM 6237 O O . ASP B 1 386 ? -13.121 -38.319 9.727 1.00 45.88 359 ASP B O 1
ATOM 6242 N N . PRO B 1 387 ? -14.647 -39.755 10.573 1.00 42.89 360 PRO B N 1
ATOM 6243 C CA . PRO B 1 387 ? -15.836 -38.913 10.385 1.00 44.29 360 PRO B CA 1
ATOM 6244 C C . PRO B 1 387 ? -15.777 -37.540 11.066 1.00 48.57 360 PRO B C 1
ATOM 6245 O O . PRO B 1 387 ? -16.636 -36.692 10.783 1.00 46.13 360 PRO B O 1
ATOM 6249 N N . ASN B 1 388 ? -14.804 -37.318 11.948 1.00 46.45 361 ASN B N 1
ATOM 6250 C CA . ASN B 1 388 ? -14.684 -36.014 12.611 1.00 48.78 361 ASN B CA 1
ATOM 6251 C C . ASN B 1 388 ? -13.442 -35.231 12.191 1.00 56.48 361 ASN B C 1
ATOM 6252 O O . ASN B 1 388 ? -13.330 -34.029 12.464 1.00 58.79 361 ASN B O 1
ATOM 6257 N N . ALA B 1 389 ? -12.511 -35.915 11.530 1.00 58.02 362 ALA B N 1
ATOM 6258 C CA . ALA B 1 389 ? -11.343 -35.250 10.964 1.00 57.18 362 ALA B CA 1
ATOM 6259 C C . ALA B 1 389 ? -11.786 -34.137 10.019 1.00 55.36 362 ALA B C 1
ATOM 6260 O O . ALA B 1 389 ? -12.782 -34.272 9.304 1.00 51.25 362 ALA B O 1
ATOM 6262 N N . ASP B 1 390 ? -11.063 -33.024 10.033 1.00 52.59 363 ASP B N 1
ATOM 6263 C CA . ASP B 1 390 ? -11.341 -31.980 9.067 1.00 59.56 363 ASP B CA 1
ATOM 6264 C C . ASP B 1 390 ? -10.925 -32.497 7.690 1.00 59.13 363 ASP B C 1
ATOM 6265 O O . ASP B 1 390 ? -9.747 -32.753 7.439 1.00 58.89 363 ASP B O 1
ATOM 6270 N N . LEU B 1 391 ? -11.903 -32.679 6.812 1.00 53.81 364 LEU B N 1
ATOM 6271 C CA . LEU B 1 391 ? -11.643 -33.194 5.475 1.00 49.97 364 LEU B CA 1
ATOM 6272 C C . LEU 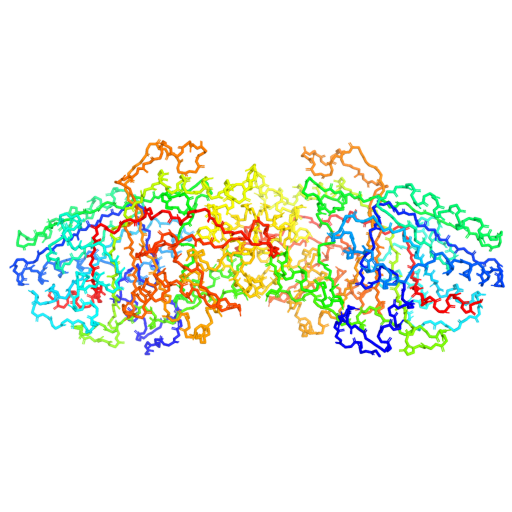B 1 391 ? -12.677 -32.664 4.500 1.00 51.82 364 LEU B C 1
ATOM 6273 O O . LEU B 1 391 ? -13.865 -32.609 4.821 1.00 50.24 364 LEU B O 1
ATOM 6278 N N . PRO B 1 392 ? -12.229 -32.272 3.301 1.00 51.05 365 PRO B N 1
ATOM 6279 C CA . PRO B 1 392 ? -13.174 -31.790 2.292 1.00 47.65 365 PRO B CA 1
ATOM 6280 C C . PRO B 1 392 ? -14.345 -32.755 2.110 1.00 50.72 365 PRO B C 1
ATOM 6281 O O . PRO B 1 392 ? -14.170 -33.979 2.174 1.00 45.27 365 PRO B O 1
ATOM 6285 N N . PRO B 1 393 ? -15.545 -32.200 1.899 1.00 47.71 366 PRO B N 1
ATOM 6286 C CA . PRO B 1 393 ? -16.748 -33.001 1.682 1.00 47.31 366 PRO B CA 1
ATOM 6287 C C . PRO B 1 393 ? -16.534 -34.065 0.604 1.00 51.48 366 PRO B C 1
ATOM 6288 O O . PRO B 1 393 ? -16.948 -35.215 0.785 1.00 47.73 366 PRO B O 1
ATOM 6292 N N . ARG B 1 394 ? -15.886 -33.681 -0.494 1.00 54.73 367 ARG B N 1
ATOM 6293 C CA . ARG B 1 394 ? -15.681 -34.576 -1.636 1.00 56.53 367 ARG B CA 1
ATOM 6294 C C . ARG B 1 394 ? -15.083 -35.920 -1.222 1.00 50.67 367 ARG B C 1
ATOM 6295 O O . ARG B 1 394 ? -15.270 -36.921 -1.907 1.00 47.48 367 ARG B O 1
ATOM 6303 N N . LEU B 1 395 ? -14.372 -35.940 -0.097 1.00 51.96 368 LEU B N 1
ATOM 6304 C CA . LEU B 1 395 ? -13.701 -37.157 0.357 1.00 46.01 368 LEU B CA 1
ATOM 6305 C C . LEU B 1 395 ? -14.559 -38.013 1.297 1.00 48.62 368 LEU B C 1
ATOM 6306 O O . LEU B 1 395 ? -14.121 -39.077 1.757 1.00 45.27 368 LEU B O 1
ATOM 6311 N N . ARG B 1 396 ? -15.771 -37.548 1.593 1.00 47.26 369 ARG B N 1
ATOM 6312 C CA . ARG B 1 396 ? -16.701 -38.339 2.395 1.00 42.48 369 ARG B CA 1
ATOM 6313 C C . ARG B 1 396 ? -17.478 -39.255 1.465 1.00 44.68 369 ARG B C 1
ATOM 6314 O O . ARG B 1 396 ? -17.643 -38.949 0.283 1.00 37.05 369 ARG B O 1
ATOM 6322 N N . PRO B 1 397 ? -17.961 -40.388 1.998 1.00 45.81 370 PRO B N 1
ATOM 6323 C CA . PRO B 1 397 ? -18.755 -41.321 1.195 1.00 37.52 370 PRO B CA 1
ATOM 6324 C C . PRO B 1 397 ? -20.109 -40.716 0.871 1.00 38.45 370 PRO B C 1
ATOM 6325 O O . PRO B 1 397 ? -20.622 -39.894 1.628 1.00 36.70 370 PRO B O 1
ATOM 6329 N N . ALA B 1 398 ? -20.682 -41.119 -0.254 1.00 37.82 371 ALA B N 1
ATOM 6330 C CA . ALA B 1 398 ? -21.989 -40.625 -0.651 1.00 34.37 371 ALA B CA 1
ATOM 6331 C C . ALA B 1 398 ? -23.029 -41.732 -0.517 1.00 35.35 371 ALA B C 1
ATOM 6332 O O . ALA B 1 398 ? -24.236 -41.485 -0.607 1.00 32.87 371 ALA B O 1
ATOM 6334 N N . LYS B 1 399 ? -22.556 -42.955 -0.294 1.00 32.04 372 LYS B N 1
ATOM 6335 C CA . LYS B 1 399 ? -23.448 -44.101 -0.280 1.00 35.37 372 LYS B CA 1
ATOM 6336 C C . LYS B 1 399 ? -22.860 -45.317 0.449 1.00 38.38 372 LYS B C 1
ATOM 6337 O O . LYS B 1 399 ? -21.703 -45.310 0.878 1.00 38.72 372 LYS B O 1
ATOM 6343 N N . ASP B 1 400 ? -23.668 -46.367 0.570 1.00 37.77 373 ASP B N 1
ATOM 6344 C CA . ASP B 1 400 ? -23.209 -47.628 1.150 1.00 39.73 373 ASP B CA 1
ATOM 6345 C C . ASP B 1 400 ? -22.767 -47.471 2.606 1.00 41.07 373 ASP B C 1
ATOM 6346 O O . ASP B 1 400 ? -22.077 -48.336 3.149 1.00 38.80 373 ASP B O 1
ATOM 6351 N N . VAL B 1 401 ? -23.141 -46.351 3.221 1.00 36.96 374 VAL B N 1
ATOM 6352 C CA . VAL B 1 401 ? -23.086 -46.225 4.671 1.00 33.44 374 VAL B CA 1
ATOM 6353 C C . VAL B 1 401 ? -24.343 -45.523 5.162 1.00 33.39 374 VAL B C 1
ATOM 6354 O O . VAL B 1 401 ? -25.043 -44.837 4.398 1.00 32.90 374 VAL B O 1
ATOM 6358 N N . GLY B 1 402 ? -24.632 -45.703 6.442 1.00 32.91 375 GLY B N 1
ATOM 6359 C CA . GLY B 1 402 ? -25.794 -45.083 7.039 1.00 32.48 375 GLY B CA 1
ATOM 6360 C C . GLY B 1 402 ? -26.197 -45.715 8.356 1.00 32.92 375 GLY B C 1
ATOM 6361 O O . GLY B 1 402 ? -25.369 -46.214 9.127 1.00 31.17 375 GLY B O 1
ATOM 6362 N N . LEU B 1 403 ? -27.501 -45.713 8.589 1.00 32.03 376 LEU B N 1
ATOM 6363 C CA . LEU B 1 403 ? -28.054 -46.097 9.863 1.00 35.52 376 LEU B CA 1
ATOM 6364 C C . LEU B 1 403 ? -29.112 -47.176 9.703 1.00 31.37 376 LEU B C 1
ATOM 6365 O O . LEU B 1 403 ? -30.157 -46.954 9.089 1.00 26.71 376 LEU B O 1
ATOM 6370 N N . LEU B 1 404 ? -28.833 -48.351 10.255 1.00 35.80 377 LEU B N 1
ATOM 6371 C CA . LEU B 1 404 ? -29.885 -49.328 10.475 1.00 31.40 377 LEU B CA 1
ATOM 6372 C C . LEU B 1 404 ? -30.733 -48.765 11.601 1.00 33.52 377 LEU B C 1
ATOM 6373 O O . LEU B 1 404 ? -30.458 -49.013 12.775 1.00 36.84 377 LEU B O 1
ATOM 6378 N N . PHE B 1 405 ? -31.755 -47.987 11.251 1.00 31.19 378 PHE B N 1
ATOM 6379 C CA . PHE B 1 405 ? -32.621 -47.397 12.265 1.00 31.59 378 PHE B CA 1
ATOM 6380 C C . PHE B 1 405 ? -33.536 -48.421 12.928 1.00 31.50 378 PHE B C 1
ATOM 6381 O O . PHE B 1 405 ? -34.231 -49.176 12.245 1.00 31.74 378 PHE B O 1
ATOM 6389 N N . MET B 1 406 ? -33.548 -48.426 14.260 1.00 28.49 379 MET B N 1
ATOM 6390 C CA . MET B 1 406 ? -34.347 -49.387 15.020 1.00 30.14 379 MET B CA 1
ATOM 6391 C C . MET B 1 406 ? -34.953 -48.750 16.256 1.00 31.80 379 MET B C 1
ATOM 6392 O O . MET B 1 406 ? -34.299 -47.959 16.944 1.00 32.00 379 MET B O 1
ATOM 6397 N N . ALA B 1 407 ? -36.204 -49.102 16.538 1.00 28.37 380 ALA B N 1
ATOM 6398 C CA . ALA B 1 407 ? -36.893 -48.555 17.698 1.00 32.13 380 ALA B CA 1
ATOM 6399 C C . ALA B 1 407 ? -37.968 -49.506 18.201 1.00 31.92 380 ALA B C 1
ATOM 6400 O O . ALA B 1 407 ? -38.495 -50.319 17.438 1.00 33.20 380 ALA B O 1
ATOM 6402 N N . PHE B 1 408 ? -38.283 -49.412 19.487 1.00 27.86 381 PHE B N 1
ATOM 6403 C CA . PHE B 1 408 ? -39.401 -50.158 20.042 1.00 28.60 381 PHE B CA 1
ATOM 6404 C C . PHE B 1 408 ? -40.535 -49.204 20.347 1.00 28.97 381 PHE B C 1
ATOM 6405 O O . PHE B 1 408 ? -40.314 -48.089 20.813 1.00 32.27 381 PHE B O 1
ATOM 6413 N N . ASN B 1 409 ? -41.746 -49.621 20.016 1.00 31.62 382 ASN B N 1
ATOM 6414 C CA . ASN B 1 409 ? -42.936 -48.837 20.317 1.00 28.85 382 ASN B CA 1
ATOM 6415 C C . ASN B 1 409 ? -43.969 -49.773 20.932 1.00 32.17 382 ASN B C 1
ATOM 6416 O O . ASN B 1 409 ? -43.979 -50.982 20.665 1.00 27.01 382 ASN B O 1
ATOM 6421 N N . SER B 1 410 ? -44.830 -49.205 21.760 1.00 33.06 383 SER B N 1
ATOM 6422 C CA . SER B 1 410 ? -46.024 -49.892 22.200 1.00 32.23 383 SER B CA 1
ATOM 6423 C C . SER B 1 410 ? -47.129 -49.583 21.191 1.00 32.41 383 SER B C 1
ATOM 6424 O O . SER B 1 410 ? -48.114 -50.304 21.091 1.00 32.05 383 SER B O 1
ATOM 6427 N N . ASN B 1 411 ? -46.948 -48.508 20.428 1.00 34.23 384 ASN B N 1
ATOM 6428 C CA . ASN B 1 411 ? -47.949 -48.075 19.456 1.00 30.93 384 ASN B CA 1
ATOM 6429 C C . ASN B 1 411 ? -47.269 -47.424 18.259 1.00 34.62 384 ASN B C 1
ATOM 6430 O O . ASN B 1 411 ? -46.771 -46.300 18.352 1.00 32.37 384 ASN B O 1
ATOM 6435 N N . LEU B 1 412 ? -47.250 -48.124 17.131 1.00 34.42 385 LEU B N 1
ATOM 6436 C CA . LEU B 1 412 ? -46.456 -47.670 15.999 1.00 34.73 385 LEU B CA 1
ATOM 6437 C C . LEU B 1 412 ? -46.997 -46.373 15.432 1.00 32.98 385 LEU B C 1
ATOM 6438 O O . LEU B 1 412 ? -46.235 -45.502 15.022 1.00 33.10 385 LEU B O 1
ATOM 6443 N N . GLY B 1 413 ? -48.316 -46.248 15.420 1.00 34.20 386 GLY B N 1
ATOM 6444 C CA . GLY B 1 413 ? -48.950 -45.067 14.873 1.00 34.53 386 GLY B CA 1
ATOM 6445 C C . GLY B 1 413 ? -48.693 -43.828 15.711 1.00 37.85 386 GLY B C 1
ATOM 6446 O O . GLY B 1 413 ? -48.601 -42.708 15.188 1.00 36.83 386 GLY B O 1
ATOM 6447 N N . ASN B 1 414 ? -48.570 -44.020 17.018 1.00 36.07 387 ASN B N 1
ATOM 6448 C CA . ASN B 1 414 ? -48.441 -42.885 17.928 1.00 34.18 387 ASN B CA 1
ATOM 6449 C C . ASN B 1 414 ? -46.992 -42.507 18.201 1.00 38.42 387 ASN B C 1
ATOM 6450 O O . ASN B 1 414 ? -46.727 -41.515 18.891 1.00 34.87 387 ASN B O 1
ATOM 6455 N N . GLN B 1 415 ? -46.057 -43.291 17.659 1.00 33.87 388 GLN B N 1
ATOM 6456 C CA . GLN B 1 415 ? -44.653 -43.121 18.007 1.00 32.36 388 GLN B CA 1
ATOM 6457 C C . GLN B 1 415 ? -43.736 -42.935 16.812 1.00 31.23 388 GLN B C 1
ATOM 6458 O O . GLN B 1 415 ? -43.534 -41.808 16.369 1.00 31.36 388 GLN B O 1
ATOM 6464 N N . PHE B 1 416 ? -43.157 -44.008 16.287 1.00 29.67 389 PHE B N 1
ATOM 6465 C CA . PHE B 1 416 ? -42.341 -43.822 15.091 1.00 33.43 389 PHE B CA 1
ATOM 6466 C C . PHE B 1 416 ? -43.098 -43.095 13.972 1.00 36.41 389 PHE B C 1
ATOM 6467 O O . PHE B 1 416 ? -42.633 -42.065 13.457 1.00 34.50 389 PHE B O 1
ATOM 6475 N N . GLU B 1 417 ? -44.254 -43.625 13.579 1.00 33.79 390 GLU B N 1
ATOM 6476 C CA . GLU B 1 417 ? -44.950 -43.052 12.425 1.00 36.65 390 GLU B CA 1
ATOM 6477 C C . GLU B 1 417 ? -45.400 -41.621 12.726 1.00 35.54 390 GLU B C 1
ATOM 6478 O O . GLU B 1 417 ? -45.296 -40.732 11.881 1.00 31.26 390 GLU B O 1
ATOM 6484 N N . PHE B 1 418 ? -45.883 -41.414 13.947 1.00 33.17 391 PHE B N 1
ATOM 6485 C CA . PHE B 1 418 ? -46.347 -40.112 14.373 1.00 34.92 391 PHE B CA 1
ATOM 6486 C C . PHE B 1 418 ? -45.175 -39.130 14.304 1.00 37.17 391 PHE B C 1
ATOM 6487 O O . PHE B 1 418 ? -45.265 -38.047 13.716 1.00 30.69 391 PHE B O 1
ATOM 6495 N N . THR B 1 419 ? -44.065 -39.532 14.902 1.00 35.73 392 THR B N 1
ATOM 6496 C CA . THR B 1 419 ? -42.867 -38.716 14.890 1.00 34.75 392 THR B CA 1
ATOM 6497 C C . THR B 1 419 ? -42.488 -38.383 13.453 1.00 34.43 392 THR B C 1
ATOM 6498 O O . THR B 1 419 ? -42.194 -37.228 13.126 1.00 34.36 392 THR B O 1
ATOM 6502 N N . GLN B 1 420 ? -42.508 -39.394 12.592 1.00 32.87 393 GLN B N 1
ATOM 6503 C CA . GLN B 1 420 ? -42.011 -39.224 11.230 1.00 34.71 393 GLN B CA 1
ATOM 6504 C C . GLN B 1 420 ? -42.898 -38.329 10.384 1.00 33.29 393 GLN B C 1
ATOM 6505 O O . GLN B 1 420 ? -42.408 -37.421 9.730 1.00 32.82 393 GLN B O 1
ATOM 6511 N N . GLN B 1 421 ? -44.200 -38.591 10.400 1.00 35.31 394 GLN B N 1
ATOM 6512 C CA . GLN B 1 421 ? -45.128 -37.880 9.531 1.00 35.45 394 GLN B CA 1
ATOM 6513 C C . GLN B 1 421 ? -45.621 -36.571 10.150 1.00 34.73 394 GLN B C 1
ATOM 6514 O O . GLN B 1 421 ? -45.574 -35.509 9.521 1.00 36.63 394 GLN B O 1
ATOM 6520 N N . ILE B 1 422 ? -46.077 -36.656 11.392 1.00 37.01 395 ILE B N 1
ATOM 6521 C CA . ILE B 1 422 ? -46.751 -35.541 12.054 1.00 36.55 395 ILE B CA 1
ATOM 6522 C C . ILE B 1 422 ? -45.799 -34.477 12.614 1.00 35.23 395 ILE B C 1
ATOM 6523 O O . ILE B 1 422 ? -46.217 -33.359 12.902 1.00 36.64 395 ILE B O 1
ATOM 6528 N N . TRP B 1 423 ? -44.525 -34.821 12.762 1.00 36.09 396 TRP B N 1
ATOM 6529 C CA . TRP B 1 423 ? -43.534 -33.855 13.240 1.00 32.81 396 TRP B CA 1
ATOM 6530 C C . TRP B 1 423 ? -42.473 -33.579 12.175 1.00 35.95 396 TRP B C 1
ATOM 6531 O O . TRP B 1 423 ? -42.447 -32.496 11.578 1.00 34.27 396 TRP B O 1
ATOM 6542 N N . ALA B 1 424 ? -41.627 -34.577 11.919 1.00 31.64 397 ALA B N 1
ATOM 6543 C CA . ALA B 1 424 ? -40.518 -34.452 10.978 1.00 31.43 397 ALA B CA 1
ATOM 6544 C C . ALA B 1 424 ? -40.932 -34.025 9.562 1.00 35.16 397 ALA B C 1
ATOM 6545 O O . ALA B 1 424 ? -40.334 -33.121 8.987 1.00 36.00 397 ALA B O 1
ATOM 6547 N N . ASN B 1 425 ? -41.946 -34.681 9.012 1.00 35.63 398 ASN B N 1
ATOM 6548 C CA . ASN B 1 425 ? -42.421 -34.394 7.659 1.00 37.05 398 ASN B CA 1
ATOM 6549 C C . ASN B 1 425 ? -43.310 -33.168 7.599 1.00 34.49 398 ASN B C 1
ATOM 6550 O O . ASN B 1 425 ? -43.706 -32.730 6.522 1.00 38.24 398 ASN B O 1
ATOM 6555 N N . ASN B 1 426 ? -43.625 -32.620 8.765 1.00 34.04 399 ASN B N 1
ATOM 6556 C CA . ASN B 1 426 ? -44.640 -31.582 8.873 1.00 34.99 399 ASN B CA 1
ATOM 6557 C C . ASN B 1 426 ? -44.081 -30.162 9.005 1.00 37.29 399 ASN B C 1
ATOM 6558 O O . ASN B 1 426 ? -43.544 -29.789 10.053 1.00 37.28 399 ASN B O 1
ATOM 6563 N N . PRO B 1 427 ? -44.234 -29.356 7.939 1.00 41.86 400 PRO B N 1
ATOM 6564 C CA . PRO B 1 427 ? -43.574 -28.043 7.841 1.00 39.84 400 PRO B CA 1
ATOM 6565 C C . PRO B 1 427 ? -44.136 -27.049 8.843 1.00 35.58 400 PRO B C 1
ATOM 6566 O O . PRO B 1 427 ? -43.460 -26.091 9.206 1.00 39.05 400 PRO B O 1
ATOM 6570 N N . ALA B 1 428 ? -45.356 -27.290 9.298 1.00 36.82 401 ALA B N 1
ATOM 6571 C CA . ALA B 1 428 ? -45.996 -26.385 10.241 1.00 40.89 401 ALA B CA 1
ATOM 6572 C C . ALA B 1 428 ? -45.654 -26.718 11.687 1.00 42.52 401 ALA B C 1
ATOM 6573 O O . ALA B 1 428 ? -46.277 -26.189 12.602 1.00 43.78 401 ALA B O 1
ATOM 6575 N N . PHE B 1 429 ? -44.672 -27.588 11.906 1.00 37.34 402 PHE B N 1
ATOM 6576 C CA . PHE B 1 429 ? -44.372 -28.006 13.270 1.00 36.71 402 PHE B CA 1
ATOM 6577 C C . PHE B 1 429 ? -42.883 -27.908 13.600 1.00 36.10 402 PHE B C 1
ATOM 6578 O O . PHE B 1 429 ? -42.036 -28.128 12.736 1.00 31.19 402 PHE B O 1
ATOM 6586 N N . PRO B 1 430 ? -42.561 -27.550 14.858 1.00 38.70 403 PRO B N 1
ATOM 6587 C CA . PRO B 1 430 ? -43.524 -27.209 15.909 1.00 38.05 403 PRO B CA 1
ATOM 6588 C C . PRO B 1 430 ? -44.021 -25.784 15.752 1.00 37.39 403 PRO B C 1
ATOM 6589 O O . PRO B 1 430 ? -43.591 -25.093 14.835 1.00 38.96 403 PRO B O 1
ATOM 6593 N N . PHE B 1 431 ? -44.896 -25.357 16.652 1.00 37.55 404 PHE B N 1
ATOM 6594 C CA . PHE B 1 431 ? -45.576 -24.072 16.537 1.00 40.86 404 PHE B CA 1
ATOM 6595 C C . PHE B 1 431 ? -44.774 -22.897 17.079 1.00 44.16 404 PHE B C 1
ATOM 6596 O O . PHE B 1 431 ? -44.648 -22.729 18.292 1.00 41.45 404 PHE B O 1
ATOM 6604 N N . PRO B 1 432 ? -44.246 -22.065 16.174 1.00 39.65 405 PRO B N 1
ATOM 6605 C CA . PRO B 1 432 ? -43.563 -20.841 16.603 1.00 42.96 405 PRO B CA 1
ATOM 6606 C C . PRO B 1 432 ? -44.569 -19.873 17.197 1.00 43.74 405 PRO B C 1
ATOM 6607 O O . PRO B 1 432 ? -45.756 -19.941 16.876 1.00 44.22 405 PRO B O 1
ATOM 6611 N N . PRO B 1 433 ? -44.101 -18.985 18.078 1.00 46.32 406 PRO B N 1
ATOM 6612 C CA . PRO B 1 433 ?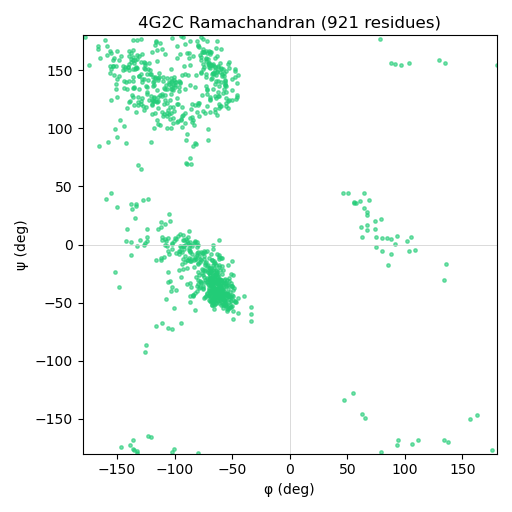 -44.967 -17.978 18.690 1.00 47.97 406 PRO B CA 1
ATOM 6613 C C . PRO B 1 433 ? -45.615 -17.061 17.645 1.00 48.73 406 PRO B C 1
ATOM 6614 O O . PRO B 1 433 ? -46.751 -16.639 17.843 1.00 46.48 406 PRO B O 1
ATOM 6618 N N . ASP B 1 434 ? -44.913 -16.776 16.547 1.00 51.55 407 ASP B N 1
ATOM 6619 C CA . ASP B 1 434 ? -45.471 -15.946 15.473 1.00 45.03 407 ASP B CA 1
ATOM 6620 C C . ASP B 1 434 ? -46.352 -16.745 14.507 1.00 49.39 407 ASP B C 1
ATOM 6621 O O . ASP B 1 434 ? -46.869 -16.190 13.535 1.00 51.79 407 ASP B O 1
ATOM 6626 N N . GLY B 1 435 ? -46.514 -18.042 14.769 1.00 47.91 408 GLY B N 1
ATOM 6627 C CA . GLY B 1 435 ? -47.437 -18.869 14.004 1.00 38.76 408 GLY B CA 1
ATOM 6628 C C . GLY B 1 435 ? -46.979 -19.224 12.598 1.00 43.18 408 GLY B C 1
ATOM 6629 O O . GLY B 1 435 ? -47.770 -19.697 11.789 1.00 37.90 408 GLY B O 1
ATOM 6630 N N . SER B 1 436 ? -45.701 -18.999 12.306 1.00 40.39 409 SER B N 1
ATOM 6631 C CA . SER B 1 436 ? -45.129 -19.342 11.009 1.00 39.71 409 SER B CA 1
ATOM 6632 C C . SER B 1 436 ? -44.852 -20.852 10.861 1.00 42.16 409 SER B C 1
ATOM 6633 O O . SER B 1 436 ? -45.083 -21.629 11.791 1.00 36.61 409 SER B O 1
ATOM 6636 N N . GLN B 1 437 ? -44.351 -21.249 9.688 1.00 42.77 410 GLN B N 1
ATOM 6637 C CA . GLN B 1 437 ? -43.971 -22.641 9.413 1.00 41.47 410 GLN B CA 1
ATOM 6638 C C . GLN B 1 437 ? -42.461 -22.829 9.372 1.00 35.47 410 GLN B C 1
ATOM 6639 O O . GLN B 1 437 ? -41.799 -22.331 8.476 1.00 37.57 410 GLN B O 1
ATOM 6645 N N . PRO B 1 438 ? -41.911 -23.568 10.339 1.00 43.93 411 PRO B N 1
ATOM 6646 C CA . PRO B 1 438 ? -40.462 -23.816 10.315 1.00 39.63 411 PRO B CA 1
ATOM 6647 C C . PRO B 1 438 ? -40.018 -24.688 9.142 1.00 36.65 411 PRO B C 1
ATOM 6648 O O . PRO B 1 438 ? -38.874 -24.582 8.689 1.00 31.98 411 PRO B O 1
ATOM 6652 N N . GLY B 1 439 ? -40.919 -25.528 8.643 1.00 36.41 412 GLY B N 1
ATOM 6653 C CA . GLY B 1 439 ? -40.583 -26.411 7.546 1.00 32.69 412 GLY B CA 1
ATOM 6654 C C . GLY B 1 439 ? -40.125 -27.772 8.052 1.00 41.30 412 GLY B C 1
ATOM 6655 O O . GLY B 1 439 ? -40.241 -28.103 9.243 1.00 38.37 412 GLY B O 1
ATOM 6656 N N . LEU B 1 440 ? -39.578 -28.554 7.134 1.00 33.89 413 LEU B N 1
ATOM 6657 C CA . LEU B 1 440 ? -39.240 -29.948 7.374 1.00 37.11 413 LEU B CA 1
ATOM 6658 C C . LEU B 1 440 ? -37.995 -30.157 8.229 1.00 37.31 413 LEU B C 1
ATOM 6659 O O . LEU B 1 440 ? -37.083 -29.331 8.235 1.00 32.71 413 LEU B O 1
ATOM 6664 N N . ASP B 1 441 ? -37.976 -31.276 8.947 1.00 35.27 414 ASP B N 1
ATOM 6665 C CA . ASP B 1 441 ? -36.773 -31.756 9.614 1.00 31.69 414 ASP B CA 1
ATOM 6666 C C . ASP B 1 441 ? -35.782 -32.008 8.494 1.00 32.21 414 ASP B C 1
ATOM 6667 O O . ASP B 1 441 ? -36.072 -32.762 7.578 1.00 34.61 414 ASP B O 1
ATOM 6672 N N . PRO B 1 442 ? -34.628 -31.330 8.531 1.00 33.08 415 PRO B N 1
ATOM 6673 C CA . PRO B 1 442 ? -33.666 -31.357 7.422 1.00 30.78 415 PRO B CA 1
ATOM 6674 C C . PRO B 1 442 ? -32.860 -32.649 7.352 1.00 32.97 415 PRO B C 1
ATOM 6675 O O . PRO B 1 442 ? -32.291 -32.989 6.301 1.00 26.77 415 PRO B O 1
ATOM 6679 N N . VAL B 1 443 ? -32.797 -33.356 8.473 1.00 31.09 416 VAL B N 1
ATOM 6680 C CA . VAL B 1 443 ? -32.013 -34.584 8.551 1.00 31.67 416 VAL B CA 1
ATOM 6681 C C . VAL B 1 443 ? -32.770 -35.805 8.032 1.00 31.22 416 VAL B C 1
ATOM 6682 O O . VAL B 1 443 ? -32.202 -36.616 7.312 1.00 34.98 416 VAL B O 1
ATOM 6686 N N . ILE B 1 444 ? -34.042 -35.932 8.408 1.00 30.14 417 ILE B N 1
ATOM 6687 C CA . ILE B 1 444 ? -34.852 -37.095 8.051 1.00 31.05 417 ILE B CA 1
ATOM 6688 C C . ILE B 1 444 ? -36.198 -36.690 7.440 1.00 34.06 417 ILE B C 1
ATOM 6689 O O . ILE B 1 444 ? -37.040 -37.546 7.154 1.00 34.11 417 ILE B O 1
ATOM 6694 N N . GLY B 1 445 ? -36.409 -35.392 7.253 1.00 27.89 418 GLY B N 1
ATOM 6695 C CA . GLY B 1 445 ? -37.611 -34.923 6.592 1.00 34.32 418 GLY B CA 1
ATOM 6696 C C . GLY B 1 445 ? -37.812 -35.528 5.206 1.00 34.28 418 GLY B C 1
ATOM 6697 O O . GLY B 1 445 ? -36.880 -35.655 4.412 1.00 31.84 418 GLY B O 1
ATOM 6698 N N . GLN B 1 446 ? -39.044 -35.919 4.915 1.00 35.79 419 GLN B N 1
ATOM 6699 C CA . GLN B 1 446 ? -39.343 -36.537 3.632 1.00 36.31 419 GLN B CA 1
ATOM 6700 C C . GLN B 1 446 ? -40.514 -35.817 2.991 1.00 32.71 419 GLN B C 1
ATOM 6701 O O . GLN B 1 446 ? -41.474 -35.432 3.664 1.00 32.63 419 GLN B O 1
ATOM 6707 N N . GLY B 1 447 ? -40.419 -35.629 1.682 1.00 39.73 420 GLY B N 1
ATOM 6708 C CA . GLY B 1 447 ? -41.370 -34.802 0.966 1.00 43.21 420 GLY B CA 1
ATOM 6709 C C . GLY B 1 447 ? -40.687 -33.539 0.469 1.00 42.50 420 GLY B C 1
ATOM 6710 O O . GLY B 1 447 ? -39.446 -33.430 0.498 1.00 39.03 420 GLY B O 1
ATOM 6711 N N . ALA B 1 448 ? -41.496 -32.587 0.009 1.00 37.01 421 ALA B N 1
ATOM 6712 C CA . ALA B 1 448 ? -40.978 -31.346 -0.571 1.00 47.21 421 ALA B CA 1
ATOM 6713 C C . ALA B 1 448 ? -40.373 -30.416 0.482 1.00 40.74 421 ALA B C 1
ATOM 6714 O O . ALA B 1 448 ? -40.956 -30.192 1.547 1.00 41.41 421 ALA B O 1
ATOM 6716 N N . ARG B 1 449 ? -39.192 -29.892 0.170 1.00 39.31 422 ARG B N 1
ATOM 6717 C CA . ARG B 1 449 ? -38.489 -28.985 1.060 1.00 40.37 422 ARG B CA 1
ATOM 6718 C C . ARG B 1 449 ? -38.406 -27.575 0.455 1.00 44.32 422 ARG B C 1
ATOM 6719 O O . ARG B 1 449 ? -38.250 -27.419 -0.759 1.00 44.55 422 ARG B O 1
ATOM 6727 N N . ALA B 1 450 ? -38.498 -26.556 1.305 1.00 41.74 423 ALA B N 1
ATOM 6728 C CA . ALA B 1 450 ? -38.245 -25.182 0.883 1.00 43.76 423 ALA B CA 1
ATOM 6729 C C . ALA B 1 450 ? -37.024 -24.634 1.620 1.00 42.97 423 ALA B C 1
ATOM 6730 O O . ALA B 1 450 ? -36.467 -25.294 2.502 1.00 45.79 423 ALA B O 1
ATOM 6732 N N . PRO B 1 451 ? -36.585 -23.430 1.260 1.00 43.62 424 PRO B N 1
ATOM 6733 C CA . PRO B 1 451 ? -35.551 -22.883 2.147 1.00 46.77 424 PRO B CA 1
ATOM 6734 C C . PRO B 1 451 ? -36.131 -22.598 3.543 1.00 39.45 424 PRO B C 1
ATOM 6735 O O . PRO B 1 451 ? -37.339 -22.388 3.675 1.00 41.72 424 PRO B O 1
ATOM 6739 N N . GLN B 1 452 ? -35.292 -22.620 4.571 1.00 29.72 425 GLN B N 1
ATOM 6740 C CA . GLN B 1 452 ? -35.765 -22.323 5.927 1.00 37.31 425 GLN B CA 1
ATOM 6741 C C . GLN B 1 452 ? -35.130 -21.058 6.536 1.00 40.57 425 GLN B C 1
ATOM 6742 O O . GLN B 1 452 ? -34.243 -20.437 5.945 1.00 40.56 425 GLN B O 1
ATOM 6748 N N . LYS B 1 453 ? -35.591 -20.677 7.720 1.00 43.84 426 LYS B N 1
ATOM 6749 C CA . LYS B 1 453 ? -35.110 -19.451 8.352 1.00 44.27 426 LYS B CA 1
ATOM 6750 C C . LYS B 1 453 ? -34.225 -19.721 9.574 1.00 45.62 426 LYS B C 1
ATOM 6751 O O . LYS B 1 453 ? -34.549 -20.559 10.420 1.00 42.16 426 LYS B O 1
ATOM 6757 N N . TYR B 1 454 ? -33.107 -19.004 9.653 1.00 40.91 427 TYR B N 1
ATOM 6758 C CA . TYR B 1 454 ? -32.126 -19.218 10.711 1.00 42.37 427 TYR B CA 1
ATOM 6759 C C . TYR B 1 454 ? -31.733 -17.915 11.417 1.00 40.82 427 TYR B C 1
ATOM 6760 O O . TYR B 1 454 ? -31.857 -16.828 10.855 1.00 37.65 427 TYR B O 1
ATOM 6769 N N . ALA B 1 455 ? -31.251 -18.042 12.650 1.00 38.19 428 ALA B N 1
ATOM 6770 C CA . ALA B 1 455 ? -30.691 -16.910 13.376 1.00 35.67 428 ALA B CA 1
ATOM 6771 C C . ALA B 1 455 ? -29.172 -16.927 13.263 1.00 35.22 428 ALA B C 1
ATOM 6772 O O . ALA B 1 455 ? -28.500 -17.730 13.895 1.00 31.58 428 ALA B O 1
ATOM 6774 N N . PRO B 1 456 ? -28.628 -16.029 12.435 1.00 42.87 429 PRO B N 1
ATOM 6775 C CA . PRO B 1 456 ? -27.180 -15.896 12.233 1.00 39.48 429 PRO B CA 1
ATOM 6776 C C . PRO B 1 456 ? -26.415 -15.704 13.544 1.00 35.65 429 PRO B C 1
ATOM 6777 O O . PRO B 1 456 ? -25.356 -16.301 13.722 1.00 36.72 429 PRO B O 1
ATOM 6781 N N . GLU B 1 457 ? -26.943 -14.881 14.446 1.00 36.45 430 GLU B N 1
ATOM 6782 C CA . GLU B 1 457 ? -26.281 -14.632 15.722 1.00 37.54 430 GLU B CA 1
ATOM 6783 C C . GLU B 1 457 ? -26.995 -15.382 16.832 1.00 34.15 430 GLU B C 1
ATOM 6784 O O . GLU B 1 457 ? -28.164 -15.135 17.109 1.00 36.31 430 GLU B O 1
ATOM 6790 N N . TRP B 1 458 ? -26.280 -16.296 17.470 1.00 31.88 431 TRP 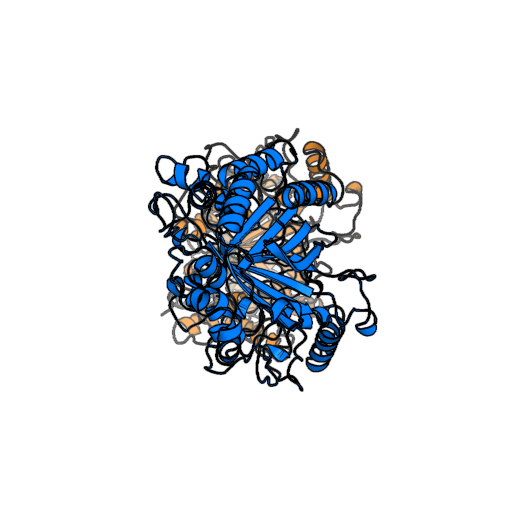B N 1
ATOM 6791 C CA . TRP B 1 458 ? -26.864 -17.140 18.505 1.00 34.25 431 TRP B CA 1
ATOM 6792 C C . TRP B 1 458 ? -27.509 -16.286 19.593 1.00 31.01 431 TRP B C 1
ATOM 6793 O O . TRP B 1 458 ? -26.879 -15.375 20.135 1.00 32.21 431 TRP B O 1
ATOM 6804 N N . GLY B 1 459 ? -28.779 -16.553 19.881 1.00 30.34 432 GLY B N 1
ATOM 6805 C CA . GLY B 1 459 ? -29.470 -15.869 20.962 1.00 32.40 432 GLY B CA 1
ATOM 6806 C C . GLY B 1 459 ? -29.983 -14.473 20.640 1.00 37.95 432 GLY B C 1
ATOM 6807 O O . GLY B 1 459 ? -30.493 -13.788 21.525 1.00 35.50 432 GLY B O 1
ATOM 6808 N N . HIS B 1 460 ? -29.853 -14.051 19.381 1.00 39.74 433 HIS B N 1
ATOM 6809 C CA . HIS B 1 460 ? -30.359 -12.744 18.957 1.00 45.41 433 HIS B CA 1
ATOM 6810 C C . HIS B 1 460 ? -31.403 -12.853 17.861 1.00 48.17 433 HIS B C 1
ATOM 6811 O O . HIS B 1 460 ? -31.536 -13.896 17.226 1.00 49.64 433 HIS B O 1
ATOM 6818 N N . ASN B 1 461 ? -32.123 -11.759 17.631 1.00 52.55 434 ASN B N 1
ATOM 6819 C CA . ASN B 1 461 ? -33.346 -11.787 16.832 1.00 49.15 434 ASN B CA 1
ATOM 6820 C C . ASN B 1 461 ? -33.177 -11.500 15.342 1.00 47.78 434 ASN B C 1
ATOM 6821 O O . ASN B 1 461 ? -34.167 -11.332 14.629 1.00 51.51 434 ASN B O 1
ATOM 6826 N N . ASN B 1 462 ? -31.942 -11.418 14.866 1.00 47.74 435 ASN B N 1
ATOM 6827 C CA . ASN B 1 462 ? -31.744 -11.215 13.441 1.00 52.83 435 ASN B CA 1
ATOM 6828 C C . ASN B 1 462 ? -32.011 -12.540 12.760 1.00 53.08 435 ASN B C 1
ATOM 6829 O O . ASN B 1 462 ? -31.471 -13.566 13.176 1.00 48.91 435 ASN B O 1
ATOM 6834 N N . VAL B 1 463 ? -32.862 -12.535 11.741 1.00 46.64 436 VAL B N 1
ATOM 6835 C CA . VAL B 1 463 ? -33.174 -13.778 11.042 1.00 48.83 436 VAL B CA 1
ATOM 6836 C C . VAL B 1 463 ? -32.905 -13.714 9.540 1.00 49.94 436 VAL B C 1
ATOM 6837 O O . VAL B 1 463 ? -33.317 -12.769 8.862 1.00 52.01 436 VAL B O 1
ATOM 6841 N N . ALA B 1 464 ? -32.204 -14.732 9.041 1.00 48.63 437 ALA B N 1
ATOM 6842 C CA . ALA B 1 464 ? -31.875 -14.852 7.624 1.00 47.47 437 ALA B CA 1
ATOM 6843 C C . ALA B 1 464 ? -32.582 -16.053 7.010 1.00 46.38 437 ALA B C 1
ATOM 6844 O O . ALA B 1 464 ? -32.810 -17.057 7.678 1.00 45.64 437 ALA B O 1
ATOM 6846 N N . GLU B 1 465 ? -32.933 -15.946 5.733 1.00 50.01 438 GLU B N 1
ATOM 6847 C CA . GLU B 1 465 ? -33.465 -17.084 5.004 1.00 46.46 438 GLU B CA 1
ATOM 6848 C C . GLU B 1 465 ? -32.375 -17.629 4.101 1.00 45.91 438 GLU B C 1
ATOM 6849 O O . GLU B 1 465 ? -31.740 -16.867 3.376 1.00 47.04 438 GLU B O 1
ATOM 6855 N N . ALA B 1 466 ? -32.143 -18.941 4.170 1.00 43.29 439 ALA B N 1
ATOM 6856 C CA . ALA B 1 466 ? -31.141 -19.596 3.329 1.00 45.39 439 ALA B CA 1
ATOM 6857 C C . ALA B 1 466 ? -31.508 -19.453 1.860 1.00 52.16 439 ALA B C 1
ATOM 6858 O O . ALA B 1 466 ? -32.690 -19.316 1.516 1.00 51.36 439 ALA B O 1
ATOM 6860 N N . THR B 1 467 ? -30.501 -19.496 0.993 1.00 48.68 440 THR B N 1
ATOM 6861 C CA . THR B 1 467 ? -30.750 -19.408 -0.442 1.00 54.12 440 THR B CA 1
ATOM 6862 C C . THR B 1 467 ? -31.468 -20.657 -0.949 1.00 54.02 440 THR B C 1
ATOM 6863 O O . THR B 1 467 ? -32.338 -20.565 -1.820 1.00 51.50 440 THR B O 1
ATOM 6867 N N . ASP B 1 468 ? -31.118 -21.815 -0.389 1.00 52.19 441 ASP B N 1
ATOM 6868 C CA . ASP B 1 468 ? -31.732 -23.081 -0.804 1.00 50.91 441 ASP B CA 1
ATOM 6869 C C . ASP B 1 468 ? -32.165 -23.973 0.358 1.00 44.84 441 ASP B C 1
ATOM 6870 O O . ASP B 1 468 ? -31.586 -23.914 1.442 1.00 39.73 441 ASP B O 1
ATOM 6875 N N . PRO B 1 469 ? -33.192 -24.807 0.124 1.00 46.18 442 PRO B N 1
ATOM 6876 C CA . PRO B 1 469 ? -33.590 -25.831 1.101 1.00 41.37 442 PRO B CA 1
ATOM 6877 C C . PRO B 1 469 ? -32.410 -26.750 1.347 1.00 37.09 442 PRO B C 1
ATOM 6878 O O . PRO B 1 469 ? -31.625 -26.975 0.423 1.00 36.31 442 PRO B O 1
ATOM 6882 N N . ILE B 1 470 ? -32.248 -27.246 2.568 1.00 34.06 443 ILE B N 1
ATOM 6883 C CA . ILE B 1 470 ? -31.229 -28.262 2.801 1.00 34.74 443 ILE B CA 1
ATOM 6884 C C . ILE B 1 470 ? -31.576 -29.502 1.956 1.00 35.47 443 ILE B C 1
ATOM 6885 O O . ILE B 1 470 ? -32.714 -29.984 1.988 1.00 33.31 443 ILE B O 1
ATOM 6890 N N . PRO B 1 471 ? -30.611 -29.985 1.155 1.00 34.90 444 PRO B N 1
ATOM 6891 C CA . PRO B 1 471 ? -30.833 -31.133 0.263 1.00 36.30 444 PRO B CA 1
ATOM 6892 C C . PRO B 1 471 ? -30.950 -32.438 1.035 1.00 37.22 444 PRO B C 1
ATOM 6893 O O . PRO B 1 471 ? -30.129 -32.706 1.909 1.00 41.55 444 PRO B O 1
ATOM 6897 N N . GLN B 1 472 ? -31.961 -33.239 0.715 1.00 40.47 445 GLN B N 1
ATOM 6898 C CA . GLN B 1 472 ? -32.210 -34.480 1.442 1.00 36.03 445 GLN B CA 1
ATOM 6899 C C . GLN B 1 472 ? -31.065 -35.479 1.297 1.00 37.90 445 GLN B C 1
ATOM 6900 O O . GLN B 1 472 ? -30.848 -36.024 0.213 1.00 43.63 445 GLN B O 1
ATOM 6906 N N . ALA B 1 473 ? -30.338 -35.732 2.385 1.00 34.16 446 ALA B N 1
ATOM 6907 C CA . ALA B 1 473 ? -29.164 -36.607 2.313 1.00 34.20 446 ALA B CA 1
ATOM 6908 C C . ALA B 1 473 ? -29.372 -37.971 2.980 1.00 30.34 446 ALA B C 1
ATOM 6909 O O . ALA B 1 473 ? -28.453 -38.805 3.052 1.00 31.00 446 ALA B O 1
ATOM 6911 N N . VAL B 1 474 ? -30.590 -38.209 3.440 1.00 31.53 447 VAL B N 1
ATOM 6912 C CA . VAL B 1 474 ? -30.928 -39.491 4.040 1.00 32.29 447 VAL B CA 1
ATOM 6913 C C . VAL B 1 474 ? -31.987 -40.202 3.198 1.00 33.03 447 VAL B C 1
ATOM 6914 O O . VAL B 1 474 ? -33.072 -39.667 2.949 1.00 33.87 447 VAL B O 1
ATOM 6918 N N . THR B 1 475 ? -31.662 -41.415 2.764 1.00 33.64 448 THR B N 1
ATOM 6919 C CA . THR B 1 475 ? -32.540 -42.165 1.872 1.00 33.10 448 THR B CA 1
ATOM 6920 C C . THR B 1 475 ? -32.986 -43.475 2.499 1.00 30.63 448 THR B C 1
ATOM 6921 O O . THR B 1 475 ? -32.161 -44.294 2.905 1.00 33.81 448 THR B O 1
ATOM 6925 N N . MET B 1 476 ? -34.300 -43.651 2.572 1.00 29.38 449 MET B N 1
ATOM 6926 C CA . MET B 1 476 ? -34.920 -44.904 2.956 1.00 31.90 449 MET B CA 1
ATOM 6927 C C . MET B 1 476 ? -34.625 -46.008 1.927 1.00 40.84 449 MET B C 1
ATOM 6928 O O . MET B 1 476 ? -35.088 -45.942 0.785 1.00 38.77 449 MET B O 1
ATOM 6933 N N . LYS B 1 477 ? -33.866 -47.023 2.340 1.00 37.38 450 LYS B N 1
ATOM 6934 C CA . LYS B 1 477 ? -33.538 -48.157 1.475 1.00 34.23 450 LYS B CA 1
ATOM 6935 C C . LYS B 1 477 ? -34.379 -49.417 1.733 1.00 42.02 450 LYS B C 1
ATOM 6936 O O . LYS B 1 477 ? -34.168 -50.453 1.099 1.00 40.02 450 LYS B O 1
ATOM 6942 N N . GLY B 1 478 ? -35.332 -49.330 2.655 1.00 42.69 451 GLY B N 1
ATOM 6943 C CA . GLY B 1 478 ? -36.175 -50.473 2.982 1.00 42.83 451 GLY B CA 1
ATOM 6944 C C . GLY B 1 478 ? -36.279 -50.784 4.469 1.00 40.96 451 GLY B C 1
ATOM 6945 O O . GLY B 1 478 ? -35.428 -50.399 5.269 1.00 39.56 451 GLY B O 1
ATOM 6946 N N . GLY B 1 479 ? -37.331 -51.499 4.844 1.00 42.91 452 GLY B N 1
ATOM 6947 C CA . GLY B 1 479 ? -37.492 -51.918 6.219 1.00 37.61 452 GLY B CA 1
ATOM 6948 C C . GLY B 1 479 ? -38.812 -52.628 6.432 1.00 39.29 452 GLY B C 1
ATOM 6949 O O . GLY B 1 479 ? -39.562 -52.849 5.474 1.00 34.04 452 GLY B O 1
ATOM 6950 N N . GLU B 1 480 ? -39.082 -52.986 7.689 1.00 33.87 453 GLU B N 1
ATOM 6951 C CA . GLU B 1 480 ? -40.312 -53.661 8.061 1.00 34.22 453 GLU B CA 1
ATOM 6952 C C . GLU B 1 480 ? -40.684 -53.431 9.526 1.00 36.93 453 GLU B C 1
ATOM 6953 O O . GLU B 1 480 ? -39.856 -52.985 10.337 1.00 31.38 453 GLU B O 1
ATOM 6959 N N . TYR B 1 481 ? -41.940 -53.745 9.847 1.00 33.90 454 TYR B N 1
ATOM 6960 C CA . TYR B 1 481 ? -42.433 -53.744 11.220 1.00 33.72 454 TYR B CA 1
ATOM 6961 C C . TYR B 1 481 ? -42.528 -55.165 11.790 1.00 38.33 454 TYR B C 1
ATOM 6962 O O . TYR B 1 481 ? -43.071 -56.080 11.147 1.00 35.29 454 TYR B O 1
ATOM 6971 N N . PHE B 1 482 ? -42.026 -55.331 13.009 1.00 33.74 455 PHE B N 1
ATOM 6972 C CA . PHE B 1 482 ? -42.008 -56.625 13.677 1.00 32.18 455 PHE B CA 1
ATOM 6973 C C . PHE B 1 482 ? -42.604 -56.522 15.074 1.00 33.40 455 PHE B C 1
ATOM 6974 O O . PHE B 1 482 ? -42.970 -55.436 15.538 1.00 35.88 455 PHE B O 1
ATOM 6982 N N . PHE B 1 483 ? -42.688 -57.664 15.745 1.00 30.84 456 PHE B N 1
ATOM 6983 C CA . PHE B 1 483 ? -43.039 -57.706 17.157 1.00 35.54 456 PHE B CA 1
ATOM 6984 C C . PHE B 1 483 ? -42.086 -58.676 17.830 1.00 31.14 456 PHE B C 1
ATOM 6985 O O . PHE B 1 483 ? -42.040 -59.840 17.438 1.00 34.84 456 PHE B O 1
ATOM 6993 N N . MET B 1 484 ? -41.303 -58.216 18.809 1.00 30.28 457 MET B N 1
ATOM 6994 C CA . MET B 1 484 ? -40.506 -59.168 19.589 1.00 34.06 457 MET B CA 1
ATOM 6995 C C . MET B 1 484 ? -41.393 -59.713 20.701 1.00 31.60 457 MET B C 1
ATOM 6996 O O . MET B 1 484 ? -41.770 -58.990 21.616 1.00 29.97 457 MET B O 1
ATOM 7001 N N . PRO B 1 485 ? -41.774 -60.989 20.585 1.00 34.10 458 PRO B N 1
ATOM 7002 C CA . PRO B 1 485 ? -42.652 -61.658 21.549 1.00 34.27 458 PRO B CA 1
ATOM 7003 C C . PRO B 1 485 ? -41.916 -61.974 22.842 1.00 32.92 458 PRO B C 1
ATOM 7004 O O . PRO B 1 485 ? -40.682 -61.931 22.871 1.00 32.77 458 PRO B O 1
ATOM 7008 N N . SER B 1 486 ? -42.670 -62.308 23.885 1.00 30.81 459 SER B N 1
ATOM 7009 C CA . SER B 1 486 ? -42.090 -62.775 25.137 1.00 34.80 459 SER B CA 1
ATOM 7010 C C . SER B 1 486 ? -41.342 -64.081 24.936 1.00 33.72 459 SER B C 1
ATOM 7011 O O . SER B 1 486 ? -41.546 -64.777 23.940 1.00 34.37 459 SER B O 1
ATOM 7014 N N . LEU B 1 487 ? -40.482 -64.418 25.891 1.00 33.91 460 LEU B N 1
ATOM 7015 C CA . LEU B 1 487 ? -39.742 -65.680 25.847 1.00 37.07 460 LEU B CA 1
ATOM 7016 C C . LEU B 1 487 ? -40.681 -66.873 26.050 1.00 37.75 460 LEU B C 1
ATOM 7017 O O . LEU B 1 487 ? -40.489 -67.934 25.459 1.00 33.42 460 LEU B O 1
ATOM 7022 N N . ALA B 1 488 ? -41.701 -66.684 26.884 1.00 37.78 461 ALA B N 1
ATOM 7023 C CA . ALA B 1 488 ? -42.694 -67.732 27.117 1.00 37.79 461 ALA B CA 1
ATOM 7024 C C . ALA B 1 488 ? -43.449 -68.079 25.840 1.00 38.75 461 ALA B C 1
ATOM 7025 O O . ALA B 1 488 ? -43.876 -69.215 25.660 1.00 42.25 461 ALA B O 1
ATOM 7027 N N . PHE B 1 489 ? -43.620 -67.112 24.943 1.00 39.99 462 PHE B N 1
ATOM 7028 C CA . PHE B 1 489 ? -44.295 -67.416 23.690 1.00 37.07 462 PHE B CA 1
ATOM 7029 C C . PHE B 1 489 ? -43.440 -68.327 22.828 1.00 39.12 462 PHE B C 1
ATOM 7030 O O . PHE B 1 489 ? -43.911 -69.323 22.285 1.00 40.27 462 PHE B O 1
ATOM 7038 N N . LEU B 1 490 ? -42.176 -67.959 22.694 1.00 37.18 463 LEU B N 1
ATOM 7039 C CA . LEU B 1 490 ? -41.256 -68.694 21.852 1.00 41.40 463 LEU B CA 1
ATOM 7040 C C . LEU B 1 490 ? -41.070 -70.121 22.344 1.00 41.58 463 LEU B C 1
ATOM 7041 O O . LEU B 1 490 ? -40.957 -71.041 21.544 1.00 44.06 463 LEU B O 1
ATOM 7046 N N . ARG B 1 491 ? -41.030 -70.291 23.662 1.00 42.69 464 ARG B N 1
ATOM 7047 C CA . ARG B 1 491 ? -40.896 -71.613 24.264 1.00 46.59 464 ARG B CA 1
ATOM 7048 C C . ARG B 1 491 ? -42.169 -72.423 24.051 1.00 44.56 464 ARG B C 1
ATOM 7049 O O . ARG B 1 491 ? -42.115 -73.642 23.954 1.00 43.07 464 ARG B O 1
ATOM 7057 N N . SER B 1 492 ? -43.308 -71.737 23.990 1.00 42.95 465 SER B N 1
ATOM 7058 C CA . SER B 1 492 ? -44.602 -72.397 23.838 1.00 43.04 465 SER B CA 1
ATOM 7059 C C . SER B 1 492 ? -44.801 -73.015 22.452 1.00 47.49 465 SER B C 1
ATOM 7060 O O . SER B 1 492 ? -45.734 -73.791 22.245 1.00 51.68 465 SER B O 1
ATOM 7063 N N . LEU B 1 493 ? -43.927 -72.681 21.508 1.00 43.73 466 LEU B N 1
ATOM 7064 C CA . LEU B 1 493 ? -44.045 -73.216 20.152 1.00 51.06 466 LEU B CA 1
ATOM 7065 C C . LEU B 1 493 ? -43.314 -74.561 20.020 1.00 54.65 466 LEU B C 1
ATOM 7066 O O . LEU B 1 493 ? -42.094 -74.647 20.201 1.00 54.86 466 LEU B O 1
#

GO terms:
  GO:0004601 peroxidase activity (F, IDA)
  GO:0030145 manganese ion binding (F, IDA)
  GO:0020037 heme binding (F, IDA)
  GO:0052750 versatile peroxidase activity (F, EXP)
  GO:0016689 manganese peroxidase activity (F, EXP)
  GO:0140825 lactoperoxidase activity (F, EXP)

Organism: Amycolatopsis sp. (strain ATCC 39116 / 75iv2) (NCBI:txid385957)

Nearest PDB structures (foldseek):
  4g2c-assembly1_A  TM=1.002E+00  e=3.536E-102  Amycolatopsis sp. ATCC 39116
  5c2i-assembly1_B  TM=9.289E-01  e=1.982E-47  Nostoc sp. PCC 7120 = FACHB-418
  5c2i-assembly1_D  TM=9.244E-01  e=1.767E-47  Nostoc sp. PCC 7120 = FACHB-418
  5c2i-assembly1_A  TM=9.163E-01  e=3.521E-47  Nostoc sp. PCC 7120 = FACHB-418
  4w7m-assembly2_B  TM=7.882E-01  e=2.050E-28  Auricularia auricula-judae

B-factor: mean 34.03, std 9.56, range [15.28, 78.37]

Sequence (925 aa):
VDLSTTLSWKSATGEAATMLDELQPNILKAHVRDRLTVLFLGFGDAAEARTFLNGLSGLMKSARTHLQEVEAHKLTKAVGTPYLGVGLTAHGYATLGVTAPADPSFTAGAKAAVEKLADPAVTEWEGHYQQTIDAVLLLGDATAGPVRTLRRQVEALRPASVTVVGEESGLGLANANGDGIEHFGYVDGRSQPLFLTEDVDAERDTTDGVNDWDPSAPLEQVLVPDPAAPDPTVHFGSYFVFRKLEQNVRLFKEAERDLAHDLGLRGEDRERAGAMLVGRFEDGTPLTAQSAPGSHHPVGNDFSYDSDKLGQKCPFHAHIRKTNPRGSGGAEAPEEERKHLMARRGQTYGRRHDDPNADLPPRLRPAKDVGLLFMAFNSNLGNQFEFTQQIWANNPAFPFPPDGSQPGLDPVIGQGARAPQKYAPEWGHNNVAEATDPIPQAVTMKGGEYFFMPSLAFLRSLPVDLSTTLSWKSATGEAATMLDELQPNILKAHVRDRLTVLFLGFGDAAEARTFLNGLSGLMKSARTHLQEVEAHKLTKAVGTPYLGVGLTAHGYATLGVTAPADPSFTAGAKAAVEKLADPAVTEWEGHYQQTIDAVLLLGDATAGPVRTLRRQVEALRPASVTVVGEESGLGLANANGDGIEHFGYVDGRSQPLFLTEDVDAERDTTDGVNDWDPSAPLEQVLVPDPAAPDPTVHFGSYFVFRKLEQNVRLFKEAERDLAHDLGLRGEDRERAGAMLVGRFEDGTPLTAQSAPGSHHPVGNDFSYDSDKLGQKCPFHAHIRKTNPRGSGGAEAPEEERKHLMARRGQTYGRRHDDPNADLPPRLRPAKDVGLLFMAFNSNLGNQFEFTQQIWANNPAFPFPPDGSQPGLDPVIGQGARAPQKYAPEWGHNNVAEATDPIPQAVTMKGGEYFFMPSLAFLRSL

Radius of gyration: 32.55 Å; Cα contacts (8 Å, |Δi|>4): 2213; chains: 2; bounding box: 60×99×72 Å

Secondary structure (DSSP, 8-state):
--TTS-B-TTT--HHHHHHHHHSPTTSSSPPP-SEEEEEEEEES-HHHHHHHHHHHHTT---HHHHHHHHHHHHHH------EEEEEE-HHHHHHHT-PPP--HHHHH-GGGGHHHHTPPPGGGS-GGGGS---EEEEEEESSHHHHHHHHHHHHHH--TTEEEEEEEEEE-EE-TTS-EE-TTS-B-S----B-BHHHHHHHHHHSS-SSS---B--GGGT-EE-TTSS-TTT-EEEEEEEEEEEE-HHHHHHHHHHHHHHTT--GGGGGHHHHHHHSB-TT--BTTT-SSS--BTTB-----STT-TT-SSS-TTSHHHHH--TT--SSS-HHHHGGG--EE--EEE---SS-TTS---GGGS--SS-EEEEEEEES-TTTTHHHIIIIIIT-TT-S--TT-------TTT--S-----EE-SSTTS---EE-SSPPP--EEEEEEEEEEE--HHHHHT-/---TTS-B-SSS--HHHHHHHHHS-SSSSS----SEEEEEEEEES-HHHHHHHHHHHHTT---HHHHHHHHHHHHHH------EEEEEE-HHHHHHHTPPPP--HHHHH-GGGGHHHHTPPPGGGS-GGGGSPP-EEEEEEESSHHHHHHHHHHHHTT--TTEEEEEEEEEE-EE-TTS-EE-TTS-B-S----B-BHHHHHHHHHHSS-SSS---B--GGGT-EE-TTSS-TTT-EEEEEEEEEEEE-HHHHHHHHHHHHHHTT--GGGGGHHHHHHHSB-TT--BTTT-SSS--BTTB-----STT-TT-SSS-TTSHHHHH--TT--SSS-HHHHGGG--EE--EEE---SS-TTS---GGGS--SS-EEEEEEEES-TTTTHHIIIIIIIT-TT-S--TT-------TTT--S-----EE-SSTTS---EE-SSPPP--EEEEEEEEEEE--HHHHHH-